Protein 6L4C (pdb70)

Solvent-accessible surface area: 41026 Å² total; per-residue (Å²): 81,41,2,6,2,69,92,148,34,23,124,42,97,15,130,21,176,42,8,61,12,49,4,0,21,19,6,20,144,105,44,151,36,6,14,21,2,54,46,11,17,0,2,34,1,48,0,42,32,25,0,1,15,2,2,8,5,23,5,1,17,2,0,0,1,0,9,70,7,100,0,2,0,2,7,0,90,102,150,129,103,41,47,49,72,1,80,83,0,11,0,5,36,2,23,4,1,4,7,8,4,8,4,0,45,20,113,126,76,66,0,35,0,6,15,0,1,42,6,20,17,20,60,0,101,10,46,20,1,38,9,0,0,0,103,90,2,26,0,4,0,80,0,6,23,94,95,6,7,64,21,0,1,99,20,187,92,131,53,4,105,94,0,6,28,82,0,53,116,0,10,3,7,100,1,80,140,34,3,89,134,7,51,133,134,18,46,16,37,0,47,146,63,170,45,56,65,72,47,148,31,3,103,7,18,42,0,34,2,82,101,32,158,24,0,97,103,7,33,0,4,0,0,5,11,24,1,43,122,12,5,0,6,4,1,12,1,4,10,67,0,4,5,0,0,2,2,18,90,8,74,0,49,0,6,1,0,0,10,50,54,10,114,74,130,48,22,18,75,91,9,45,21,149,2,139,115,15,3,0,0,0,2,12,1,1,3,0,1,0,10,6,2,23,107,125,73,52,0,36,4,0,10,0,0,5,40,0,112,57,24,29,41,6,21,0,2,3,159,42,0,8,4,38,60,19,41,160,35,0,6,54,7,2,2,66,14,51,23,142,37,0,25,148,1,3,110,81,7,123,68,34,19,1,0,49,16,75,112,76,35,1,10,1,81,100,153,31,26,92,48,80,16,148,21,152,27,13,70,17,34,3,0,25,20,1,27,157,94,42,142,51,4,13,26,1,53,47,10,14,0,2,10,2,62,2,44,26,22,0,0,18,3,4,8,6,26,8,1,18,0,0,1,0,0,3,57,10,74,0,0,0,0,6,0,57,100,132,151,68,30,1,18,42,1,91,79,0,8,1,3,39,4,40,1,0,5,7,15,1,7,0,0,36,14,100,124,86,103,1,6,0,0,17,2,2,43,6,22,24,15,56,0,105,8,54,24,4,46,14,2,0,0,110,80,6,69,0,17,6,110,7,4,27,141,94,10,16,70,33,2,12,112,12,186,81,116,64,15,87,143,10,20,56,77,4,60,132,2,10,1,6,101,9,57,176,108,36,5,160,36,2,27,103,135,97,59,45,80,138,43,125,161,56,47,19,9,102,36,61,13,4,0,9,0,50,89,62,176,39,58,66,68,43,146,36,2,97,6,26,42,0,42,3,78,99,8,131,10,0,112,115,10,37,0,4,0,0,6,9,20,1,38,114,15,4,0,5,2,1,10,1,7,4,53,0,4,3,0,0,1,1,7,106,12,96,0,57,0,13,0,0,0,19,57,50,11,96,113,91,64,52,20,90,113,12,57,16,170,3,160,112,18,5,0,0,0,4,9,1,0,4,0,2,0,7,10,3,19,135,125,82,46,0,40,4,0,7,0,0,6,40,0,112,56,23,15,54,10,31,1,1,6,139,45,1,7,3,36,58,14,30,116,25,1,5,43,24,0,0,59,14,72,15,204,40,1,44,179,7,4,117,61,13,129,58,36,16,0,0,46,42,73,28,1,22,1,84,90,131,28,23,116,51,95,18,143,25,156,38,8,76,20,29,4,0,25,16,3,28,149,87,25,148,50,7,13,21,13,59,42,20,20,3,2,33,2,45,0,36,34,26,0,0,12,5,4,7,5,24,7,0,13,1,0,0,3,0,3,43,8,116,0,2,0,3,6,0,81,90,154,133,89,29,46,42,89,3,63,64,0,13,4,4,44,2,33,3,1,4,8,4,2,3,2,0,50,17,107,128,96,73,0,31,0,8,12,7,0,50,4,17,21,11,53,0,93,8,45,22,1,38,12,4,0,0,83,49,12,50,0,6,1,114,9,10,29,67,87,5,2,65,17,0,2,109,18,172,116,112,42,0,84,114,1,5,29,81,4,83,116,0,8,3,6,128,12,60,179,104,41,6,184,57,9,61,144,19,46,30,30,0,34,139,78,174,46,60,54,89,35,112,42,1,115,8,21,43,0,39,4,71,99,31,148,42,1,88,100,15,37,1,4,0,1,6,10,10,1,45,107,10,3,0,8,3,1,10,1,1,6,65,0,4,4,2,0,3,4,14,66,4,74,12,67,0,22,3,1,0,36,67,56,52,118,136,46,153,22,58,22,193,4,148,124,30,14,0,0,0,0,13,1,0,4,0,0,0,9,7,1,37,114,117,52,52,0,51,7,0,10,0,0,5,42,0,118,56,25,34,54,7,29,0,1,2,154,22,0,14,6,35,48,21,30,114,33,0,12,56,12,0,2,61,26,75,22,162,89,1,10,135,7,8,126,75,14,102,62,44,25,0,0,59,48

B-factor: mean 90.72, std 27.69, range [34.66, 179.25]

Secondary structure (DSSP, 8-state):
-TTEE-GGGEEEEEEETTEEEEEE--TTSS-STTGGGTT-EEEEEEE-TTEEEEEEEESEEEEEEEEES-EEEEEE-SSSEEEEEE-TTEEEEE-TT--EEEE---SSSPEEEEEEEEESSSTT---EE--S-BTTTB-GGGGS-HHHHHHHH---HHHHHHHTTT--S-SEEE--S-TTTTT----EESTTSPPSEEETTEEEEEE-GGGTSTGGGTTEEEEEEEEPTTEEEEEEEESSPEEEEEEEEE-EEEEEEESSS--SSS--EEEEEEE-TT-EEEE-TT--EEEEE-SSS-EEEEEEEES-TT--EEESSSTT-TTTTS-HHHHHHHHTS-HHHHGGGTSS--S-SEEE---/-TTEE-GGGEEEEEEETTEEEEEEPPHHHH-GGGGGGTT-EEEEEEE-SSEEEEEEEESEEEEEEEEES-EEEEE-TTT--EEEEE-TTEEEEE-TT--EEEE---SSPPEEEEEEEEESSSTT---EEE-S-SSSSPPGGGGS-HHHHHTTTT--HHHHHHHTTT--S-SEEE--HHHHHHHTT--B-----SS--SSSSS-EEGGGS--SEEETTEEEEEE-GGG-HHHHTTTEEEEEEEEPTTEEEEEEEESSPEEEEEEEEE-EEEEEEESSSSTTTTS-EEEEEEE-TT-EEEE-TT--EEEEE-SSS-EEEEEEEES-TT--EEESSSTT-TGGGS-HHHHHHHHSS-GGGTGGGTT---S-SEEE-/-TTEE-GGGEEEEEE-SSEEEEEEPPHHHH-GGG-TTTT-EEEEEEE-TTEEEEEEEESEEEEEEEEES-EEEEEE-SS-EEEEEE-TTEEEEE-TT--EEEEE--SSS-EEEEEEEEESSSTT---EEE-S-SSSS--GGGGS-HHHHIIIII--HHHHHHHHT---S-SEEE--HHHHHHH----EESSSS--SEEETTEEEEEE-TTT-HHHHTTTEEEEEEEEPTTEEEEEEEESS-EEEEEEEEE-EEEEEE-TTSS---EEEE---TT-EEEE-TT--EEEEE-SSS-EEEEEEEES-TT--EEESSSTT-SSTTS-HHHHHHHHTS-HHHHHHHHHS--S-SEEE-

Structure (mmCIF, N/CA/C/O backbone):
data_6L4C
#
_entry.id   6L4C
#
_cell.length_a   65.000
_cell.length_b   91.137
_cell.length_c   266.872
_cell.angle_alpha   90.00
_cell.angle_beta   90.00
_cell.angle_gamma   90.00
#
_symmetry.space_group_name_H-M   'P 21 21 21'
#
loop_
_entity.id
_entity.type
_entity.pdbx_description
1 polymer '48-kDa glycoprotein'
2 non-polymer 'COPPER (II) ION'
#
loop_
_atom_site.group_PDB
_atom_site.id
_atom_site.type_symbol
_atom_site.label_atom_id
_atom_site.label_alt_id
_atom_site.label_comp_id
_atom_site.label_asym_id
_atom_site.label_entity_id
_atom_site.label_seq_id
_atom_site.pdbx_PDB_ins_code
_atom_site.Cartn_x
_atom_site.Cartn_y
_atom_site.Cartn_z
_atom_site.occupancy
_atom_site.B_iso_or_equiv
_atom_site.auth_seq_id
_atom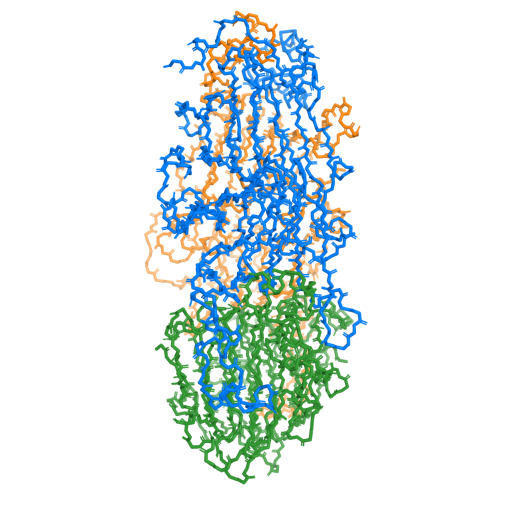_site.auth_comp_id
_atom_site.auth_asym_id
_atom_site.auth_atom_id
_atom_site.pdbx_PDB_model_num
ATOM 1 N N . ASN A 1 36 ? 23.566 -10.166 -12.735 1.00 89.81 3 ASN A N 1
ATOM 2 C CA . ASN A 1 36 ? 22.803 -11.356 -13.095 1.00 79.06 3 ASN A CA 1
ATOM 3 C C . ASN A 1 36 ? 23.311 -11.939 -14.411 1.00 73.99 3 ASN A C 1
ATOM 4 O O . ASN A 1 36 ? 23.203 -11.303 -15.459 1.00 74.88 3 ASN A O 1
ATOM 9 N N . PRO A 1 37 ? 23.869 -13.152 -14.355 1.00 56.24 4 PRO A N 1
ATOM 10 C CA . PRO A 1 37 ? 24.404 -13.768 -15.579 1.00 67.69 4 PRO A CA 1
ATOM 11 C C . PRO A 1 37 ? 23.333 -14.212 -16.558 1.00 80.14 4 PRO A C 1
ATOM 12 O O . PRO A 1 37 ? 23.646 -14.413 -17.739 1.00 77.72 4 PRO A O 1
ATOM 16 N N . TYR A 1 38 ? 22.087 -14.373 -16.114 1.00 69.77 5 TYR A N 1
ATOM 17 C CA . TYR A 1 38 ? 21.014 -14.870 -16.963 1.00 50.30 5 TYR A CA 1
ATOM 18 C C . TYR A 1 38 ? 20.174 -13.764 -17.585 1.00 50.51 5 TYR A C 1
ATOM 19 O O . TYR A 1 38 ? 19.262 -14.066 -18.358 1.00 49.03 5 TYR A O 1
ATOM 28 N N . VAL A 1 39 ? 20.448 -12.501 -17.271 1.00 53.64 6 VAL A N 1
ATOM 29 C CA . VAL A 1 39 ? 19.635 -11.384 -17.735 1.00 58.84 6 VAL A CA 1
ATOM 30 C C . VAL A 1 39 ? 20.511 -10.433 -18.537 1.00 64.09 6 VAL A C 1
ATOM 31 O O . VAL A 1 39 ? 21.634 -10.114 -18.132 1.00 67.89 6 VAL A O 1
ATOM 35 N N . PHE A 1 40 ? 19.991 -9.985 -19.678 1.00 59.28 7 PHE A N 1
ATOM 36 C CA . PHE A 1 40 ? 20.706 -9.096 -20.585 1.00 61.67 7 PHE A CA 1
ATOM 37 C C . PHE A 1 40 ? 19.858 -7.854 -20.820 1.00 64.76 7 PHE A C 1
ATOM 38 O O . PHE A 1 40 ? 18.729 -7.953 -21.312 1.00 63.87 7 PHE A O 1
ATOM 46 N N . GLN A 1 41 ? 20.400 -6.693 -20.466 1.00 69.16 8 GLN A N 1
ATOM 47 C CA . GLN A 1 41 ? 19.705 -5.427 -20.638 1.00 74.19 8 GLN A CA 1
ATOM 48 C C . GLN A 1 41 ? 20.074 -4.823 -21.992 1.00 68.52 8 GLN A C 1
ATOM 49 O O . GLN A 1 41 ? 20.666 -5.481 -22.851 1.00 76.43 8 GLN A O 1
ATOM 55 N N . ASP A 1 42 ? 19.728 -3.550 -22.194 1.00 76.42 9 ASP A N 1
ATOM 56 C CA . ASP A 1 42 ? 20.072 -2.873 -23.439 1.00 65.58 9 ASP A CA 1
ATOM 57 C C . ASP A 1 42 ? 21.557 -2.549 -23.529 1.00 61.38 9 ASP A C 1
ATOM 58 O O . ASP A 1 42 ? 22.053 -2.277 -24.627 1.00 65.86 9 ASP A O 1
ATOM 63 N N . GLU A 1 43 ? 22.274 -2.569 -22.405 1.00 81.28 10 GLU A N 1
ATOM 64 C CA . GLU A 1 43 ? 23.704 -2.298 -22.408 1.00 77.71 10 GLU A CA 1
ATOM 65 C C . GLU A 1 43 ? 24.529 -3.472 -22.917 1.00 62.19 10 GLU A C 1
ATOM 66 O O . GLU A 1 43 ? 25.723 -3.298 -23.182 1.00 67.08 10 GLU A O 1
ATOM 72 N N . HIS A 1 44 ? 23.930 -4.653 -23.057 1.00 57.07 11 HIS A N 1
ATOM 73 C CA . HIS A 1 44 ? 24.631 -5.813 -23.587 1.00 63.39 11 HIS A CA 1
ATOM 74 C C . HIS A 1 44 ? 24.482 -5.959 -25.095 1.00 65.63 11 HIS A C 1
ATOM 75 O O . HIS A 1 44 ? 25.211 -6.753 -25.699 1.00 70.83 11 HIS A O 1
ATOM 82 N N . PHE A 1 45 ? 23.563 -5.220 -25.712 1.00 65.42 12 PHE A N 1
ATOM 83 C CA . PHE A 1 45 ? 23.400 -5.253 -27.156 1.00 58.37 12 PHE A CA 1
ATOM 84 C C . PHE A 1 45 ? 24.380 -4.302 -27.830 1.00 56.34 12 PHE A C 1
ATOM 85 O O . PHE A 1 45 ? 24.840 -3.322 -27.237 1.00 70.64 12 PHE A O 1
ATOM 93 N N . GLU A 1 46 ? 24.696 -4.602 -29.087 1.00 62.28 13 GLU A N 1
ATOM 94 C CA . GLU A 1 46 ? 25.518 -3.737 -29.921 1.00 70.88 13 GLU A CA 1
ATOM 95 C C . GLU A 1 46 ? 24.816 -3.550 -31.256 1.00 63.90 13 GLU A C 1
ATOM 96 O O . GLU A 1 46 ? 24.468 -4.532 -31.919 1.00 63.68 13 GLU A O 1
ATOM 102 N N . SER A 1 47 ? 24.599 -2.295 -31.642 1.00 63.01 14 SER A N 1
ATOM 103 C CA . SER A 1 47 ? 23.876 -1.983 -32.870 1.00 73.97 14 SER A CA 1
ATOM 104 C C . SER A 1 47 ? 24.832 -2.069 -34.053 1.00 79.84 14 SER A C 1
ATOM 105 O O . SER A 1 47 ? 25.733 -1.235 -34.197 1.00 82.51 14 SER A O 1
ATOM 108 N N . ARG A 1 48 ? 24.639 -3.078 -34.902 1.00 73.13 15 ARG A N 1
ATOM 109 C CA . ARG A 1 48 ? 25.434 -3.218 -36.113 1.00 62.21 15 ARG A CA 1
ATOM 110 C C . ARG A 1 48 ? 24.854 -2.445 -37.290 1.00 70.92 15 ARG A C 1
ATOM 111 O O . ARG A 1 48 ? 25.594 -2.114 -38.223 1.00 75.35 15 ARG A O 1
ATOM 119 N N . VAL A 1 49 ? 23.557 -2.154 -37.266 1.00 70.57 16 VAL A N 1
ATOM 120 C CA . VAL A 1 49 ? 22.905 -1.304 -38.255 1.00 73.90 16 VAL A CA 1
ATOM 121 C C . VAL A 1 49 ? 22.214 -0.173 -37.509 1.00 80.94 16 VAL A C 1
ATOM 122 O O . VAL A 1 49 ? 21.451 -0.422 -36.568 1.00 79.29 16 VAL A O 1
ATOM 126 N N . LYS A 1 50 ? 22.487 1.067 -37.919 1.00 87.01 17 LYS A N 1
ATOM 127 C CA . LYS A 1 50 ? 21.908 2.230 -37.248 1.00 81.45 17 LYS A CA 1
ATOM 128 C C . LYS A 1 50 ? 21.769 3.351 -38.273 1.00 78.99 17 LYS A C 1
ATOM 129 O O . LYS A 1 50 ? 22.733 4.074 -38.542 1.00 87.59 17 LYS A O 1
ATOM 135 N N . THR A 1 51 ? 20.572 3.485 -38.836 1.00 74.34 18 THR A N 1
ATOM 136 C CA . THR A 1 51 ? 20.227 4.575 -39.735 1.00 73.70 18 THR A CA 1
ATOM 137 C C . THR A 1 51 ? 18.989 5.286 -39.205 1.00 80.50 18 THR A C 1
ATOM 138 O O . THR A 1 51 ? 18.315 4.812 -38.287 1.00 87.11 18 THR A O 1
ATOM 142 N N . GLU A 1 52 ? 18.683 6.439 -39.799 1.00 81.93 19 GLU A N 1
ATOM 143 C CA . GLU A 1 52 ? 17.503 7.200 -39.412 1.00 87.16 19 GLU A CA 1
ATOM 144 C C . GLU A 1 52 ? 16.216 6.649 -40.015 1.00 77.21 19 GLU A C 1
ATOM 145 O O . GLU A 1 52 ? 15.227 7.384 -40.122 1.00 89.17 19 GLU A O 1
ATOM 151 N N . GLU A 1 53 ? 16.210 5.377 -40.413 1.00 62.02 20 GLU A N 1
ATOM 152 C CA . GLU A 1 53 ? 14.986 4.707 -40.825 1.00 72.86 20 GLU A CA 1
ATOM 153 C C . GLU A 1 53 ? 14.863 3.306 -40.241 1.00 78.69 20 GLU A C 1
ATOM 154 O O . GLU A 1 53 ? 13.900 2.603 -40.566 1.00 68.87 20 GLU A O 1
ATOM 160 N N . GLY A 1 54 ? 15.797 2.884 -39.391 1.00 75.63 21 GLY A N 1
ATOM 161 C CA . GLY A 1 54 ? 15.757 1.575 -38.770 1.00 66.96 21 GLY A CA 1
ATOM 162 C C . GLY A 1 54 ? 17.077 1.222 -38.116 1.00 66.24 21 GLY A C 1
ATOM 163 O O . GLY A 1 54 ? 18.107 1.825 -38.431 1.00 70.87 21 GLY A O 1
ATOM 164 N N . ARG A 1 55 ? 17.068 0.254 -37.201 1.00 64.90 22 ARG A N 1
ATOM 165 C CA . ARG A 1 55 ? 18.297 -0.174 -36.550 1.00 73.19 22 ARG A CA 1
ATOM 166 C C . ARG A 1 55 ? 18.224 -1.668 -36.273 1.00 70.66 22 ARG A C 1
ATOM 167 O O . ARG A 1 55 ? 17.144 -2.265 -36.250 1.00 72.59 22 ARG A O 1
ATOM 175 N N . VAL A 1 56 ? 19.395 -2.268 -36.069 1.00 64.82 23 VAL A N 1
ATOM 176 C CA . VAL A 1 56 ? 19.523 -3.693 -35.779 1.00 66.26 23 VAL A CA 1
ATOM 177 C C . VAL A 1 56 ? 20.450 -3.839 -34.580 1.00 67.01 23 VAL A C 1
ATOM 178 O O . VAL A 1 56 ? 21.668 -3.659 -34.707 1.00 68.68 23 VAL A O 1
ATOM 182 N N . GLN A 1 57 ? 19.882 -4.163 -33.422 1.00 59.95 24 GLN A N 1
ATOM 183 C CA . GLN A 1 57 ? 20.660 -4.389 -32.213 1.00 63.56 24 GLN A CA 1
ATOM 184 C C . GLN A 1 57 ? 20.973 -5.873 -32.083 1.00 63.33 24 GLN A C 1
ATOM 185 O O . GLN A 1 57 ? 20.069 -6.713 -32.150 1.00 58.85 24 GLN A O 1
ATOM 191 N N . VAL A 1 58 ? 22.251 -6.191 -31.902 1.00 60.82 25 VAL A N 1
ATOM 192 C CA . VAL A 1 58 ? 22.725 -7.569 -31.835 1.00 60.92 25 VAL A CA 1
ATOM 193 C C . VAL A 1 58 ? 23.166 -7.853 -30.407 1.00 62.97 25 VAL A C 1
ATOM 194 O O . VAL A 1 58 ? 24.040 -7.162 -29.869 1.00 69.48 25 VAL A O 1
ATOM 198 N N . LEU A 1 59 ? 22.561 -8.867 -29.795 1.00 62.71 26 LEU A N 1
ATOM 199 C CA . LEU A 1 59 ? 22.954 -9.276 -28.455 1.00 61.82 26 LEU A CA 1
ATOM 200 C C . LEU A 1 59 ? 24.381 -9.811 -28.465 1.00 60.21 26 LEU A C 1
ATOM 201 O O . LEU A 1 59 ? 24.850 -10.380 -29.454 1.00 70.87 26 LEU A O 1
ATOM 206 N N . GLU A 1 60 ? 25.076 -9.614 -27.349 1.00 64.13 27 GLU A N 1
ATOM 207 C CA . GLU A 1 60 ? 26.436 -10.105 -27.211 1.00 69.98 27 GLU A CA 1
ATOM 208 C C . GLU A 1 60 ? 26.441 -11.631 -27.129 1.00 65.26 27 GLU A C 1
ATOM 209 O O . GLU A 1 60 ? 25.401 -12.294 -27.184 1.00 65.21 27 GLU A O 1
ATOM 215 N N . ASN A 1 61 ? 27.636 -12.193 -26.986 1.00 55.49 28 ASN A N 1
ATOM 216 C CA . ASN A 1 61 ? 27.777 -13.635 -26.858 1.00 65.66 28 ASN A CA 1
ATOM 217 C C . ASN A 1 61 ? 27.355 -14.081 -25.463 1.00 71.38 28 ASN A C 1
ATOM 218 O O . ASN A 1 61 ? 27.666 -13.425 -24.465 1.00 79.44 28 ASN A O 1
ATOM 223 N N . PHE A 1 62 ? 26.637 -15.204 -25.401 1.00 69.97 29 PHE A N 1
ATOM 224 C CA . PHE A 1 62 ? 26.190 -15.730 -24.116 1.00 62.02 29 PHE A CA 1
ATOM 225 C C . PHE A 1 62 ? 27.348 -16.210 -23.252 1.00 78.68 29 PHE A C 1
ATOM 226 O O . PHE A 1 62 ? 27.198 -16.294 -22.028 1.00 90.94 29 PHE A O 1
ATOM 234 N N . THR A 1 63 ? 28.491 -16.525 -23.855 1.00 61.56 30 THR A N 1
ATOM 235 C CA . THR A 1 63 ? 29.661 -16.988 -23.126 1.00 73.34 30 THR A CA 1
ATOM 236 C C . THR A 1 63 ? 30.684 -15.881 -22.896 1.00 75.76 30 THR A C 1
ATOM 237 O O . THR A 1 63 ? 31.793 -16.164 -22.432 1.00 77.36 30 THR A O 1
ATOM 241 N N . LYS A 1 64 ? 30.333 -14.629 -23.200 1.00 64.72 31 LYS A N 1
ATOM 242 C CA . LYS A 1 64 ? 31.290 -13.532 -23.079 1.00 71.84 31 LYS A CA 1
ATOM 243 C C . LYS A 1 64 ? 31.643 -13.260 -21.622 1.00 81.03 31 LYS A C 1
ATOM 244 O O . LYS A 1 64 ? 32.813 -13.335 -21.229 1.00 76.26 31 LYS A O 1
ATOM 250 N N . ARG A 1 65 ? 30.642 -12.923 -20.807 1.00 86.40 32 ARG A N 1
ATOM 251 C CA . ARG A 1 65 ? 30.901 -12.598 -19.408 1.00 78.39 32 ARG A CA 1
ATOM 252 C C . ARG A 1 65 ? 31.383 -13.821 -18.637 1.00 73.37 32 ARG A C 1
ATOM 253 O O . ARG A 1 65 ? 32.439 -13.784 -17.994 1.00 80.91 32 ARG A O 1
ATOM 261 N N . SER A 1 66 ? 30.631 -14.916 -18.698 1.00 74.86 33 SER A N 1
ATOM 262 C CA . SER A 1 66 ? 30.961 -16.123 -17.957 1.00 87.17 33 SER A CA 1
ATOM 263 C C . SER A 1 66 ? 30.866 -17.338 -18.868 1.00 88.55 33 SER A C 1
ATOM 264 O O . SER A 1 66 ? 30.267 -17.294 -19.945 1.00 88.46 33 SER A O 1
ATOM 267 N N . ARG A 1 67 ? 31.472 -18.434 -18.412 1.00 85.75 34 ARG A N 1
ATOM 268 C CA . ARG A 1 67 ? 31.337 -19.738 -19.043 1.00 74.56 34 ARG A CA 1
ATOM 269 C C . ARG A 1 67 ? 30.091 -20.482 -18.582 1.00 73.02 34 ARG A C 1
ATOM 270 O O . ARG A 1 67 ? 30.004 -21.703 -18.755 1.00 75.12 34 ARG A O 1
ATOM 278 N N . LEU A 1 68 ? 29.131 -19.766 -17.996 1.00 66.69 35 LEU A N 1
ATOM 279 C CA . LEU A 1 68 ? 27.941 -20.411 -17.453 1.00 65.60 35 LEU A CA 1
ATOM 280 C C . LEU A 1 68 ? 27.004 -20.865 -18.564 1.00 58.24 35 LEU A C 1
ATOM 281 O O . LEU A 1 68 ? 26.562 -22.019 -18.586 1.00 66.88 35 LEU A O 1
ATOM 286 N N . LEU A 1 69 ? 26.695 -19.968 -19.498 1.00 70.94 36 LEU A N 1
ATOM 287 C CA . LEU A 1 69 ? 25.758 -20.260 -20.577 1.00 62.03 36 LEU A CA 1
ATOM 288 C C . LEU A 1 69 ? 26.461 -20.920 -21.757 1.00 63.41 36 LEU A C 1
ATOM 289 O O . LEU A 1 69 ? 26.266 -20.518 -22.907 1.00 65.88 36 LEU A O 1
ATOM 294 N N . SER A 1 70 ? 27.277 -21.940 -21.482 1.00 70.52 37 SER A N 1
ATOM 295 C CA . SER A 1 70 ? 28.018 -22.610 -22.543 1.00 57.64 37 SER A CA 1
ATOM 296 C C . SER A 1 70 ? 27.126 -23.480 -23.417 1.00 63.67 37 SER A C 1
ATOM 297 O O . SER A 1 70 ? 27.535 -23.846 -24.524 1.00 78.19 37 SER A O 1
ATOM 300 N N . GLY A 1 71 ? 25.922 -23.818 -22.952 1.00 68.61 38 GLY A N 1
ATOM 301 C CA . GLY A 1 71 ? 25.021 -24.630 -23.749 1.00 55.28 38 GLY A CA 1
ATOM 302 C C . GLY A 1 71 ? 24.465 -23.925 -24.966 1.00 58.78 38 GLY A C 1
ATOM 303 O O . GLY A 1 71 ? 23.978 -24.590 -25.886 1.00 61.43 38 GLY A O 1
ATOM 304 N N . ILE A 1 72 ? 24.523 -22.594 -24.992 1.00 50.42 39 ILE A N 1
ATOM 305 C CA . ILE A 1 72 ? 24.037 -21.820 -26.127 1.00 41.28 39 ILE A CA 1
ATOM 306 C C . ILE A 1 72 ? 25.147 -20.902 -26.619 1.00 59.67 39 ILE A C 1
ATOM 307 O O . ILE A 1 72 ? 24.887 -19.775 -27.057 1.00 62.52 39 ILE A O 1
ATOM 312 N N . GLU A 1 73 ? 26.394 -21.374 -26.543 1.00 57.93 40 GLU A N 1
ATOM 313 C CA . GLU A 1 73 ? 27.510 -20.578 -27.042 1.00 54.33 40 GLU A CA 1
ATOM 314 C C . GLU A 1 73 ? 27.374 -20.315 -28.535 1.00 61.27 40 GLU A C 1
ATOM 315 O O . GLU A 1 73 ? 27.656 -19.207 -29.006 1.00 67.91 40 GLU A O 1
ATOM 321 N N . ASN A 1 74 ? 26.932 -21.317 -29.294 1.00 60.64 41 ASN A N 1
ATOM 322 C CA . ASN A 1 74 ? 26.781 -21.202 -30.744 1.00 61.69 41 ASN A CA 1
ATOM 323 C C . ASN A 1 74 ? 25.424 -20.638 -31.144 1.00 56.18 41 ASN A C 1
ATOM 324 O O . ASN A 1 74 ? 24.812 -21.097 -32.112 1.00 60.09 41 ASN A O 1
ATOM 329 N N . PHE A 1 75 ? 24.924 -19.645 -30.414 1.00 55.97 42 PHE A N 1
ATOM 330 C CA . PHE A 1 75 ? 23.671 -18.986 -30.748 1.00 44.71 42 PHE A CA 1
ATOM 331 C C . PHE A 1 75 ? 23.804 -17.499 -30.469 1.00 47.70 42 PHE A C 1
ATOM 332 O O . PHE A 1 75 ? 24.404 -17.099 -29.468 1.00 59.32 42 PHE A O 1
ATOM 340 N N . ARG A 1 76 ? 23.246 -16.686 -31.359 1.00 40.66 43 ARG A N 1
ATOM 341 C CA . ARG A 1 76 ? 23.245 -15.241 -31.203 1.00 45.38 43 ARG A CA 1
ATOM 342 C C . ARG A 1 76 ? 21.835 -14.713 -31.413 1.00 55.68 43 ARG A C 1
ATOM 343 O O . ARG A 1 76 ? 21.025 -15.321 -32.117 1.00 56.96 43 ARG A O 1
ATOM 351 N N . LEU A 1 77 ? 21.547 -13.578 -30.785 1.00 60.79 44 LEU A N 1
ATOM 352 C CA . LEU A 1 77 ? 20.238 -12.951 -30.851 1.00 52.33 44 LEU A CA 1
ATOM 353 C C . LEU A 1 77 ? 20.367 -11.566 -31.470 1.00 52.60 44 LEU A C 1
ATOM 354 O O . LEU A 1 77 ? 21.394 -10.897 -31.323 1.00 62.99 44 LEU A O 1
ATOM 359 N N . ALA A 1 78 ? 19.315 -11.137 -32.164 1.00 49.77 45 ALA A N 1
ATOM 360 C CA . ALA A 1 78 ? 19.317 -9.832 -32.806 1.00 59.23 45 ALA A CA 1
ATOM 361 C C . ALA A 1 78 ? 17.885 -9.349 -32.978 1.00 58.07 45 ALA A C 1
ATOM 362 O O . ALA A 1 78 ? 16.973 -10.140 -33.231 1.00 62.58 45 ALA A O 1
ATOM 364 N N . ILE A 1 79 ? 17.701 -8.038 -32.843 1.00 54.23 46 ILE A N 1
ATOM 365 C CA . ILE A 1 79 ? 16.399 -7.396 -32.970 1.00 59.36 46 ILE A CA 1
ATOM 366 C C . ILE A 1 79 ? 16.488 -6.355 -34.076 1.00 66.61 46 ILE A C 1
ATOM 367 O O . ILE A 1 79 ? 17.451 -5.581 -34.132 1.00 68.64 46 ILE A O 1
ATOM 372 N N . LEU A 1 80 ? 15.488 -6.339 -34.953 1.00 60.54 47 LEU A N 1
ATOM 373 C CA . LEU A 1 80 ? 15.441 -5.423 -36.085 1.00 62.19 47 LEU A CA 1
ATOM 374 C C . LEU A 1 80 ? 14.170 -4.593 -35.992 1.00 74.39 47 LEU A C 1
ATOM 375 O O . LEU A 1 80 ? 13.067 -5.147 -35.933 1.00 68.93 47 LEU A O 1
ATOM 380 N N . GLU A 1 81 ? 14.326 -3.272 -35.977 1.00 76.37 48 GLU A N 1
ATOM 381 C CA . GLU A 1 81 ? 13.205 -2.347 -36.047 1.00 75.04 48 GLU A CA 1
ATOM 382 C C . GLU A 1 81 ? 13.344 -1.496 -37.300 1.00 75.81 48 GLU A C 1
ATOM 383 O O . GLU A 1 81 ? 14.458 -1.137 -37.696 1.00 67.68 48 GLU A O 1
ATOM 389 N N . ALA A 1 82 ? 12.212 -1.185 -37.928 1.00 89.28 49 ALA A N 1
ATOM 390 C CA . ALA A 1 82 ? 12.219 -0.499 -39.211 1.00 84.62 49 ALA A CA 1
ATOM 391 C C . ALA A 1 82 ? 10.996 0.398 -39.325 1.00 87.72 49 ALA A C 1
ATOM 392 O O . ALA A 1 82 ? 9.895 0.012 -38.922 1.00 87.10 49 ALA A O 1
ATOM 394 N N . ASN A 1 83 ? 11.199 1.591 -39.881 1.00 81.92 50 ASN A N 1
ATOM 395 C CA . ASN A 1 83 ? 10.112 2.533 -40.077 1.00 75.37 50 ASN A CA 1
ATOM 396 C C . ASN A 1 83 ? 9.186 2.054 -41.195 1.00 83.50 50 ASN A C 1
ATOM 397 O O . ASN A 1 83 ? 9.553 1.183 -41.987 1.00 90.88 50 ASN A O 1
ATOM 402 N N . PRO A 1 84 ? 7.967 2.595 -41.270 1.00 83.30 51 PRO A N 1
ATOM 403 C CA . PRO A 1 84 ? 7.063 2.204 -42.357 1.00 82.69 51 PRO A CA 1
ATOM 404 C C . PRO A 1 84 ? 7.606 2.614 -43.718 1.00 87.53 51 PRO A C 1
ATOM 405 O O . PRO A 1 84 ? 8.251 3.655 -43.869 1.00 89.29 51 PRO A O 1
ATOM 409 N N . HIS A 1 85 ? 7.335 1.768 -44.714 1.00 90.22 52 HIS A N 1
ATOM 410 C CA . HIS A 1 85 ? 7.757 1.995 -46.098 1.00 90.97 52 HIS A CA 1
ATOM 411 C C . HIS A 1 85 ? 9.273 2.161 -46.203 1.00 94.67 52 HIS A C 1
ATOM 412 O O . HIS A 1 85 ? 9.779 3.121 -46.786 1.00 93.37 52 HIS A O 1
ATOM 419 N N . THR A 1 86 ? 10.002 1.202 -45.638 1.00 89.39 53 THR A N 1
ATOM 420 C CA . THR A 1 86 ? 11.454 1.187 -45.699 1.00 81.51 53 THR A CA 1
ATOM 421 C C . THR A 1 86 ? 11.937 -0.119 -46.320 1.00 82.31 53 THR A C 1
ATOM 422 O O . THR A 1 86 ? 11.189 -1.094 -46.433 1.00 79.14 53 THR A O 1
ATOM 426 N N . PHE A 1 87 ? 13.208 -0.125 -46.719 1.00 75.84 54 PHE A N 1
ATOM 427 C CA . PHE A 1 87 ? 13.821 -1.253 -47.406 1.00 68.36 54 PHE A CA 1
ATOM 428 C C . PHE A 1 87 ? 15.079 -1.681 -46.667 1.00 74.10 54 PHE A C 1
ATOM 429 O O . PHE A 1 87 ? 15.885 -0.840 -46.258 1.00 73.21 54 PHE A O 1
ATOM 437 N N . ILE A 1 88 ? 15.243 -2.990 -46.499 1.00 76.26 55 ILE A N 1
ATOM 438 C CA . ILE A 1 88 ? 16.415 -3.568 -45.848 1.00 69.15 55 ILE A CA 1
ATOM 439 C C . ILE A 1 88 ? 17.310 -4.159 -46.929 1.00 67.40 55 ILE A C 1
ATOM 440 O O . ILE A 1 88 ? 16.884 -5.044 -47.681 1.00 65.43 55 ILE A O 1
ATOM 445 N N . SER A 1 89 ? 18.549 -3.673 -47.004 1.00 62.43 56 SER A N 1
ATOM 446 C CA . SER A 1 89 ? 19.448 -4.066 -48.078 1.00 63.30 56 SER A CA 1
ATOM 447 C C . SER A 1 89 ? 19.713 -5.571 -48.040 1.00 65.65 56 SER A C 1
ATOM 448 O O . SER A 1 89 ? 19.735 -6.180 -46.967 1.00 63.58 56 SER A O 1
ATOM 451 N N . PRO A 1 90 ? 19.910 -6.194 -49.201 1.00 66.31 57 PRO A N 1
ATOM 452 C CA . PRO A 1 90 ? 20.142 -7.641 -49.231 1.00 52.93 57 PRO A CA 1
ATOM 453 C C . PRO A 1 90 ? 21.490 -8.007 -48.633 1.00 57.15 57 PRO A C 1
ATOM 454 O O . PRO A 1 90 ? 22.465 -7.256 -48.723 1.00 62.55 57 PRO A O 1
ATOM 458 N N . ALA A 1 91 ? 21.531 -9.187 -48.023 1.00 48.17 58 ALA A N 1
ATOM 459 C CA . ALA A 1 91 ? 22.750 -9.718 -47.431 1.00 40.07 58 ALA A CA 1
ATOM 460 C C . ALA A 1 91 ? 22.540 -11.195 -47.144 1.00 50.43 58 ALA A C 1
ATOM 461 O O . ALA A 1 91 ? 21.406 -11.680 -47.098 1.00 51.68 58 ALA A O 1
ATOM 463 N N . HIS A 1 92 ? 23.649 -11.906 -46.961 1.00 48.63 59 HIS A N 1
ATOM 464 C CA . HIS A 1 92 ? 23.620 -13.282 -46.493 1.00 44.69 59 HIS A CA 1
ATOM 465 C C . HIS A 1 92 ? 24.506 -13.394 -45.262 1.00 50.88 59 HIS A C 1
ATOM 466 O O . HIS A 1 92 ? 25.400 -12.574 -45.038 1.00 55.87 59 HIS A O 1
ATOM 473 N N . PHE A 1 93 ? 24.243 -14.421 -44.462 1.00 56.61 60 PHE A N 1
ATOM 474 C CA . PHE A 1 93 ? 24.965 -14.647 -43.220 1.00 54.79 60 PHE A CA 1
ATOM 475 C C . PHE A 1 93 ? 25.659 -15.999 -43.261 1.00 56.49 60 PHE A C 1
ATOM 476 O O . PHE A 1 93 ? 25.202 -16.931 -43.931 1.00 77.56 60 PHE A O 1
ATOM 484 N N . ASP A 1 94 ? 26.771 -16.098 -42.542 1.00 51.37 61 ASP A N 1
ATOM 485 C CA . ASP A 1 94 ? 27.439 -17.381 -42.329 1.00 61.30 61 ASP A CA 1
ATOM 486 C C . ASP A 1 94 ? 26.844 -18.104 -41.125 1.00 63.66 61 ASP A C 1
ATOM 487 O O . ASP A 1 94 ? 27.551 -18.618 -40.258 1.00 57.35 61 ASP A O 1
ATOM 492 N N . ALA A 1 95 ? 25.513 -18.141 -41.077 1.00 55.28 62 ALA A N 1
ATOM 493 C CA . ALA A 1 95 ? 24.794 -18.673 -39.931 1.00 57.42 62 ALA A CA 1
ATOM 494 C C . ALA A 1 95 ? 23.374 -19.017 -40.348 1.00 54.67 62 ALA A C 1
ATOM 495 O O . ALA A 1 95 ? 22.782 -18.342 -41.195 1.00 58.01 62 ALA A O 1
ATOM 497 N N . GLU A 1 96 ? 22.837 -20.075 -39.747 1.00 57.35 63 GLU A N 1
ATOM 498 C CA . GLU A 1 96 ? 21.424 -20.384 -39.914 1.00 50.24 63 GLU A CA 1
ATOM 499 C C . GLU A 1 96 ? 20.587 -19.314 -39.229 1.00 42.73 63 GLU A C 1
ATOM 500 O O . GLU A 1 96 ? 20.913 -18.859 -38.131 1.00 45.04 63 GLU A O 1
ATOM 506 N N . LEU A 1 97 ? 19.508 -18.903 -39.886 1.00 54.45 64 LEU A N 1
ATOM 507 C CA . LEU A 1 97 ? 18.712 -17.773 -39.431 1.00 38.82 64 LEU A CA 1
ATOM 508 C C . LEU A 1 97 ? 17.255 -18.189 -39.310 1.00 47.05 64 LEU A C 1
ATOM 509 O O . LEU A 1 97 ? 16.667 -18.694 -40.271 1.00 66.32 64 LEU A O 1
ATOM 514 N N . VAL A 1 98 ? 16.683 -17.981 -38.127 1.00 46.97 65 VAL A N 1
ATOM 515 C CA . VAL A 1 98 ? 15.269 -18.217 -37.863 1.00 43.39 65 VAL A CA 1
ATOM 516 C C . VAL A 1 98 ? 14.726 -16.936 -37.252 1.00 50.55 65 VAL A C 1
ATOM 517 O O . VAL A 1 98 ? 15.073 -16.593 -36.115 1.00 57.98 65 VAL A O 1
ATOM 521 N N . LEU A 1 99 ? 13.888 -16.221 -37.996 1.00 56.55 66 LEU A N 1
ATOM 522 C CA . LEU A 1 99 ? 13.385 -14.932 -37.551 1.00 64.98 66 LEU A CA 1
ATOM 523 C C . LEU A 1 99 ? 11.897 -15.010 -37.236 1.00 58.35 66 LEU A C 1
ATOM 524 O O . LEU A 1 99 ? 11.156 -15.807 -37.819 1.00 62.00 66 LEU A O 1
ATOM 529 N N . PHE A 1 100 ? 11.474 -14.169 -36.296 1.00 56.18 67 PHE A N 1
ATOM 530 C CA . PHE A 1 100 ? 10.095 -14.096 -35.838 1.00 57.19 67 PHE A CA 1
ATOM 531 C C . PHE A 1 100 ? 9.643 -12.647 -35.913 1.00 67.83 67 PHE A C 1
ATOM 532 O O . PHE A 1 100 ? 10.352 -11.749 -35.446 1.00 70.68 67 PHE A O 1
ATOM 540 N N . VAL A 1 101 ? 8.473 -12.418 -36.499 1.00 59.39 68 VAL A N 1
ATOM 541 C CA . VAL A 1 101 ? 7.936 -11.070 -36.652 1.00 71.45 68 VAL A CA 1
ATOM 542 C C . VAL A 1 101 ? 7.120 -10.731 -35.412 1.00 67.32 68 VAL A C 1
ATOM 543 O O . VAL A 1 101 ? 6.087 -11.357 -35.147 1.00 73.28 68 VAL A O 1
ATOM 547 N N . ALA A 1 102 ? 7.579 -9.736 -34.655 1.00 69.27 69 ALA A N 1
ATOM 548 C CA . ALA A 1 102 ? 6.910 -9.346 -33.420 1.00 80.57 69 ALA A CA 1
ATOM 549 C C . ALA A 1 102 ? 5.851 -8.275 -33.630 1.00 83.21 69 ALA A C 1
ATOM 550 O O . ALA A 1 102 ? 4.897 -8.200 -32.846 1.00 74.85 69 ALA A O 1
ATOM 552 N N . LYS A 1 103 ? 5.990 -7.446 -34.664 1.00 89.32 70 LYS A N 1
ATOM 553 C CA . LYS A 1 103 ? 5.042 -6.366 -34.906 1.00 86.83 70 LYS A CA 1
ATOM 554 C C . LYS A 1 103 ? 5.220 -5.845 -36.324 1.00 80.72 70 LYS A C 1
ATOM 555 O O . LYS A 1 103 ? 6.351 -5.622 -36.765 1.00 77.68 70 LYS A O 1
ATOM 561 N N . GLY A 1 104 ? 4.111 -5.656 -37.027 1.00 86.89 71 GLY A N 1
ATOM 562 C CA . GLY A 1 104 ? 4.109 -4.996 -38.317 1.00 98.93 71 GLY A CA 1
ATOM 563 C C . GLY A 1 104 ? 3.867 -5.963 -39.464 1.00 76.91 71 GLY A C 1
ATOM 564 O O . GLY A 1 104 ? 3.725 -7.175 -39.288 1.00 64.60 71 GLY A O 1
ATOM 565 N N . ARG A 1 105 ? 3.817 -5.381 -40.659 1.00 66.76 72 ARG A N 1
ATOM 566 C CA . ARG A 1 105 ? 3.671 -6.116 -41.905 1.00 86.90 72 ARG A CA 1
ATOM 567 C C . ARG A 1 105 ? 4.986 -6.084 -42.672 1.00 85.19 72 ARG A C 1
ATOM 568 O O . ARG A 1 105 ? 5.726 -5.097 -42.622 1.00 91.67 72 ARG A O 1
ATOM 576 N N . ALA A 1 106 ? 5.268 -7.167 -43.390 1.00 71.49 73 ALA A N 1
ATOM 577 C CA . ALA A 1 106 ? 6.514 -7.266 -44.138 1.00 75.00 73 ALA A CA 1
ATOM 578 C C . ALA A 1 106 ? 6.384 -8.361 -45.184 1.00 70.08 73 ALA A C 1
ATOM 579 O O . ALA A 1 106 ? 5.397 -9.099 -45.227 1.00 76.75 73 ALA A O 1
ATOM 581 N N . THR A 1 107 ? 7.404 -8.452 -46.035 1.00 58.18 74 THR A N 1
ATOM 582 C CA . THR A 1 107 ? 7.529 -9.540 -46.993 1.00 73.53 74 THR A CA 1
ATOM 583 C C . THR A 1 107 ? 9.001 -9.901 -47.126 1.00 64.02 74 THR A C 1
ATOM 584 O O . THR A 1 107 ? 9.848 -9.021 -47.301 1.00 52.54 74 THR A O 1
ATOM 588 N N . ILE A 1 108 ? 9.299 -11.194 -47.023 1.00 64.49 75 ILE A N 1
ATOM 589 C CA . ILE A 1 108 ? 10.667 -11.699 -47.031 1.00 63.12 75 ILE A CA 1
ATOM 590 C C . ILE A 1 108 ? 10.945 -12.319 -48.391 1.00 73.33 75 ILE A C 1
ATOM 591 O O . ILE A 1 108 ? 10.162 -13.146 -48.874 1.00 79.57 75 ILE A O 1
ATOM 596 N N . THR A 1 109 ? 12.062 -11.933 -49.005 1.00 72.76 76 THR A N 1
ATOM 597 C CA . THR A 1 109 ? 12.456 -12.437 -50.315 1.00 63.02 76 THR A CA 1
ATOM 598 C C . THR A 1 109 ? 13.793 -13.154 -50.193 1.00 63.99 76 THR A C 1
ATOM 599 O O . THR A 1 109 ? 14.786 -12.554 -49.770 1.00 61.78 76 THR A O 1
ATOM 603 N N . MET A 1 110 ? 13.814 -14.432 -50.567 1.00 62.90 77 MET A N 1
ATOM 604 C CA . MET A 1 110 ? 15.021 -15.244 -50.546 1.00 60.71 77 MET A CA 1
ATOM 605 C C . MET A 1 110 ? 15.318 -15.761 -51.947 1.00 61.28 77 MET A C 1
ATOM 606 O O . MET A 1 110 ? 14.405 -16.026 -52.734 1.00 69.77 77 MET A O 1
ATOM 611 N N . VAL A 1 111 ? 16.606 -15.910 -52.250 1.00 51.21 78 VAL A N 1
ATOM 612 C CA . VAL A 1 111 ? 17.062 -16.445 -53.532 1.00 57.95 78 VAL A CA 1
ATOM 613 C C . VAL A 1 111 ? 18.023 -17.587 -53.212 1.00 59.94 78 VAL A C 1
ATOM 614 O O . VAL A 1 111 ? 19.225 -17.374 -53.025 1.00 60.01 78 VAL A O 1
ATOM 618 N N . ARG A 1 112 ? 17.500 -18.811 -53.152 1.00 79.46 79 ARG A N 1
ATOM 619 C CA . ARG A 1 112 ? 18.342 -19.969 -52.877 1.00 92.28 79 ARG A CA 1
ATOM 620 C C . ARG A 1 112 ? 18.897 -20.538 -54.176 1.00 92.60 79 ARG A C 1
ATOM 621 O O . ARG A 1 112 ? 19.705 -19.888 -54.847 1.00 96.86 79 ARG A O 1
ATOM 629 N N . GLU A 1 113 ? 18.469 -21.743 -54.545 1.00 105.34 80 GLU A N 1
ATOM 630 C CA . GLU A 1 113 ? 18.965 -22.404 -55.751 1.00 121.74 80 GLU A CA 1
ATOM 631 C C . GLU A 1 113 ? 18.258 -21.811 -56.963 1.00 115.36 80 GLU A C 1
ATOM 632 O O . GLU A 1 113 ? 17.147 -22.218 -57.312 1.00 121.09 80 GLU A O 1
ATOM 638 N N . GLU A 1 114 ? 18.906 -20.830 -57.597 1.00 109.07 81 GLU A N 1
ATOM 639 C CA . GLU A 1 114 ? 18.441 -20.219 -58.840 1.00 123.13 81 GLU A CA 1
ATOM 640 C C . GLU A 1 114 ? 17.101 -19.506 -58.680 1.00 117.61 81 GLU A C 1
ATOM 641 O O . GLU A 1 114 ? 17.006 -18.301 -58.935 1.00 95.31 81 GLU A O 1
ATOM 647 N N . LYS A 1 115 ? 16.062 -20.231 -58.270 1.00 123.59 82 LYS A N 1
ATOM 648 C CA . LYS A 1 115 ? 14.745 -19.626 -58.140 1.00 118.94 82 LYS A CA 1
ATOM 649 C C . LYS A 1 115 ? 14.693 -18.694 -56.931 1.00 103.05 82 LYS A C 1
ATOM 650 O O . LYS A 1 115 ? 15.536 -18.745 -56.030 1.00 93.58 82 LYS A O 1
ATOM 656 N N . ARG A 1 116 ? 13.678 -17.832 -56.922 1.00 85.82 83 ARG A N 1
ATOM 657 C CA . ARG A 1 116 ? 13.511 -16.816 -55.892 1.00 65.15 83 ARG A CA 1
ATOM 658 C C . ARG A 1 116 ? 12.110 -16.910 -55.307 1.00 77.19 83 ARG A C 1
ATOM 659 O O . ARG A 1 116 ? 11.130 -17.020 -56.051 1.00 81.73 83 ARG A O 1
ATOM 667 N N . GLU A 1 117 ? 12.020 -16.862 -53.980 1.00 71.04 84 GLU A N 1
ATOM 668 C CA . GLU A 1 117 ? 10.754 -16.921 -53.268 1.00 65.77 84 GLU A CA 1
ATOM 669 C C . GLU A 1 117 ? 10.550 -15.639 -52.471 1.00 68.63 84 GLU A C 1
ATOM 670 O O . GLU A 1 117 ? 11.506 -15.050 -51.957 1.00 64.06 84 GLU A O 1
ATOM 676 N N . SER A 1 118 ? 9.293 -15.207 -52.374 1.00 64.19 85 SER A N 1
ATOM 677 C CA . SER A 1 118 ? 8.937 -13.999 -51.633 1.00 58.01 85 SER A CA 1
ATOM 678 C C . SER A 1 118 ? 7.650 -14.266 -50.867 1.00 68.64 85 SER A C 1
ATOM 679 O O . SER A 1 118 ? 6.587 -14.435 -51.473 1.00 76.79 85 SER A O 1
ATOM 682 N N . PHE A 1 119 ? 7.744 -14.296 -49.541 1.00 73.69 86 PHE A N 1
ATOM 683 C CA . PHE A 1 119 ? 6.607 -14.562 -48.672 1.00 67.30 86 PHE A CA 1
ATOM 684 C C . PHE A 1 119 ? 6.199 -13.283 -47.956 1.00 77.26 86 PHE A C 1
ATOM 685 O O . PHE A 1 119 ? 7.043 -12.612 -47.353 1.00 67.79 86 PHE A O 1
ATOM 693 N N . ASN A 1 120 ? 4.912 -12.950 -48.023 1.00 87.75 87 ASN A N 1
ATOM 694 C CA . ASN A 1 120 ? 4.365 -11.865 -47.219 1.00 76.47 87 ASN A CA 1
ATOM 695 C C . ASN A 1 120 ? 4.029 -12.390 -45.829 1.00 74.14 87 ASN A C 1
ATOM 696 O O . ASN A 1 120 ? 3.288 -13.368 -45.690 1.00 81.89 87 ASN A O 1
ATOM 701 N N . VAL A 1 121 ? 4.576 -11.744 -44.802 1.00 80.27 88 VAL A N 1
ATOM 702 C CA . VAL A 1 121 ? 4.438 -12.212 -43.430 1.00 88.75 88 VAL A CA 1
ATOM 703 C C . VAL A 1 121 ? 3.857 -11.102 -42.568 1.00 88.96 88 VAL A C 1
ATOM 704 O O . VAL A 1 121 ? 4.026 -9.912 -42.851 1.00 90.05 88 VAL A O 1
ATOM 708 N N . GLU A 1 122 ? 3.162 -11.504 -41.503 1.00 91.35 89 GLU A N 1
ATOM 709 C CA . GLU A 1 122 ? 2.536 -10.554 -40.591 1.00 84.53 89 GLU A CA 1
ATOM 710 C C . GLU A 1 122 ? 2.950 -10.829 -39.151 1.00 86.83 89 GLU A C 1
ATOM 711 O O . GLU A 1 122 ? 4.084 -11.241 -38.893 1.00 90.79 89 GLU A O 1
ATOM 717 N N . HIS A 1 123 ? 2.035 -10.611 -38.211 1.00 99.50 90 HIS A N 1
ATOM 718 C CA . HIS A 1 123 ? 2.339 -10.783 -36.796 1.00 72.11 90 HIS A CA 1
ATOM 719 C C . HIS A 1 123 ? 2.464 -12.265 -36.458 1.00 75.03 90 HIS A C 1
ATOM 720 O O . HIS A 1 123 ? 1.522 -13.038 -36.660 1.00 78.14 90 HIS A O 1
ATOM 727 N N . GLY A 1 124 ? 3.630 -12.661 -35.953 1.00 77.38 91 GLY A N 1
ATOM 728 C CA . GLY A 1 124 ? 3.818 -14.009 -35.458 1.00 68.48 91 GLY A CA 1
ATOM 729 C C . GLY A 1 124 ? 4.213 -15.046 -36.483 1.00 80.38 91 GLY A C 1
ATOM 730 O O . GLY A 1 124 ? 3.831 -16.214 -36.342 1.00 75.37 91 GLY A O 1
ATOM 731 N N . ASP A 1 125 ? 4.974 -14.669 -37.507 1.00 77.68 92 ASP A N 1
ATOM 732 C CA . ASP A 1 125 ? 5.413 -15.600 -38.536 1.00 74.06 92 ASP A CA 1
ATOM 733 C C . ASP A 1 125 ? 6.834 -16.075 -38.259 1.00 73.53 92 ASP A C 1
ATOM 734 O O . ASP A 1 125 ? 7.681 -15.304 -37.799 1.00 73.49 92 ASP A O 1
ATOM 739 N N . ILE A 1 126 ? 7.086 -17.349 -38.548 1.00 64.65 93 ILE A N 1
ATOM 740 C CA . ILE A 1 126 ? 8.396 -17.968 -38.376 1.00 62.15 93 ILE A CA 1
ATOM 741 C C . ILE A 1 126 ? 8.948 -18.281 -39.759 1.00 60.46 93 ILE A C 1
ATOM 742 O O . ILE A 1 126 ? 8.330 -19.031 -40.525 1.00 68.43 93 ILE A O 1
ATOM 747 N N . ILE A 1 127 ? 10.110 -17.718 -40.078 1.00 68.73 94 ILE A N 1
ATOM 748 C CA . ILE A 1 127 ? 10.730 -17.877 -41.390 1.00 66.58 94 ILE A CA 1
ATOM 749 C C . ILE A 1 127 ? 12.131 -18.437 -41.195 1.00 61.59 94 ILE A C 1
ATOM 750 O O . ILE A 1 127 ? 12.969 -17.814 -40.532 1.00 64.30 94 ILE A O 1
ATOM 755 N N . ARG A 1 128 ? 12.383 -19.608 -41.772 1.00 60.73 95 ARG A N 1
ATOM 756 C CA . ARG A 1 128 ? 13.704 -20.221 -41.757 1.00 56.87 95 ARG A CA 1
ATOM 757 C C . ARG A 1 128 ? 14.507 -19.734 -42.957 1.00 66.54 95 ARG A C 1
ATOM 758 O O . ARG A 1 128 ? 14.023 -19.775 -44.093 1.00 74.57 95 ARG A O 1
ATOM 766 N N . ILE A 1 129 ? 15.727 -19.271 -42.704 1.00 60.46 96 ILE A N 1
ATOM 767 C CA . ILE A 1 129 ? 16.604 -18.794 -43.771 1.00 60.70 96 ILE A CA 1
ATOM 768 C C . ILE A 1 129 ? 17.888 -19.614 -43.763 1.00 62.97 96 ILE A C 1
ATOM 769 O O . ILE A 1 129 ? 18.681 -19.513 -42.815 1.00 60.67 96 ILE A O 1
ATOM 774 N N . PRO A 1 130 ? 18.128 -20.444 -44.780 1.00 54.25 97 PRO A N 1
ATOM 775 C CA . PRO A 1 130 ? 19.356 -21.242 -44.805 1.00 48.84 97 PRO A CA 1
ATOM 776 C C . PRO A 1 130 ? 20.592 -20.356 -44.836 1.00 54.33 97 PRO A C 1
ATOM 777 O O . PRO A 1 130 ? 20.566 -19.232 -45.341 1.00 62.24 97 PRO A O 1
ATOM 781 N N . ALA A 1 131 ? 21.683 -20.877 -44.280 1.00 47.92 98 ALA A N 1
ATOM 782 C CA . ALA A 1 131 ? 22.931 -20.129 -44.240 1.00 44.65 98 ALA A CA 1
ATOM 783 C C . ALA A 1 131 ? 23.416 -19.818 -45.649 1.00 60.87 98 ALA A C 1
ATOM 784 O O . ALA A 1 131 ? 23.378 -20.670 -46.542 1.00 73.10 98 ALA A O 1
ATOM 786 N N . GLY A 1 132 ? 23.867 -18.582 -45.849 1.00 57.24 99 GLY A N 1
ATOM 787 C CA . GLY A 1 132 ? 24.438 -18.176 -47.115 1.00 60.48 99 GLY A CA 1
ATOM 788 C C . GLY A 1 132 ? 23.447 -17.815 -48.200 1.00 52.17 99 GLY A C 1
ATOM 789 O O . GLY A 1 132 ? 23.874 -17.435 -49.297 1.00 52.41 99 GLY A O 1
ATOM 790 N N . THR A 1 133 ? 22.144 -17.923 -47.946 1.00 52.56 100 THR A N 1
ATOM 791 C CA . THR A 1 133 ? 21.152 -17.523 -48.935 1.00 54.08 100 THR A CA 1
ATOM 792 C C . THR A 1 133 ? 20.792 -16.061 -48.723 1.00 54.18 100 THR A C 1
ATOM 793 O O . THR A 1 133 ? 20.309 -15.707 -47.639 1.00 57.67 100 THR A O 1
ATOM 797 N N . PRO A 1 134 ? 21.026 -15.186 -49.700 1.00 54.87 101 PRO A N 1
ATOM 798 C CA . PRO A 1 134 ? 20.717 -13.764 -49.514 1.00 51.37 101 PRO A CA 1
ATOM 799 C C . PRO A 1 134 ? 19.244 -13.542 -49.211 1.00 54.32 101 PRO A C 1
ATOM 800 O O . PRO A 1 134 ? 18.377 -14.353 -49.546 1.00 58.46 101 PRO A O 1
ATOM 804 N N . VAL A 1 135 ? 18.967 -12.411 -48.567 1.00 51.13 102 VAL A N 1
ATOM 805 C CA . VAL A 1 135 ? 17.609 -12.076 -48.163 1.00 59.17 102 VAL A CA 1
ATOM 806 C C . VAL A 1 135 ? 17.480 -10.572 -47.964 1.00 59.63 102 VAL A C 1
ATOM 807 O O . VAL A 1 135 ? 18.286 -9.951 -47.261 1.00 64.68 102 VAL A O 1
ATOM 811 N N . TYR A 1 136 ? 16.476 -9.975 -48.600 1.00 54.16 103 TYR A N 1
ATOM 812 C CA . TYR A 1 136 ? 16.087 -8.600 -48.335 1.00 61.48 103 TYR A CA 1
ATOM 813 C C . TYR A 1 136 ? 14.597 -8.570 -48.027 1.00 62.14 103 TYR A C 1
ATOM 814 O O . TYR A 1 136 ? 13.857 -9.503 -48.349 1.00 62.07 103 TYR A O 1
ATOM 823 N N . MET A 1 137 ? 14.163 -7.487 -47.389 1.00 51.91 104 MET A N 1
ATOM 824 C CA . MET A 1 137 ? 12.781 -7.372 -46.953 1.00 63.51 104 MET A CA 1
ATOM 825 C C . MET A 1 137 ? 12.413 -5.901 -46.844 1.00 71.55 104 MET A C 1
ATOM 826 O O . MET A 1 137 ? 13.273 -5.017 -46.877 1.00 72.28 104 MET A O 1
ATOM 831 N N . ILE A 1 138 ? 11.109 -5.648 -46.716 1.00 72.59 105 ILE A N 1
ATOM 832 C CA . ILE A 1 138 ? 10.573 -4.298 -46.600 1.00 74.26 105 ILE A CA 1
ATOM 833 C C . ILE A 1 138 ? 9.457 -4.297 -45.564 1.00 77.92 105 ILE A C 1
ATOM 834 O O . ILE A 1 138 ? 8.867 -5.332 -45.248 1.00 71.72 105 ILE A O 1
ATOM 839 N N . ASN A 1 139 ? 9.173 -3.109 -45.035 1.00 73.20 106 ASN A N 1
ATOM 840 C CA . ASN A 1 139 ? 8.062 -2.898 -44.107 1.00 73.38 106 ASN A CA 1
ATOM 841 C C . ASN A 1 139 ? 6.914 -2.304 -44.914 1.00 75.83 106 ASN A C 1
ATOM 842 O O . ASN A 1 139 ? 6.788 -1.086 -45.049 1.00 89.35 106 ASN A O 1
ATOM 847 N N . ARG A 1 140 ? 6.064 -3.179 -45.454 1.00 65.32 107 ARG A N 1
ATOM 848 C CA . ARG A 1 140 ? 5.006 -2.751 -46.361 1.00 65.62 107 ARG A CA 1
ATOM 849 C C . ARG A 1 140 ? 3.860 -2.033 -45.660 1.00 83.14 107 ARG A C 1
ATOM 850 O O . ARG A 1 140 ? 2.938 -1.577 -46.346 1.00 93.58 107 ARG A O 1
ATOM 858 N N . ASP A 1 141 ? 3.882 -1.914 -44.336 1.00 90.34 108 ASP A N 1
ATOM 859 C CA . ASP A 1 141 ? 2.855 -1.155 -43.641 1.00 92.38 108 ASP A CA 1
ATOM 860 C C . ASP A 1 141 ? 3.152 0.337 -43.731 1.00 98.64 108 ASP A C 1
ATOM 861 O O . ASP A 1 141 ? 4.308 0.757 -43.832 1.00 95.85 108 ASP A O 1
ATOM 866 N N . GLU A 1 142 ? 2.090 1.139 -43.696 1.00 106.04 109 GLU A N 1
ATOM 867 C CA . GLU A 1 142 ? 2.210 2.581 -43.859 1.00 106.23 109 GLU A CA 1
ATOM 868 C C . GLU A 1 142 ? 2.356 3.331 -42.541 1.00 114.08 109 GLU A C 1
ATOM 869 O O . GLU A 1 142 ? 2.575 4.547 -42.563 1.00 110.58 109 GLU A O 1
ATOM 875 N N . ASN A 1 143 ? 2.244 2.649 -41.401 1.00 110.05 110 ASN A N 1
ATOM 876 C CA . ASN A 1 143 ? 2.320 3.329 -40.113 1.00 106.84 110 ASN A CA 1
ATOM 877 C C . ASN A 1 143 ? 3.077 2.501 -39.082 1.00 100.46 110 ASN A C 1
ATOM 878 O O . ASN A 1 143 ? 3.940 3.026 -38.371 1.00 88.80 110 ASN A O 1
ATOM 883 N N . GLU A 1 144 ? 2.760 1.212 -38.990 1.00 105.18 111 GLU A N 1
ATOM 884 C CA . GLU A 1 144 ? 3.387 0.356 -37.992 1.00 100.01 111 GLU A CA 1
ATOM 885 C C . GLU A 1 144 ? 4.863 0.145 -38.301 1.00 93.29 111 GLU A C 1
ATOM 886 O O . GLU A 1 144 ? 5.261 0.008 -39.461 1.00 89.99 111 GLU A O 1
ATOM 892 N N . LYS A 1 145 ? 5.677 0.116 -37.251 1.00 96.80 112 LYS A N 1
ATOM 893 C CA . LYS A 1 145 ? 7.080 -0.229 -37.397 1.00 83.76 112 LYS A CA 1
ATOM 894 C C . LYS A 1 145 ? 7.246 -1.744 -37.428 1.00 91.08 112 LYS A C 1
ATOM 895 O O . LYS A 1 145 ? 6.509 -2.486 -36.773 1.00 93.30 112 LYS A O 1
ATOM 901 N N . LEU A 1 146 ? 8.223 -2.198 -38.206 1.00 85.10 113 LEU A N 1
ATOM 902 C CA . LEU A 1 146 ? 8.497 -3.621 -38.354 1.00 73.30 113 LEU A CA 1
ATOM 903 C C . LEU A 1 146 ? 9.497 -4.058 -37.291 1.00 73.23 113 LEU A C 1
ATOM 904 O O . LEU A 1 146 ? 10.635 -3.580 -37.272 1.00 77.99 113 LEU A O 1
ATOM 909 N N . PHE A 1 147 ? 9.074 -4.964 -36.413 1.00 74.42 114 PHE A N 1
ATOM 910 C CA . PHE A 1 147 ? 9.929 -5.515 -35.367 1.00 71.88 114 PHE A CA 1
ATOM 911 C C . PHE A 1 147 ? 10.105 -7.005 -35.612 1.00 73.63 114 PHE A C 1
ATOM 912 O O . PHE A 1 147 ? 9.121 -7.753 -35.638 1.00 72.53 114 PHE A O 1
ATOM 920 N N . ILE A 1 148 ? 11.353 -7.433 -35.789 1.00 69.64 115 ILE A N 1
ATOM 921 C CA . ILE A 1 148 ? 11.680 -8.824 -36.080 1.00 65.98 115 ILE A CA 1
ATOM 922 C C . ILE A 1 148 ? 12.755 -9.282 -35.105 1.00 64.43 115 ILE A C 1
ATOM 923 O O . ILE A 1 148 ? 13.744 -8.574 -34.886 1.00 60.92 115 ILE A O 1
ATOM 928 N N . VAL A 1 149 ? 12.557 -10.460 -34.519 1.00 56.59 116 VAL A N 1
ATOM 929 C CA . VAL A 1 149 ? 13.491 -11.048 -33.567 1.00 51.88 116 VAL A CA 1
ATOM 930 C C . VAL A 1 149 ? 14.217 -12.187 -34.268 1.00 51.92 116 VAL A C 1
ATOM 931 O O . VAL A 1 149 ? 13.597 -13.189 -34.646 1.00 55.17 116 VAL A O 1
ATOM 935 N N . LYS A 1 150 ? 15.527 -12.036 -34.440 1.00 53.35 117 LYS A N 1
ATOM 936 C CA . LYS A 1 150 ? 16.349 -13.023 -35.124 1.00 50.21 117 LYS A CA 1
ATOM 937 C C . LYS A 1 150 ? 17.108 -13.874 -34.115 1.00 49.20 117 LYS A C 1
ATOM 938 O O . LYS A 1 150 ? 17.547 -13.378 -33.074 1.00 49.66 117 LYS A O 1
ATOM 944 N N . ILE A 1 151 ? 17.263 -15.156 -34.433 1.00 50.01 118 ILE A N 1
ATOM 945 C CA . ILE A 1 151 ? 18.193 -16.034 -33.735 1.00 51.16 118 ILE A CA 1
ATOM 946 C C . ILE A 1 151 ? 19.096 -16.667 -34.784 1.00 49.81 118 ILE A C 1
ATOM 947 O O . ILE A 1 151 ? 18.621 -17.106 -35.837 1.00 52.35 118 ILE A O 1
ATOM 952 N N . LEU A 1 152 ? 20.398 -16.684 -34.514 1.00 48.76 119 LEU A N 1
ATOM 953 C CA . LEU A 1 152 ? 21.383 -17.114 -35.493 1.00 43.34 119 LEU A CA 1
ATOM 954 C C . LEU A 1 152 ? 22.263 -18.208 -34.912 1.00 49.33 119 LEU A C 1
ATOM 955 O O . LEU A 1 152 ? 22.722 -18.110 -33.771 1.00 70.24 119 LEU A O 1
ATOM 960 N N . GLN A 1 153 ? 22.494 -19.250 -35.707 1.00 44.35 120 GLN A N 1
ATOM 961 C CA . GLN A 1 153 ? 23.417 -20.319 -35.345 1.00 51.56 120 GLN A CA 1
ATOM 962 C C . GLN A 1 153 ? 24.595 -20.301 -36.311 1.00 59.10 120 GLN A C 1
ATOM 963 O O . GLN A 1 153 ? 24.462 -20.757 -37.458 1.00 59.19 120 GLN A O 1
ATOM 969 N N . PRO A 1 154 ? 25.752 -19.774 -35.908 1.00 53.82 121 PRO A N 1
ATOM 970 C CA . PRO A 1 154 ? 26.905 -19.732 -36.817 1.00 55.07 121 PRO A CA 1
ATOM 971 C C . PRO A 1 154 ? 27.260 -21.110 -37.354 1.00 59.51 121 PRO A C 1
ATOM 972 O O . PRO A 1 154 ? 27.236 -22.108 -36.630 1.00 64.96 121 PRO A O 1
ATOM 976 N N . VAL A 1 155 ? 27.591 -21.154 -38.647 1.00 62.90 122 VAL A N 1
ATOM 977 C CA . VAL A 1 155 ? 27.878 -22.409 -39.331 1.00 67.52 122 VAL A CA 1
ATOM 978 C C . VAL A 1 155 ? 29.373 -22.648 -39.507 1.00 68.67 122 VAL A C 1
ATOM 979 O O . VAL A 1 155 ? 29.767 -23.681 -40.068 1.00 76.13 122 VAL A O 1
ATOM 983 N N . SER A 1 156 ? 30.220 -21.732 -39.026 1.00 67.37 123 SER A N 1
ATOM 984 C CA . SER A 1 156 ? 31.664 -21.899 -39.106 1.00 63.60 123 SER A CA 1
ATOM 985 C C . SER A 1 156 ? 32.239 -21.703 -37.713 1.00 71.40 123 SER A C 1
ATOM 986 O O . SER A 1 156 ? 32.137 -22.596 -36.865 1.00 67.29 123 SER A O 1
ATOM 989 N N . ALA A 1 157 ? 32.865 -20.559 -37.434 1.00 79.87 124 ALA A N 1
ATOM 990 C CA . ALA A 1 157 ? 33.408 -20.302 -36.101 1.00 64.85 124 ALA A CA 1
ATOM 991 C C . ALA A 1 157 ? 32.270 -20.145 -35.103 1.00 62.59 124 ALA A C 1
ATOM 992 O O . ALA A 1 157 ? 31.396 -19.292 -35.304 1.00 76.91 124 ALA A O 1
ATOM 994 N N . PRO A 1 158 ? 32.231 -20.933 -34.031 1.00 63.37 125 PRO A N 1
ATOM 995 C CA . PRO A 1 158 ? 31.079 -20.881 -33.123 1.00 66.38 125 PRO A CA 1
ATOM 996 C C . PRO A 1 158 ? 30.993 -19.553 -32.383 1.00 64.89 125 PRO A C 1
ATOM 997 O O . PRO A 1 158 ? 31.998 -19.006 -31.924 1.00 62.03 125 PRO A O 1
ATOM 1001 N N . GLY A 1 159 ? 29.769 -19.035 -32.281 1.00 63.99 126 GLY A N 1
ATOM 1002 C CA . GLY A 1 159 ? 29.491 -17.848 -31.501 1.00 53.34 126 GLY A CA 1
ATOM 1003 C C . GLY A 1 159 ? 29.681 -16.526 -32.212 1.00 61.07 126 GLY A C 1
ATOM 1004 O O . GLY A 1 159 ? 29.432 -15.478 -31.603 1.00 78.77 126 GLY A O 1
ATOM 1005 N N . HIS A 1 160 ? 30.107 -16.532 -33.473 1.00 62.12 127 HIS A N 1
ATOM 1006 C CA . HIS A 1 160 ? 30.372 -15.299 -34.200 1.00 59.00 127 HIS A CA 1
ATOM 1007 C C . HIS A 1 160 ? 29.791 -15.393 -35.602 1.00 65.74 127 HIS A C 1
ATOM 1008 O O . HIS A 1 160 ? 29.775 -16.464 -36.215 1.00 67.84 127 HIS A O 1
ATOM 1015 N N . PHE A 1 161 ? 29.321 -14.255 -36.108 1.00 74.14 128 PHE A N 1
ATOM 1016 C CA . PHE A 1 161 ? 28.781 -14.178 -37.457 1.00 73.03 128 PHE A CA 1
ATOM 1017 C C . PHE A 1 161 ? 28.994 -12.771 -37.995 1.00 68.14 128 PHE A C 1
ATOM 1018 O O . PHE A 1 161 ? 29.290 -11.834 -37.249 1.00 79.78 128 PHE A O 1
ATOM 1026 N N . GLU A 1 162 ? 28.831 -12.632 -39.309 1.00 70.72 129 GLU A N 1
ATOM 1027 C CA . GLU A 1 162 ? 28.892 -11.341 -39.978 1.00 65.61 129 GLU A CA 1
ATOM 1028 C C . GLU A 1 162 ? 27.869 -11.311 -41.102 1.00 63.05 129 GLU A C 1
ATOM 1029 O O . GLU A 1 162 ? 27.485 -12.351 -41.644 1.00 62.44 129 GLU A O 1
ATOM 1035 N N . ALA A 1 163 ? 27.428 -10.105 -41.445 1.00 59.80 130 ALA A N 1
ATOM 1036 C CA . ALA A 1 163 ? 26.528 -9.889 -42.569 1.00 62.51 130 ALA A CA 1
ATOM 1037 C C . ALA A 1 163 ? 27.348 -9.529 -43.800 1.00 66.09 130 ALA A C 1
ATOM 1038 O O . ALA A 1 163 ? 28.217 -8.652 -43.739 1.00 70.34 130 ALA A O 1
ATOM 1040 N N . PHE A 1 164 ? 27.076 -10.210 -44.909 1.00 48.72 131 PHE A N 1
ATOM 1041 C CA . PHE A 1 164 ? 27.795 -10.005 -46.161 1.00 53.91 131 PHE A CA 1
ATOM 1042 C C . PHE A 1 164 ? 26.881 -9.255 -47.118 1.00 55.82 131 PHE A C 1
ATOM 1043 O O . PHE A 1 164 ? 25.918 -9.827 -47.638 1.00 63.28 131 PHE A O 1
ATOM 1051 N N . TYR A 1 165 ? 27.181 -7.981 -47.351 1.00 56.39 132 TYR A N 1
ATOM 1052 C CA . TYR A 1 165 ? 26.412 -7.170 -48.283 1.00 57.84 132 TYR A CA 1
ATOM 1053 C C . TYR A 1 165 ? 27.075 -7.213 -49.653 1.00 62.16 132 TYR A C 1
ATOM 1054 O O . TYR A 1 165 ? 28.266 -6.914 -49.783 1.00 63.63 132 TYR A O 1
ATOM 1063 N N . GLY A 1 166 ? 26.308 -7.599 -50.667 1.00 59.21 133 GLY A N 1
ATOM 1064 C CA . GLY A 1 166 ? 26.826 -7.659 -52.018 1.00 65.61 133 GLY A CA 1
ATOM 1065 C C . GLY A 1 166 ? 26.411 -6.466 -52.850 1.00 68.53 133 GLY A C 1
ATOM 1066 O O . GLY A 1 166 ? 27.227 -5.882 -53.570 1.00 69.18 133 GLY A O 1
ATOM 1067 N N . ALA A 1 167 ? 25.138 -6.096 -52.755 1.00 61.34 134 ALA A N 1
ATOM 1068 C CA . ALA A 1 167 ? 24.592 -4.942 -53.461 1.00 60.52 134 ALA A CA 1
ATOM 1069 C C . ALA A 1 167 ? 24.587 -3.766 -52.493 1.00 69.89 134 ALA A C 1
ATOM 1070 O O . ALA A 1 167 ? 23.699 -3.647 -51.646 1.00 85.39 134 ALA A O 1
ATOM 1072 N N . GLY A 1 168 ? 25.580 -2.906 -52.615 1.00 61.97 135 GLY A N 1
ATOM 1073 C CA . GLY A 1 168 ? 25.694 -1.749 -51.750 1.00 71.94 135 GLY A CA 1
ATOM 1074 C C . GLY A 1 168 ? 26.655 -0.735 -52.317 1.00 77.38 135 GLY A C 1
ATOM 1075 O O . GLY A 1 168 ? 26.766 -0.571 -53.535 1.00 81.77 135 GLY A O 1
ATOM 1076 N N . GLY A 1 169 ? 27.357 -0.045 -51.424 1.00 74.37 136 GLY A N 1
ATOM 1077 C CA . GLY A 1 169 ? 28.310 0.968 -51.828 1.00 79.45 136 GLY A CA 1
ATOM 1078 C C . GLY A 1 169 ? 29.357 1.237 -50.769 1.00 88.02 136 GLY A C 1
ATOM 1079 O O . GLY A 1 169 ? 30.378 0.546 -50.710 1.00 78.59 136 GLY A O 1
ATOM 1080 N N . GLU A 1 170 ? 29.113 2.233 -49.919 1.00 92.33 137 GLU A N 1
ATOM 1081 C CA . GLU A 1 170 ? 30.053 2.602 -48.869 1.00 77.08 137 GLU A CA 1
ATOM 1082 C C . GLU A 1 170 ? 29.550 2.217 -47.484 1.00 75.32 137 GLU A C 1
ATOM 1083 O O . GLU A 1 170 ? 30.192 1.415 -46.800 1.00 79.08 137 GLU A O 1
ATOM 1089 N N . ASP A 1 171 ? 28.409 2.773 -47.040 1.00 71.01 138 ASP A N 1
ATOM 1090 C CA . ASP A 1 171 ? 27.916 2.436 -45.704 1.00 88.84 138 ASP A CA 1
ATOM 1091 C C . ASP A 1 171 ? 27.508 0.971 -45.631 1.00 95.88 138 ASP A C 1
ATOM 1092 O O . ASP A 1 171 ? 28.027 0.243 -44.765 1.00 105.54 138 ASP A O 1
ATOM 1097 N N . PRO A 1 172 ? 26.488 0.404 -46.588 1.00 76.95 139 PRO A N 1
ATOM 1098 C CA . PRO A 1 172 ? 26.391 -1.062 -46.706 1.00 57.72 139 PRO A CA 1
ATOM 1099 C C . PRO A 1 172 ? 27.497 -1.547 -47.641 1.00 68.48 139 PRO A C 1
ATOM 1100 O O . PRO A 1 172 ? 27.302 -1.837 -48.821 1.00 86.33 139 PRO A O 1
ATOM 1104 N N . GLU A 1 173 ? 28.707 -1.615 -47.088 1.00 68.14 140 GLU A N 1
ATOM 1105 C CA . GLU A 1 173 ? 29.904 -1.836 -47.890 1.00 77.30 140 GLU A CA 1
ATOM 1106 C C . GLU A 1 173 ? 29.842 -3.182 -48.599 1.00 79.65 140 GLU A C 1
ATOM 1107 O O . GLU A 1 173 ? 29.808 -4.235 -47.956 1.00 72.34 140 GLU A O 1
ATOM 1113 N N . SER A 1 174 ? 29.824 -3.138 -49.929 1.00 77.44 141 SER A N 1
ATOM 1114 C CA . SER A 1 174 ? 29.793 -4.359 -50.720 1.00 66.64 141 SER A CA 1
ATOM 1115 C C . SER A 1 174 ? 31.122 -5.092 -50.609 1.00 64.38 141 SER A C 1
ATOM 1116 O O . SER A 1 174 ? 32.188 -4.471 -50.562 1.00 64.85 141 SER A O 1
ATOM 1119 N N . PHE A 1 175 ? 31.058 -6.426 -50.561 1.00 61.61 142 PHE A N 1
ATOM 1120 C CA . PHE A 1 175 ? 32.290 -7.202 -50.491 1.00 63.39 142 PHE A CA 1
ATOM 1121 C C . PHE A 1 175 ? 33.036 -7.233 -51.817 1.00 63.48 142 PHE A C 1
ATOM 1122 O O . PHE A 1 175 ? 34.175 -7.711 -51.855 1.00 58.06 142 PHE A O 1
ATOM 1130 N N . TYR A 1 176 ? 32.427 -6.736 -52.897 1.00 57.19 143 TYR A N 1
ATOM 1131 C CA . TYR A 1 176 ? 33.148 -6.611 -54.157 1.00 57.50 143 TYR A CA 1
ATOM 1132 C C . TYR A 1 176 ? 34.308 -5.634 -54.040 1.00 60.12 143 TYR A C 1
ATOM 1133 O O . TYR A 1 176 ? 35.317 -5.782 -54.740 1.00 67.63 143 TYR A O 1
ATOM 1142 N N . ARG A 1 177 ? 34.190 -4.635 -53.160 1.00 53.32 144 ARG A N 1
ATOM 1143 C CA . ARG A 1 177 ? 35.272 -3.677 -52.964 1.00 49.40 144 ARG A CA 1
ATOM 1144 C C . ARG A 1 177 ? 36.520 -4.322 -52.380 1.00 54.09 144 ARG A C 1
ATOM 1145 O O . ARG A 1 177 ? 37.598 -3.721 -52.441 1.00 62.47 144 ARG A O 1
ATOM 1153 N N . ALA A 1 178 ? 36.401 -5.523 -51.813 1.00 57.64 145 ALA A N 1
ATOM 1154 C CA . ALA A 1 178 ? 37.555 -6.232 -51.277 1.00 66.32 145 ALA A CA 1
ATOM 1155 C C . ALA A 1 178 ? 38.424 -6.857 -52.359 1.00 62.87 145 ALA A C 1
ATOM 1156 O O . ALA A 1 178 ? 39.553 -7.263 -52.065 1.00 63.17 145 ALA A O 1
ATOM 1158 N N . PHE A 1 179 ? 37.932 -6.952 -53.589 1.00 62.25 146 PHE A N 1
ATOM 1159 C CA . PHE A 1 179 ? 38.705 -7.484 -54.699 1.00 62.56 146 PHE A CA 1
ATOM 1160 C C . PHE A 1 179 ? 39.292 -6.344 -55.522 1.00 71.09 146 PHE A C 1
ATOM 1161 O O . PHE A 1 179 ? 38.711 -5.260 -55.618 1.00 61.27 146 PHE A O 1
ATOM 1169 N N . SER A 1 180 ? 40.456 -6.601 -56.112 1.00 69.95 147 SER A N 1
ATOM 1170 C CA . SER A 1 180 ? 41.100 -5.610 -56.961 1.00 68.13 147 SER A CA 1
ATOM 1171 C C . SER A 1 180 ? 40.264 -5.358 -58.210 1.00 60.91 147 SER A C 1
ATOM 1172 O O . SER A 1 180 ? 39.510 -6.221 -58.666 1.00 62.42 147 SER A O 1
ATOM 1175 N N . TRP A 1 181 ? 40.404 -4.152 -58.766 1.00 70.65 148 TRP A N 1
ATOM 1176 C CA . TRP A 1 181 ? 39.622 -3.801 -59.946 1.00 74.94 148 TRP A CA 1
ATOM 1177 C C . TRP A 1 181 ? 40.002 -4.662 -61.144 1.00 77.43 148 TRP A C 1
ATOM 1178 O O . TRP A 1 181 ? 39.178 -4.874 -62.039 1.00 75.89 148 TRP A O 1
ATOM 1189 N N . GLU A 1 182 ? 41.237 -5.173 -61.176 1.00 80.69 149 GLU A N 1
ATOM 1190 C CA . GLU A 1 182 ? 41.639 -6.062 -62.261 1.00 85.19 149 GLU A CA 1
ATOM 1191 C C . GLU A 1 182 ? 40.899 -7.392 -62.200 1.00 83.05 149 GLU A C 1
ATOM 1192 O O . GLU A 1 182 ? 40.614 -7.991 -63.243 1.00 76.34 149 GLU A O 1
ATOM 1198 N N . VAL A 1 183 ? 40.583 -7.866 -60.995 1.00 73.86 150 VAL A N 1
ATOM 1199 C CA . VAL A 1 183 ? 39.846 -9.117 -60.846 1.00 62.66 150 VAL A CA 1
ATOM 1200 C C . VAL A 1 183 ? 38.377 -8.922 -61.197 1.00 66.69 150 VAL A C 1
ATOM 1201 O O . VAL A 1 183 ? 37.787 -9.720 -61.935 1.00 62.81 150 VAL A O 1
ATOM 1205 N N . LEU A 1 184 ? 37.765 -7.855 -60.676 1.00 70.86 151 LEU A N 1
ATOM 1206 C CA . LEU A 1 184 ? 36.359 -7.590 -60.964 1.00 67.22 151 LEU A CA 1
ATOM 1207 C C . LEU A 1 184 ? 36.142 -7.293 -62.441 1.00 63.96 151 LEU A C 1
ATOM 1208 O O . LEU A 1 184 ? 35.110 -7.667 -63.011 1.00 59.66 151 LEU A O 1
ATOM 1213 N N . GLU A 1 185 ? 37.099 -6.612 -63.074 1.00 69.92 152 GLU A N 1
ATOM 1214 C CA . GLU A 1 185 ? 36.965 -6.295 -64.491 1.00 71.27 152 GLU A CA 1
ATOM 1215 C C . GLU A 1 185 ? 36.964 -7.560 -65.336 1.00 62.36 152 GLU A C 1
ATOM 1216 O O . GLU A 1 185 ? 36.178 -7.685 -66.282 1.00 54.80 152 GLU A O 1
ATOM 1222 N N . ALA A 1 186 ? 37.826 -8.521 -64.996 1.00 61.63 153 ALA A N 1
ATOM 1223 C CA . ALA A 1 186 ? 37.931 -9.735 -65.796 1.00 70.68 153 ALA A CA 1
ATOM 1224 C C . ALA A 1 186 ? 36.741 -10.660 -65.570 1.00 66.97 153 ALA A C 1
ATOM 1225 O O . ALA A 1 186 ? 36.251 -11.290 -66.515 1.00 66.10 153 ALA A O 1
ATOM 1227 N N . ALA A 1 187 ? 36.259 -10.754 -64.328 1.00 60.19 154 ALA A N 1
ATOM 1228 C CA . ALA A 1 187 ? 35.192 -11.698 -64.017 1.00 54.81 154 ALA A CA 1
ATOM 1229 C C . ALA A 1 187 ? 33.822 -11.167 -64.426 1.00 54.24 154 ALA A C 1
ATOM 1230 O O . ALA A 1 187 ? 32.998 -11.918 -64.960 1.00 51.86 154 ALA A O 1
ATOM 1232 N N . LEU A 1 188 ? 33.559 -9.884 -64.185 1.00 49.48 155 LEU A N 1
ATOM 1233 C CA . LEU A 1 188 ? 32.273 -9.292 -64.527 1.00 52.41 155 LEU A CA 1
ATOM 1234 C C . LEU A 1 188 ? 32.208 -8.778 -65.958 1.00 66.42 155 LEU A C 1
ATOM 1235 O O . LEU A 1 188 ? 31.102 -8.542 -66.462 1.00 60.82 155 LEU A O 1
ATOM 1240 N N . LYS A 1 189 ? 33.357 -8.608 -66.619 1.00 66.47 156 LYS A N 1
ATOM 1241 C CA . LYS A 1 189 ? 33.438 -7.994 -67.949 1.00 60.24 156 LYS A CA 1
ATOM 1242 C C . LYS A 1 189 ? 32.790 -6.610 -67.956 1.00 62.80 156 LYS A C 1
ATOM 1243 O O . LYS A 1 189 ? 32.012 -6.262 -68.847 1.00 57.75 156 LYS A O 1
ATOM 1249 N N . VAL A 1 190 ? 33.119 -5.815 -66.938 1.00 61.37 157 VAL A N 1
ATOM 1250 C CA . VAL A 1 190 ? 32.627 -4.451 -66.799 1.00 59.88 157 VAL A CA 1
ATOM 1251 C C . VAL A 1 190 ? 33.823 -3.536 -66.576 1.00 70.72 157 VAL A C 1
ATOM 1252 O O . VAL A 1 190 ? 34.809 -3.920 -65.939 1.00 68.94 157 VAL A O 1
ATOM 1256 N N . ARG A 1 191 ? 33.735 -2.321 -67.114 1.00 73.55 158 ARG A N 1
ATOM 1257 C CA . ARG A 1 191 ? 34.847 -1.383 -67.057 1.00 79.29 158 ARG A CA 1
ATOM 1258 C C . ARG A 1 191 ? 35.122 -0.930 -65.626 1.00 78.76 158 ARG A C 1
ATOM 1259 O O . ARG A 1 191 ? 34.230 -0.896 -64.775 1.00 75.81 158 ARG A O 1
ATOM 1267 N N . ARG A 1 192 ? 36.385 -0.567 -65.376 1.00 75.88 159 ARG A N 1
ATOM 1268 C CA . ARG A 1 192 ? 36.807 -0.172 -64.035 1.00 74.60 159 ARG A CA 1
ATOM 1269 C C . ARG A 1 192 ? 36.080 1.081 -63.562 1.00 80.30 159 ARG A C 1
ATOM 1270 O O . ARG A 1 192 ? 35.681 1.172 -62.395 1.00 75.54 159 ARG A O 1
ATOM 1278 N N . GLU A 1 193 ? 35.904 2.060 -64.452 1.00 93.42 160 GLU A N 1
ATOM 1279 C CA . GLU A 1 193 ? 35.264 3.311 -64.057 1.00 91.24 160 GLU A CA 1
ATOM 1280 C C . GLU A 1 193 ? 33.821 3.084 -63.623 1.00 79.51 160 GLU A C 1
ATOM 1281 O O . GLU A 1 193 ? 33.332 3.744 -62.699 1.00 79.25 160 GLU A O 1
ATOM 1287 N N . GLN A 1 194 ? 33.126 2.149 -64.274 1.00 72.50 161 GLN A N 1
ATOM 1288 C CA . GLN A 1 194 ? 31.746 1.867 -63.896 1.00 69.86 161 GLN A CA 1
ATOM 1289 C C . GLN A 1 194 ? 31.669 1.075 -62.597 1.00 79.65 161 GLN A C 1
ATOM 1290 O O . GLN A 1 194 ? 30.695 1.212 -61.847 1.00 84.95 161 GLN A O 1
ATOM 1296 N N . LEU A 1 195 ? 32.678 0.248 -62.312 1.00 79.32 162 LEU A N 1
ATOM 1297 C CA . LEU A 1 195 ? 32.682 -0.504 -61.062 1.00 61.04 162 LEU A CA 1
ATOM 1298 C C . LEU A 1 195 ? 32.847 0.421 -59.863 1.00 69.29 162 LEU A C 1
ATOM 1299 O O . LEU A 1 195 ? 32.172 0.249 -58.841 1.00 75.15 162 LEU A O 1
ATOM 1304 N N . GLU A 1 196 ? 33.739 1.410 -59.969 1.00 71.67 163 GLU A N 1
ATOM 1305 C CA . GLU A 1 196 ? 33.914 2.365 -58.880 1.00 73.94 163 GLU A CA 1
ATOM 1306 C C . GLU A 1 196 ? 32.693 3.261 -58.717 1.00 69.37 163 GLU A C 1
ATOM 1307 O O . GLU A 1 196 ? 32.395 3.705 -57.603 1.00 72.23 163 GLU A O 1
ATOM 1313 N N . LYS A 1 197 ? 31.979 3.536 -59.811 1.00 66.77 164 LYS A N 1
ATOM 1314 C CA . LYS A 1 197 ? 30.792 4.380 -59.732 1.00 68.72 164 LYS A CA 1
ATOM 1315 C C . LYS A 1 197 ? 29.638 3.665 -59.040 1.00 78.14 164 LYS A C 1
ATOM 1316 O O . LYS A 1 197 ? 28.802 4.314 -58.402 1.00 97.93 164 LYS A O 1
ATOM 1322 N N . VAL A 1 198 ? 29.579 2.342 -59.148 1.00 75.64 165 VAL A N 1
ATOM 1323 C CA . VAL A 1 198 ? 28.476 1.573 -58.579 1.00 75.44 165 VAL A CA 1
ATOM 1324 C C . VAL A 1 198 ? 28.769 1.157 -57.144 1.00 74.60 165 VAL A C 1
ATOM 1325 O O . VAL A 1 198 ? 27.917 1.287 -56.261 1.00 81.39 165 VAL A O 1
ATOM 1329 N N . PHE A 1 199 ? 29.979 0.667 -56.883 1.00 70.37 166 PHE A N 1
ATOM 1330 C CA . PHE A 1 199 ? 30.327 0.162 -55.561 1.00 78.72 166 PHE A CA 1
ATOM 1331 C C . PHE A 1 199 ? 30.791 1.274 -54.628 1.00 86.17 166 PHE A C 1
ATOM 1332 O O . PHE A 1 199 ? 31.551 1.019 -53.688 1.00 83.78 166 PHE A O 1
ATOM 1340 N N . GLY A 1 200 ? 30.340 2.503 -54.865 1.00 76.99 167 GLY A N 1
ATOM 1341 C CA . GLY A 1 200 ? 30.754 3.612 -54.028 1.00 80.15 167 GLY A CA 1
ATOM 1342 C C . GLY A 1 200 ? 29.680 4.654 -53.793 1.00 84.68 167 GLY A C 1
ATOM 1343 O O . GLY A 1 200 ? 29.865 5.571 -52.987 1.00 85.67 167 GLY A O 1
ATOM 1344 N N . GLU A 1 201 ? 28.547 4.521 -54.484 1.00 75.23 168 GLU A N 1
ATOM 1345 C CA . GLU A 1 201 ? 27.501 5.534 -54.397 1.00 77.38 168 GLU A CA 1
ATOM 1346 C C . GLU A 1 201 ? 26.704 5.417 -53.101 1.00 87.98 168 GLU A C 1
ATOM 1347 O O . GLU A 1 201 ? 26.564 6.397 -52.362 1.00 88.50 168 GLU A O 1
ATOM 1353 N N . GLN A 1 202 ? 26.177 4.228 -52.812 1.00 91.25 169 GLN A N 1
ATOM 1354 C CA . GLN A 1 202 ? 25.279 4.052 -51.677 1.00 73.59 169 GLN A CA 1
ATOM 1355 C C . GLN A 1 202 ? 26.018 4.279 -50.364 1.00 79.28 169 GLN A C 1
ATOM 1356 O O . GLN A 1 202 ? 27.008 3.599 -50.072 1.00 77.54 169 GLN A O 1
ATOM 1362 N N . SER A 1 203 ? 25.530 5.238 -49.570 1.00 90.36 170 SER A N 1
ATOM 1363 C CA . SER A 1 203 ? 26.093 5.504 -48.253 1.00 74.35 170 SER A CA 1
ATOM 1364 C C . SER A 1 203 ? 25.017 5.765 -47.206 1.00 80.47 170 SER A C 1
ATOM 1365 O O . SER A 1 203 ? 25.343 6.241 -46.111 1.00 95.86 170 SER A O 1
ATOM 1368 N N . LYS A 1 204 ? 23.751 5.468 -47.501 1.00 73.71 171 LYS A N 1
ATOM 1369 C CA . LYS A 1 204 ? 22.658 5.773 -46.587 1.00 70.10 171 LYS A CA 1
ATOM 1370 C C . LYS A 1 204 ? 22.474 4.724 -45.499 1.00 75.13 171 LYS A C 1
ATOM 1371 O O . LYS A 1 204 ? 21.775 4.994 -44.516 1.00 83.17 171 LYS A O 1
ATOM 1377 N N . GLY A 1 205 ? 23.076 3.553 -45.641 1.00 76.49 172 GLY A N 1
ATOM 1378 C CA . GLY A 1 205 ? 22.973 2.501 -44.652 1.00 64.05 172 GLY A CA 1
ATOM 1379 C C . GLY A 1 205 ? 22.224 1.293 -45.186 1.00 76.12 172 GLY A C 1
ATOM 1380 O O . GLY A 1 205 ? 21.891 1.195 -46.370 1.00 77.09 172 GLY A O 1
ATOM 1381 N N . SER A 1 206 ? 21.952 0.359 -44.271 1.00 69.29 173 SER A N 1
ATOM 1382 C CA . SER A 1 206 ? 21.314 -0.897 -44.650 1.00 64.56 173 SER A CA 1
ATOM 1383 C C . SER A 1 206 ? 19.798 -0.781 -44.729 1.00 64.81 173 SER A C 1
ATOM 1384 O O . SER A 1 206 ? 19.162 -1.545 -45.463 1.00 64.23 173 SER A O 1
ATOM 1387 N N . ILE A 1 207 ? 19.203 0.149 -43.988 1.00 71.39 174 ILE A N 1
ATOM 1388 C CA . ILE A 1 207 ? 17.755 0.329 -43.950 1.00 60.15 174 ILE A CA 1
ATOM 1389 C C . ILE A 1 207 ? 17.455 1.711 -44.513 1.00 59.03 174 ILE A C 1
ATOM 1390 O O . ILE A 1 207 ? 17.792 2.728 -43.894 1.00 68.46 174 ILE A O 1
ATOM 1395 N N . VAL A 1 208 ? 16.821 1.750 -45.683 1.00 64.78 175 VAL A N 1
ATOM 1396 C CA . VAL A 1 208 ? 16.596 2.985 -46.423 1.00 63.28 175 VAL A CA 1
ATOM 1397 C C . VAL A 1 208 ? 15.111 3.113 -46.732 1.00 78.38 175 VAL A C 1
ATOM 1398 O O . VAL A 1 208 ? 14.432 2.113 -46.992 1.00 68.22 175 VAL A O 1
ATOM 1402 N N . LYS A 1 209 ? 14.607 4.345 -46.693 1.00 92.01 176 LYS A N 1
ATOM 1403 C CA . LYS A 1 209 ? 13.214 4.608 -47.027 1.00 88.91 176 LYS A CA 1
ATOM 1404 C C . LYS A 1 209 ? 12.953 4.333 -48.504 1.00 79.14 176 LYS A C 1
ATOM 1405 O O . LYS A 1 209 ? 13.751 4.697 -49.371 1.00 86.66 176 LYS A O 1
ATOM 1411 N N . ALA A 1 210 ? 11.825 3.684 -48.786 1.00 83.95 177 ALA A N 1
ATOM 1412 C CA . ALA A 1 210 ? 11.390 3.396 -50.146 1.00 85.80 177 ALA A CA 1
ATOM 1413 C C . ALA A 1 210 ? 10.017 4.014 -50.367 1.00 97.40 177 ALA A C 1
ATOM 1414 O O . ALA A 1 210 ? 9.087 3.760 -49.595 1.00 114.00 177 ALA A O 1
ATOM 1416 N N . SER A 1 211 ? 9.892 4.816 -51.422 1.00 93.97 178 SER A N 1
ATOM 1417 C CA . SER A 1 211 ? 8.684 5.600 -51.678 1.00 106.57 178 SER A CA 1
ATOM 1418 C C . SER A 1 211 ? 7.808 4.862 -52.685 1.00 96.98 178 SER A C 1
ATOM 1419 O O . SER A 1 211 ? 8.063 4.897 -53.891 1.00 117.60 178 SER A O 1
ATOM 1422 N N . ARG A 1 212 ? 6.778 4.188 -52.178 1.00 91.28 179 ARG A N 1
ATOM 1423 C CA . ARG A 1 212 ? 5.696 3.587 -52.956 1.00 102.56 179 ARG A CA 1
ATOM 1424 C C . ARG A 1 212 ? 6.167 2.548 -53.967 1.00 113.01 179 ARG A C 1
ATOM 1425 O O . ARG A 1 212 ? 5.357 2.057 -54.763 1.00 105.07 179 ARG A O 1
ATOM 1433 N N . GLU A 1 213 ? 7.451 2.198 -53.969 1.00 118.93 180 GLU A N 1
ATOM 1434 C CA . GLU A 1 213 ? 7.903 1.012 -54.682 1.00 109.45 180 GLU A CA 1
ATOM 1435 C C . GLU A 1 213 ? 7.729 -0.250 -53.849 1.00 107.55 180 GLU A C 1
ATOM 1436 O O . GLU A 1 213 ? 8.210 -1.318 -54.243 1.00 92.54 180 GLU A O 1
ATOM 1442 N N . LYS A 1 214 ? 7.051 -0.131 -52.705 1.00 95.59 181 LYS A N 1
ATOM 1443 C CA . LYS A 1 214 ? 6.716 -1.296 -51.895 1.00 92.46 181 LYS A CA 1
ATOM 1444 C C . LYS A 1 214 ? 5.795 -2.238 -52.657 1.00 103.36 181 LYS A C 1
ATOM 1445 O O . LYS A 1 214 ? 6.028 -3.452 -52.703 1.00 102.81 181 LYS A O 1
ATOM 1451 N N . ILE A 1 215 ? 4.738 -1.689 -53.265 1.00 105.15 182 ILE A N 1
ATOM 1452 C CA . ILE A 1 215 ? 3.772 -2.503 -53.999 1.00 96.74 182 ILE A CA 1
ATOM 1453 C C . ILE A 1 215 ? 4.453 -3.283 -55.113 1.00 89.18 182 ILE A C 1
ATOM 1454 O O . ILE A 1 215 ? 4.035 -4.398 -55.448 1.00 77.90 182 ILE A O 1
ATOM 1459 N N . ARG A 1 216 ? 5.511 -2.722 -55.699 1.00 91.96 183 ARG A N 1
ATOM 1460 C CA . ARG A 1 216 ? 6.240 -3.428 -56.744 1.00 102.90 183 ARG A CA 1
ATOM 1461 C C . ARG A 1 216 ? 7.119 -4.536 -56.179 1.00 81.21 183 ARG A C 1
ATOM 1462 O O . ARG A 1 216 ? 7.315 -5.562 -56.839 1.00 69.07 183 ARG A O 1
ATOM 1470 N N . ALA A 1 217 ? 7.644 -4.358 -54.967 1.00 93.14 184 ALA A N 1
ATOM 1471 C CA . ALA A 1 217 ? 8.544 -5.323 -54.351 1.00 90.04 184 ALA A CA 1
ATOM 1472 C C . ALA A 1 217 ? 7.823 -6.287 -53.414 1.00 92.04 184 ALA A C 1
ATOM 1473 O O . ALA A 1 217 ? 8.470 -6.924 -52.575 1.00 85.89 184 ALA A O 1
ATOM 1475 N N . LEU A 1 218 ? 6.499 -6.409 -53.535 1.00 89.63 185 LEU A N 1
ATOM 1476 C CA . LEU A 1 218 ? 5.745 -7.371 -52.743 1.00 82.99 185 LEU A CA 1
ATOM 1477 C C . LEU A 1 218 ? 4.761 -8.200 -53.556 1.00 99.76 185 LEU A C 1
ATOM 1478 O O . LEU A 1 218 ? 4.219 -9.173 -53.019 1.00 84.72 185 LEU A O 1
ATOM 1483 N N . SER A 1 219 ? 4.516 -7.858 -54.817 1.00 115.60 186 SER A N 1
ATOM 1484 C CA . SER A 1 219 ? 3.549 -8.581 -55.637 1.00 110.70 186 SER A CA 1
ATOM 1485 C C . SER A 1 219 ? 4.144 -9.867 -56.201 1.00 98.14 186 SER A C 1
ATOM 1486 O O . SER A 1 219 ? 3.415 -10.766 -56.622 1.00 74.09 186 SER A O 1
ATOM 1489 N N . SER A 1 236 ? 7.925 -26.225 -45.722 1.00 82.01 203 SER A N 1
ATOM 1490 C CA . SER A 1 236 ? 8.410 -25.024 -46.392 1.00 84.69 203 SER A CA 1
ATOM 1491 C C . SER A 1 236 ? 7.422 -23.873 -46.244 1.00 86.28 203 SER A C 1
ATOM 1492 O O . SER A 1 236 ? 6.212 -24.088 -46.156 1.00 89.74 203 SER A O 1
ATOM 1495 N N . GLY A 1 237 ? 7.945 -22.650 -46.221 1.00 77.22 204 GLY A N 1
ATOM 1496 C CA . GLY A 1 237 ? 7.122 -21.472 -46.086 1.00 81.73 204 GLY A CA 1
ATOM 1497 C C . GLY A 1 237 ? 7.046 -20.988 -44.653 1.00 74.76 204 GLY A C 1
ATOM 1498 O O . GLY A 1 237 ? 7.477 -21.671 -43.718 1.00 78.70 204 GLY A O 1
ATOM 1499 N N . PRO A 1 238 ? 6.498 -19.792 -44.453 1.00 72.95 205 PRO A N 1
ATOM 1500 C CA . PRO A 1 238 ? 6.390 -19.246 -43.097 1.00 73.90 205 PRO A CA 1
ATOM 1501 C C . PRO A 1 238 ? 5.451 -20.068 -42.228 1.00 81.27 205 PRO A C 1
ATOM 1502 O O . PRO A 1 238 ? 4.577 -20.792 -42.710 1.00 86.73 205 PRO A O 1
ATOM 1506 N N . ILE A 1 239 ? 5.651 -19.940 -40.920 1.00 78.19 206 ILE A N 1
ATOM 1507 C CA . ILE A 1 239 ? 4.847 -20.624 -39.914 1.00 66.44 206 ILE A CA 1
ATOM 1508 C C . ILE A 1 239 ? 4.237 -19.555 -39.023 1.00 67.22 206 ILE A C 1
ATOM 1509 O O . ILE A 1 239 ? 4.953 -18.890 -38.263 1.00 78.94 206 ILE A O 1
ATOM 1514 N N . ASN A 1 240 ? 2.921 -19.381 -39.112 1.00 57.91 207 ASN A N 1
ATOM 1515 C CA . ASN A 1 240 ? 2.231 -18.406 -38.271 1.00 71.26 207 ASN A CA 1
ATOM 1516 C C . ASN A 1 240 ? 1.985 -19.048 -36.913 1.00 85.03 207 ASN A C 1
ATOM 1517 O O . ASN A 1 240 ? 1.082 -19.872 -36.754 1.00 85.29 207 ASN A O 1
ATOM 1522 N N . LEU A 1 241 ? 2.801 -18.667 -35.927 1.00 76.15 208 LEU A N 1
ATOM 1523 C CA . LEU A 1 241 ? 2.710 -19.278 -34.605 1.00 70.09 208 LEU A CA 1
ATOM 1524 C C . LEU A 1 241 ? 1.402 -18.917 -33.913 1.00 74.26 208 LEU A C 1
ATOM 1525 O O . LEU A 1 241 ? 0.761 -19.779 -33.300 1.00 69.99 208 LEU A O 1
ATOM 1530 N N . LEU A 1 242 ? 0.988 -17.650 -34.004 1.00 70.69 209 LEU A N 1
ATOM 1531 C CA . LEU A 1 242 ? -0.236 -17.214 -33.341 1.00 76.57 209 LEU A CA 1
ATOM 1532 C C . LEU A 1 242 ? -1.481 -17.873 -33.920 1.00 82.50 209 LEU A C 1
ATOM 1533 O O . LEU A 1 242 ? -2.511 -17.926 -33.239 1.00 81.40 209 LEU A O 1
ATOM 1538 N N . HIS A 1 243 ? -1.413 -18.375 -35.151 1.00 74.33 210 HIS A N 1
ATOM 1539 C CA . HIS A 1 243 ? -2.539 -19.054 -35.777 1.00 78.31 210 HIS A CA 1
ATOM 1540 C C . HIS A 1 243 ? -2.607 -20.534 -35.423 1.00 70.53 210 HIS A C 1
ATOM 1541 O O . HIS A 1 243 ? -3.432 -21.257 -35.992 1.00 68.24 210 HIS A O 1
ATOM 1548 N N . LYS A 1 244 ? -1.765 -20.998 -34.507 1.00 66.60 211 LYS A N 1
ATOM 1549 C CA . LYS A 1 244 ? -1.824 -22.374 -34.041 1.00 71.73 211 LYS A CA 1
ATOM 1550 C C . LYS A 1 244 ? -2.705 -22.473 -32.800 1.00 83.42 211 LYS A C 1
ATOM 1551 O O . LYS A 1 244 ? -2.955 -21.487 -32.103 1.00 92.04 211 LYS A O 1
ATOM 1557 N N . HIS A 1 245 ? -3.179 -23.682 -32.534 1.00 80.31 212 HIS A N 1
ATOM 1558 C CA . HIS A 1 245 ? -3.929 -23.924 -31.309 1.00 86.41 212 HIS A CA 1
ATOM 1559 C C . HIS A 1 245 ? -2.968 -23.942 -30.126 1.00 90.75 212 HIS A C 1
ATOM 1560 O O . HIS A 1 245 ? -1.939 -24.626 -30.180 1.00 91.37 212 HIS A O 1
ATOM 1567 N N . PRO A 1 246 ? -3.253 -23.201 -29.056 1.00 81.02 213 PRO A N 1
ATOM 1568 C CA . PRO A 1 246 ? -2.316 -23.150 -27.928 1.00 75.97 213 PRO A CA 1
ATOM 1569 C C . PRO A 1 246 ? -2.175 -24.508 -27.256 1.00 81.16 213 PRO A C 1
ATOM 1570 O O . PRO A 1 246 ? -3.158 -25.218 -27.033 1.00 89.71 213 PRO A O 1
ATOM 1574 N N . SER A 1 247 ? -0.929 -24.869 -26.941 1.00 75.93 214 SER A N 1
ATOM 1575 C CA . SER A 1 247 ? -0.687 -26.108 -26.211 1.00 71.85 214 SER A CA 1
ATOM 1576 C C . SER A 1 247 ? -1.259 -26.031 -24.802 1.00 71.41 214 SER A C 1
ATOM 1577 O O . SER A 1 247 ? -1.808 -27.014 -24.292 1.00 89.23 214 SER A O 1
ATOM 1580 N N . GLN A 1 248 ? -1.137 -24.873 -24.160 1.00 70.03 215 GLN A N 1
ATOM 1581 C CA . GLN A 1 248 ? -1.758 -24.612 -22.869 1.00 74.13 215 GLN A CA 1
ATOM 1582 C C . GLN A 1 248 ? -2.588 -23.346 -22.991 1.00 73.22 215 GLN A C 1
ATOM 1583 O O . GLN A 1 248 ? -2.096 -22.325 -23.483 1.00 69.74 215 GLN A O 1
ATOM 1589 N N . SER A 1 249 ? -3.843 -23.413 -22.556 1.00 79.59 216 SER A N 1
ATOM 1590 C CA . SER A 1 249 ? -4.735 -22.267 -22.659 1.00 74.17 216 SER A CA 1
ATOM 1591 C C . SER A 1 249 ? -5.756 -22.309 -21.535 1.00 77.31 216 SER A C 1
ATOM 1592 O O . SER A 1 249 ? -6.454 -23.312 -21.361 1.00 82.17 216 SER A O 1
ATOM 1595 N N . ASN A 1 250 ? -5.828 -21.223 -20.775 1.00 73.28 217 ASN A N 1
ATOM 1596 C CA . ASN A 1 250 ? -6.897 -21.007 -19.811 1.00 66.44 217 ASN A CA 1
ATOM 1597 C C . ASN A 1 250 ? -7.153 -19.505 -19.747 1.00 72.51 217 ASN A C 1
ATOM 1598 O O . ASN A 1 250 ? -6.781 -18.762 -20.661 1.00 85.47 217 ASN A O 1
ATOM 1603 N N . GLN A 1 251 ? -7.784 -19.052 -18.665 1.00 61.47 218 GLN A N 1
ATOM 1604 C CA . GLN A 1 251 ? -8.061 -17.630 -18.516 1.00 69.63 218 GLN A CA 1
ATOM 1605 C C . GLN A 1 251 ? -6.804 -16.825 -18.206 1.00 84.07 218 GLN A C 1
ATOM 1606 O O . GLN A 1 251 ? -6.769 -15.621 -18.483 1.00 83.92 218 GLN A O 1
ATOM 1612 N N . PHE A 1 252 ? -5.769 -17.460 -17.661 1.00 81.91 219 PHE A N 1
ATOM 1613 C CA . PHE A 1 252 ? -4.596 -16.755 -17.165 1.00 83.91 219 PHE A CA 1
ATOM 1614 C C . PHE A 1 252 ? -3.420 -16.771 -18.131 1.00 93.46 219 PHE A C 1
ATOM 1615 O O . PHE A 1 252 ? -2.345 -16.274 -17.779 1.00 89.93 219 PHE A O 1
ATOM 1623 N N . GLY A 1 253 ? -3.585 -17.316 -19.325 1.00 82.26 220 GLY A N 1
ATOM 1624 C CA . GLY A 1 253 ? -2.505 -17.302 -20.289 1.00 77.45 220 GLY A CA 1
ATOM 1625 C C . GLY A 1 253 ? -2.700 -18.332 -21.373 1.00 85.64 220 GLY A C 1
ATOM 1626 O O . GLY A 1 253 ? -3.399 -19.334 -21.210 1.00 79.04 220 GLY A O 1
ATOM 1627 N N . ARG A 1 254 ? -2.057 -18.069 -22.510 1.00 78.83 221 ARG A N 1
ATOM 1628 C CA . ARG A 1 254 ? -2.054 -18.964 -23.657 1.00 6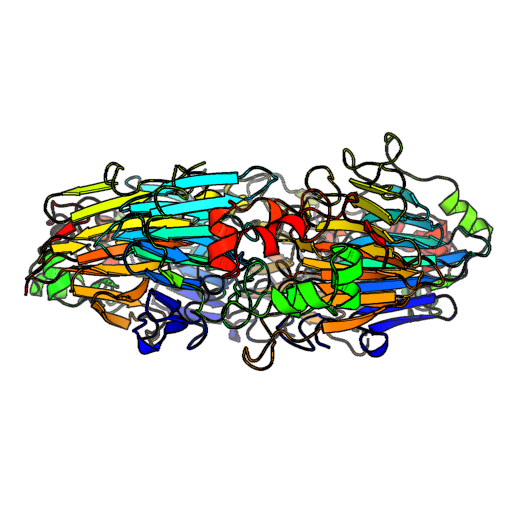6.45 221 ARG A CA 1
ATOM 1629 C C . ARG A 1 254 ? -0.614 -19.233 -24.068 1.00 68.82 221 ARG A C 1
ATOM 1630 O O . ARG A 1 254 ? 0.212 -18.316 -24.096 1.00 64.39 221 ARG A O 1
ATOM 1638 N N . LEU A 1 255 ? -0.315 -20.493 -24.382 1.00 69.15 222 LEU A N 1
ATOM 1639 C CA . LEU A 1 255 ? 1.032 -20.913 -24.762 1.00 69.18 222 LEU A CA 1
ATOM 1640 C C . LEU A 1 255 ? 0.997 -21.512 -26.161 1.00 69.89 222 LEU A C 1
ATOM 1641 O O . LEU A 1 255 ? 0.471 -22.612 -26.359 1.00 68.53 222 LEU A O 1
ATOM 1646 N N . TYR A 1 256 ? 1.564 -20.791 -27.122 1.00 76.10 223 TYR A N 1
ATOM 1647 C CA . TYR A 1 256 ? 1.760 -21.283 -28.477 1.0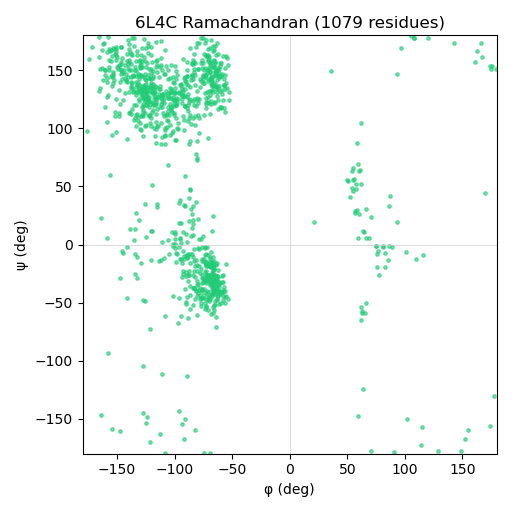0 67.53 223 TYR A CA 1
ATOM 1648 C C . TYR A 1 256 ? 3.187 -21.798 -28.624 1.00 63.81 223 TYR A C 1
ATOM 1649 O O . TYR A 1 256 ? 4.121 -21.261 -28.024 1.00 66.67 223 TYR A O 1
ATOM 1658 N N . GLU A 1 257 ? 3.352 -22.844 -29.429 1.00 65.71 224 GLU A N 1
ATOM 1659 C CA . GLU A 1 257 ? 4.677 -23.403 -29.650 1.00 76.74 224 GLU A CA 1
ATOM 1660 C C . GLU A 1 257 ? 4.725 -24.095 -31.004 1.00 72.92 224 GLU A C 1
ATOM 1661 O O . GLU A 1 257 ? 3.722 -24.628 -31.484 1.00 75.86 224 GLU A O 1
ATOM 1667 N N . ALA A 1 258 ? 5.909 -24.070 -31.615 1.00 70.67 225 ALA A N 1
ATOM 1668 C CA . ALA A 1 258 ? 6.169 -24.732 -32.892 1.00 66.46 225 ALA A CA 1
ATOM 1669 C C . ALA A 1 258 ? 7.376 -25.643 -32.692 1.00 65.72 225 ALA A C 1
ATOM 1670 O O . ALA A 1 258 ? 8.519 -25.177 -32.678 1.00 73.49 225 ALA A O 1
ATOM 1672 N N . HIS A 1 259 ? 7.121 -26.936 -32.535 1.00 66.65 226 HIS A N 1
ATOM 1673 C CA . HIS A 1 259 ? 8.191 -27.871 -32.219 1.00 65.37 226 HIS A CA 1
ATOM 1674 C C . HIS A 1 259 ? 8.897 -28.325 -33.496 1.00 65.34 226 HIS A C 1
ATOM 1675 O O . HIS A 1 259 ? 8.254 -28.476 -34.539 1.00 80.41 226 HIS A O 1
ATOM 1682 N N . PRO A 1 260 ? 10.216 -28.537 -33.443 1.00 60.45 227 PRO A N 1
ATOM 1683 C CA . PRO A 1 260 ? 10.934 -29.004 -34.641 1.00 66.27 227 PRO A CA 1
ATOM 1684 C C . PRO A 1 260 ? 10.404 -30.309 -35.205 1.00 77.97 227 PRO A C 1
ATOM 1685 O O . PRO A 1 260 ? 10.548 -30.555 -36.410 1.00 91.27 227 PRO A O 1
ATOM 1689 N N . ASP A 1 261 ? 9.793 -31.157 -34.377 1.00 67.00 228 ASP A N 1
ATOM 1690 C CA . ASP A 1 261 ? 9.250 -32.416 -34.870 1.00 65.53 228 ASP A CA 1
ATOM 1691 C C . ASP A 1 261 ? 8.011 -32.232 -35.736 1.00 65.99 228 ASP A C 1
ATOM 1692 O O . ASP A 1 261 ? 7.564 -33.204 -36.355 1.00 67.73 228 ASP A O 1
ATOM 1697 N N . ASP A 1 262 ? 7.451 -31.023 -35.802 1.00 66.91 229 ASP A N 1
ATOM 1698 C CA . ASP A 1 262 ? 6.224 -30.779 -36.550 1.00 63.77 229 ASP A CA 1
ATOM 1699 C C . ASP A 1 262 ? 6.387 -29.741 -37.652 1.00 70.41 229 ASP A C 1
ATOM 1700 O O . ASP A 1 262 ? 5.378 -29.291 -38.207 1.00 86.30 229 ASP A O 1
ATOM 1705 N N . HIS A 1 263 ? 7.615 -29.338 -37.985 1.00 78.23 230 HIS A N 1
ATOM 1706 C CA . HIS A 1 263 ? 7.756 -28.213 -38.903 1.00 92.73 230 HIS A CA 1
ATOM 1707 C C . HIS A 1 263 ? 8.944 -28.284 -39.854 1.00 99.20 230 HIS A C 1
ATOM 1708 O O . HIS A 1 263 ? 9.048 -27.406 -40.718 1.00 97.89 230 HIS A O 1
ATOM 1715 N N . LYS A 1 264 ? 9.839 -29.270 -39.732 1.00 93.69 231 LYS A N 1
ATOM 1716 C CA . LYS A 1 264 ? 10.936 -29.479 -40.677 1.00 86.91 231 LYS A CA 1
ATOM 1717 C C . LYS A 1 264 ? 11.899 -28.296 -40.744 1.00 66.26 231 LYS A C 1
ATOM 1718 O O . LYS A 1 264 ? 13.113 -28.473 -40.599 1.00 77.43 231 LYS A O 1
ATOM 1724 N N . GLN A 1 265 ? 11.370 -27.094 -40.987 1.00 57.53 232 GLN A N 1
ATOM 1725 C CA . GLN A 1 265 ? 12.210 -25.902 -41.064 1.00 59.12 232 GLN A CA 1
ATOM 1726 C C . GLN A 1 265 ? 13.029 -25.719 -39.794 1.00 73.37 232 GLN A C 1
ATOM 1727 O O . GLN A 1 265 ? 14.230 -25.430 -39.856 1.00 83.53 232 GLN A O 1
ATOM 1733 N N . LEU A 1 266 ? 12.395 -25.878 -38.630 1.00 76.67 233 LEU A N 1
ATOM 1734 C CA . LEU A 1 266 ? 13.105 -25.797 -37.361 1.00 67.37 233 LEU A CA 1
ATOM 1735 C C . LEU A 1 266 ? 13.906 -27.055 -37.058 1.00 64.21 233 LEU A C 1
ATOM 1736 O O . LEU A 1 266 ? 14.844 -26.997 -36.257 1.00 66.44 233 LEU A O 1
ATOM 1741 N N . GLN A 1 267 ? 13.558 -28.181 -37.687 1.00 66.54 234 GLN A N 1
ATOM 1742 C CA . GLN A 1 267 ? 14.185 -29.458 -37.359 1.00 64.26 234 GLN A CA 1
ATOM 1743 C C . GLN A 1 267 ? 15.693 -29.425 -37.569 1.00 56.40 234 GLN A C 1
ATOM 1744 O O . GLN A 1 267 ? 16.429 -30.160 -36.902 1.00 63.63 234 GLN A O 1
ATOM 1750 N N . ASP A 1 268 ? 16.173 -28.576 -38.479 1.00 71.83 235 ASP A N 1
ATOM 1751 C CA . ASP A 1 268 ? 17.604 -28.520 -38.755 1.00 83.57 235 ASP A CA 1
ATOM 1752 C C . ASP A 1 268 ? 18.383 -27.927 -37.588 1.00 62.41 235 ASP A C 1
ATOM 1753 O O . ASP A 1 268 ? 19.544 -28.291 -37.370 1.00 71.20 235 ASP A O 1
ATOM 1758 N N . LEU A 1 269 ? 17.770 -27.020 -36.829 1.00 56.37 236 LEU A N 1
ATOM 1759 C CA . LEU A 1 269 ? 18.424 -26.396 -35.688 1.00 69.21 236 LEU A CA 1
ATOM 1760 C C . LEU A 1 269 ? 18.056 -27.042 -34.359 1.00 68.81 236 LEU A C 1
ATOM 1761 O O . LEU A 1 269 ? 18.664 -26.701 -33.339 1.00 56.50 236 LEU A O 1
ATOM 1766 N N . ASP A 1 270 ? 17.089 -27.961 -34.350 1.00 72.26 237 ASP A N 1
ATOM 1767 C CA . ASP A 1 270 ? 16.554 -28.535 -33.116 1.00 55.38 237 ASP A CA 1
ATOM 1768 C C . ASP A 1 270 ? 16.082 -27.422 -32.184 1.00 57.01 237 ASP A C 1
ATOM 1769 O O . ASP A 1 270 ? 16.400 -27.386 -30.993 1.00 64.71 237 ASP A O 1
ATOM 1774 N N . LEU A 1 271 ? 15.309 -26.497 -32.752 1.00 50.07 238 LEU A N 1
ATOM 1775 C CA . LEU A 1 271 ? 14.953 -25.243 -32.101 1.00 51.74 238 LEU A CA 1
ATOM 1776 C C . LEU A 1 271 ? 13.444 -25.067 -32.153 1.00 53.48 238 LEU A C 1
ATOM 1777 O O . LEU A 1 271 ? 12.868 -24.981 -33.241 1.00 68.55 238 LEU A O 1
ATOM 1782 N N . MET A 1 272 ? 12.809 -25.010 -30.987 1.00 45.17 239 MET A N 1
ATOM 1783 C CA . MET A 1 272 ? 11.384 -24.730 -30.888 1.00 48.00 239 MET A CA 1
ATOM 1784 C C . MET A 1 272 ? 11.167 -23.245 -30.629 1.00 58.55 239 MET A C 1
ATOM 1785 O O . MET A 1 272 ? 11.884 -22.631 -29.834 1.00 61.37 239 MET A O 1
ATOM 1790 N N . VAL A 1 273 ? 10.182 -22.671 -31.314 1.00 62.90 240 VAL A N 1
ATOM 1791 C CA . VAL A 1 273 ? 9.771 -21.287 -31.109 1.00 67.59 240 VAL A CA 1
ATOM 1792 C C . VAL A 1 273 ? 8.454 -21.299 -30.348 1.00 69.83 240 VAL A C 1
ATOM 1793 O O . VAL A 1 273 ? 7.491 -21.951 -30.771 1.00 75.42 240 VAL A O 1
ATOM 1797 N N . SER A 1 274 ? 8.411 -20.583 -29.228 1.00 63.16 241 SER A N 1
ATOM 1798 C CA . SER A 1 274 ? 7.243 -20.564 -28.365 1.00 57.12 241 SER A CA 1
ATOM 1799 C C . SER A 1 274 ? 6.846 -19.130 -28.053 1.00 64.38 241 SER A C 1
ATOM 1800 O O . SER A 1 274 ? 7.671 -18.213 -28.099 1.00 67.41 241 SER A O 1
ATOM 1803 N N . PHE A 1 275 ? 5.566 -18.949 -27.736 1.00 66.07 242 PHE A N 1
ATOM 1804 C CA . PHE A 1 275 ? 5.028 -17.657 -27.343 1.00 61.17 242 PHE A CA 1
ATOM 1805 C C . PHE A 1 275 ? 4.112 -17.858 -26.145 1.00 71.88 242 PHE A C 1
ATOM 1806 O O . PHE A 1 275 ? 3.427 -18.878 -26.035 1.00 78.38 242 PHE A O 1
ATOM 1814 N N . ALA A 1 276 ? 4.111 -16.881 -25.242 1.00 65.81 243 ALA A N 1
ATOM 1815 C CA . ALA A 1 276 ? 3.309 -16.956 -24.023 1.00 63.60 243 ALA A CA 1
ATOM 1816 C C . ALA A 1 276 ? 2.682 -15.594 -23.772 1.00 69.67 243 ALA A C 1
ATOM 1817 O O . ALA A 1 276 ? 3.392 -14.622 -23.497 1.00 71.48 243 ALA A O 1
ATOM 1819 N N . ASN A 1 277 ? 1.357 -15.523 -23.869 1.00 72.65 244 ASN A N 1
ATOM 1820 C CA . ASN A 1 277 ? 0.604 -14.305 -23.585 1.00 80.48 244 ASN A CA 1
ATOM 1821 C C . ASN A 1 277 ? -0.009 -14.470 -22.199 1.00 79.30 244 ASN A C 1
ATOM 1822 O O . ASN A 1 277 ? -1.074 -15.074 -22.049 1.00 84.23 244 ASN A O 1
ATOM 1827 N N . ILE A 1 278 ? 0.668 -13.937 -21.186 1.00 77.03 245 ILE A N 1
ATOM 1828 C CA . ILE A 1 278 ? 0.260 -14.108 -19.796 1.00 78.74 245 ILE A CA 1
ATOM 1829 C C . ILE A 1 278 ? -0.642 -12.951 -19.392 1.00 81.34 245 ILE A C 1
ATOM 1830 O O . ILE A 1 278 ? -0.285 -11.781 -19.570 1.00 85.34 245 ILE A O 1
ATOM 1835 N N . THR A 1 279 ? -1.809 -13.278 -18.841 1.00 83.94 246 THR A N 1
ATOM 1836 C CA . THR A 1 279 ? -2.764 -12.261 -18.425 1.00 88.00 246 THR A CA 1
ATOM 1837 C C . THR A 1 279 ? -2.196 -11.431 -17.278 1.00 91.98 246 THR A C 1
ATOM 1838 O O . THR A 1 279 ? -1.337 -11.888 -16.519 1.00 100.48 246 THR A O 1
ATOM 1842 N N . LYS A 1 280 ? -2.678 -10.193 -17.168 1.00 92.92 247 LYS A N 1
ATOM 1843 C CA . LYS A 1 280 ? -2.209 -9.289 -16.126 1.00 98.09 247 LYS A CA 1
ATOM 1844 C C . LYS A 1 280 ? -2.406 -9.903 -14.746 1.00 82.56 247 LYS A C 1
ATOM 1845 O O . LYS A 1 280 ? -3.435 -10.523 -14.462 1.00 81.25 247 LYS A O 1
ATOM 1851 N N . GLY A 1 281 ? -1.397 -9.749 -13.893 1.00 82.60 248 GLY A N 1
ATOM 1852 C CA . GLY A 1 281 ? -1.448 -10.295 -12.551 1.00 92.55 248 GLY A CA 1
ATOM 1853 C C . GLY A 1 281 ? -1.191 -11.787 -12.486 1.00 90.98 248 GLY A C 1
ATOM 1854 O O . GLY A 1 281 ? -0.735 -12.299 -11.459 1.00 81.64 248 GLY A O 1
ATOM 1855 N N . SER A 1 282 ? -1.476 -12.495 -13.576 1.00 84.26 249 SER A N 1
ATOM 1856 C CA . SER A 1 282 ? -1.304 -13.937 -13.621 1.00 81.53 249 SER A CA 1
ATOM 1857 C C . SER A 1 282 ? 0.176 -14.295 -13.742 1.00 70.99 249 SER A C 1
ATOM 1858 O O . SER A 1 282 ? 1.051 -13.430 -13.842 1.00 74.15 249 SER A O 1
ATOM 1861 N N . MET A 1 283 ? 0.462 -15.595 -13.736 1.00 58.90 250 MET A N 1
ATOM 1862 C CA . MET A 1 283 ? 1.835 -16.069 -13.781 1.00 63.07 250 MET A CA 1
ATOM 1863 C C . MET A 1 283 ? 1.899 -17.370 -14.565 1.00 73.19 250 MET A C 1
ATOM 1864 O O . MET A 1 283 ? 0.908 -18.092 -14.698 1.00 72.64 250 MET A O 1
ATOM 1869 N N . ALA A 1 284 ? 3.088 -17.656 -15.090 1.00 83.01 251 ALA A N 1
ATOM 1870 C CA . ALA A 1 284 ? 3.412 -18.958 -15.660 1.00 73.57 251 ALA A CA 1
ATOM 1871 C C . ALA A 1 284 ? 4.135 -19.749 -14.579 1.00 67.50 251 ALA A C 1
ATOM 1872 O O . ALA A 1 284 ? 5.308 -19.489 -14.291 1.00 57.36 251 ALA A O 1
ATOM 1874 N N . GLY A 1 285 ? 3.428 -20.706 -13.979 1.00 88.70 252 GLY A N 1
ATOM 1875 C CA . GLY A 1 285 ? 3.873 -21.380 -12.781 1.00 81.85 252 GLY A CA 1
ATOM 1876 C C . GLY A 1 285 ? 5.237 -22.029 -12.887 1.00 77.34 252 GLY A C 1
ATOM 1877 O O . GLY A 1 285 ? 5.765 -22.256 -13.980 1.00 86.34 252 GLY A O 1
ATOM 1878 N N . PRO A 1 286 ? 5.834 -22.337 -11.736 1.00 79.73 253 PRO A N 1
ATOM 1879 C CA . PRO A 1 286 ? 7.175 -22.944 -11.724 1.00 74.26 253 PRO A CA 1
ATOM 1880 C C . PRO A 1 286 ? 7.207 -24.249 -12.503 1.00 66.37 253 PRO A C 1
ATOM 1881 O O . PRO A 1 286 ? 6.434 -25.174 -12.241 1.00 67.88 253 PRO A O 1
ATOM 1885 N N . TYR A 1 287 ? 8.110 -24.311 -13.477 1.00 57.31 254 TYR A N 1
ATOM 1886 C CA . TYR A 1 287 ? 8.302 -25.504 -14.286 1.00 62.08 254 TYR A CA 1
ATOM 1887 C C . TYR A 1 287 ? 9.752 -25.536 -14.739 1.00 64.13 254 TYR A C 1
ATOM 1888 O O . TYR A 1 287 ? 10.492 -24.561 -14.586 1.00 67.68 254 TYR A O 1
ATOM 1897 N N . TYR A 1 288 ? 10.153 -26.668 -15.310 1.00 62.77 255 TYR A N 1
ATOM 1898 C CA . TYR A 1 288 ? 11.493 -26.811 -15.857 1.00 69.48 255 TYR A CA 1
ATOM 1899 C C . TYR A 1 288 ? 11.437 -27.659 -17.117 1.00 63.40 255 TYR A C 1
ATOM 1900 O O . TYR A 1 288 ? 10.650 -28.605 -17.203 1.00 65.62 255 TYR A O 1
ATOM 1909 N N . ASN A 1 289 ? 12.269 -27.309 -18.094 1.00 57.24 256 ASN A N 1
ATOM 1910 C CA . ASN A 1 289 ? 12.380 -28.104 -19.307 1.00 54.82 256 ASN A CA 1
ATOM 1911 C C . ASN A 1 289 ? 13.316 -29.282 -19.077 1.00 51.16 256 ASN A C 1
ATOM 1912 O O . ASN A 1 289 ? 14.373 -29.144 -18.455 1.00 57.57 256 ASN A O 1
ATOM 1917 N N . SER A 1 290 ? 12.916 -30.449 -19.586 1.00 48.66 257 SER A N 1
ATOM 1918 C CA . SER A 1 290 ? 13.698 -31.661 -19.368 1.00 46.58 257 SER A CA 1
ATOM 1919 C C . SER A 1 290 ? 15.064 -31.587 -20.037 1.00 65.83 257 SER A C 1
ATOM 1920 O O . SER A 1 290 ? 16.028 -32.180 -19.541 1.00 66.15 257 SER A O 1
ATOM 1923 N N . ARG A 1 291 ? 15.172 -30.865 -21.153 1.00 64.98 258 ARG A N 1
ATOM 1924 C CA . ARG A 1 291 ? 16.399 -30.887 -21.940 1.00 54.16 258 ARG A CA 1
ATOM 1925 C C . ARG A 1 291 ? 16.670 -29.549 -22.616 1.00 55.32 258 ARG A C 1
ATOM 1926 O O . ARG A 1 291 ? 17.827 -29.192 -22.860 1.00 56.34 258 ARG A O 1
ATOM 1934 N N . ALA A 1 292 ? 15.616 -28.799 -22.919 1.00 50.66 259 ALA A N 1
ATOM 1935 C CA . ALA A 1 292 ? 15.766 -27.577 -23.694 1.00 46.18 259 ALA A CA 1
ATOM 1936 C C . ALA A 1 292 ? 16.299 -26.436 -22.839 1.00 51.22 259 ALA A C 1
ATOM 1937 O O . ALA A 1 292 ? 15.949 -26.300 -21.663 1.00 62.83 259 ALA A O 1
ATOM 1939 N N . THR A 1 293 ? 17.154 -25.614 -23.441 1.00 47.24 260 THR A N 1
ATOM 1940 C CA . THR A 1 293 ? 17.578 -24.349 -22.857 1.00 49.69 260 THR A CA 1
ATOM 1941 C C . THR A 1 293 ? 16.756 -23.238 -23.497 1.00 46.78 260 THR A C 1
ATOM 1942 O O . THR A 1 293 ? 16.795 -23.056 -24.718 1.00 55.80 260 THR A O 1
ATOM 1946 N N . LYS A 1 294 ? 16.008 -22.506 -22.678 1.00 53.06 261 LYS A N 1
ATOM 1947 C CA . LYS A 1 294 ? 15.073 -21.506 -23.170 1.00 35.64 261 LYS A CA 1
ATOM 1948 C C . LYS A 1 294 ? 15.738 -20.137 -23.206 1.00 50.69 261 LYS A C 1
ATOM 1949 O O . LYS A 1 294 ? 16.393 -19.730 -22.242 1.00 59.84 261 LYS A O 1
ATOM 1955 N N . ILE A 1 295 ? 15.573 -19.437 -24.321 1.00 61.86 262 ILE A N 1
ATOM 1956 C CA . ILE A 1 295 ? 16.106 -18.088 -24.504 1.00 56.37 262 ILE A CA 1
ATOM 1957 C C . ILE A 1 295 ? 14.898 -17.179 -24.698 1.00 56.81 262 ILE A C 1
ATOM 1958 O O . ILE A 1 295 ? 14.398 -17.003 -25.812 1.00 69.97 262 ILE A O 1
ATOM 1963 N N . SER A 1 296 ? 14.417 -16.593 -23.606 1.00 56.98 263 SER A N 1
ATOM 1964 C CA . SER A 1 296 ? 13.182 -15.824 -23.626 1.00 64.16 263 SER A CA 1
ATOM 1965 C C . SER A 1 296 ? 13.455 -14.356 -23.926 1.00 60.13 263 SER A C 1
ATOM 1966 O O . SER A 1 296 ? 14.433 -13.779 -23.443 1.00 60.22 263 SER A O 1
ATOM 1969 N N . VAL A 1 297 ? 12.578 -13.757 -24.730 1.00 68.63 264 VAL A N 1
ATOM 1970 C CA . VAL A 1 297 ? 12.654 -12.347 -25.090 1.00 62.47 264 VAL A CA 1
ATOM 1971 C C . VAL A 1 297 ? 11.309 -11.707 -24.784 1.00 63.83 264 VAL A C 1
ATOM 1972 O O . VAL A 1 297 ? 10.269 -12.194 -25.242 1.00 70.68 264 VAL A O 1
ATOM 1976 N N . VAL A 1 298 ? 11.328 -10.621 -24.018 1.00 68.00 265 VAL A N 1
ATOM 1977 C CA . VAL A 1 298 ? 10.103 -9.922 -23.642 1.00 68.38 265 VAL A CA 1
ATOM 1978 C C . VAL A 1 298 ? 9.660 -9.068 -24.826 1.00 74.67 265 VAL A C 1
ATOM 1979 O O . VAL A 1 298 ? 10.294 -8.061 -25.148 1.00 80.47 265 VAL A O 1
ATOM 1983 N N . VAL A 1 299 ? 8.567 -9.470 -25.474 1.00 77.67 266 VAL A N 1
ATOM 1984 C CA . VAL A 1 299 ? 8.066 -8.728 -26.625 1.00 61.65 266 VAL A CA 1
ATOM 1985 C C . VAL A 1 299 ? 7.342 -7.464 -26.180 1.00 72.96 266 VAL A C 1
ATOM 1986 O O . VAL A 1 299 ? 7.619 -6.366 -26.675 1.00 76.59 266 VAL A O 1
ATOM 1990 N N . GLU A 1 300 ? 6.408 -7.596 -25.242 1.00 76.94 267 GLU A N 1
ATOM 1991 C CA . GLU A 1 300 ? 5.634 -6.456 -24.776 1.00 90.44 267 GLU A CA 1
ATOM 1992 C C . GLU A 1 300 ? 5.161 -6.719 -23.354 1.00 89.56 267 GLU A C 1
ATOM 1993 O O . GLU A 1 300 ? 4.856 -7.857 -22.986 1.00 89.35 267 GLU A O 1
ATOM 1999 N N . GLY A 1 301 ? 5.112 -5.658 -22.559 1.00 79.92 268 GLY A N 1
ATOM 2000 C CA . GLY A 1 301 ? 4.586 -5.713 -21.210 1.00 79.43 268 GLY A CA 1
ATOM 2001 C C . GLY A 1 301 ? 5.689 -5.666 -20.166 1.00 91.28 268 GLY A C 1
ATOM 2002 O O . GLY A 1 301 ? 6.881 -5.594 -20.471 1.00 93.36 268 GLY A O 1
ATOM 2003 N N . GLU A 1 302 ? 5.254 -5.706 -18.911 1.00 95.59 269 GLU A N 1
ATOM 2004 C CA . GLU A 1 302 ? 6.140 -5.704 -17.757 1.00 84.31 269 GLU A CA 1
ATOM 2005 C C . GLU A 1 302 ? 5.879 -6.935 -16.899 1.00 82.80 269 GLU A C 1
ATOM 2006 O O . GLU A 1 302 ? 4.917 -7.679 -17.106 1.00 84.24 269 GLU A O 1
ATOM 2012 N N . GLY A 1 303 ? 6.754 -7.140 -15.922 1.00 74.08 270 GLY A N 1
ATOM 2013 C CA . GLY A 1 303 ? 6.646 -8.286 -15.040 1.00 63.82 270 GLY A CA 1
ATOM 2014 C C . GLY A 1 303 ? 8.007 -8.631 -14.461 1.00 71.97 270 GLY A C 1
ATOM 2015 O O . GLY A 1 303 ? 8.914 -7.802 -14.433 1.00 74.30 270 GLY A O 1
ATOM 2016 N N . PHE A 1 304 ? 8.121 -9.874 -14.000 1.00 67.38 271 PHE A N 1
ATOM 2017 C CA . PHE A 1 304 ? 9.376 -10.375 -13.458 1.00 59.65 271 PHE A CA 1
ATOM 2018 C C . PHE A 1 304 ? 9.368 -11.894 -13.546 1.00 67.36 271 PHE A C 1
ATOM 2019 O O . PHE A 1 304 ? 8.339 -12.517 -13.819 1.00 70.62 271 PHE A O 1
ATOM 2027 N N . PHE A 1 305 ? 10.538 -12.486 -13.318 1.00 59.49 272 PHE A N 1
ATOM 2028 C CA . PHE A 1 305 ? 10.685 -13.933 -13.352 1.00 66.37 272 PHE A CA 1
ATOM 2029 C C . PHE A 1 305 ? 11.625 -14.367 -12.239 1.00 72.34 272 PHE A C 1
ATOM 2030 O O . PHE A 1 305 ? 12.467 -13.597 -11.770 1.00 75.22 272 PHE A O 1
ATOM 2038 N N . GLU A 1 306 ? 11.473 -15.622 -11.821 1.00 70.18 273 GLU A N 1
ATOM 2039 C CA . GLU A 1 306 ? 12.298 -16.209 -10.776 1.00 64.14 273 GLU A CA 1
ATOM 2040 C C . GLU A 1 306 ? 12.773 -17.585 -11.217 1.00 59.97 273 GLU A C 1
ATOM 2041 O O . GLU A 1 306 ? 12.044 -18.316 -11.895 1.00 62.92 273 GLU A O 1
ATOM 2047 N N . MET A 1 307 ? 13.997 -17.933 -10.828 1.00 49.26 274 MET A N 1
ATOM 2048 C CA . MET A 1 307 ? 14.598 -19.196 -11.228 1.00 49.31 274 MET A CA 1
ATOM 2049 C C . MET A 1 307 ? 15.465 -19.723 -10.096 1.00 47.83 274 MET A C 1
ATOM 2050 O O . MET A 1 307 ? 16.066 -18.952 -9.344 1.00 50.61 274 MET A O 1
ATOM 2055 N N . ALA A 1 308 ? 15.529 -21.048 -9.991 1.00 41.14 275 ALA A N 1
ATOM 2056 C CA . ALA A 1 308 ? 16.324 -21.733 -8.975 1.00 39.24 275 ALA A CA 1
ATOM 2057 C C . ALA A 1 308 ? 17.577 -22.293 -9.643 1.00 64.87 275 ALA A C 1
ATOM 2058 O O . ALA A 1 308 ? 17.524 -23.322 -10.321 1.00 68.85 275 ALA A O 1
ATOM 2060 N N . CYS A 1 309 ? 18.708 -21.620 -9.440 1.00 57.75 276 CYS A N 1
ATOM 2061 C CA . CYS A 1 309 ? 19.959 -22.016 -10.080 1.00 61.30 276 CYS A CA 1
ATOM 2062 C C . CYS A 1 309 ? 20.920 -22.602 -9.056 1.00 63.26 276 CYS A C 1
ATOM 2063 O O . CYS A 1 309 ? 21.436 -21.862 -8.204 1.00 76.46 276 CYS A O 1
ATOM 2066 N N . PRO A 1 310 ? 21.195 -23.908 -9.095 1.00 55.08 277 PRO A N 1
ATOM 2067 C CA . PRO A 1 310 ? 22.184 -24.494 -8.183 1.00 59.95 277 PRO A CA 1
ATOM 2068 C C . PRO A 1 310 ? 23.627 -24.294 -8.616 1.00 62.12 277 PRO A C 1
ATOM 2069 O O . PRO A 1 310 ? 24.534 -24.710 -7.889 1.00 77.68 277 PRO A O 1
ATOM 2073 N N . HIS A 1 311 ? 23.868 -23.680 -9.775 1.00 73.08 278 HIS A N 1
ATOM 2074 C CA . HIS A 1 311 ? 25.239 -23.464 -10.222 1.00 71.75 278 HIS A CA 1
ATOM 2075 C C . HIS A 1 311 ? 25.837 -22.213 -9.593 1.00 63.79 278 HIS A C 1
ATOM 2076 O O . HIS A 1 311 ? 27.026 -22.190 -9.258 1.00 66.95 278 HIS A O 1
ATOM 2083 N N . LEU A 1 312 ? 25.029 -21.166 -9.424 1.00 66.38 279 LEU A N 1
ATOM 2084 C CA . LEU A 1 312 ? 25.429 -19.974 -8.692 1.00 67.19 279 LEU A CA 1
ATOM 2085 C C . LEU A 1 312 ? 25.145 -20.096 -7.201 1.00 81.44 279 LEU A C 1
ATOM 2086 O O . LEU A 1 312 ? 25.056 -19.077 -6.505 1.00 85.30 279 LEU A O 1
ATOM 2091 N N . SER A 1 313 ? 24.996 -21.326 -6.707 1.00 91.73 280 SER A N 1
ATOM 2092 C CA . SER A 1 313 ? 24.702 -21.552 -5.296 1.00 82.80 280 SER A CA 1
ATOM 2093 C C . SER A 1 313 ? 25.802 -21.012 -4.394 1.00 79.75 280 SER A C 1
ATOM 2094 O O . SER A 1 313 ? 25.518 -20.402 -3.356 1.00 94.32 280 SER A O 1
ATOM 2097 N N . SER A 1 314 ? 27.064 -21.233 -4.770 1.00 85.00 281 SER A N 1
ATOM 2098 C CA . SER A 1 314 ? 28.214 -20.947 -3.910 1.00 101.57 281 SER A CA 1
ATOM 2099 C C . SER A 1 314 ? 28.126 -21.713 -2.593 1.00 73.67 281 SER A C 1
ATOM 2100 O O . SER A 1 314 ? 28.625 -21.258 -1.562 1.00 72.63 281 SER A O 1
ATOM 2103 N N . SER A 1 315 ? 27.487 -22.881 -2.624 1.00 81.34 282 SER A N 1
ATOM 2104 C CA . SER A 1 315 ? 27.345 -23.731 -1.451 1.00 78.74 282 SER A CA 1
ATOM 2105 C C . SER A 1 315 ? 27.372 -25.185 -1.900 1.00 88.52 282 SER A C 1
ATOM 2106 O O . SER A 1 315 ? 27.296 -25.489 -3.092 1.00 95.41 282 SER A O 1
ATOM 2109 N N . SER A 1 316 ? 27.470 -26.087 -0.919 1.00 108.15 283 SER A N 1
ATOM 2110 C CA . SER A 1 316 ? 27.619 -27.508 -1.224 1.00 117.87 283 SER A CA 1
ATOM 2111 C C . SER A 1 316 ? 26.467 -28.024 -2.079 1.00 98.26 283 SER A C 1
ATOM 2112 O O . SER A 1 316 ? 26.687 -28.754 -3.053 1.00 78.44 283 SER A O 1
ATOM 2115 N N . GLY A 1 317 ? 25.236 -27.654 -1.737 1.00 104.52 284 GLY A N 1
ATOM 2116 C CA . GLY A 1 317 ? 24.084 -28.084 -2.504 1.00 97.04 284 GLY A CA 1
ATOM 2117 C C . GLY A 1 317 ? 22.891 -27.165 -2.347 1.00 91.13 284 GLY A C 1
ATOM 2118 O O . GLY A 1 317 ? 21.821 -27.596 -1.906 1.00 85.17 284 GLY A O 1
ATOM 2119 N N . SER A 1 318 ? 23.060 -25.898 -2.708 1.00 98.49 285 SER A N 1
ATOM 2120 C CA . SER A 1 318 ? 22.027 -24.886 -2.552 1.00 84.13 285 SER A CA 1
ATOM 2121 C C . SER A 1 318 ? 21.449 -24.500 -3.910 1.00 84.59 285 SER A C 1
ATOM 2122 O O . SER A 1 318 ? 21.835 -25.027 -4.957 1.00 88.68 285 SER A O 1
ATOM 2125 N N . TYR A 1 319 ? 20.502 -23.564 -3.876 1.00 74.59 286 TYR A N 1
ATOM 2126 C CA . TYR A 1 319 ? 19.846 -23.053 -5.076 1.00 66.79 286 TYR A CA 1
ATOM 2127 C C . TYR A 1 319 ? 19.773 -21.538 -4.962 1.00 69.38 286 TYR A C 1
ATOM 2128 O O . TYR A 1 319 ? 18.986 -21.011 -4.171 1.00 75.38 286 TYR A O 1
ATOM 2137 N N . GLN A 1 320 ? 20.591 -20.843 -5.745 1.00 66.98 287 GLN A N 1
ATOM 2138 C CA . GLN A 1 320 ? 20.567 -19.389 -5.743 1.00 66.05 287 GLN A CA 1
ATOM 2139 C C . GLN A 1 320 ? 19.252 -18.884 -6.324 1.00 67.47 287 GLN A C 1
ATOM 2140 O O . GLN A 1 320 ? 18.698 -19.474 -7.255 1.00 79.40 287 GLN A O 1
ATOM 2146 N N . LYS A 1 321 ? 18.747 -17.792 -5.760 1.00 68.42 288 LYS A N 1
ATOM 2147 C CA . LYS A 1 321 ? 17.517 -17.165 -6.233 1.00 70.28 288 LYS A CA 1
ATOM 2148 C C . LYS A 1 321 ? 17.865 -16.182 -7.344 1.00 73.34 288 LYS A C 1
ATOM 2149 O O . LYS A 1 321 ? 18.454 -15.126 -7.087 1.00 83.26 288 LYS A O 1
ATOM 2155 N N . ILE A 1 322 ? 17.506 -16.527 -8.576 1.00 68.57 289 ILE A N 1
ATOM 2156 C CA . ILE A 1 322 ? 17.725 -15.668 -9.733 1.00 71.05 289 ILE A CA 1
ATOM 2157 C C . ILE A 1 322 ? 16.420 -14.945 -10.032 1.00 66.19 289 ILE A C 1
ATOM 2158 O O . ILE A 1 322 ? 15.397 -15.584 -10.309 1.00 58.79 289 ILE A O 1
ATOM 2163 N N . SER A 1 323 ? 16.450 -13.616 -9.978 1.00 71.30 290 SER A N 1
ATOM 2164 C CA . SER A 1 323 ? 15.259 -12.820 -10.230 1.00 73.43 290 SER A CA 1
ATOM 2165 C C . SER A 1 323 ? 15.655 -11.514 -10.901 1.00 77.30 290 SER A C 1
ATOM 2166 O O . SER A 1 323 ? 16.754 -10.993 -10.683 1.00 77.30 290 SER A O 1
ATOM 2169 N N . ALA A 1 324 ? 14.746 -10.993 -11.723 1.00 62.85 291 ALA A N 1
ATOM 2170 C CA . ALA A 1 324 ? 14.941 -9.711 -12.383 1.00 60.31 291 ALA A CA 1
ATOM 2171 C C . ALA A 1 324 ? 13.607 -9.236 -12.939 1.00 55.38 291 ALA A C 1
ATOM 2172 O O . ALA A 1 324 ? 12.738 -10.043 -13.278 1.00 54.98 291 ALA A O 1
ATOM 2174 N N . ARG A 1 325 ? 13.457 -7.917 -13.024 1.00 56.98 292 ARG A N 1
ATOM 2175 C CA . ARG A 1 325 ? 12.249 -7.328 -13.581 1.00 67.99 292 ARG A CA 1
ATOM 2176 C C . ARG A 1 325 ? 12.246 -7.469 -15.096 1.00 68.95 292 ARG A C 1
ATOM 2177 O O . ARG A 1 325 ? 13.294 -7.390 -15.745 1.00 72.03 292 ARG A O 1
ATOM 2185 N N . LEU A 1 326 ? 11.061 -7.678 -15.659 1.00 70.88 293 LEU A N 1
ATOM 2186 C CA . LEU A 1 326 ? 10.893 -7.872 -17.092 1.00 64.39 293 LEU A CA 1
ATOM 2187 C C . LEU A 1 326 ? 10.246 -6.641 -17.709 1.00 73.97 293 LEU A C 1
ATOM 2188 O O . LEU A 1 326 ? 9.251 -6.128 -17.187 1.00 76.84 293 LEU A O 1
ATOM 2193 N N . ARG A 1 327 ? 10.821 -6.173 -18.813 1.00 80.93 294 ARG A N 1
ATOM 2194 C CA . ARG A 1 327 ? 10.247 -5.096 -19.604 1.00 68.24 294 ARG A CA 1
ATOM 2195 C C . ARG A 1 327 ? 10.602 -5.355 -21.061 1.00 82.65 294 ARG A C 1
ATOM 2196 O O . ARG A 1 327 ? 11.405 -6.238 -21.375 1.00 70.15 294 ARG A O 1
ATOM 2204 N N . ARG A 1 328 ? 9.987 -4.580 -21.952 1.00 96.55 295 ARG A N 1
ATOM 2205 C CA . ARG A 1 328 ? 10.173 -4.788 -23.384 1.00 79.50 295 ARG A CA 1
ATOM 2206 C C . ARG A 1 328 ? 11.641 -4.650 -23.762 1.00 81.42 295 ARG A C 1
ATOM 2207 O O . ARG A 1 328 ? 12.239 -3.583 -23.591 1.00 85.96 295 ARG A O 1
ATOM 2215 N N . GLY A 1 329 ? 12.221 -5.736 -24.271 1.00 79.29 296 GLY A N 1
ATOM 2216 C CA . GLY A 1 329 ? 13.606 -5.759 -24.697 1.00 81.63 296 GLY A CA 1
ATOM 2217 C C . GLY A 1 329 ? 14.526 -6.584 -23.825 1.00 76.04 296 GLY A C 1
ATOM 2218 O O . GLY A 1 329 ? 15.660 -6.856 -24.238 1.00 84.21 296 GLY A O 1
ATOM 2219 N N . VAL A 1 330 ? 14.085 -6.992 -22.640 1.00 69.73 297 VAL A N 1
ATOM 2220 C CA . VAL A 1 330 ? 14.922 -7.780 -21.744 1.00 66.89 297 VAL A CA 1
ATOM 2221 C C . VAL A 1 330 ? 14.949 -9.226 -22.217 1.00 65.26 297 VAL A C 1
ATOM 2222 O O . VAL A 1 330 ? 13.913 -9.804 -22.571 1.00 70.69 297 VAL A O 1
ATOM 2226 N N . VAL A 1 331 ? 16.141 -9.815 -22.230 1.00 60.10 298 VAL A N 1
ATOM 2227 C CA . VAL A 1 331 ? 16.338 -11.214 -22.587 1.00 59.14 298 VAL A CA 1
ATOM 2228 C C . VAL A 1 331 ? 16.829 -11.953 -21.352 1.00 65.94 298 VAL A C 1
ATOM 2229 O O . VAL A 1 331 ? 17.812 -11.539 -20.725 1.00 72.58 298 VAL A O 1
ATOM 2233 N N . PHE A 1 332 ? 16.144 -13.038 -20.997 1.00 48.97 299 PHE A N 1
ATOM 2234 C CA . PHE A 1 332 ? 16.587 -13.901 -19.914 1.00 46.31 299 PHE A CA 1
ATOM 2235 C C . PHE A 1 332 ? 16.605 -15.346 -20.388 1.00 54.39 299 PHE A C 1
ATOM 2236 O O . PHE A 1 332 ? 15.783 -15.760 -21.211 1.00 59.36 299 PHE A O 1
ATOM 2244 N N . VAL A 1 333 ? 17.563 -16.107 -19.865 1.00 53.33 300 VAL A N 1
ATOM 2245 C CA . VAL A 1 333 ? 17.852 -17.459 -20.326 1.00 48.23 300 VAL A CA 1
ATOM 2246 C C . VAL A 1 333 ? 17.630 -18.425 -19.172 1.00 52.89 300 VAL A C 1
ATOM 2247 O O . VAL A 1 333 ? 18.153 -18.215 -18.072 1.00 63.53 300 VAL A O 1
ATOM 2251 N N . ALA A 1 334 ? 16.865 -19.484 -19.427 1.00 57.68 301 ALA A N 1
ATOM 2252 C CA . ALA A 1 334 ? 16.584 -20.518 -18.431 1.00 49.24 301 ALA A CA 1
ATOM 2253 C C . ALA A 1 334 ? 17.173 -21.841 -18.898 1.00 48.76 301 ALA A C 1
ATOM 2254 O O . ALA A 1 334 ? 16.559 -22.538 -19.727 1.00 50.34 301 ALA A O 1
ATOM 2256 N N . PRO A 1 335 ? 18.346 -22.232 -18.401 1.00 44.27 302 PRO A N 1
ATOM 2257 C CA . PRO A 1 335 ? 18.992 -23.462 -18.880 1.00 48.46 302 PRO A CA 1
ATOM 2258 C C . PRO A 1 335 ? 18.161 -24.702 -18.585 1.00 55.82 302 PRO A C 1
ATOM 2259 O O . PRO A 1 335 ? 17.135 -24.666 -17.902 1.00 66.24 302 PRO A O 1
ATOM 2263 N N . ALA A 1 336 ? 18.636 -25.825 -19.120 1.00 54.62 303 ALA A N 1
ATOM 2264 C CA . ALA A 1 336 ? 17.918 -27.086 -18.994 1.00 49.64 303 ALA A CA 1
ATOM 2265 C C . ALA A 1 336 ? 17.819 -27.513 -17.536 1.00 60.88 303 ALA A C 1
ATOM 2266 O O . ALA A 1 336 ? 18.758 -27.344 -16.754 1.00 62.94 303 ALA A O 1
ATOM 2268 N N . GLY A 1 337 ? 16.663 -28.067 -17.174 1.00 72.48 304 GLY A N 1
ATOM 2269 C CA . GLY A 1 337 ? 16.434 -28.579 -15.839 1.00 72.24 304 GLY A CA 1
ATOM 2270 C C . GLY A 1 337 ? 16.221 -27.540 -14.761 1.00 55.44 304 GLY A C 1
ATOM 2271 O O . GLY A 1 337 ? 15.991 -27.917 -13.607 1.00 45.96 304 GLY A O 1
ATOM 2272 N N . HIS A 1 338 ? 16.279 -26.251 -15.092 1.00 60.24 305 HIS A N 1
ATOM 2273 C CA . HIS A 1 338 ? 16.169 -25.198 -14.089 1.00 54.71 305 HIS A CA 1
ATOM 2274 C C . HIS A 1 338 ? 14.708 -24.832 -13.866 1.00 55.27 305 HIS A C 1
ATOM 2275 O O . HIS A 1 338 ? 14.033 -24.418 -14.819 1.00 56.38 305 HIS A O 1
ATOM 2282 N N . PRO A 1 339 ? 14.183 -24.970 -12.649 1.00 59.77 306 PRO A N 1
ATOM 2283 C CA . PRO A 1 339 ? 12.823 -24.487 -12.363 1.00 57.45 306 PRO A CA 1
ATOM 2284 C C . PRO A 1 339 ? 12.724 -22.982 -12.558 1.00 52.18 306 PRO A C 1
ATOM 2285 O O . PRO A 1 339 ? 13.467 -22.209 -11.951 1.00 56.28 306 PRO A O 1
ATOM 2289 N N . VAL A 1 340 ? 11.790 -22.568 -13.409 1.00 54.89 307 VAL A N 1
ATOM 2290 C CA . VAL A 1 340 ? 11.614 -21.163 -13.746 1.00 63.65 307 VAL A CA 1
ATOM 2291 C C . VAL A 1 340 ? 10.136 -20.809 -13.642 1.00 61.91 307 VAL A C 1
ATOM 2292 O O . VAL A 1 340 ? 9.258 -21.634 -13.912 1.00 55.42 307 VAL A O 1
ATOM 2296 N N . ALA A 1 341 ? 9.867 -19.574 -13.226 1.00 60.32 308 ALA A N 1
ATOM 2297 C CA . ALA A 1 341 ? 8.508 -19.066 -13.105 1.00 67.71 308 ALA A CA 1
ATOM 2298 C C . ALA A 1 341 ? 8.473 -17.629 -13.596 1.00 72.53 308 ALA A C 1
ATOM 2299 O O . ALA A 1 341 ? 9.309 -16.814 -13.195 1.00 65.61 308 ALA A O 1
ATOM 2301 N N . VAL A 1 342 ? 7.511 -17.323 -14.462 1.00 71.82 309 VAL A N 1
ATOM 2302 C CA . VAL A 1 342 ? 7.339 -15.991 -15.031 1.00 70.53 309 VAL A CA 1
ATOM 2303 C C . VAL A 1 342 ? 6.035 -15.415 -14.500 1.00 65.11 309 VAL A C 1
ATOM 2304 O O . VAL A 1 342 ? 5.005 -16.100 -14.493 1.00 67.28 309 VAL A O 1
ATOM 2308 N N . ILE A 1 343 ? 6.077 -14.162 -14.053 1.00 65.88 310 ILE A N 1
ATOM 2309 C CA . ILE A 1 343 ? 4.928 -13.504 -13.440 1.00 76.79 310 ILE A CA 1
ATOM 2310 C C . ILE A 1 343 ? 4.659 -12.201 -14.180 1.00 75.86 310 ILE A C 1
ATOM 2311 O O . ILE A 1 343 ? 5.577 -11.400 -14.391 1.00 68.19 310 ILE A O 1
ATOM 2316 N N . ALA A 1 344 ? 3.405 -11.990 -14.567 1.00 73.94 311 ALA A N 1
ATOM 2317 C CA . ALA A 1 344 ? 3.017 -10.773 -15.261 1.00 73.47 311 ALA A CA 1
ATOM 2318 C C . ALA A 1 344 ? 2.707 -9.660 -14.267 1.00 84.89 311 ALA A C 1
ATOM 2319 O O . ALA A 1 344 ? 2.350 -9.908 -13.112 1.00 101.63 311 ALA A O 1
ATOM 2321 N N . SER A 1 345 ? 2.850 -8.421 -14.730 1.00 76.86 312 SER A N 1
ATOM 2322 C CA . SER A 1 345 ? 2.517 -7.275 -13.902 1.00 72.34 312 SER A CA 1
ATOM 2323 C C . SER A 1 345 ? 1.007 -7.194 -13.691 1.00 96.53 312 SER A C 1
ATOM 2324 O O . SER A 1 345 ? 0.211 -7.714 -14.478 1.00 87.24 312 SER A O 1
ATOM 2327 N N . GLN A 1 346 ? 0.616 -6.528 -12.602 1.00 113.85 313 GLN A N 1
ATOM 2328 C CA . GLN A 1 346 ? -0.795 -6.415 -12.257 1.00 109.95 313 GLN A CA 1
ATOM 2329 C C . GLN A 1 346 ? -1.549 -5.435 -13.146 1.00 111.86 313 GLN A C 1
ATOM 2330 O O . GLN A 1 346 ? -2.785 -5.453 -13.144 1.00 121.87 313 GLN A O 1
ATOM 2336 N N . ASN A 1 347 ? -0.848 -4.591 -13.902 1.00 109.63 314 ASN A N 1
ATOM 2337 C CA . ASN A 1 347 ? -1.503 -3.594 -14.745 1.00 118.64 314 ASN A CA 1
ATOM 2338 C C . ASN A 1 347 ? -1.830 -4.150 -16.130 1.00 110.50 314 ASN A C 1
ATOM 2339 O O . ASN A 1 347 ? -3.003 -4.248 -16.504 1.00 110.57 314 ASN A O 1
ATOM 2344 N N . ASN A 1 348 ? -0.808 -4.511 -16.898 1.00 111.65 315 ASN A N 1
ATOM 2345 C CA . ASN A 1 348 ? -0.984 -5.021 -18.250 1.00 110.04 315 ASN A CA 1
ATOM 2346 C C . ASN A 1 348 ? -0.353 -6.402 -18.377 1.00 97.43 315 ASN A C 1
ATOM 2347 O O . ASN A 1 348 ? 0.320 -6.895 -17.468 1.00 94.21 315 ASN A O 1
ATOM 2352 N N . ASN A 1 349 ? -0.578 -7.024 -19.532 1.00 93.46 316 ASN A N 1
ATOM 2353 C CA . ASN A 1 349 ? -0.117 -8.383 -19.768 1.00 91.51 316 ASN A CA 1
ATOM 2354 C C . ASN A 1 349 ? 1.396 -8.419 -19.984 1.00 91.25 316 ASN A C 1
ATOM 2355 O O . ASN A 1 349 ? 2.071 -7.390 -20.080 1.00 94.70 316 ASN A O 1
ATOM 2360 N N . LEU A 1 350 ? 1.923 -9.639 -20.064 1.00 76.22 317 LEU A N 1
ATOM 2361 C CA . LEU A 1 350 ? 3.342 -9.886 -20.298 1.00 76.90 317 LEU A CA 1
ATOM 2362 C C . LEU A 1 350 ? 3.460 -10.938 -21.392 1.00 84.67 317 LEU A C 1
ATOM 2363 O O . LEU A 1 350 ? 3.083 -12.097 -21.185 1.00 84.11 317 LEU A O 1
ATOM 2368 N N . GLN A 1 351 ? 3.977 -10.539 -22.552 1.00 72.87 318 GLN A N 1
ATOM 2369 C CA . GLN A 1 351 ? 4.074 -11.407 -23.719 1.00 71.70 318 GLN A CA 1
ATOM 2370 C C . GLN A 1 351 ? 5.540 -11.734 -23.976 1.00 73.36 318 GLN A C 1
ATOM 2371 O O . GLN A 1 351 ? 6.364 -10.826 -24.129 1.00 78.02 318 GLN A O 1
ATOM 2377 N N . VAL A 1 352 ? 5.857 -13.026 -24.034 1.00 72.04 319 VAL A N 1
ATOM 2378 C CA . VAL A 1 352 ? 7.234 -13.504 -24.081 1.00 69.13 319 VAL A CA 1
ATOM 2379 C C . VAL A 1 352 ? 7.404 -14.431 -25.277 1.00 69.73 319 VAL A C 1
ATOM 2380 O O . VAL A 1 352 ? 6.609 -15.357 -25.469 1.00 63.08 319 VAL A O 1
ATOM 2384 N N . LEU A 1 353 ? 8.442 -14.181 -26.073 1.00 64.18 320 LEU A N 1
ATOM 2385 C CA . LEU A 1 353 ? 8.852 -15.070 -27.153 1.00 58.91 320 LEU A CA 1
ATOM 2386 C C . LEU A 1 353 ? 10.032 -15.907 -26.679 1.00 63.98 320 LEU A C 1
ATOM 2387 O O . LEU A 1 353 ? 10.971 -15.376 -26.077 1.00 75.38 320 LEU A O 1
ATOM 2392 N N . CYS A 1 354 ? 9.989 -17.209 -26.954 1.00 53.18 321 CYS A N 1
ATOM 2393 C CA . CYS A 1 354 ? 10.972 -18.142 -26.419 1.00 60.13 321 CYS A CA 1
ATOM 2394 C C . CYS A 1 354 ? 11.595 -18.959 -27.540 1.00 58.49 321 CYS A C 1
ATOM 2395 O O . CYS A 1 354 ? 10.881 -19.589 -28.327 1.00 70.78 321 CYS A O 1
ATOM 2398 N N . PHE A 1 355 ? 12.924 -18.946 -27.605 1.00 46.72 322 PHE A N 1
ATOM 2399 C CA . PHE A 1 355 ? 13.688 -19.839 -28.469 1.00 50.73 322 PHE A CA 1
ATOM 2400 C C . PHE A 1 355 ? 14.257 -20.945 -27.589 1.00 53.43 322 PHE A C 1
ATOM 2401 O O . PHE A 1 355 ? 15.106 -20.685 -26.730 1.00 60.95 322 PHE A O 1
ATOM 2409 N N . GLU A 1 356 ? 13.795 -22.172 -27.799 1.00 48.59 323 GLU A N 1
ATOM 2410 C CA . GLU A 1 356 ? 14.136 -23.296 -26.930 1.00 58.81 323 GLU A CA 1
ATOM 2411 C C . GLU A 1 356 ? 15.085 -24.237 -27.673 1.00 57.19 323 GLU A C 1
ATOM 2412 O O . GLU A 1 356 ? 14.658 -25.135 -28.402 1.00 48.09 323 GLU A O 1
ATOM 2418 N N . VAL A 1 357 ? 16.387 -24.019 -27.468 1.00 52.08 324 VAL A N 1
ATOM 2419 C CA . VAL A 1 357 ? 17.406 -24.868 -28.068 1.00 54.84 324 VAL A CA 1
ATOM 2420 C C . VAL A 1 357 ? 17.300 -26.287 -27.512 1.00 56.02 324 VAL A C 1
ATOM 2421 O O . VAL A 1 357 ? 16.944 -26.496 -26.347 1.00 70.35 324 VAL A O 1
ATOM 2425 N N . ASN A 1 358 ? 17.607 -27.272 -28.361 1.00 55.50 325 ASN A N 1
ATOM 2426 C CA . ASN A 1 358 ? 17.563 -28.691 -28.004 1.00 52.78 325 ASN A CA 1
ATOM 2427 C C . ASN A 1 358 ? 16.145 -29.105 -27.607 1.00 56.10 325 ASN A C 1
ATOM 2428 O O . ASN A 1 358 ? 15.872 -29.494 -26.470 1.00 66.22 325 ASN A O 1
ATOM 2433 N N . ALA A 1 359 ? 15.239 -29.021 -28.581 1.00 53.85 326 ALA A N 1
ATOM 2434 C CA . ALA A 1 359 ? 13.822 -29.237 -28.321 1.00 51.76 326 ALA A CA 1
ATOM 2435 C C . ALA A 1 359 ? 13.367 -30.671 -28.552 1.00 58.15 326 ALA A C 1
ATOM 2436 O O . ALA A 1 359 ? 12.277 -31.034 -28.097 1.00 66.07 326 ALA A O 1
ATOM 2438 N N . HIS A 1 360 ? 14.156 -31.493 -29.240 1.00 54.69 327 HIS A N 1
ATOM 2439 C CA . HIS A 1 360 ? 13.750 -32.873 -29.472 1.00 52.80 327 HIS A CA 1
ATOM 2440 C C . HIS A 1 360 ? 13.840 -33.674 -28.181 1.00 68.48 327 HIS A C 1
ATOM 2441 O O . HIS A 1 360 ? 14.858 -33.637 -27.482 1.00 79.04 327 HIS A O 1
ATOM 2448 N N . GLY A 1 361 ? 12.773 -34.407 -27.869 1.00 72.97 328 GLY A N 1
ATOM 2449 C CA . GLY A 1 361 ? 12.693 -35.156 -26.634 1.00 72.03 328 GLY A CA 1
ATOM 2450 C C . GLY A 1 361 ? 12.442 -34.324 -25.397 1.00 48.98 328 GLY A C 1
ATOM 2451 O O . GLY A 1 361 ? 12.327 -34.890 -24.304 1.00 62.04 328 GLY A O 1
ATOM 2452 N N . ASN A 1 362 ? 12.348 -33.005 -25.533 1.00 44.90 329 ASN A N 1
ATOM 2453 C CA . ASN A 1 362 ? 12.144 -32.136 -24.386 1.00 47.86 329 ASN A CA 1
ATOM 2454 C C . ASN A 1 362 ? 10.722 -32.264 -23.853 1.00 51.71 329 ASN A C 1
ATOM 2455 O O . ASN A 1 362 ? 9.766 -32.467 -24.607 1.00 61.39 329 ASN A O 1
ATOM 2460 N N . SER A 1 363 ? 10.592 -32.145 -22.534 1.00 68.66 330 SER A N 1
ATOM 2461 C CA . SER A 1 363 ? 9.304 -32.180 -21.857 1.00 66.08 330 SER A CA 1
ATOM 2462 C C . SER A 1 363 ? 9.201 -30.999 -20.906 1.00 58.17 330 SER A C 1
ATOM 2463 O O . SER A 1 363 ? 10.187 -30.616 -20.269 1.00 59.29 330 SER A O 1
ATOM 2466 N N . ARG A 1 364 ? 8.006 -30.420 -20.818 1.00 64.40 331 ARG A N 1
ATOM 2467 C CA . ARG A 1 364 ? 7.726 -29.347 -19.865 1.00 62.38 331 ARG A CA 1
ATOM 2468 C C . ARG A 1 364 ? 7.180 -29.980 -18.592 1.00 72.89 331 ARG A C 1
ATOM 2469 O O . ARG A 1 364 ? 5.995 -30.310 -18.509 1.00 72.09 331 ARG A O 1
ATOM 2477 N N . PHE A 1 365 ? 8.047 -30.156 -17.596 1.00 71.79 332 PHE A N 1
ATOM 2478 C CA . PHE A 1 365 ? 7.634 -30.713 -16.315 1.00 61.85 332 PHE A CA 1
ATOM 2479 C C . PHE A 1 365 ? 7.120 -29.589 -15.426 1.00 66.66 332 PHE A C 1
ATOM 2480 O O . PHE A 1 365 ? 7.917 -28.737 -15.003 1.00 64.99 332 PHE A O 1
ATOM 2488 N N . PRO A 1 366 ? 5.825 -29.539 -15.115 1.00 63.84 333 PRO A N 1
ATOM 2489 C CA . PRO A 1 366 ? 5.316 -28.490 -14.228 1.00 66.01 333 PRO A CA 1
ATOM 2490 C C . PRO A 1 366 ? 5.433 -28.878 -12.763 1.00 72.92 333 PRO A C 1
ATOM 2491 O O . PRO A 1 366 ? 5.131 -30.003 -12.357 1.00 70.59 333 PRO A O 1
ATOM 2495 N N . LEU A 1 367 ? 5.890 -27.920 -11.960 1.00 72.54 334 LEU A N 1
ATOM 2496 C CA . LEU A 1 367 ? 6.087 -28.121 -10.532 1.00 62.44 334 LEU A CA 1
ATOM 2497 C C . LEU A 1 367 ? 4.901 -27.656 -9.701 1.00 61.98 334 LEU A C 1
ATOM 2498 O O . LEU A 1 367 ? 4.969 -27.693 -8.469 1.00 51.40 334 LEU A O 1
ATOM 2503 N N . ALA A 1 368 ? 3.822 -27.221 -10.346 1.00 63.80 335 ALA A N 1
ATOM 2504 C CA . ALA A 1 368 ? 2.621 -26.770 -9.663 1.00 56.03 335 ALA A CA 1
ATOM 2505 C C . ALA A 1 368 ? 1.478 -26.786 -10.665 1.00 74.06 335 ALA A C 1
ATOM 2506 O O . ALA A 1 368 ? 1.675 -26.458 -11.837 1.00 97.00 335 ALA A O 1
ATOM 2508 N N . GLY A 1 369 ? 0.296 -27.179 -10.204 1.00 76.85 336 GLY A N 1
ATOM 2509 C CA . GLY A 1 369 ? -0.856 -27.219 -11.081 1.00 69.91 336 GLY A CA 1
ATOM 2510 C C . GLY A 1 369 ? -1.403 -28.611 -11.313 1.00 64.81 336 GLY A C 1
ATOM 2511 O O . GLY A 1 369 ? -1.188 -29.514 -10.501 1.00 89.46 336 GLY A O 1
ATOM 2512 N N . LYS A 1 370 ? -2.112 -28.793 -12.429 1.00 80.68 337 LYS A N 1
ATOM 2513 C CA . LYS A 1 370 ? -2.765 -30.071 -12.697 1.00 86.30 337 LYS A CA 1
ATOM 2514 C C . LYS A 1 370 ? -1.742 -31.183 -12.895 1.00 77.51 337 LYS A C 1
ATOM 2515 O O . LYS A 1 370 ? -1.817 -32.233 -12.248 1.00 87.59 337 LYS A O 1
ATOM 2521 N N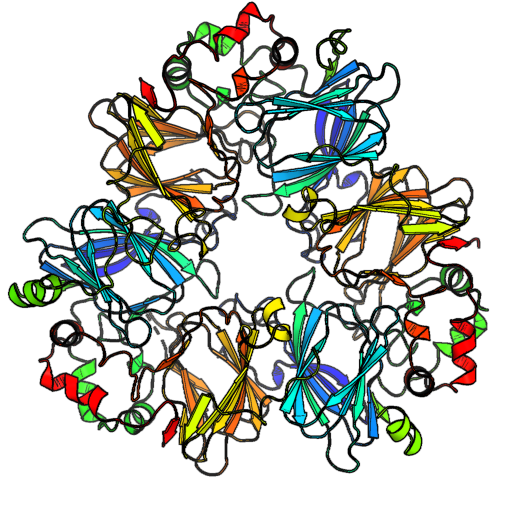 . GLY A 1 371 ? -0.776 -30.969 -13.783 1.00 62.63 338 GLY A N 1
ATOM 2522 C CA . GLY A 1 371 ? 0.207 -31.991 -14.080 1.00 78.19 338 GLY A CA 1
ATOM 2523 C C . GLY A 1 371 ? 1.457 -31.902 -13.231 1.00 72.50 338 GLY A C 1
ATOM 2524 O O . GLY A 1 371 ? 2.554 -32.211 -13.705 1.00 73.65 338 GLY A O 1
ATOM 2525 N N . ASN A 1 372 ? 1.300 -31.480 -11.975 1.00 82.56 339 ASN A N 1
ATOM 2526 C CA . ASN A 1 372 ? 2.430 -31.356 -11.061 1.00 74.03 339 ASN A CA 1
ATOM 2527 C C . ASN A 1 372 ? 3.221 -32.656 -10.995 1.00 75.28 339 ASN A C 1
ATOM 2528 O O . ASN A 1 372 ? 2.652 -33.739 -10.833 1.00 83.12 339 ASN A O 1
ATOM 2533 N N . ILE A 1 373 ? 4.543 -32.540 -11.129 1.00 76.84 340 ILE A N 1
ATOM 2534 C CA . ILE A 1 373 ? 5.384 -33.730 -11.196 1.00 84.97 340 ILE A CA 1
ATOM 2535 C C . ILE A 1 373 ? 5.509 -34.391 -9.829 1.00 77.59 340 ILE A C 1
ATOM 2536 O O . ILE A 1 373 ? 5.643 -35.618 -9.737 1.00 83.27 340 ILE A O 1
ATOM 2541 N N . VAL A 1 374 ? 5.452 -33.610 -8.749 1.00 79.38 341 VAL A N 1
ATOM 2542 C CA . VAL A 1 374 ? 5.658 -34.182 -7.423 1.00 94.13 341 VAL A CA 1
ATOM 2543 C C . VAL A 1 374 ? 4.452 -35.013 -7.001 1.00 96.98 341 VAL A C 1
ATOM 2544 O O . VAL A 1 374 ? 4.595 -36.005 -6.275 1.00 95.87 341 VAL A O 1
ATOM 2548 N N . ASN A 1 375 ? 3.253 -34.637 -7.455 1.00 97.48 342 ASN A N 1
ATOM 2549 C CA . ASN A 1 375 ? 2.048 -35.377 -7.095 1.00 83.44 342 ASN A CA 1
ATOM 2550 C C . ASN A 1 375 ? 2.104 -36.815 -7.599 1.00 86.24 342 ASN A C 1
ATOM 2551 O O . ASN A 1 375 ? 1.569 -37.723 -6.952 1.00 95.32 342 ASN A O 1
ATOM 2556 N N . GLU A 1 376 ? 2.766 -37.047 -8.736 1.00 91.93 343 GLU A N 1
ATOM 2557 C CA . GLU A 1 376 ? 2.837 -38.387 -9.309 1.00 93.52 343 GLU A CA 1
ATOM 2558 C C . GLU A 1 376 ? 3.590 -39.366 -8.419 1.00 96.86 343 GLU A C 1
ATOM 2559 O O . GLU A 1 376 ? 3.458 -40.581 -8.605 1.00 102.06 343 GLU A O 1
ATOM 2565 N N . PHE A 1 377 ? 4.377 -38.868 -7.469 1.00 93.92 344 PHE A N 1
ATOM 2566 C CA . PHE A 1 377 ? 5.133 -39.739 -6.579 1.00 99.82 344 PHE A CA 1
ATOM 2567 C C . PHE A 1 377 ? 4.184 -40.623 -5.778 1.00 100.25 344 PHE A C 1
ATOM 2568 O O . PHE A 1 377 ? 3.023 -40.276 -5.545 1.00 95.75 344 PHE A O 1
ATOM 2576 N N . GLU A 1 378 ? 4.678 -41.785 -5.365 1.00 100.01 345 GLU A N 1
ATOM 2577 C CA . GLU A 1 378 ? 3.882 -42.654 -4.515 1.00 111.91 345 GLU A CA 1
ATOM 2578 C C . GLU A 1 378 ? 3.855 -42.113 -3.091 1.00 106.87 345 GLU A C 1
ATOM 2579 O O . GLU A 1 378 ? 4.784 -41.432 -2.646 1.00 95.87 345 GLU A O 1
ATOM 2585 N N . ARG A 1 379 ? 2.762 -42.414 -2.381 1.00 114.94 346 ARG A N 1
ATOM 2586 C CA . ARG A 1 379 ? 2.573 -41.874 -1.037 1.00 106.30 346 ARG A CA 1
ATOM 2587 C C . ARG A 1 379 ? 3.737 -42.228 -0.125 1.00 97.05 346 ARG A C 1
ATOM 2588 O O . ARG A 1 379 ? 4.172 -41.403 0.688 1.00 101.75 346 ARG A O 1
ATOM 2596 N N . ASP A 1 380 ? 4.250 -43.454 -0.238 1.00 97.91 347 ASP A N 1
ATOM 2597 C CA . ASP A 1 380 ? 5.441 -43.824 0.516 1.00 99.21 347 ASP A CA 1
ATOM 2598 C C . ASP A 1 380 ? 6.609 -42.919 0.149 1.00 99.83 347 ASP A C 1
ATOM 2599 O O . ASP A 1 380 ? 7.253 -42.331 1.024 1.00 85.17 347 ASP A O 1
ATOM 2604 N N . ALA A 1 381 ? 6.873 -42.770 -1.153 1.00 103.93 348 ALA A N 1
ATOM 2605 C CA . ALA A 1 381 ? 7.977 -41.927 -1.601 1.00 89.38 348 ALA A CA 1
ATOM 2606 C C . ALA A 1 381 ? 7.809 -40.482 -1.151 1.00 82.42 348 ALA A C 1
ATOM 2607 O O . ALA A 1 381 ? 8.804 -39.801 -0.879 1.00 83.90 348 ALA A O 1
ATOM 2609 N N . LYS A 1 382 ? 6.569 -39.993 -1.066 1.00 92.28 349 LYS A N 1
ATOM 2610 C CA . LYS A 1 382 ? 6.356 -38.641 -0.558 1.00 93.48 349 LYS A CA 1
ATOM 2611 C C . LYS A 1 382 ? 6.735 -38.523 0.911 1.00 97.08 349 LYS A C 1
ATOM 2612 O O . LYS A 1 382 ? 7.198 -37.462 1.345 1.00 96.45 349 LYS A O 1
ATOM 2618 N N . GLU A 1 383 ? 6.551 -39.590 1.691 1.00 105.65 350 GLU A N 1
ATOM 2619 C CA . GLU A 1 383 ? 6.792 -39.502 3.128 1.00 104.05 350 GLU A CA 1
ATOM 2620 C C . GLU A 1 383 ? 8.283 -39.446 3.439 1.00 100.24 350 GLU A C 1
ATOM 2621 O O . GLU A 1 383 ? 8.751 -38.519 4.108 1.00 100.08 350 GLU A O 1
ATOM 2627 N N . LEU A 1 384 ? 9.050 -40.433 2.964 1.00 86.49 351 LEU A N 1
ATOM 2628 C CA . LEU A 1 384 ? 10.476 -40.455 3.280 1.00 90.19 351 LEU A CA 1
ATOM 2629 C C . LEU A 1 384 ? 11.207 -39.259 2.684 1.00 99.65 351 LEU A C 1
ATOM 2630 O O . LEU A 1 384 ? 12.205 -38.800 3.251 1.00 111.30 351 LEU A O 1
ATOM 2635 N N . ALA A 1 385 ? 10.734 -38.746 1.547 1.00 90.66 352 ALA A N 1
ATOM 2636 C CA . ALA A 1 385 ? 11.386 -37.592 0.937 1.00 92.16 352 ALA A CA 1
ATOM 2637 C C . ALA A 1 385 ? 11.221 -36.346 1.798 1.00 91.52 352 ALA A C 1
ATOM 2638 O O . ALA A 1 385 ? 12.181 -35.592 1.999 1.00 95.76 352 ALA A O 1
ATOM 2640 N N . PHE A 1 386 ? 10.016 -36.115 2.315 1.00 93.79 353 PHE A N 1
ATOM 2641 C CA . PHE A 1 386 ? 9.747 -34.969 3.173 1.00 101.16 353 PHE A CA 1
ATOM 2642 C C . PHE A 1 386 ? 9.932 -35.271 4.654 1.00 99.62 353 PHE A C 1
ATOM 2643 O O . PHE A 1 386 ? 9.904 -34.338 5.464 1.00 97.79 353 PHE A O 1
ATOM 2651 N N . ASN A 1 387 ? 10.117 -36.542 5.021 1.00 103.99 354 ASN A N 1
ATOM 2652 C CA . ASN A 1 387 ? 10.190 -36.975 6.420 1.00 110.69 354 ASN A CA 1
ATOM 2653 C C . ASN A 1 387 ? 8.939 -36.563 7.193 1.00 114.08 354 ASN A C 1
ATOM 2654 O O . ASN A 1 387 ? 8.982 -36.336 8.405 1.00 111.00 354 ASN A O 1
ATOM 2659 N N . LEU A 1 388 ? 7.819 -36.464 6.492 1.00 110.66 355 LEU A N 1
ATOM 2660 C CA . LEU A 1 388 ? 6.530 -36.078 7.037 1.00 98.08 355 LEU A CA 1
ATOM 2661 C C . LEU A 1 388 ? 5.497 -37.117 6.631 1.00 108.83 355 LEU A C 1
ATOM 2662 O O . LEU A 1 388 ? 5.699 -37.849 5.658 1.00 111.04 355 LEU A O 1
ATOM 2667 N N . PRO A 1 389 ? 4.389 -37.217 7.365 1.00 116.69 356 PRO A N 1
ATOM 2668 C CA . PRO A 1 389 ? 3.360 -38.198 6.997 1.00 123.35 356 PRO A CA 1
ATOM 2669 C C . PRO A 1 389 ? 2.823 -37.945 5.596 1.00 115.93 356 PRO A C 1
ATOM 2670 O O . PRO A 1 389 ? 2.709 -36.802 5.147 1.00 94.80 356 PRO A O 1
ATOM 2674 N N . SER A 1 390 ? 2.503 -39.041 4.902 1.00 115.71 357 SER A N 1
ATOM 2675 C CA . SER A 1 390 ? 2.025 -38.948 3.526 1.00 97.48 357 SER A CA 1
ATOM 2676 C C . SER A 1 390 ? 0.763 -38.102 3.418 1.00 97.61 357 SER A C 1
ATOM 2677 O O . SER A 1 390 ? 0.557 -37.425 2.406 1.00 110.17 357 SER A O 1
ATOM 2680 N N . ARG A 1 391 ? -0.086 -38.120 4.447 1.00 111.16 358 ARG A N 1
ATOM 2681 C CA . ARG A 1 391 ? -1.347 -37.390 4.375 1.00 112.50 358 ARG A CA 1
ATOM 2682 C C . ARG A 1 391 ? -1.142 -35.881 4.434 1.00 108.53 358 ARG A C 1
ATOM 2683 O O . ARG A 1 391 ? -1.953 -35.128 3.883 1.00 108.19 358 ARG A O 1
ATOM 2691 N N . GLU A 1 392 ? -0.075 -35.419 5.088 1.00 102.96 359 GLU A N 1
ATOM 2692 C CA . GLU A 1 392 ? 0.122 -33.982 5.251 1.00 111.49 359 GLU A CA 1
ATOM 2693 C C . GLU A 1 392 ? 0.694 -33.324 4.002 1.00 112.88 359 GLU A C 1
ATOM 2694 O O . GLU A 1 392 ? 0.356 -32.172 3.708 1.00 108.88 359 GLU A O 1
ATOM 2700 N N . VAL A 1 393 ? 1.551 -34.027 3.257 1.00 114.75 360 VAL A N 1
ATOM 2701 C CA . VAL A 1 393 ? 2.234 -33.401 2.129 1.00 105.70 360 VAL A CA 1
ATOM 2702 C C . VAL A 1 393 ? 1.385 -33.372 0.864 1.00 97.96 360 VAL A C 1
ATOM 2703 O O . VAL A 1 393 ? 1.674 -32.582 -0.044 1.00 98.34 360 VAL A O 1
ATOM 2707 N N . GLU A 1 394 ? 0.341 -34.200 0.776 1.00 103.45 361 GLU A N 1
ATOM 2708 C CA . GLU A 1 394 ? -0.452 -34.256 -0.448 1.00 101.92 361 GLU A CA 1
ATOM 2709 C C . GLU A 1 394 ? -1.307 -33.010 -0.634 1.00 87.03 361 GLU A C 1
ATOM 2710 O O . GLU A 1 394 ? -1.654 -32.665 -1.769 1.00 91.07 361 GLU A O 1
ATOM 2716 N N . ARG A 1 395 ? -1.660 -32.329 0.458 1.00 93.55 362 ARG A N 1
ATOM 2717 C CA . ARG A 1 395 ? -2.572 -31.195 0.357 1.00 100.71 362 ARG A CA 1
ATOM 2718 C C . ARG A 1 395 ? -1.954 -30.029 -0.403 1.00 86.13 362 ARG A C 1
ATOM 2719 O O . ARG A 1 395 ? -2.680 -29.246 -1.026 1.00 92.32 362 ARG A O 1
ATOM 2727 N N . ILE A 1 396 ? -0.625 -29.895 -0.369 1.00 86.06 363 ILE A N 1
ATOM 2728 C CA . ILE A 1 396 ? 0.020 -28.723 -0.957 1.00 97.76 363 ILE A CA 1
ATOM 2729 C C . ILE A 1 396 ? 0.248 -28.849 -2.454 1.00 94.37 363 ILE A C 1
ATOM 2730 O O . ILE A 1 396 ? 0.590 -27.853 -3.103 1.00 92.28 363 ILE A O 1
ATOM 2735 N N . PHE A 1 397 ? 0.064 -30.038 -3.024 1.00 89.89 364 PHE A N 1
ATOM 2736 C CA . PHE A 1 397 ? 0.270 -30.255 -4.447 1.00 84.68 364 PHE A CA 1
ATOM 2737 C C . PHE A 1 397 ? -1.012 -30.578 -5.199 1.00 97.83 364 PHE A C 1
ATOM 2738 O O . PHE A 1 397 ? -1.016 -30.520 -6.434 1.00 105.28 364 PHE A O 1
ATOM 2746 N N . LYS A 1 398 ? -2.091 -30.912 -4.495 1.00 75.40 365 LYS A N 1
ATOM 2747 C CA . LYS A 1 398 ? -3.389 -31.152 -5.107 1.00 61.81 365 LYS A CA 1
ATOM 2748 C C . LYS A 1 398 ? -4.323 -29.957 -4.986 1.00 64.80 365 LYS A C 1
ATOM 2749 O O . LYS A 1 398 ? -5.461 -30.026 -5.463 1.00 66.39 365 LYS A O 1
ATOM 2755 N N . ASN A 1 399 ? -3.873 -28.865 -4.367 1.00 68.59 366 ASN A N 1
ATOM 2756 C CA . ASN A 1 399 ? -4.743 -27.727 -4.101 1.00 82.76 366 ASN A CA 1
ATOM 2757 C C . ASN A 1 399 ? -4.855 -26.766 -5.277 1.00 80.68 366 ASN A C 1
ATOM 2758 O O . ASN A 1 399 ? -5.676 -25.844 -5.224 1.00 78.89 366 ASN A O 1
ATOM 2763 N N . GLN A 1 400 ? -4.060 -26.949 -6.327 1.00 90.63 367 GLN A N 1
ATOM 2764 C CA . GLN A 1 400 ? -4.120 -26.098 -7.508 1.00 73.72 367 GLN A CA 1
ATOM 2765 C C . GLN A 1 400 ? -4.843 -26.849 -8.618 1.00 72.44 367 GLN A C 1
ATOM 2766 O O . GLN A 1 400 ? -4.376 -27.902 -9.066 1.00 81.36 367 GLN A O 1
ATOM 2772 N N . ASP A 1 401 ? -5.980 -26.309 -9.054 1.00 75.03 368 ASP A N 1
ATOM 2773 C CA . ASP A 1 401 ? -6.777 -26.942 -10.096 1.00 84.28 368 ASP A CA 1
ATOM 2774 C C . ASP A 1 401 ? -6.359 -26.521 -11.496 1.00 96.04 368 ASP A C 1
ATOM 2775 O O . ASP A 1 401 ? -6.473 -27.317 -12.435 1.00 96.50 368 ASP A O 1
ATOM 2780 N N . GLN A 1 402 ? -5.877 -25.292 -11.658 1.00 85.44 369 GLN A N 1
ATOM 2781 C CA . GLN A 1 402 ? -5.511 -24.799 -12.974 1.00 76.61 369 GLN A CA 1
ATOM 2782 C C . GLN A 1 402 ? -4.199 -25.427 -13.436 1.00 84.26 369 GLN A C 1
ATOM 2783 O O . GLN A 1 402 ? -3.442 -26.005 -12.651 1.00 79.58 369 GLN A O 1
ATOM 2789 N N . ALA A 1 403 ? -3.936 -25.308 -14.735 1.00 93.45 370 ALA A N 1
ATOM 2790 C CA . ALA A 1 403 ? -2.768 -25.910 -15.361 1.00 74.06 370 ALA A CA 1
ATOM 2791 C C . ALA A 1 403 ? -1.878 -24.824 -15.948 1.00 68.20 370 ALA A C 1
ATOM 2792 O O . ALA A 1 403 ? -2.364 -23.923 -16.641 1.00 59.50 370 ALA A O 1
ATOM 2794 N N . PHE A 1 404 ? -0.582 -24.905 -15.644 1.00 74.84 371 PHE A N 1
ATOM 2795 C CA . PHE A 1 404 ? 0.458 -24.075 -16.246 1.00 68.59 371 PHE A CA 1
ATOM 2796 C C . PHE A 1 404 ? 0.346 -22.597 -15.882 1.00 69.68 371 PHE A C 1
ATOM 2797 O O . PHE A 1 404 ? 1.337 -21.989 -15.464 1.00 64.03 371 PHE A O 1
ATOM 2805 N N . PHE A 1 405 ? -0.833 -22.002 -16.041 1.00 69.11 372 PHE A N 1
ATOM 2806 C CA . PHE A 1 405 ? -1.030 -20.578 -15.796 1.00 73.35 372 PHE A CA 1
ATOM 2807 C C . PHE A 1 405 ? -1.894 -20.374 -14.560 1.00 82.88 372 PHE A C 1
ATOM 2808 O O . PHE A 1 405 ? -2.973 -20.965 -14.446 1.00 84.83 372 PHE A O 1
ATOM 2816 N N . PHE A 1 406 ? -1.419 -19.538 -13.645 1.00 89.26 373 PHE A N 1
ATOM 2817 C CA . PHE A 1 406 ? -2.080 -19.261 -12.380 1.00 77.89 373 PHE A CA 1
ATOM 2818 C C . PHE A 1 406 ? -2.018 -17.767 -12.107 1.00 87.78 373 PHE A C 1
ATOM 2819 O O . PHE A 1 406 ? -1.230 -17.049 -12.732 1.00 92.64 373 PHE A O 1
ATOM 2827 N N . PRO A 1 407 ? -2.846 -17.265 -11.193 1.00 88.94 374 PRO A N 1
ATOM 2828 C CA . PRO A 1 407 ? -2.726 -15.868 -10.767 1.00 78.94 374 PRO A CA 1
ATOM 2829 C C . PRO A 1 407 ? -1.635 -15.707 -9.714 1.00 75.53 374 PRO A C 1
ATOM 2830 O O . PRO A 1 407 ? -1.103 -16.676 -9.174 1.00 78.78 374 PRO A O 1
ATOM 2834 N N . GLY A 1 408 ? -1.313 -14.448 -9.426 1.00 81.08 375 GLY A N 1
ATOM 2835 C CA . GLY A 1 408 ? -0.289 -14.144 -8.444 1.00 88.69 375 GLY A CA 1
ATOM 2836 C C . GLY A 1 408 ? -0.113 -12.665 -8.168 1.00 102.00 375 GLY A C 1
ATOM 2837 O O . GLY A 1 408 ? 0.586 -11.968 -8.909 1.00 107.94 375 GLY A O 1
ATOM 2838 N N . PRO A 1 409 ? -0.734 -12.175 -7.097 1.00 104.59 376 PRO A N 1
ATOM 2839 C CA . PRO A 1 409 ? -0.699 -10.757 -6.759 1.00 114.39 376 PRO A CA 1
ATOM 2840 C C . PRO A 1 409 ? -0.483 -10.606 -5.262 1.00 112.28 376 PRO A C 1
ATOM 2841 O O . PRO A 1 409 ? -1.326 -11.031 -4.465 1.00 93.36 376 PRO A O 1
ATOM 2843 N N . ASN A 1 410 ? 0.639 -10.001 -4.886 1.00 117.76 377 ASN A N 1
ATOM 2844 C CA . ASN A 1 410 ? 0.955 -9.747 -3.485 1.00 113.49 377 ASN A CA 1
ATOM 2845 C C . ASN A 1 410 ? 2.042 -8.684 -3.368 1.00 113.41 377 ASN A C 1
ATOM 2846 O O . ASN A 1 410 ? 2.599 -8.241 -4.374 1.00 107.47 377 ASN A O 1
ATOM 2848 N N . ASN B 1 36 ? 48.999 -12.914 -42.551 1.00 78.81 3 ASN B N 1
ATOM 2849 C CA . ASN B 1 36 ? 47.736 -13.376 -43.116 1.00 70.68 3 ASN B CA 1
ATOM 2850 C C . ASN B 1 36 ? 47.198 -14.561 -42.321 1.00 75.95 3 ASN B C 1
ATOM 2851 O O . ASN B 1 36 ? 47.827 -15.618 -42.271 1.00 77.25 3 ASN B O 1
ATOM 2856 N N . PRO B 1 37 ? 46.029 -14.383 -41.699 1.00 80.17 4 PRO B N 1
ATOM 2857 C CA . PRO B 1 37 ? 45.507 -15.430 -40.805 1.00 77.18 4 PRO B CA 1
ATOM 2858 C C . PRO B 1 37 ? 44.990 -16.661 -41.527 1.00 80.72 4 PRO B C 1
ATOM 2859 O O . PRO B 1 37 ? 44.802 -17.697 -40.878 1.00 68.59 4 PRO B O 1
ATOM 2863 N N . TYR B 1 38 ? 44.753 -16.588 -42.837 1.00 79.33 5 TYR B N 1
ATOM 2864 C CA . TYR B 1 38 ? 44.183 -17.700 -43.585 1.00 69.03 5 TYR B CA 1
ATOM 2865 C C . TYR B 1 38 ? 45.192 -18.418 -44.469 1.00 67.30 5 TYR B C 1
ATOM 2866 O O . TYR B 1 38 ? 44.803 -19.330 -45.206 1.00 66.67 5 TYR B O 1
ATOM 2875 N N . VAL B 1 39 ? 46.467 -18.040 -44.426 1.00 78.33 6 VAL B N 1
ATOM 2876 C CA . VAL B 1 39 ? 47.480 -18.581 -45.323 1.00 76.36 6 VAL B CA 1
ATOM 2877 C C . VAL B 1 39 ? 48.551 -19.272 -44.493 1.00 75.72 6 VAL B C 1
ATOM 2878 O O . VAL B 1 39 ? 49.061 -18.698 -43.524 1.00 83.44 6 VAL B O 1
ATOM 2882 N N . PHE B 1 40 ? 48.891 -20.501 -44.878 1.00 66.23 7 PHE B N 1
ATOM 2883 C CA . PHE B 1 40 ? 49.871 -21.318 -44.174 1.00 77.88 7 PHE B CA 1
ATOM 2884 C C . PHE B 1 40 ? 50.952 -21.734 -45.159 1.00 78.71 7 PHE B C 1
ATOM 2885 O O . PHE B 1 40 ? 50.653 -22.357 -46.184 1.00 83.89 7 PHE B O 1
ATOM 2893 N N . GLN B 1 41 ? 52.202 -21.396 -44.849 1.00 86.71 8 GLN B N 1
ATOM 2894 C CA . GLN B 1 41 ? 53.327 -21.698 -45.715 1.00 94.64 8 GLN B CA 1
ATOM 2895 C C . GLN B 1 41 ? 54.241 -22.731 -45.050 1.00 90.87 8 GLN B C 1
ATOM 2896 O O . GLN B 1 41 ? 53.842 -23.406 -44.090 1.00 91.08 8 GLN B O 1
ATOM 2902 N N . ASP B 1 42 ? 55.471 -22.848 -45.561 1.00 101.74 9 ASP B N 1
ATOM 2903 C CA . ASP B 1 42 ? 56.361 -23.927 -45.139 1.00 99.22 9 ASP B CA 1
ATOM 2904 C C . ASP B 1 42 ? 56.705 -23.841 -43.658 1.00 86.26 9 ASP B C 1
ATOM 2905 O O . ASP B 1 42 ? 56.864 -24.875 -42.999 1.00 95.91 9 ASP B O 1
ATOM 2910 N N . GLU B 1 43 ? 56.824 -22.629 -43.116 1.00 89.15 10 GLU B N 1
ATOM 2911 C CA . GLU B 1 43 ? 57.189 -22.466 -41.714 1.00 105.05 10 GLU B CA 1
ATOM 2912 C C . GLU B 1 43 ? 56.094 -22.915 -40.756 1.00 91.99 10 GLU B C 1
ATOM 2913 O O . GLU B 1 43 ? 56.356 -23.021 -39.554 1.00 96.57 10 GLU B O 1
ATOM 2919 N N . HIS B 1 44 ? 54.886 -23.180 -41.250 1.00 90.75 11 HIS B N 1
ATOM 2920 C CA . HIS B 1 44 ? 53.779 -23.630 -40.418 1.00 86.93 11 HIS B CA 1
ATOM 2921 C C . HIS B 1 44 ? 53.636 -25.148 -40.400 1.00 86.74 11 HIS B C 1
ATOM 2922 O O . HIS B 1 44 ? 52.676 -25.662 -39.816 1.00 79.35 11 HIS B O 1
ATOM 2929 N N . PHE B 1 45 ? 54.561 -25.875 -41.022 1.00 83.52 12 PHE B N 1
ATOM 2930 C CA . PHE B 1 45 ? 54.508 -27.327 -41.089 1.00 74.41 12 PHE B CA 1
ATOM 2931 C C . PHE B 1 45 ? 55.543 -27.945 -40.158 1.00 80.24 12 PHE B C 1
ATOM 2932 O O . PHE B 1 45 ? 56.606 -27.370 -39.910 1.00 97.80 12 PHE B O 1
ATOM 2940 N N . GLU B 1 46 ? 55.219 -29.132 -39.650 1.00 80.21 13 GLU B N 1
ATOM 2941 C CA . GLU B 1 46 ? 56.089 -29.880 -38.753 1.00 82.63 13 GLU B CA 1
ATOM 2942 C C . GLU B 1 46 ? 56.467 -31.198 -39.411 1.00 91.27 13 GLU B C 1
ATOM 2943 O O . GLU B 1 46 ? 55.590 -31.963 -39.826 1.00 96.69 13 GLU B O 1
ATOM 2949 N N . SER B 1 47 ? 57.769 -31.460 -39.505 1.00 95.65 14 SER B N 1
ATOM 2950 C CA . SER B 1 47 ? 58.276 -32.676 -40.140 1.00 94.32 14 SER B CA 1
ATOM 2951 C C . SER B 1 47 ? 58.329 -33.781 -39.092 1.00 101.62 14 SER B C 1
ATOM 2952 O O . SER B 1 47 ? 59.352 -34.005 -38.442 1.00 100.50 14 SER B O 1
ATOM 2955 N N . ARG B 1 48 ? 57.206 -34.484 -38.926 1.00 102.29 15 ARG B N 1
ATOM 2956 C CA . ARG B 1 48 ? 57.154 -35.586 -37.972 1.00 99.73 15 ARG B CA 1
ATOM 2957 C C . ARG B 1 48 ? 57.909 -36.813 -38.465 1.00 92.60 15 ARG B C 1
ATOM 2958 O O . ARG B 1 48 ? 58.323 -37.640 -37.646 1.00 96.55 15 ARG B O 1
ATOM 2966 N N . VAL B 1 49 ? 58.090 -36.953 -39.776 1.00 108.09 16 VAL B N 1
ATOM 2967 C CA . VAL B 1 49 ? 58.876 -38.032 -40.362 1.00 113.73 16 VAL B CA 1
ATOM 2968 C C . VAL B 1 49 ? 59.971 -37.407 -41.213 1.00 110.99 16 VAL B C 1
ATOM 2969 O O . VAL B 1 49 ? 59.688 -36.583 -42.091 1.00 102.02 16 VAL B O 1
ATOM 2973 N N . LYS B 1 50 ? 61.218 -37.792 -40.949 1.00 114.91 17 LYS B N 1
ATOM 2974 C CA . LYS B 1 50 ? 62.374 -37.281 -41.678 1.00 112.84 17 LYS B CA 1
ATOM 2975 C C . LYS B 1 50 ? 63.259 -38.463 -42.049 1.00 120.95 17 LYS B C 1
ATOM 2976 O O . LYS B 1 50 ? 63.865 -39.088 -41.172 1.00 126.48 17 LYS B O 1
ATOM 2982 N N . THR B 1 51 ? 63.329 -38.770 -43.342 1.00 123.31 18 THR B N 1
ATOM 2983 C CA . THR B 1 51 ? 64.125 -39.884 -43.833 1.00 122.61 18 THR B CA 1
ATOM 2984 C C . THR B 1 51 ? 64.778 -39.484 -45.148 1.00 119.42 18 THR B C 1
ATOM 2985 O O . THR B 1 51 ? 64.319 -38.574 -45.842 1.00 121.68 18 THR B O 1
ATOM 2989 N N . GLU B 1 52 ? 65.868 -40.178 -45.483 1.00 123.19 19 GLU B N 1
ATOM 2990 C CA . GLU B 1 52 ? 66.536 -39.963 -46.760 1.00 128.11 19 GLU B CA 1
ATOM 2991 C C . GLU B 1 52 ? 65.679 -40.378 -47.948 1.00 121.27 19 GLU B C 1
ATOM 2992 O O . GLU B 1 52 ? 66.008 -40.015 -49.083 1.00 117.12 19 GLU B O 1
ATOM 2998 N N . GLU B 1 53 ? 64.600 -41.126 -47.720 1.00 119.48 20 GLU B N 1
ATOM 2999 C CA . GLU B 1 53 ? 63.725 -41.588 -48.787 1.00 117.76 20 GLU B CA 1
ATOM 3000 C C . GLU B 1 53 ? 62.354 -40.926 -48.768 1.00 113.70 20 GLU B C 1
ATOM 3001 O O . GLU B 1 53 ? 61.509 -41.267 -49.602 1.00 107.92 20 GLU B O 1
ATOM 3007 N N . GLY B 1 54 ? 62.108 -40.000 -47.850 1.00 117.36 21 GLY B N 1
ATOM 3008 C CA . GLY B 1 54 ? 60.824 -39.328 -47.810 1.00 110.16 21 GLY B CA 1
ATOM 3009 C C . GLY B 1 54 ? 60.638 -38.577 -46.512 1.00 109.85 21 GLY B C 1
ATOM 3010 O O . GLY B 1 54 ? 61.447 -38.667 -45.584 1.00 112.35 21 GLY B O 1
ATOM 3011 N N . ARG B 1 55 ? 59.538 -37.827 -46.464 1.00 102.42 22 ARG B N 1
ATOM 3012 C CA . ARG B 1 55 ? 59.200 -37.015 -45.306 1.00 93.14 22 ARG B CA 1
ATOM 3013 C C . ARG B 1 55 ? 57.686 -36.897 -45.209 1.00 96.71 22 ARG B C 1
ATOM 3014 O O . ARG B 1 55 ? 56.962 -37.132 -46.180 1.00 98.39 22 ARG B O 1
ATOM 3022 N N . VAL B 1 56 ? 57.214 -36.530 -44.019 1.00 104.91 23 VAL B N 1
ATOM 3023 C CA . VAL B 1 56 ? 55.793 -36.313 -43.757 1.00 86.89 23 VAL B CA 1
ATOM 3024 C C . VAL B 1 56 ? 55.679 -35.000 -42.992 1.00 89.30 23 VAL B C 1
ATOM 3025 O O . VAL B 1 56 ? 55.938 -34.953 -41.784 1.00 103.89 23 VAL B O 1
ATOM 3029 N N . GLN B 1 57 ? 55.296 -33.933 -43.687 1.00 77.82 24 GLN B N 1
ATOM 3030 C CA . GLN B 1 57 ? 55.065 -32.641 -43.056 1.00 85.32 24 GLN B CA 1
ATOM 3031 C C . GLN B 1 57 ? 53.623 -32.564 -42.570 1.00 87.70 24 GLN B C 1
ATOM 3032 O O . GLN B 1 57 ? 52.687 -32.762 -43.350 1.00 83.75 24 GLN B O 1
ATOM 3038 N N . VAL B 1 58 ? 53.450 -32.277 -41.283 1.00 84.31 25 VAL B N 1
ATOM 3039 C CA . VAL B 1 58 ? 52.134 -32.169 -40.664 1.00 82.74 25 VAL B CA 1
ATOM 3040 C C . VAL B 1 58 ? 51.871 -30.704 -40.352 1.00 83.39 25 VAL B C 1
ATOM 3041 O O . VAL B 1 58 ? 52.672 -30.052 -39.671 1.00 89.92 25 VAL B O 1
ATOM 3045 N N . LEU B 1 59 ? 50.752 -30.188 -40.853 1.00 79.53 26 LEU B N 1
ATOM 3046 C CA . LEU B 1 59 ? 50.403 -28.793 -40.634 1.00 77.47 26 LEU B CA 1
ATOM 3047 C C . LEU B 1 59 ? 50.042 -28.554 -39.173 1.00 79.37 26 LEU B C 1
ATOM 3048 O O . LEU B 1 59 ? 49.514 -29.432 -38.485 1.00 87.14 26 LEU B O 1
ATOM 3053 N N . GLU B 1 60 ? 50.342 -27.348 -38.697 1.00 79.62 27 GLU B N 1
ATOM 3054 C CA . GLU B 1 60 ? 49.980 -26.966 -37.344 1.00 77.39 27 GLU B CA 1
ATOM 3055 C C . GLU B 1 60 ? 48.461 -26.882 -37.206 1.00 71.67 27 GLU B C 1
ATOM 3056 O O . GLU B 1 60 ? 47.715 -26.877 -38.189 1.00 85.36 27 GLU B O 1
ATOM 3062 N N . ASN B 1 61 ? 48.004 -26.815 -35.960 1.00 73.21 28 ASN B N 1
ATOM 3063 C CA . ASN B 1 61 ? 46.579 -26.677 -35.700 1.00 77.75 28 ASN B CA 1
ATOM 3064 C C . ASN B 1 61 ? 46.095 -25.302 -36.142 1.00 84.43 28 ASN B C 1
ATOM 3065 O O . ASN B 1 61 ? 46.809 -24.303 -36.011 1.00 97.26 28 ASN B O 1
ATOM 3070 N N . PHE B 1 62 ? 44.873 -25.253 -36.676 1.00 74.02 29 PHE B N 1
ATOM 3071 C CA . PHE B 1 62 ? 44.317 -23.992 -37.151 1.00 76.52 29 PHE B CA 1
ATOM 3072 C C . PHE B 1 62 ? 44.006 -23.021 -36.020 1.00 91.41 29 PHE B C 1
ATOM 3073 O O . PHE B 1 62 ? 43.756 -21.842 -36.290 1.00 101.37 29 PHE B O 1
ATOM 3081 N N . THR B 1 63 ? 44.019 -23.484 -34.771 1.00 92.73 30 THR B N 1
ATOM 3082 C CA . THR B 1 63 ? 43.748 -22.636 -33.618 1.00 90.05 30 THR B CA 1
ATOM 3083 C C . THR B 1 63 ? 45.001 -21.942 -33.096 1.00 98.61 30 THR B C 1
ATOM 3084 O O . THR B 1 63 ? 44.901 -20.857 -32.510 1.00 104.94 30 THR B O 1
ATOM 3088 N N . LYS B 1 64 ? 46.177 -22.532 -33.333 1.00 95.54 31 LYS B N 1
ATOM 3089 C CA . LYS B 1 64 ? 47.418 -22.040 -32.737 1.00 84.14 31 LYS B CA 1
ATOM 3090 C C . LYS B 1 64 ? 47.637 -20.556 -33.016 1.00 84.71 31 LYS B C 1
ATOM 3091 O O . LYS B 1 64 ? 47.965 -19.784 -32.108 1.00 104.60 31 LYS B O 1
ATOM 3097 N N . ARG B 1 65 ? 47.460 -20.138 -34.270 1.00 85.37 32 ARG B N 1
ATOM 3098 C CA . ARG B 1 65 ? 47.690 -18.737 -34.613 1.00 99.39 32 ARG B CA 1
ATOM 3099 C C . ARG B 1 65 ? 46.582 -17.846 -34.066 1.00 102.27 32 ARG B C 1
ATOM 3100 O O . ARG B 1 65 ? 46.850 -16.858 -33.374 1.00 99.46 32 ARG B O 1
ATOM 3108 N N . SER B 1 66 ? 45.329 -18.179 -34.368 1.00 106.36 33 SER B N 1
ATOM 3109 C CA . SER B 1 66 ? 44.202 -17.381 -33.910 1.00 102.59 33 SER B CA 1
ATOM 3110 C C . SER B 1 66 ? 42.954 -18.249 -33.900 1.00 97.79 33 SER B C 1
ATOM 3111 O O . SER B 1 66 ? 42.878 -19.270 -34.588 1.00 97.27 33 SER B O 1
ATOM 3114 N N . ARG B 1 67 ? 41.971 -17.821 -33.109 1.00 91.97 34 ARG B N 1
ATOM 3115 C CA . ARG B 1 67 ? 40.676 -18.487 -33.036 1.00 85.17 34 ARG B CA 1
ATOM 3116 C C . ARG B 1 67 ? 39.795 -18.198 -34.242 1.00 78.92 34 ARG B C 1
ATOM 3117 O O . ARG B 1 67 ? 38.623 -18.590 -34.246 1.00 93.12 34 ARG B O 1
ATOM 3125 N N . LEU B 1 68 ? 40.330 -17.525 -35.261 1.00 81.83 35 LEU B N 1
ATOM 3126 C CA . LEU B 1 68 ? 39.521 -17.170 -36.419 1.00 79.78 35 LEU B CA 1
ATOM 3127 C C . LEU B 1 68 ? 39.091 -18.398 -37.208 1.00 70.64 35 LEU B C 1
ATOM 3128 O O . LEU B 1 68 ? 37.996 -18.412 -37.782 1.00 68.37 35 LEU B O 1
ATOM 3133 N N . LEU B 1 69 ? 39.933 -19.428 -37.256 1.00 77.37 36 LEU B N 1
ATOM 3134 C CA . LEU B 1 69 ? 39.638 -20.666 -37.974 1.00 72.52 36 LEU B CA 1
ATOM 3135 C C . LEU B 1 69 ? 39.076 -21.733 -37.046 1.00 74.04 36 LEU B C 1
ATOM 3136 O O . LEU B 1 69 ? 39.358 -22.923 -37.212 1.00 72.49 36 LEU B O 1
ATOM 3141 N N . SER B 1 70 ? 38.269 -21.333 -36.061 1.00 70.27 37 SER B N 1
ATOM 3142 C CA . SER B 1 70 ? 37.774 -22.276 -35.065 1.00 63.93 37 SER B CA 1
ATOM 3143 C C . SER B 1 70 ? 36.817 -23.306 -35.653 1.00 61.65 37 SER B C 1
ATOM 3144 O O . SER B 1 70 ? 36.545 -24.321 -35.002 1.00 66.79 37 SER B O 1
ATOM 3147 N N . GLY B 1 71 ? 36.304 -23.073 -36.863 1.00 63.69 38 GLY B N 1
ATOM 3148 C CA . GLY B 1 71 ? 35.370 -24.015 -37.455 1.00 63.10 38 GLY B CA 1
ATOM 3149 C C . GLY B 1 71 ? 36.015 -25.316 -37.885 1.00 61.80 38 GLY B C 1
ATOM 3150 O O . GLY B 1 71 ? 35.345 -26.351 -37.951 1.00 54.27 38 GLY B O 1
ATOM 3151 N N . ILE B 1 72 ? 37.313 -25.288 -38.183 1.00 63.72 39 ILE B N 1
ATOM 3152 C CA . ILE B 1 72 ? 38.035 -26.482 -38.608 1.00 53.22 39 ILE B CA 1
ATOM 3153 C C . ILE B 1 72 ? 39.085 -26.830 -37.563 1.00 56.43 39 ILE B C 1
ATOM 3154 O O . ILE B 1 72 ? 40.172 -27.316 -37.897 1.00 57.41 39 ILE B O 1
ATOM 3159 N N . GLU B 1 73 ? 38.764 -26.585 -36.290 1.00 67.74 40 GLU B N 1
ATOM 3160 C CA . GLU B 1 73 ? 39.717 -26.854 -35.218 1.00 60.36 40 GLU B CA 1
ATOM 3161 C C . GLU B 1 73 ? 40.046 -28.338 -35.122 1.00 57.83 40 GLU B C 1
ATOM 3162 O O . GLU B 1 73 ? 41.204 -28.712 -34.901 1.00 57.16 40 GLU B O 1
ATOM 3168 N N . ASN B 1 74 ? 39.042 -29.202 -35.287 1.00 53.14 41 ASN B N 1
ATOM 3169 C CA . ASN B 1 74 ? 39.236 -30.644 -35.196 1.00 55.29 41 ASN B CA 1
ATOM 3170 C C . ASN B 1 74 ? 39.722 -31.254 -36.510 1.00 67.48 41 ASN B C 1
ATOM 3171 O O . ASN B 1 74 ? 39.367 -32.395 -36.833 1.00 72.90 41 ASN B O 1
ATOM 3176 N N . PHE B 1 75 ? 40.524 -30.521 -37.279 1.00 66.15 42 PHE B N 1
ATOM 3177 C CA . PHE B 1 75 ? 41.099 -31.026 -38.516 1.00 62.31 42 PHE B CA 1
ATOM 3178 C C . PHE B 1 75 ? 42.580 -30.690 -38.570 1.00 66.57 42 PHE B C 1
ATOM 3179 O O . PHE B 1 75 ? 42.994 -29.597 -38.176 1.00 78.29 42 PHE B O 1
ATOM 3187 N N . ARG B 1 76 ? 43.371 -31.641 -39.057 1.00 66.36 43 ARG B N 1
ATOM 3188 C CA . ARG B 1 76 ? 44.798 -31.452 -39.259 1.00 71.84 43 ARG B CA 1
ATOM 3189 C C . ARG B 1 76 ? 45.160 -31.897 -40.668 1.00 78.55 43 ARG B C 1
ATOM 3190 O O . ARG B 1 76 ? 44.504 -32.766 -41.249 1.00 72.30 43 ARG B O 1
ATOM 3198 N N . LEU B 1 77 ? 46.209 -31.292 -41.212 1.00 78.71 44 LEU B N 1
ATOM 3199 C CA . LEU B 1 77 ? 46.653 -31.569 -42.568 1.00 69.21 44 LEU B CA 1
ATOM 3200 C C . LEU B 1 77 ? 48.011 -32.256 -42.542 1.00 77.96 44 LEU B C 1
ATOM 3201 O O . LEU B 1 77 ? 48.798 -32.079 -41.608 1.00 79.36 44 LEU B O 1
ATOM 3206 N N . ALA B 1 78 ? 48.279 -33.046 -43.580 1.00 81.86 45 ALA B N 1
ATOM 3207 C CA . ALA B 1 78 ? 49.552 -33.736 -43.706 1.00 79.91 45 ALA B CA 1
ATOM 3208 C C . ALA B 1 78 ? 49.893 -33.889 -45.181 1.00 85.28 45 ALA B C 1
ATOM 3209 O O . ALA B 1 78 ? 49.005 -33.969 -46.034 1.00 82.28 45 ALA B O 1
ATOM 3211 N N . ILE B 1 79 ? 51.193 -33.924 -45.471 1.00 87.01 46 ILE B N 1
ATOM 3212 C CA . ILE B 1 79 ? 51.698 -34.089 -46.830 1.00 70.00 46 ILE B CA 1
ATOM 3213 C C . ILE B 1 79 ? 52.825 -35.111 -46.790 1.00 83.69 46 ILE B C 1
ATOM 3214 O O . ILE B 1 79 ? 53.829 -34.904 -46.099 1.00 101.32 46 ILE B O 1
ATOM 3219 N N . LEU B 1 80 ? 52.665 -36.207 -47.527 1.00 80.58 47 LEU B N 1
ATOM 3220 C CA . LEU B 1 80 ? 53.628 -37.301 -47.537 1.00 81.66 47 LEU B CA 1
ATOM 3221 C C . LEU B 1 80 ? 54.351 -37.327 -48.877 1.00 93.25 47 LEU B C 1
ATOM 3222 O O . LEU B 1 80 ? 53.713 -37.446 -49.928 1.00 100.95 47 LEU B O 1
ATOM 3227 N N . GLU B 1 81 ? 55.675 -37.215 -48.833 1.00 102.62 48 GLU B N 1
ATOM 3228 C CA . GLU B 1 81 ? 56.527 -37.356 -50.005 1.00 106.01 48 GLU B CA 1
ATOM 3229 C C . GLU B 1 81 ? 57.387 -38.602 -49.846 1.00 96.32 48 GLU B C 1
ATOM 3230 O O . GLU B 1 81 ? 57.815 -38.931 -48.735 1.00 102.37 48 GLU B O 1
ATOM 3236 N N . ALA B 1 82 ? 57.632 -39.298 -50.953 1.00 89.68 49 ALA B N 1
ATOM 3237 C CA . ALA B 1 82 ? 58.367 -40.554 -50.904 1.00 98.67 49 ALA B CA 1
ATOM 3238 C C . ALA B 1 82 ? 59.059 -40.798 -52.236 1.00 98.59 49 ALA B C 1
ATOM 3239 O O . ALA B 1 82 ? 58.479 -40.554 -53.296 1.00 104.24 49 ALA B O 1
ATOM 3241 N N . ASN B 1 83 ? 60.295 -41.288 -52.169 1.00 103.80 50 ASN B N 1
ATOM 3242 C CA . ASN B 1 83 ? 61.052 -41.604 -53.368 1.00 107.56 50 ASN B CA 1
ATOM 3243 C C . ASN B 1 83 ? 60.475 -42.843 -54.052 1.00 110.12 50 ASN B C 1
ATOM 3244 O O . ASN B 1 83 ? 59.791 -43.650 -53.419 1.00 113.82 50 ASN B O 1
ATOM 3249 N N . PRO B 1 84 ? 60.726 -43.010 -55.352 1.00 98.82 51 PRO B N 1
ATOM 3250 C CA . PRO B 1 84 ? 60.214 -44.196 -56.049 1.00 96.67 51 PRO B CA 1
ATOM 3251 C C . PRO B 1 84 ? 60.812 -45.479 -55.490 1.00 106.28 51 PRO B C 1
ATOM 3252 O O . PRO B 1 84 ? 61.965 -45.517 -55.052 1.00 107.02 51 PRO B O 1
ATOM 3256 N N . HIS B 1 85 ? 60.002 -46.537 -55.511 1.00 107.32 52 HIS B N 1
ATOM 3257 C CA . HIS B 1 85 ? 60.357 -47.845 -54.961 1.00 109.33 52 HIS B CA 1
ATOM 3258 C C . HIS B 1 85 ? 60.782 -47.723 -53.495 1.00 118.36 52 HIS B C 1
ATOM 3259 O O . HIS B 1 85 ? 61.931 -47.955 -53.118 1.00 125.46 52 HIS B O 1
ATOM 3266 N N . THR B 1 86 ? 59.804 -47.349 -52.671 1.00 119.53 53 THR B N 1
ATOM 3267 C CA . THR B 1 86 ? 60.007 -47.210 -51.237 1.00 113.49 53 THR B CA 1
ATOM 3268 C C . THR B 1 86 ? 58.832 -47.846 -50.507 1.00 106.70 53 THR B C 1
ATOM 3269 O O . THR B 1 86 ? 57.822 -48.217 -51.111 1.00 112.30 53 THR B O 1
ATOM 3273 N N . PHE B 1 87 ? 58.971 -47.966 -49.188 1.00 99.08 54 PHE B N 1
ATOM 3274 C CA . PHE B 1 87 ? 57.967 -48.603 -48.347 1.00 100.54 54 PHE B CA 1
ATOM 3275 C C . PHE B 1 87 ? 57.650 -47.704 -47.162 1.00 107.28 54 PHE B C 1
ATOM 3276 O O . PHE B 1 87 ? 58.562 -47.199 -46.500 1.00 104.00 54 PHE B O 1
ATOM 3284 N N . ILE B 1 88 ? 56.361 -47.510 -46.899 1.00 105.49 55 ILE B N 1
ATOM 3285 C CA . ILE B 1 88 ? 55.892 -46.750 -45.747 1.00 109.84 55 ILE B CA 1
ATOM 3286 C C . ILE B 1 88 ? 55.497 -47.743 -44.662 1.00 102.61 55 ILE B C 1
ATOM 3287 O O . ILE B 1 88 ? 54.666 -48.629 -44.896 1.00 98.69 55 ILE B O 1
ATOM 3292 N N . SER B 1 89 ? 56.093 -47.595 -43.480 1.00 96.18 56 SER B N 1
ATOM 3293 C CA . SER B 1 89 ? 55.870 -48.547 -42.403 1.00 106.24 56 SER B CA 1
ATOM 3294 C C . SER B 1 89 ? 54.396 -48.567 -41.997 1.00 100.66 56 SER B C 1
ATOM 3295 O O . SER B 1 89 ? 53.718 -47.536 -42.032 1.00 97.55 56 SER B O 1
ATOM 3298 N N . PRO B 1 90 ? 53.875 -49.732 -41.617 1.00 97.79 57 PRO B N 1
ATOM 3299 C CA . PRO B 1 90 ? 52.467 -49.810 -41.211 1.00 96.42 57 PRO B CA 1
ATOM 3300 C C . PRO B 1 90 ? 52.235 -49.124 -39.875 1.00 107.58 57 PRO B C 1
ATOM 3301 O O . PRO B 1 90 ? 53.061 -49.201 -38.962 1.00 113.48 57 PRO B O 1
ATOM 3305 N N . ALA B 1 91 ? 51.091 -48.453 -39.768 1.00 107.09 58 ALA B N 1
ATOM 3306 C CA . ALA B 1 91 ? 50.705 -47.771 -38.541 1.00 105.72 58 ALA B CA 1
ATOM 3307 C C . ALA B 1 91 ? 49.213 -47.480 -38.602 1.00 102.09 58 ALA B C 1
ATOM 3308 O O . ALA B 1 91 ? 48.577 -47.606 -39.651 1.00 100.70 58 ALA B O 1
ATOM 3310 N N . HIS B 1 92 ? 48.661 -47.093 -37.456 1.00 94.53 59 HIS B N 1
ATOM 3311 C CA . HIS B 1 92 ? 47.273 -46.670 -37.368 1.00 94.40 59 HIS B CA 1
ATOM 3312 C C . HIS B 1 92 ? 47.207 -45.342 -36.630 1.00 91.58 59 HIS B C 1
ATOM 3313 O O . HIS B 1 92 ? 48.091 -45.009 -35.835 1.00 91.33 59 HIS B O 1
ATOM 3320 N N . PHE B 1 93 ? 46.152 -44.584 -36.907 1.00 85.71 60 PHE B N 1
ATOM 3321 C CA . PHE B 1 93 ? 45.997 -43.237 -36.383 1.00 76.13 60 PHE B CA 1
ATOM 3322 C C . PHE B 1 93 ? 44.794 -43.170 -35.454 1.00 84.11 60 PHE B C 1
ATOM 3323 O O . PHE B 1 93 ? 43.806 -43.888 -35.635 1.00 92.40 60 PHE B O 1
ATOM 3331 N N . ASP B 1 94 ? 44.886 -42.297 -34.453 1.00 80.16 61 ASP B N 1
ATOM 3332 C CA . ASP B 1 94 ? 43.751 -41.991 -33.584 1.00 78.23 61 ASP B CA 1
ATOM 3333 C C . ASP B 1 94 ? 42.806 -40.975 -34.213 1.00 82.44 61 ASP B C 1
ATOM 3334 O O . ASP B 1 94 ? 42.241 -40.124 -33.520 1.00 76.64 61 ASP B O 1
ATOM 3339 N N . ALA B 1 95 ? 42.620 -41.053 -35.529 1.00 79.71 62 ALA B N 1
ATOM 3340 C CA . ALA B 1 95 ? 41.843 -40.069 -36.265 1.00 73.94 62 ALA B CA 1
ATOM 3341 C C . ALA B 1 95 ? 41.346 -40.695 -37.557 1.00 66.81 62 ALA B C 1
ATOM 3342 O O . ALA B 1 95 ? 41.989 -41.586 -38.117 1.00 84.15 62 ALA B O 1
ATOM 3344 N N . GLU B 1 96 ? 40.193 -40.222 -38.020 1.00 64.54 63 GLU B N 1
ATOM 3345 C CA . GLU B 1 96 ? 39.705 -40.608 -39.336 1.00 72.79 63 GLU B CA 1
ATOM 3346 C C . GLU B 1 96 ? 40.563 -39.948 -40.408 1.00 76.94 63 GLU B C 1
ATOM 3347 O O . GLU B 1 96 ? 40.753 -38.728 -40.402 1.00 70.98 63 GLU B O 1
ATOM 3353 N N . LEU B 1 97 ? 41.090 -40.755 -41.324 1.00 72.57 64 LEU B N 1
ATOM 3354 C CA . LEU B 1 97 ? 42.032 -40.288 -42.330 1.00 69.90 64 LEU B CA 1
ATOM 3355 C C . LEU B 1 97 ? 41.403 -40.391 -43.712 1.00 72.44 64 LEU B C 1
ATOM 3356 O O . LEU B 1 97 ? 40.798 -41.413 -44.051 1.00 88.29 64 LEU B O 1
ATOM 3361 N N . VAL B 1 98 ? 41.549 -39.330 -44.502 1.00 65.10 65 VAL B N 1
ATOM 3362 C CA . VAL B 1 98 ? 41.145 -39.307 -45.903 1.00 65.78 65 VAL B CA 1
ATOM 3363 C C . VAL B 1 98 ? 42.315 -38.733 -46.687 1.00 73.06 65 VAL B C 1
ATOM 3364 O O . VAL B 1 98 ? 42.615 -37.539 -46.576 1.00 81.21 65 VAL B O 1
ATOM 3368 N N . LEU B 1 99 ? 42.984 -39.576 -47.466 1.00 73.09 66 LEU B N 1
ATOM 3369 C CA . LEU B 1 99 ? 44.174 -39.174 -48.198 1.00 81.99 66 LEU B CA 1
ATOM 3370 C C . LEU B 1 99 ? 43.878 -39.091 -49.690 1.00 72.17 66 LEU B C 1
ATOM 3371 O O . LEU B 1 99 ? 43.063 -39.847 -50.226 1.00 63.21 66 LEU B O 1
ATOM 3376 N N . PHE B 1 100 ? 44.551 -38.152 -50.350 1.00 65.61 67 PHE B N 1
ATOM 3377 C CA . PHE B 1 100 ? 44.396 -37.907 -51.776 1.00 62.06 67 PHE B CA 1
ATOM 3378 C C . PHE B 1 100 ? 45.763 -37.984 -52.437 1.00 81.10 67 PHE B C 1
ATOM 3379 O O . PHE B 1 100 ? 46.711 -37.331 -51.988 1.00 83.62 67 PHE B O 1
ATOM 3387 N N . VAL B 1 101 ? 45.864 -38.782 -53.497 1.00 75.68 68 VAL B N 1
ATOM 3388 C CA . VAL B 1 101 ? 47.119 -38.945 -54.223 1.00 77.30 68 VAL B CA 1
ATOM 3389 C C . VAL B 1 101 ? 47.234 -37.800 -55.225 1.00 85.69 68 VAL B C 1
ATOM 3390 O O . VAL B 1 101 ? 46.515 -37.765 -56.226 1.00 89.29 68 VAL B O 1
ATOM 3394 N N . ALA B 1 102 ? 48.141 -36.861 -54.958 1.00 79.66 69 ALA B N 1
ATOM 3395 C CA . ALA B 1 102 ? 48.298 -35.679 -55.793 1.00 83.15 69 ALA B CA 1
ATOM 3396 C C . ALA B 1 102 ? 49.384 -35.824 -56.852 1.00 101.51 69 ALA B C 1
ATOM 3397 O O . ALA B 1 102 ? 49.453 -34.987 -57.758 1.00 108.32 69 ALA B O 1
ATOM 3399 N N . LYS B 1 103 ? 50.228 -36.852 -56.760 1.00 100.13 70 LYS B N 1
ATOM 3400 C CA . LYS B 1 103 ? 51.250 -37.107 -57.769 1.00 90.71 70 LYS B CA 1
ATOM 3401 C C . LYS B 1 103 ? 51.817 -38.511 -57.607 1.00 93.14 70 LYS B C 1
ATOM 3402 O O . LYS B 1 103 ? 52.166 -38.922 -56.496 1.00 92.15 70 LYS B O 1
ATOM 3408 N N . GLY B 1 104 ? 51.914 -39.254 -58.708 1.00 91.26 71 GLY B N 1
ATOM 3409 C CA . GLY B 1 104 ? 52.451 -40.598 -58.669 1.00 88.13 71 GLY B CA 1
ATOM 3410 C C . GLY B 1 104 ? 51.388 -41.650 -58.431 1.00 86.20 71 GLY B C 1
ATOM 3411 O O . GLY B 1 104 ? 50.191 -41.376 -58.311 1.00 90.02 71 GLY B O 1
ATOM 3412 N N . ARG B 1 105 ? 51.850 -42.896 -58.362 1.00 74.24 72 ARG B N 1
ATOM 3413 C CA . ARG B 1 105 ? 50.981 -44.043 -58.154 1.00 86.08 72 ARG B CA 1
ATOM 3414 C C . ARG B 1 105 ? 51.516 -44.880 -57.002 1.00 79.72 72 ARG B C 1
ATOM 3415 O O . ARG B 1 105 ? 52.718 -44.886 -56.724 1.00 76.61 72 ARG B O 1
ATOM 3423 N N . ALA B 1 106 ? 50.609 -45.591 -56.334 1.00 81.33 73 ALA B N 1
ATOM 3424 C CA . ALA B 1 106 ? 50.959 -46.334 -55.134 1.00 68.45 73 ALA B CA 1
ATOM 3425 C C . ALA B 1 106 ? 50.008 -47.508 -54.962 1.00 81.39 73 ALA B C 1
ATOM 3426 O O . ALA B 1 106 ? 48.985 -47.617 -55.644 1.00 82.16 73 ALA B O 1
ATOM 3428 N N . THR B 1 107 ? 50.362 -48.391 -54.030 1.00 85.92 74 THR B N 1
ATOM 3429 C CA . THR B 1 107 ? 49.527 -49.519 -53.631 1.00 93.67 74 THR B CA 1
ATOM 3430 C C . THR B 1 107 ? 49.268 -49.399 -52.135 1.00 96.02 74 THR B C 1
ATOM 3431 O O . THR B 1 107 ? 50.187 -49.565 -51.327 1.00 96.24 74 THR B O 1
ATOM 3435 N N . ILE B 1 108 ? 48.022 -49.108 -51.770 1.00 99.64 75 ILE B N 1
ATOM 3436 C CA . ILE B 1 108 ? 47.623 -48.931 -50.379 1.00 96.85 75 ILE B CA 1
ATOM 3437 C C . ILE B 1 108 ? 46.959 -50.213 -49.900 1.00 101.30 75 ILE B C 1
ATOM 3438 O O . ILE B 1 108 ? 46.063 -50.744 -50.568 1.00 102.77 75 ILE B O 1
ATOM 3443 N N . THR B 1 109 ? 47.393 -50.710 -48.743 1.00 96.33 76 THR B N 1
ATOM 3444 C CA . THR B 1 109 ? 46.866 -51.944 -48.176 1.00 94.68 76 THR B CA 1
ATOM 3445 C C . THR B 1 109 ? 46.428 -51.694 -46.742 1.00 97.45 76 THR B C 1
ATOM 3446 O O . THR B 1 109 ? 47.192 -51.144 -45.943 1.00 107.25 76 THR B O 1
ATOM 3450 N N . MET B 1 110 ? 45.201 -52.097 -46.422 1.00 105.55 77 MET B N 1
ATOM 3451 C CA . MET B 1 110 ? 44.646 -51.969 -45.082 1.00 107.51 77 MET B CA 1
ATOM 3452 C C . MET B 1 110 ? 44.249 -53.345 -44.567 1.00 115.48 77 MET B C 1
ATOM 3453 O O . MET B 1 110 ? 43.767 -54.189 -45.329 1.00 121.40 77 MET B O 1
ATOM 3458 N N . VAL B 1 111 ? 44.453 -53.566 -43.268 1.00 101.80 78 VAL B N 1
ATOM 3459 C CA . VAL B 1 111 ? 44.148 -54.868 -42.683 1.00 118.55 78 VAL B CA 1
ATOM 3460 C C . VAL B 1 111 ? 42.674 -54.964 -42.310 1.00 126.56 78 VAL B C 1
ATOM 3461 O O . VAL B 1 111 ? 42.053 -56.022 -42.464 1.00 133.19 78 VAL B O 1
ATOM 3465 N N . ARG B 1 112 ? 42.099 -53.872 -41.815 1.00 117.85 79 ARG B N 1
ATOM 3466 C CA . ARG B 1 112 ? 40.670 -53.778 -41.486 1.00 121.50 79 ARG B CA 1
ATOM 3467 C C . ARG B 1 112 ? 40.339 -54.840 -40.431 1.00 125.99 79 ARG B C 1
ATOM 3468 O O . ARG B 1 112 ? 41.183 -55.182 -39.593 1.00 125.87 79 ARG B O 1
ATOM 3476 N N . GLU B 1 113 ? 39.118 -55.372 -40.463 1.00 135.54 80 GLU B N 1
ATOM 3477 C CA . GLU B 1 113 ? 38.645 -56.326 -39.459 1.00 140.32 80 GLU B CA 1
ATOM 3478 C C . GLU B 1 113 ? 38.777 -57.739 -40.025 1.00 141.50 80 GLU B C 1
ATOM 3479 O O . GLU B 1 113 ? 37.863 -58.266 -40.662 1.00 128.15 80 GLU B O 1
ATOM 3485 N N . GLU B 1 114 ? 39.939 -58.351 -39.785 1.00 142.18 81 GLU B N 1
ATOM 3486 C CA . GLU B 1 114 ? 40.202 -59.747 -40.143 1.00 140.24 81 GLU B CA 1
ATOM 3487 C C . GLU B 1 114 ? 40.068 -59.994 -41.644 1.00 142.46 81 GLU B C 1
ATOM 3488 O O . GLU B 1 114 ? 39.780 -61.114 -42.074 1.00 146.02 81 GLU B O 1
ATOM 3494 N N . LYS B 1 115 ? 40.278 -58.958 -42.457 1.00 128.37 82 LYS B N 1
ATOM 3495 C CA . LYS B 1 115 ? 40.180 -59.099 -43.912 1.00 124.94 82 LYS B CA 1
ATOM 3496 C C . LYS B 1 115 ? 41.057 -58.019 -44.547 1.00 126.05 82 LYS B C 1
ATOM 3497 O O . LYS B 1 115 ? 40.620 -56.884 -44.747 1.00 129.97 82 LYS B O 1
ATOM 3503 N N . ARG B 1 116 ? 42.295 -58.393 -44.862 1.00 128.26 83 ARG B N 1
ATOM 3504 C CA . ARG B 1 116 ? 43.219 -57.469 -45.503 1.00 125.56 83 ARG B CA 1
ATOM 3505 C C . ARG B 1 116 ? 42.733 -57.123 -46.905 1.00 122.93 83 ARG B C 1
ATOM 3506 O O . ARG B 1 116 ? 42.380 -58.010 -47.688 1.00 127.29 83 ARG B O 1
ATOM 3514 N N . GLU B 1 117 ? 42.709 -55.829 -47.218 1.00 112.49 84 GLU B N 1
ATOM 3515 C CA . GLU B 1 117 ? 42.345 -55.351 -48.544 1.00 113.63 84 GLU B CA 1
ATOM 3516 C C . GLU B 1 117 ? 43.417 -54.395 -49.046 1.00 115.53 84 GLU B C 1
ATOM 3517 O O . GLU B 1 117 ? 43.898 -53.538 -48.298 1.00 110.04 84 GLU B O 1
ATOM 3523 N N . SER B 1 118 ? 43.791 -54.553 -50.314 1.00 106.32 85 SER B N 1
ATOM 3524 C CA . SER B 1 118 ? 44.823 -53.741 -50.940 1.00 94.45 85 SER B CA 1
ATOM 3525 C C . SER B 1 118 ? 44.270 -53.107 -52.207 1.00 94.43 85 SER B C 1
ATOM 3526 O O . SER B 1 118 ? 43.497 -53.733 -52.937 1.00 100.92 85 SER B O 1
ATOM 3529 N N . PHE B 1 119 ? 44.673 -51.865 -52.466 1.00 91.71 86 PHE B N 1
ATOM 3530 C CA . PHE B 1 119 ? 44.196 -51.116 -53.619 1.00 98.83 86 PHE B CA 1
ATOM 3531 C C . PHE B 1 119 ? 45.373 -50.506 -54.364 1.00 95.70 86 PHE B C 1
ATOM 3532 O O . PHE B 1 119 ? 46.302 -49.975 -53.749 1.00 96.49 86 PHE B O 1
ATOM 3540 N N . ASN B 1 120 ? 45.328 -50.585 -55.693 1.00 83.47 87 ASN B N 1
ATOM 3541 C CA . ASN B 1 120 ? 46.320 -49.952 -56.556 1.00 91.31 87 ASN B CA 1
ATOM 3542 C C . ASN B 1 120 ? 45.738 -48.637 -57.062 1.00 93.35 87 ASN B C 1
ATOM 3543 O O . ASN B 1 120 ? 44.828 -48.633 -57.898 1.00 84.13 87 ASN B O 1
ATOM 3548 N N . VAL B 1 121 ? 46.267 -47.526 -56.558 1.00 94.77 88 VAL B N 1
ATOM 3549 C CA . VAL B 1 121 ? 45.744 -46.201 -56.860 1.00 97.64 88 VAL B CA 1
ATOM 3550 C C . VAL B 1 121 ? 46.803 -45.398 -57.602 1.00 87.05 88 VAL B C 1
ATOM 3551 O O . VAL B 1 121 ? 48.008 -45.621 -57.445 1.00 80.13 88 VAL B O 1
ATOM 3555 N N . GLU B 1 122 ? 46.338 -44.453 -58.419 1.00 87.97 89 GLU B N 1
ATOM 3556 C CA . GLU B 1 122 ? 47.229 -43.568 -59.158 1.00 89.11 89 GLU B CA 1
ATOM 3557 C C . GLU B 1 122 ? 46.909 -42.109 -58.855 1.00 90.07 89 GLU B C 1
ATOM 3558 O O . GLU B 1 122 ? 46.469 -41.780 -57.749 1.00 92.17 89 GLU B O 1
ATOM 3564 N N . HIS B 1 123 ? 47.120 -41.233 -59.832 1.00 96.06 90 HIS B N 1
ATOM 3565 C CA . HIS B 1 123 ? 46.902 -39.807 -59.630 1.00 91.93 90 HIS B CA 1
ATOM 3566 C C . HIS B 1 123 ? 45.410 -39.499 -59.562 1.00 91.92 90 HIS B C 1
ATOM 3567 O O . HIS B 1 123 ? 44.647 -39.862 -60.462 1.00 102.50 90 HIS B O 1
ATOM 3574 N N . GLY B 1 124 ? 44.995 -38.832 -58.487 1.00 84.52 91 GLY B N 1
ATOM 3575 C CA . GLY B 1 124 ? 43.623 -38.383 -58.349 1.00 79.46 91 GLY B CA 1
ATOM 3576 C C . GLY B 1 124 ? 42.682 -39.403 -57.742 1.00 75.90 91 GLY B C 1
ATOM 3577 O O . GLY B 1 124 ? 41.546 -39.554 -58.201 1.00 83.64 91 GLY B O 1
ATOM 3578 N N . ASP B 1 125 ? 43.136 -40.107 -56.708 1.00 79.97 92 ASP B N 1
ATOM 3579 C CA . ASP B 1 125 ? 42.338 -41.123 -56.035 1.00 76.47 92 ASP B CA 1
ATOM 3580 C C . ASP B 1 125 ? 42.140 -40.733 -54.577 1.00 80.88 92 ASP B C 1
ATOM 3581 O O . ASP B 1 125 ? 43.093 -40.327 -53.904 1.00 81.38 92 ASP B O 1
ATOM 3586 N N . ILE B 1 126 ? 40.905 -40.859 -54.097 1.00 73.91 93 ILE B N 1
ATOM 3587 C CA . ILE B 1 126 ? 40.554 -40.579 -52.709 1.00 66.59 93 ILE B CA 1
ATOM 3588 C C . ILE B 1 126 ? 40.389 -41.906 -51.983 1.00 71.09 93 ILE B C 1
ATOM 3589 O O . ILE B 1 126 ? 39.695 -42.805 -52.472 1.00 77.39 93 ILE B O 1
ATOM 3594 N N . ILE B 1 127 ? 41.021 -42.033 -50.818 1.00 64.04 94 ILE B N 1
ATOM 3595 C CA . ILE B 1 127 ? 40.991 -43.265 -50.037 1.00 75.17 94 ILE B CA 1
ATOM 3596 C C . ILE B 1 127 ? 40.599 -42.925 -48.606 1.00 79.52 94 ILE B C 1
ATOM 3597 O O . ILE B 1 127 ? 41.184 -42.026 -47.994 1.00 79.27 94 ILE B O 1
ATOM 3602 N N . ARG B 1 128 ? 39.613 -43.646 -48.077 1.00 79.38 95 ARG B N 1
ATOM 3603 C CA . ARG B 1 128 ? 39.143 -43.465 -46.710 1.00 69.11 95 ARG B CA 1
ATOM 3604 C C . ARG B 1 128 ? 39.749 -44.548 -45.827 1.00 80.41 95 ARG B C 1
ATOM 3605 O O . ARG B 1 128 ? 39.546 -45.742 -46.073 1.00 93.22 95 ARG B O 1
ATOM 3613 N N . ILE B 1 129 ? 40.488 -44.131 -44.804 1.00 78.36 96 ILE B N 1
ATOM 3614 C CA . ILE B 1 129 ? 41.092 -45.036 -43.834 1.00 76.87 96 ILE B CA 1
ATOM 3615 C C . ILE B 1 129 ? 40.354 -44.851 -42.509 1.00 85.61 96 ILE B C 1
ATOM 3616 O O . ILE B 1 129 ? 40.447 -43.777 -41.897 1.00 88.82 96 ILE B O 1
ATOM 3621 N N . PRO B 1 130 ? 39.612 -45.851 -42.033 1.00 83.71 97 PRO B N 1
ATOM 3622 C CA . PRO B 1 130 ? 38.920 -45.704 -40.748 1.00 78.55 97 PRO B CA 1
ATOM 3623 C C . PRO B 1 130 ? 39.905 -45.493 -39.609 1.00 84.62 97 PRO B C 1
ATOM 3624 O O . PRO B 1 130 ? 41.054 -45.937 -39.660 1.00 79.57 97 PRO B O 1
ATOM 3628 N N . ALA B 1 131 ? 39.441 -44.794 -38.575 1.00 86.40 98 ALA B N 1
ATOM 3629 C CA . ALA B 1 131 ? 40.275 -44.543 -37.409 1.00 67.87 98 ALA B CA 1
ATOM 3630 C C . ALA B 1 131 ? 40.649 -45.858 -36.740 1.00 78.20 98 ALA B C 1
ATOM 3631 O O . ALA B 1 131 ? 39.804 -46.737 -36.554 1.00 82.77 98 ALA B O 1
ATOM 3633 N N . GLY B 1 132 ? 41.927 -45.992 -36.386 1.00 94.88 99 GLY B N 1
ATOM 3634 C CA . GLY B 1 132 ? 42.439 -47.208 -35.794 1.00 87.95 99 GLY B CA 1
ATOM 3635 C C . GLY B 1 132 ? 42.811 -48.296 -36.775 1.00 96.77 99 GLY B C 1
ATOM 3636 O O . GLY B 1 132 ? 43.576 -49.199 -36.413 1.00 101.54 99 GLY B O 1
ATOM 3637 N N . THR B 1 133 ? 42.303 -48.246 -37.999 1.00 101.53 100 THR B N 1
ATOM 3638 C CA . THR B 1 133 ? 42.620 -49.265 -38.994 1.00 98.17 100 THR B CA 1
ATOM 3639 C C . THR B 1 133 ? 44.071 -49.127 -39.435 1.00 100.51 100 THR B C 1
ATOM 3640 O O . THR B 1 133 ? 44.460 -48.059 -39.926 1.00 103.18 100 THR B O 1
ATOM 3644 N N . PRO B 1 134 ? 44.900 -50.157 -39.281 1.00 101.01 101 PRO B N 1
ATOM 3645 C CA . PRO B 1 134 ? 46.289 -50.054 -39.735 1.00 89.60 101 PRO B CA 1
ATOM 3646 C C . PRO B 1 134 ? 46.366 -50.032 -41.251 1.00 90.58 101 PRO B C 1
ATOM 3647 O O . PRO B 1 134 ? 45.508 -50.576 -41.950 1.00 96.44 101 PRO B O 1
ATOM 3651 N N . VAL B 1 135 ? 47.416 -49.394 -41.759 1.00 92.35 102 VAL B N 1
ATOM 3652 C CA . VAL B 1 135 ? 47.572 -49.214 -43.197 1.00 94.16 102 VAL B CA 1
ATOM 3653 C C . VAL B 1 135 ? 49.054 -49.093 -43.520 1.00 90.02 102 VAL B C 1
ATOM 3654 O O . VAL B 1 135 ? 49.824 -48.491 -42.765 1.00 85.22 102 VAL B O 1
ATOM 3658 N N . TYR B 1 136 ? 49.452 -49.691 -44.641 1.00 91.54 103 TYR B N 1
ATOM 3659 C CA . TYR B 1 136 ? 50.790 -49.527 -45.185 1.00 96.00 103 TYR B CA 1
ATOM 3660 C C . TYR B 1 136 ? 50.682 -49.399 -46.696 1.00 99.32 103 TYR B C 1
ATOM 3661 O O . TYR B 1 136 ? 49.706 -49.842 -47.308 1.00 94.06 103 TYR B O 1
ATOM 3670 N N . MET B 1 137 ? 51.697 -48.783 -47.297 1.00 101.32 104 MET B N 1
ATOM 3671 C CA . MET B 1 137 ? 51.686 -48.557 -48.734 1.00 98.28 104 MET B CA 1
ATOM 3672 C C . MET B 1 137 ? 53.114 -48.448 -49.245 1.00 104.20 104 MET B C 1
ATOM 3673 O O . MET B 1 137 ? 54.057 -48.229 -48.480 1.00 109.18 104 MET B O 1
ATOM 3678 N N . ILE B 1 138 ? 53.258 -48.611 -50.560 1.00 102.41 105 ILE B N 1
ATOM 3679 C CA . ILE B 1 138 ? 54.535 -48.532 -51.249 1.00 101.41 105 ILE B CA 1
ATOM 3680 C C . ILE B 1 138 ? 54.411 -47.519 -52.382 1.00 88.99 105 ILE B C 1
ATOM 3681 O O . ILE B 1 138 ? 53.340 -46.973 -52.637 1.00 89.96 105 ILE B O 1
ATOM 3686 N N . ASN B 1 139 ? 55.525 -47.278 -53.067 1.00 97.93 106 ASN B N 1
ATOM 3687 C CA . ASN B 1 139 ? 55.564 -46.411 -54.243 1.00 100.94 106 ASN B CA 1
ATOM 3688 C C . ASN B 1 139 ? 55.964 -47.286 -55.428 1.00 110.24 106 ASN B C 1
ATOM 3689 O O . ASN B 1 139 ? 57.145 -47.400 -55.764 1.00 115.00 106 ASN B O 1
ATOM 3694 N N . ARG B 1 140 ? 54.968 -47.898 -56.063 1.00 99.02 107 ARG B N 1
ATOM 3695 C CA . ARG B 1 140 ? 55.147 -48.861 -57.147 1.00 100.66 107 ARG B CA 1
ATOM 3696 C C . ARG B 1 140 ? 55.719 -48.249 -58.425 1.00 115.81 107 ARG B C 1
ATOM 3697 O O . ARG B 1 140 ? 55.702 -48.943 -59.451 1.00 124.62 107 ARG B O 1
ATOM 3705 N N . ASP B 1 141 ? 56.221 -47.018 -58.440 1.00 107.77 108 ASP B N 1
ATOM 3706 C CA . ASP B 1 141 ? 56.768 -46.425 -59.650 1.00 119.28 108 ASP B CA 1
ATOM 3707 C C . ASP B 1 141 ? 58.288 -46.523 -59.648 1.00 120.64 108 ASP B C 1
ATOM 3708 O O . ASP B 1 141 ? 58.926 -46.574 -58.594 1.00 115.58 108 ASP B O 1
ATOM 3713 N N . GLU B 1 142 ? 58.864 -46.541 -60.852 1.00 123.01 109 GLU B N 1
ATOM 3714 C CA . GLU B 1 142 ? 60.308 -46.703 -60.988 1.00 114.30 109 GLU B CA 1
ATOM 3715 C C . GLU B 1 142 ? 61.047 -45.390 -60.765 1.00 112.69 109 GLU B C 1
ATOM 3716 O O . GLU B 1 142 ? 62.117 -45.377 -60.145 1.00 103.34 109 GLU B O 1
ATOM 3722 N N . ASN B 1 143 ? 60.499 -44.278 -61.257 1.00 121.22 110 ASN B N 1
ATOM 3723 C CA . ASN B 1 143 ? 61.221 -43.012 -61.214 1.00 121.27 110 ASN B CA 1
ATOM 3724 C C . ASN B 1 143 ? 60.405 -41.814 -60.752 1.00 115.55 110 ASN B C 1
ATOM 3725 O O . ASN B 1 143 ? 60.997 -40.751 -60.546 1.00 125.02 110 ASN B O 1
ATOM 3730 N N . GLU B 1 144 ? 59.090 -41.927 -60.582 1.00 113.99 111 GLU B N 1
ATOM 3731 C CA . GLU B 1 144 ? 58.267 -40.809 -60.137 1.00 113.05 111 GLU B CA 1
ATOM 3732 C C . GLU B 1 144 ? 58.013 -40.930 -58.640 1.00 113.91 111 GLU B C 1
ATOM 3733 O O . GLU B 1 144 ? 57.510 -41.957 -58.171 1.00 116.44 111 GLU B O 1
ATOM 3739 N N . LYS B 1 145 ? 58.358 -39.881 -57.900 1.00 105.20 112 LYS B N 1
ATOM 3740 C CA . LYS B 1 145 ? 58.176 -39.862 -56.460 1.00 97.36 112 LYS B CA 1
ATOM 3741 C C . LYS B 1 145 ? 56.707 -39.653 -56.103 1.00 92.67 112 LYS B C 1
ATOM 3742 O O . LYS B 1 145 ? 55.919 -39.107 -56.881 1.00 94.27 112 LYS B O 1
ATOM 3748 N N . LEU B 1 146 ? 56.345 -40.096 -54.903 1.00 103.88 113 LEU B N 1
ATOM 3749 C CA . LEU B 1 146 ? 54.974 -39.996 -54.429 1.00 92.61 113 LEU B CA 1
ATOM 3750 C C . LEU B 1 146 ? 54.707 -38.624 -53.816 1.00 93.05 113 LEU B C 1
ATOM 3751 O O . LEU B 1 146 ? 55.621 -37.905 -53.402 1.00 106.90 113 LEU B O 1
ATOM 3756 N N . PHE B 1 147 ? 53.423 -38.270 -53.755 1.00 92.27 114 PHE B N 1
ATOM 3757 C CA . PHE B 1 147 ? 53.006 -36.989 -53.187 1.00 98.26 114 PHE B CA 1
ATOM 3758 C C . PHE B 1 147 ? 51.539 -37.123 -52.797 1.00 92.92 114 PHE B C 1
ATOM 3759 O O . PHE B 1 147 ? 50.667 -37.126 -53.671 1.00 87.22 114 PHE B O 1
ATOM 3767 N N . ILE B 1 148 ? 51.274 -37.242 -51.497 1.00 88.17 115 ILE B N 1
ATOM 3768 C CA . ILE B 1 148 ? 49.936 -37.502 -50.978 1.00 84.52 115 ILE B CA 1
ATOM 3769 C C . ILE B 1 148 ? 49.573 -36.415 -49.976 1.00 75.11 115 ILE B C 1
ATOM 3770 O O . ILE B 1 148 ? 50.422 -35.968 -49.197 1.00 78.74 115 ILE B O 1
ATOM 3775 N N . VAL B 1 149 ? 48.310 -35.993 -49.999 1.00 70.01 116 VAL B N 1
ATOM 3776 C CA . VAL B 1 149 ? 47.774 -35.012 -49.062 1.00 78.45 116 VAL B CA 1
ATOM 3777 C C . VAL B 1 149 ? 46.779 -35.715 -48.149 1.00 82.34 116 VAL B C 1
ATOM 3778 O O . VAL B 1 149 ? 45.836 -36.357 -48.627 1.00 82.03 116 VAL B O 1
ATOM 3782 N N . LYS B 1 150 ? 46.987 -35.592 -46.841 1.00 77.15 117 LYS B N 1
ATOM 3783 C CA . LYS B 1 150 ? 46.144 -36.233 -45.843 1.00 80.77 117 LYS B CA 1
ATOM 3784 C C . LYS B 1 150 ? 45.370 -35.188 -45.052 1.00 80.22 117 LYS B C 1
ATOM 3785 O O . LYS B 1 150 ? 45.927 -34.162 -44.647 1.00 79.22 117 LYS B O 1
ATOM 3791 N N . ILE B 1 151 ? 44.085 -35.456 -44.832 1.00 75.06 118 ILE B N 1
ATOM 3792 C CA . ILE B 1 151 ? 43.258 -34.685 -43.911 1.00 65.19 118 ILE B CA 1
ATOM 3793 C C . ILE B 1 151 ? 42.809 -35.629 -42.804 1.00 62.03 118 ILE B C 1
ATOM 3794 O O . ILE B 1 151 ? 42.361 -36.749 -43.079 1.00 59.45 118 ILE B O 1
ATOM 3799 N N . LEU B 1 152 ? 42.964 -35.196 -41.555 1.00 67.07 119 LEU B N 1
ATOM 3800 C CA . LEU B 1 152 ? 42.704 -36.048 -40.405 1.00 60.11 119 LEU B CA 1
ATOM 3801 C C . LEU B 1 152 ? 41.660 -35.417 -39.494 1.00 67.29 119 LEU B C 1
ATOM 3802 O O . LEU B 1 152 ? 41.596 -34.193 -39.345 1.00 65.86 119 LEU B O 1
ATOM 3807 N N . GLN B 1 153 ? 40.845 -36.274 -38.882 1.00 65.93 120 GLN B N 1
ATOM 3808 C CA . GLN B 1 153 ? 39.786 -35.853 -37.967 1.00 61.82 120 GLN B CA 1
ATOM 3809 C C . GLN B 1 153 ? 39.912 -36.654 -36.678 1.00 68.14 120 GLN B C 1
ATOM 3810 O O . GLN B 1 153 ? 39.455 -37.809 -36.618 1.00 69.03 120 GLN B O 1
ATOM 3816 N N . PRO B 1 154 ? 40.529 -36.088 -35.639 1.00 70.40 121 PRO B N 1
ATOM 3817 C CA . PRO B 1 154 ? 40.711 -36.835 -34.387 1.00 57.28 121 PRO B CA 1
ATOM 3818 C C . PRO B 1 154 ? 39.386 -37.270 -33.778 1.00 61.73 121 PRO B C 1
ATOM 3819 O O . PRO B 1 154 ? 38.378 -36.565 -33.858 1.00 56.86 121 PRO B O 1
ATOM 3823 N N . VAL B 1 155 ? 39.401 -38.456 -33.164 1.00 65.25 122 VAL B N 1
ATOM 3824 C CA . VAL B 1 155 ? 38.220 -39.003 -32.504 1.00 65.76 122 VAL B CA 1
ATOM 3825 C C . VAL B 1 155 ? 38.233 -38.781 -30.997 1.00 80.56 122 VAL B C 1
ATOM 3826 O O . VAL B 1 155 ? 37.185 -38.940 -30.351 1.00 94.85 122 VAL B O 1
ATOM 3830 N N . SER B 1 156 ? 39.379 -38.426 -30.417 1.00 72.42 123 SER B N 1
ATOM 3831 C CA . SER B 1 156 ? 39.450 -38.088 -29.001 1.00 64.23 123 SER B CA 1
ATOM 3832 C C . SER B 1 156 ? 39.721 -36.599 -28.832 1.00 66.92 123 SER B C 1
ATOM 3833 O O . SER B 1 156 ? 38.862 -35.768 -29.145 1.00 59.46 123 SER B O 1
ATOM 3836 N N . ALA B 1 157 ? 40.911 -36.259 -28.348 1.00 66.77 124 ALA B N 1
ATOM 3837 C CA . ALA B 1 157 ? 41.290 -34.868 -28.140 1.00 66.82 124 ALA B CA 1
ATOM 3838 C C . ALA B 1 157 ? 41.231 -34.103 -29.458 1.00 65.08 124 ALA B C 1
ATOM 3839 O O . ALA B 1 157 ? 41.956 -34.454 -30.402 1.00 75.82 124 ALA B O 1
ATOM 3841 N N . PRO B 1 158 ? 40.391 -33.075 -29.572 1.00 59.82 125 PRO B N 1
ATOM 3842 C CA . PRO B 1 158 ? 40.264 -32.366 -30.850 1.00 72.52 125 PRO B CA 1
ATOM 3843 C C . PRO B 1 158 ? 41.530 -31.605 -31.210 1.00 75.47 125 PRO B C 1
ATOM 3844 O O . PRO B 1 158 ? 42.187 -31.009 -30.352 1.00 71.22 125 PRO B O 1
ATOM 3848 N N . GLY B 1 159 ? 41.865 -31.628 -32.500 1.00 70.51 126 GLY B N 1
ATOM 3849 C CA . GLY B 1 159 ? 42.993 -30.887 -33.020 1.00 74.63 126 GLY B CA 1
ATOM 3850 C C . GLY B 1 159 ? 44.346 -31.533 -32.824 1.00 78.61 126 GLY B C 1
ATOM 3851 O O . GLY B 1 159 ? 45.352 -30.968 -33.274 1.00 70.39 126 GLY B O 1
ATOM 3852 N N . HIS B 1 160 ? 44.411 -32.693 -32.176 1.00 80.55 127 HIS B N 1
ATOM 3853 C CA . HIS B 1 160 ? 45.673 -33.360 -31.893 1.00 80.83 127 HIS B CA 1
ATOM 3854 C C . HIS B 1 160 ? 45.575 -34.826 -32.284 1.00 88.45 127 HIS B C 1
ATOM 3855 O O . HIS B 1 160 ? 44.550 -35.474 -32.050 1.00 85.44 127 HIS B O 1
ATOM 3862 N N . PHE B 1 161 ? 46.647 -35.342 -32.881 1.00 98.26 128 PHE B N 1
ATOM 3863 C CA . PHE B 1 161 ? 46.709 -36.745 -33.261 1.00 96.73 128 PHE B CA 1
ATOM 3864 C C . PHE B 1 161 ? 48.159 -37.202 -33.223 1.00 98.14 128 PHE B C 1
ATOM 3865 O O . PHE B 1 161 ? 49.090 -36.394 -33.287 1.00 95.89 128 PHE B O 1
ATOM 3873 N N . GLU B 1 162 ? 48.337 -38.517 -33.117 1.00 93.53 129 GLU B N 1
ATOM 3874 C CA . GLU B 1 162 ? 49.652 -39.137 -33.177 1.00 98.35 129 GLU B CA 1
ATOM 3875 C C . GLU B 1 162 ? 49.534 -40.468 -33.902 1.00 97.55 129 GLU B C 1
ATOM 3876 O O . GLU B 1 162 ? 48.488 -41.122 -33.864 1.00 93.59 129 GLU B O 1
ATOM 3882 N N . ALA B 1 163 ? 50.615 -40.860 -34.569 1.00 96.70 130 ALA B N 1
ATOM 3883 C CA . ALA B 1 163 ? 50.661 -42.127 -35.283 1.00 79.58 130 ALA B CA 1
ATOM 3884 C C . ALA B 1 163 ? 51.177 -43.226 -34.364 1.00 86.38 130 ALA B C 1
ATOM 3885 O O . ALA B 1 163 ? 52.123 -43.020 -33.598 1.00 99.88 130 ALA B O 1
ATOM 3887 N N . PHE B 1 164 ? 50.547 -44.393 -34.444 1.00 82.76 131 PHE B N 1
ATOM 3888 C CA . PHE B 1 164 ? 50.901 -45.546 -33.620 1.00 88.17 131 PHE B CA 1
ATOM 3889 C C . PHE B 1 164 ? 51.584 -46.578 -34.514 1.00 108.09 131 PHE B C 1
ATOM 3890 O O . PHE B 1 164 ? 50.926 -47.403 -35.151 1.00 107.76 131 PHE B O 1
ATOM 3898 N N . TYR B 1 165 ? 52.912 -46.528 -34.554 1.00 109.63 132 TYR B N 1
ATOM 3899 C CA . TYR B 1 165 ? 53.684 -47.501 -35.313 1.00 114.66 132 TYR B CA 1
ATOM 3900 C C . TYR B 1 165 ? 53.780 -48.804 -34.531 1.00 114.09 132 TYR B C 1
ATOM 3901 O O . TYR B 1 165 ? 54.213 -48.814 -33.375 1.00 99.59 132 TYR B O 1
ATOM 3910 N N . GLY B 1 166 ? 53.372 -49.902 -35.162 1.00 120.16 133 GLY B N 1
ATOM 3911 C CA . GLY B 1 166 ? 53.385 -51.193 -34.506 1.00 114.11 133 GLY B CA 1
ATOM 3912 C C . GLY B 1 166 ? 54.655 -51.982 -34.740 1.00 120.50 133 GLY B C 1
ATOM 3913 O O . GLY B 1 166 ? 54.999 -52.868 -33.951 1.00 109.28 133 GLY B O 1
ATOM 3914 N N . ALA B 1 167 ? 55.363 -51.668 -35.821 1.00 128.65 134 ALA B N 1
ATOM 3915 C CA . ALA B 1 167 ? 56.576 -52.375 -36.204 1.00 123.29 134 ALA B CA 1
ATOM 3916 C C . ALA B 1 167 ? 57.733 -51.392 -36.284 1.00 117.94 134 ALA B C 1
ATOM 3917 O O . ALA B 1 167 ? 57.615 -50.336 -36.915 1.00 121.36 134 ALA B O 1
ATOM 3919 N N . GLY B 1 168 ? 58.848 -51.743 -35.648 1.00 106.11 135 GLY B N 1
ATOM 3920 C CA . GLY B 1 168 ? 60.026 -50.900 -35.671 1.00 122.09 135 GLY B CA 1
ATOM 3921 C C . GLY B 1 168 ? 60.781 -50.895 -34.359 1.00 125.73 135 GLY B C 1
ATOM 3922 O O . GLY B 1 168 ? 60.324 -51.473 -33.368 1.00 127.58 135 GLY B O 1
ATOM 3923 N N . GLY B 1 169 ? 61.942 -50.247 -34.342 1.00 126.16 136 GLY B N 1
ATOM 3924 C CA . GLY B 1 169 ? 62.743 -50.151 -33.138 1.00 125.00 136 GLY B CA 1
ATOM 3925 C C . GLY B 1 169 ? 62.996 -48.718 -32.722 1.00 137.39 136 GLY B C 1
ATOM 3926 O O . GLY B 1 169 ? 62.431 -48.241 -31.734 1.00 153.09 136 GLY B O 1
ATOM 3927 N N . GLU B 1 170 ? 63.850 -48.021 -33.470 1.00 137.03 137 GLU B N 1
ATOM 3928 C CA . GLU B 1 170 ? 64.114 -46.609 -33.220 1.00 144.04 137 GLU B CA 1
ATOM 3929 C C . GLU B 1 170 ? 63.270 -45.749 -34.150 1.00 141.21 137 GLU B C 1
ATOM 3930 O O . GLU B 1 170 ? 62.364 -45.038 -33.703 1.00 138.22 137 GLU B O 1
ATOM 3936 N N . ASP B 1 171 ? 63.565 -45.808 -35.443 1.00 134.63 138 ASP B N 1
ATOM 3937 C CA . ASP B 1 171 ? 62.760 -45.131 -36.448 1.00 131.03 138 ASP B CA 1
ATOM 3938 C C . ASP B 1 171 ? 62.234 -46.154 -37.451 1.00 128.67 138 ASP B C 1
ATOM 3939 O O . ASP B 1 171 ? 62.983 -46.639 -38.297 1.00 134.59 138 ASP B O 1
ATOM 3944 N N . PRO B 1 172 ? 60.941 -46.497 -37.345 1.00 128.42 139 PRO B N 1
ATOM 3945 C CA . PRO B 1 172 ? 60.019 -45.934 -36.356 1.00 130.71 139 PRO B CA 1
ATOM 3946 C C . PRO B 1 172 ? 60.055 -46.676 -35.022 1.00 141.01 139 PRO B C 1
ATOM 3947 O O . PRO B 1 172 ? 60.652 -47.748 -34.927 1.00 145.30 139 PRO B O 1
ATOM 3951 N N . GLU B 1 173 ? 59.424 -46.099 -34.003 1.00 137.25 140 GLU B N 1
ATOM 3952 C CA . GLU B 1 173 ? 59.382 -46.686 -32.670 1.00 133.22 140 GLU B CA 1
ATOM 3953 C C . GLU B 1 173 ? 58.069 -47.441 -32.500 1.00 129.90 140 GLU B C 1
ATOM 3954 O O . GLU B 1 173 ? 56.990 -46.871 -32.695 1.00 131.17 140 GLU B O 1
ATOM 3960 N N . SER B 1 174 ? 58.165 -48.719 -32.143 1.00 126.32 141 SER B N 1
ATOM 3961 C CA . SER B 1 174 ? 56.980 -49.532 -31.916 1.00 117.69 141 SER B CA 1
ATOM 3962 C C . SER B 1 174 ? 56.470 -49.337 -30.495 1.00 120.89 141 SER B C 1
ATOM 3963 O O . SER B 1 174 ? 57.253 -49.206 -29.550 1.00 117.76 141 SER B O 1
ATOM 3966 N N . PHE B 1 175 ? 55.143 -49.315 -30.346 1.00 120.46 142 PHE B N 1
ATOM 3967 C CA . PHE B 1 175 ? 54.548 -49.149 -29.026 1.00 115.41 142 PHE B CA 1
ATOM 3968 C C . PHE B 1 175 ? 54.690 -50.386 -28.149 1.00 125.92 142 PHE B C 1
ATOM 3969 O O . PHE B 1 175 ? 54.362 -50.316 -26.960 1.00 137.85 142 PHE B O 1
ATOM 3977 N N . TYR B 1 176 ? 55.160 -51.510 -28.699 1.00 126.86 143 TYR B N 1
ATOM 3978 C CA . TYR B 1 176 ? 55.442 -52.672 -27.862 1.00 125.99 143 TYR B CA 1
ATOM 3979 C C . TYR B 1 176 ? 56.558 -52.385 -26.866 1.00 120.97 143 TYR B C 1
ATOM 3980 O O . TYR B 1 176 ? 56.583 -52.968 -25.776 1.00 121.63 143 TYR B O 1
ATOM 3989 N N . ARG B 1 177 ? 57.484 -51.489 -27.218 1.00 124.27 144 ARG B N 1
ATOM 3990 C CA . ARG B 1 177 ? 58.597 -51.172 -26.331 1.00 129.04 144 ARG B CA 1
ATOM 3991 C C . ARG B 1 177 ? 58.152 -50.423 -25.082 1.00 127.96 144 ARG B C 1
ATOM 3992 O O . ARG B 1 177 ? 58.902 -50.384 -24.100 1.00 135.14 144 ARG B O 1
ATOM 4000 N N . ALA B 1 178 ? 56.958 -49.826 -25.094 1.00 133.53 145 ALA B N 1
ATOM 4001 C CA . ALA B 1 178 ? 56.458 -49.165 -23.895 1.00 141.24 145 ALA B CA 1
ATOM 4002 C C . ALA B 1 178 ? 56.038 -50.173 -22.835 1.00 136.75 145 ALA B C 1
ATOM 4003 O O . ALA B 1 178 ? 56.134 -49.887 -21.636 1.00 131.09 145 ALA B O 1
ATOM 4005 N N . PHE B 1 179 ? 55.570 -51.346 -23.250 1.00 129.05 146 PHE B N 1
ATOM 4006 C CA . PHE B 1 179 ? 55.257 -52.414 -22.314 1.00 132.81 146 PHE B CA 1
ATOM 4007 C C . PHE B 1 179 ? 56.539 -53.065 -21.810 1.00 143.27 146 PHE B C 1
ATOM 4008 O O . PHE B 1 179 ? 57.531 -53.180 -22.535 1.00 149.86 146 PHE B O 1
ATOM 4016 N N . SER B 1 180 ? 56.510 -53.494 -20.551 1.00 146.22 147 SER B N 1
ATOM 4017 C CA . SER B 1 180 ? 57.678 -54.117 -19.951 1.00 148.25 147 SER B CA 1
ATOM 4018 C C . SER B 1 180 ? 57.892 -55.520 -20.516 1.00 156.58 147 SER B C 1
ATOM 4019 O O . SER B 1 180 ? 56.996 -56.128 -21.108 1.00 154.65 147 SER B O 1
ATOM 4022 N N . TRP B 1 181 ? 59.111 -56.033 -20.323 1.00 161.10 148 TRP B N 1
ATOM 4023 C CA . TRP B 1 181 ? 59.441 -57.367 -20.814 1.00 158.37 148 TRP B CA 1
ATOM 4024 C C . TRP B 1 181 ? 58.615 -58.442 -20.120 1.00 152.87 148 TRP B C 1
ATOM 4025 O O . TRP B 1 181 ? 58.315 -59.480 -20.721 1.00 143.59 148 TRP B O 1
ATOM 4036 N N . GLU B 1 182 ? 58.237 -58.211 -18.861 1.00 154.74 149 GLU B N 1
ATOM 4037 C CA . GLU B 1 182 ? 57.504 -59.220 -18.104 1.00 152.56 149 GLU B CA 1
ATOM 4038 C C . GLU B 1 182 ? 56.094 -59.420 -18.646 1.00 150.45 149 GLU B C 1
ATOM 4039 O O . GLU B 1 182 ? 55.566 -60.537 -18.594 1.00 153.27 149 GLU B O 1
ATOM 4045 N N . VAL B 1 183 ? 55.472 -58.362 -19.165 1.00 148.22 150 VAL B N 1
ATOM 4046 C CA . VAL B 1 183 ? 54.126 -58.490 -19.712 1.00 145.35 150 VAL B CA 1
ATOM 4047 C C . VAL B 1 183 ? 54.170 -59.047 -21.130 1.00 150.06 150 VAL B C 1
ATOM 4048 O O . VAL B 1 183 ? 53.338 -59.880 -21.507 1.00 143.92 150 VAL B O 1
ATOM 4052 N N . LEU B 1 184 ? 55.139 -58.601 -21.934 1.00 153.90 151 LEU B N 1
ATOM 4053 C CA . LEU B 1 184 ? 55.276 -59.107 -23.294 1.00 154.12 151 LEU B CA 1
ATOM 4054 C C . LEU B 1 184 ? 55.678 -60.575 -23.328 1.00 157.48 151 LEU B C 1
ATOM 4055 O O . LEU B 1 184 ? 55.399 -61.258 -24.320 1.00 160.39 151 LEU B O 1
ATOM 4060 N N . GLU B 1 185 ? 56.328 -61.072 -22.273 1.00 151.85 152 GLU B N 1
ATOM 4061 C CA . GLU B 1 185 ? 56.727 -62.475 -22.237 1.00 152.99 152 GLU B CA 1
ATOM 4062 C C . GLU B 1 185 ? 55.510 -63.390 -22.220 1.00 155.50 152 GLU B C 1
ATOM 4063 O O . GLU B 1 185 ? 55.423 -64.345 -23.001 1.00 148.92 152 GLU B O 1
ATOM 4069 N N . ALA B 1 186 ? 54.555 -63.110 -21.336 1.00 156.03 153 ALA B N 1
ATOM 4070 C CA . ALA B 1 186 ? 53.353 -63.918 -21.196 1.00 158.64 153 ALA B CA 1
ATOM 4071 C C . ALA B 1 186 ? 52.258 -63.528 -22.181 1.00 155.61 153 ALA B C 1
ATOM 4072 O O . ALA B 1 186 ? 51.109 -63.949 -22.010 1.00 145.93 153 ALA B O 1
ATOM 4074 N N . ALA B 1 187 ? 52.584 -62.742 -23.206 1.00 153.72 154 ALA B N 1
ATOM 4075 C CA . ALA B 1 187 ? 51.602 -62.270 -24.173 1.00 144.02 154 ALA B CA 1
ATOM 4076 C C . ALA B 1 187 ? 51.547 -63.130 -25.430 1.00 149.86 154 ALA B C 1
ATOM 4077 O O . ALA B 1 187 ? 50.457 -63.482 -25.890 1.00 155.26 154 ALA B O 1
ATOM 4079 N N . LEU B 1 188 ? 52.705 -63.481 -25.997 1.00 150.59 155 LEU B N 1
ATOM 4080 C CA . LEU B 1 188 ? 52.762 -64.225 -27.252 1.00 158.04 155 LEU B CA 1
ATOM 4081 C C . LEU B 1 188 ? 53.744 -65.389 -27.193 1.00 165.09 155 LEU B C 1
ATOM 4082 O O . LEU B 1 188 ? 54.276 -65.803 -28.227 1.00 161.37 155 LEU B O 1
ATOM 4087 N N . LYS B 1 189 ? 53.987 -65.931 -26.001 1.00 164.64 156 LYS B N 1
ATOM 4088 C CA . LYS B 1 189 ? 54.810 -67.128 -25.820 1.00 158.60 156 LYS B CA 1
A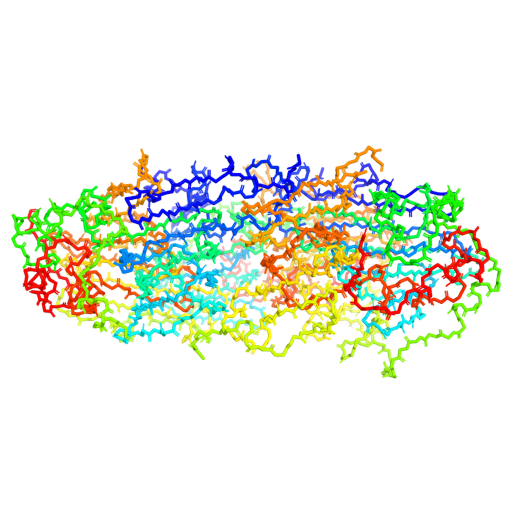TOM 4089 C C . LYS B 1 189 ? 56.188 -66.953 -26.459 1.00 155.20 156 LYS B C 1
ATOM 4090 O O . LYS B 1 189 ? 56.618 -67.738 -27.306 1.00 157.60 156 LYS B O 1
ATOM 4096 N N . VAL B 1 190 ? 56.879 -65.893 -26.047 1.00 142.57 157 VAL B N 1
ATOM 4097 C CA . VAL B 1 190 ? 58.179 -65.546 -26.610 1.00 145.75 157 VAL B CA 1
ATOM 4098 C C . VAL B 1 190 ? 59.101 -65.120 -25.476 1.00 151.60 157 VAL B C 1
ATOM 4099 O O . VAL B 1 190 ? 58.678 -64.428 -24.543 1.00 155.83 157 VAL B O 1
ATOM 4103 N N . ARG B 1 191 ? 60.362 -65.542 -25.552 1.00 153.00 158 ARG B N 1
ATOM 4104 C CA . ARG B 1 191 ? 61.351 -65.182 -24.549 1.00 152.92 158 ARG B CA 1
ATOM 4105 C C . ARG B 1 191 ? 61.643 -63.682 -24.595 1.00 148.46 158 ARG B C 1
ATOM 4106 O O . ARG B 1 191 ? 61.225 -62.960 -25.504 1.00 153.62 158 ARG B O 1
ATOM 4114 N N . ARG B 1 192 ? 62.386 -63.214 -23.590 1.00 150.04 159 ARG B N 1
ATOM 4115 C CA . ARG B 1 192 ? 62.716 -61.795 -23.510 1.00 159.25 159 ARG B CA 1
ATOM 4116 C C . ARG B 1 192 ? 63.876 -61.434 -24.429 1.00 164.43 159 ARG B C 1
ATOM 4117 O O . ARG B 1 192 ? 63.823 -60.417 -25.129 1.00 164.40 159 ARG B O 1
ATOM 4125 N N . GLU B 1 193 ? 64.932 -62.251 -24.440 1.00 170.09 160 GLU B N 1
ATOM 4126 C CA . GLU B 1 193 ? 66.081 -61.974 -25.295 1.00 164.30 160 GLU B CA 1
ATOM 4127 C C . GLU B 1 193 ? 65.756 -62.141 -26.773 1.00 161.59 160 GLU B C 1
ATOM 4128 O O . GLU B 1 193 ? 66.486 -61.612 -27.618 1.00 156.65 160 GLU B O 1
ATOM 4134 N N . GLN B 1 194 ? 64.683 -62.862 -27.104 1.00 159.40 161 GLN B N 1
ATOM 4135 C CA . GLN B 1 194 ? 64.263 -62.977 -28.495 1.00 159.48 161 GLN B CA 1
ATOM 4136 C C . GLN B 1 194 ? 63.560 -61.715 -28.979 1.00 161.48 161 GLN B C 1
ATOM 4137 O O . GLN B 1 194 ? 63.612 -61.399 -30.173 1.00 153.39 161 GLN B O 1
ATOM 4143 N N . LEU B 1 195 ? 62.909 -60.984 -28.072 1.00 165.76 162 LEU B N 1
ATOM 4144 C CA . LEU B 1 195 ? 62.250 -59.736 -28.440 1.00 156.76 162 LEU B CA 1
ATOM 4145 C C . LEU B 1 195 ? 63.240 -58.597 -28.637 1.00 157.27 162 LEU B C 1
ATOM 4146 O O . LEU B 1 195 ? 63.009 -57.720 -29.477 1.00 160.79 162 LEU B O 1
ATOM 4151 N N . GLU B 1 196 ? 64.341 -58.590 -27.881 1.00 159.86 163 GLU B N 1
ATOM 4152 C CA . GLU B 1 196 ? 65.312 -57.507 -27.981 1.00 161.21 163 GLU B CA 1
ATOM 4153 C C . GLU B 1 196 ? 66.040 -57.497 -29.319 1.00 160.63 163 GLU B C 1
ATOM 4154 O O . GLU B 1 196 ? 66.673 -56.492 -29.658 1.00 152.26 163 GLU B O 1
ATOM 4160 N N . LYS B 1 197 ? 65.963 -58.586 -30.084 1.00 164.74 164 LYS B N 1
ATOM 4161 C CA . LYS B 1 197 ? 66.574 -58.641 -31.407 1.00 164.67 164 LYS B CA 1
ATOM 4162 C C . LYS B 1 197 ? 65.650 -58.099 -32.491 1.00 159.15 164 LYS B C 1
ATOM 4163 O O . LYS B 1 197 ? 66.119 -57.467 -33.444 1.00 159.88 164 LYS B O 1
ATOM 4169 N N . VAL B 1 198 ? 64.344 -58.333 -32.363 1.00 151.58 165 VAL B N 1
ATOM 4170 C CA . VAL B 1 198 ? 63.400 -57.890 -33.383 1.00 152.14 165 VAL B CA 1
ATOM 4171 C C . VAL B 1 198 ? 63.148 -56.392 -33.274 1.00 146.41 165 VAL B C 1
ATOM 4172 O O . VAL B 1 198 ? 63.168 -55.669 -34.277 1.00 143.09 165 VAL B O 1
ATOM 4176 N N . PHE B 1 199 ? 62.911 -55.902 -32.057 1.00 147.42 166 PHE B N 1
ATOM 4177 C CA . PHE B 1 199 ? 62.611 -54.496 -31.820 1.00 147.77 166 PHE B CA 1
ATOM 4178 C C . PHE B 1 199 ? 63.859 -53.626 -31.710 1.00 151.38 166 PHE B C 1
ATOM 4179 O O . PHE B 1 199 ? 63.789 -52.535 -31.131 1.00 150.68 166 PHE B O 1
ATOM 4187 N N . GLY B 1 200 ? 64.991 -54.077 -32.245 1.00 152.91 167 GLY B N 1
ATOM 4188 C CA . GLY B 1 200 ? 66.209 -53.293 -32.214 1.00 145.04 167 GLY B CA 1
ATOM 4189 C C . GLY B 1 200 ? 66.925 -53.282 -33.548 1.00 146.82 167 GLY B C 1
ATOM 4190 O O . GLY B 1 200 ? 68.089 -52.881 -33.637 1.00 152.86 167 GLY B O 1
ATOM 4191 N N . GLU B 1 201 ? 66.232 -53.722 -34.598 1.00 141.79 168 GLU B N 1
ATOM 4192 C CA . GLU B 1 201 ? 66.814 -53.797 -35.934 1.00 143.44 168 GLU B CA 1
ATOM 4193 C C . GLU B 1 201 ? 66.504 -52.550 -36.758 1.00 137.36 168 GLU B C 1
ATOM 4194 O O . GLU B 1 201 ? 67.417 -51.829 -37.171 1.00 142.00 168 GLU B O 1
ATOM 4200 N N . GLN B 1 202 ? 65.223 -52.287 -37.001 1.00 135.72 169 GLN B N 1
ATOM 4201 C CA . GLN B 1 202 ? 64.833 -51.179 -37.864 1.00 138.37 169 GLN B CA 1
ATOM 4202 C C . GLN B 1 202 ? 65.154 -49.845 -37.203 1.00 131.67 169 GLN B C 1
ATOM 4203 O O . GLN B 1 202 ? 64.836 -49.627 -36.030 1.00 128.08 169 GLN B O 1
ATOM 4209 N N . SER B 1 203 ? 65.785 -48.949 -37.963 1.00 133.68 170 SER B N 1
ATOM 4210 C CA . SER B 1 203 ? 66.143 -47.630 -37.455 1.00 132.83 170 SER B CA 1
ATOM 4211 C C . SER B 1 203 ? 66.350 -46.641 -38.596 1.00 135.96 170 SER B C 1
ATOM 4212 O O . SER B 1 203 ? 66.767 -45.501 -38.367 1.00 130.84 170 SER B O 1
ATOM 4215 N N . LYS B 1 204 ? 66.063 -47.067 -39.829 1.00 139.26 171 LYS B N 1
ATOM 4216 C CA . LYS B 1 204 ? 66.225 -46.172 -40.971 1.00 148.42 171 LYS B CA 1
ATOM 4217 C C . LYS B 1 204 ? 65.150 -45.092 -40.985 1.00 141.93 171 LYS B C 1
ATOM 4218 O O . LYS B 1 204 ? 65.436 -43.928 -41.294 1.00 136.30 171 LYS B O 1
ATOM 4224 N N . GLY B 1 205 ? 63.922 -45.451 -40.658 1.00 133.89 172 GLY B N 1
ATOM 4225 C CA . GLY B 1 205 ? 62.828 -44.500 -40.654 1.00 130.21 172 GLY B CA 1
ATOM 4226 C C . GLY B 1 205 ? 61.528 -45.187 -41.017 1.00 133.02 172 GLY B C 1
ATOM 4227 O O . GLY B 1 205 ? 61.469 -46.397 -41.223 1.00 129.16 172 GLY B O 1
ATOM 4228 N N . SER B 1 206 ? 60.473 -44.375 -41.087 1.00 132.48 173 SER B N 1
ATOM 4229 C CA . SER B 1 206 ? 59.162 -44.868 -41.489 1.00 122.32 173 SER B CA 1
ATOM 4230 C C . SER B 1 206 ? 59.016 -44.990 -43.000 1.00 108.64 173 SER B C 1
ATOM 4231 O O . SER B 1 206 ? 58.061 -45.623 -43.464 1.00 95.90 173 SER B O 1
ATOM 4234 N N . ILE B 1 207 ? 59.928 -44.401 -43.769 1.00 104.04 174 ILE B N 1
ATOM 4235 C CA . ILE B 1 207 ? 59.938 -44.505 -45.224 1.00 122.72 174 ILE B CA 1
ATOM 4236 C C . ILE B 1 207 ? 61.275 -45.127 -45.602 1.00 123.89 174 ILE B C 1
ATOM 4237 O O . ILE B 1 207 ? 62.310 -44.450 -45.601 1.00 126.01 174 ILE B O 1
ATOM 4242 N N . VAL B 1 208 ? 61.264 -46.419 -45.925 1.00 116.33 175 VAL B N 1
ATOM 4243 C CA . VAL B 1 208 ? 62.481 -47.165 -46.204 1.00 114.43 175 VAL B CA 1
ATOM 4244 C C . VAL B 1 208 ? 62.478 -47.614 -47.659 1.00 119.66 175 VAL B C 1
ATOM 4245 O O . VAL B 1 208 ? 61.435 -47.691 -48.313 1.00 116.33 175 VAL B O 1
ATOM 4249 N N . LYS B 1 209 ? 63.672 -47.913 -48.161 1.00 121.50 176 LYS B N 1
ATOM 4250 C CA . LYS B 1 209 ? 63.831 -48.409 -49.518 1.00 117.52 176 LYS B CA 1
ATOM 4251 C C . LYS B 1 209 ? 63.432 -49.881 -49.590 1.00 115.45 176 LYS B C 1
ATOM 4252 O O . LYS B 1 209 ? 63.457 -50.609 -48.594 1.00 117.33 176 LYS B O 1
ATOM 4258 N N . ALA B 1 210 ? 63.060 -50.317 -50.792 1.00 108.46 177 ALA B N 1
ATOM 4259 C CA . ALA B 1 210 ? 62.606 -51.682 -51.005 1.00 122.15 177 ALA B CA 1
ATOM 4260 C C . ALA B 1 210 ? 63.210 -52.234 -52.287 1.00 125.23 177 ALA B C 1
ATOM 4261 O O . ALA B 1 210 ? 63.486 -51.491 -53.233 1.00 123.87 177 ALA B O 1
ATOM 4263 N N . SER B 1 211 ? 63.411 -53.549 -52.308 1.00 126.22 178 SER B N 1
ATOM 4264 C CA . SER B 1 211 ? 63.906 -54.211 -53.504 1.00 129.28 178 SER B CA 1
ATOM 4265 C C . SER B 1 211 ? 62.824 -54.234 -54.580 1.00 124.38 178 SER B C 1
ATOM 4266 O O . SER B 1 211 ? 61.635 -54.037 -54.312 1.00 131.64 178 SER B O 1
ATOM 4269 N N . ARG B 1 212 ? 63.252 -54.492 -55.817 1.00 124.86 179 ARG B N 1
ATOM 4270 C CA . ARG B 1 212 ? 62.339 -54.394 -56.950 1.00 127.99 179 ARG B CA 1
ATOM 4271 C C . ARG B 1 212 ? 61.330 -55.535 -56.995 1.00 124.28 179 ARG B C 1
ATOM 4272 O O . ARG B 1 212 ? 60.333 -55.429 -57.716 1.00 119.39 179 ARG B O 1
ATOM 4280 N N . GLU B 1 213 ? 61.556 -56.616 -56.247 1.00 128.93 180 GLU B N 1
ATOM 4281 C CA . GLU B 1 213 ? 60.583 -57.701 -56.205 1.00 130.18 180 GLU B CA 1
ATOM 4282 C C . GLU B 1 213 ? 59.576 -57.514 -55.078 1.00 131.90 180 GLU B C 1
ATOM 4283 O O . GLU B 1 213 ? 58.393 -57.830 -55.249 1.00 138.38 180 GLU B O 1
ATOM 4289 N N . LYS B 1 214 ? 60.025 -57.016 -53.923 1.00 127.46 181 LYS B N 1
ATOM 4290 C CA . LYS B 1 214 ? 59.095 -56.707 -52.842 1.00 125.01 181 LYS B CA 1
ATOM 4291 C C . LYS B 1 214 ? 58.055 -55.692 -53.294 1.00 119.90 181 LYS B C 1
ATOM 4292 O O . LYS B 1 214 ? 56.868 -55.820 -52.970 1.00 119.66 181 LYS B O 1
ATOM 4298 N N . ILE B 1 215 ? 58.480 -54.680 -54.054 1.00 118.94 182 ILE B N 1
ATOM 4299 C CA . ILE B 1 215 ? 57.530 -53.760 -54.670 1.00 111.68 182 ILE B CA 1
ATOM 4300 C C . ILE B 1 215 ? 56.624 -54.508 -55.639 1.00 123.70 182 ILE B C 1
ATOM 4301 O O . ILE B 1 215 ? 55.417 -54.251 -55.714 1.00 128.70 182 ILE B O 1
ATOM 4306 N N . ARG B 1 216 ? 57.192 -55.456 -56.388 1.00 136.85 183 ARG B N 1
ATOM 4307 C CA . ARG B 1 216 ? 56.409 -56.212 -57.360 1.00 135.95 183 ARG B CA 1
ATOM 4308 C C . ARG B 1 216 ? 55.433 -57.165 -56.681 1.00 132.74 183 ARG B C 1
ATOM 4309 O O . ARG B 1 216 ? 54.382 -57.479 -57.250 1.00 124.85 183 ARG B O 1
ATOM 4317 N N . ALA B 1 217 ? 55.755 -57.627 -55.470 1.00 126.08 184 ALA B N 1
ATOM 4318 C CA . ALA B 1 217 ? 54.886 -58.578 -54.782 1.00 123.57 184 ALA B CA 1
ATOM 4319 C C . ALA B 1 217 ? 53.596 -57.912 -54.319 1.00 122.54 184 ALA B C 1
ATOM 4320 O O . ALA B 1 217 ? 52.499 -58.442 -54.535 1.00 107.50 184 ALA B O 1
ATOM 4322 N N . LEU B 1 218 ? 53.709 -56.748 -53.676 1.00 126.18 185 LEU B N 1
ATOM 4323 C CA . LEU B 1 218 ? 52.524 -56.050 -53.189 1.00 117.83 185 LEU B CA 1
ATOM 4324 C C . LEU B 1 218 ? 51.712 -55.467 -54.340 1.00 108.89 185 LEU B C 1
ATOM 4325 O O . LEU B 1 218 ? 50.477 -55.532 -54.332 1.00 105.63 185 LEU B O 1
ATOM 4330 N N . SER B 1 219 ? 52.387 -54.897 -55.336 1.00 117.39 186 SER B N 1
ATOM 4331 C CA . SER B 1 219 ? 51.719 -54.286 -56.478 1.00 116.87 186 SER B CA 1
ATOM 4332 C C . SER B 1 219 ? 51.241 -55.303 -57.506 1.00 120.02 186 SER B C 1
ATOM 4333 O O . SER B 1 219 ? 50.739 -54.900 -58.561 1.00 111.90 186 SER B O 1
ATOM 4336 N N . GLN B 1 220 ? 51.379 -56.600 -57.232 1.00 125.87 187 GLN B N 1
ATOM 4337 C CA . GLN B 1 220 ? 50.964 -57.609 -58.200 1.00 126.10 187 GLN B CA 1
ATOM 4338 C C . GLN B 1 220 ? 49.450 -57.786 -58.203 1.00 126.91 187 GLN B C 1
ATOM 4339 O O . GLN B 1 220 ? 48.826 -57.829 -59.269 1.00 122.72 187 GLN B O 1
ATOM 4345 N N . HIS B 1 221 ? 48.843 -57.888 -57.023 1.00 126.59 188 HIS B N 1
ATOM 4346 C CA . HIS B 1 221 ? 47.412 -58.128 -56.901 1.00 129.74 188 HIS B CA 1
ATOM 4347 C C . HIS B 1 221 ? 46.812 -57.176 -55.880 1.00 129.03 188 HIS B C 1
ATOM 4348 O O . HIS B 1 221 ? 47.312 -57.070 -54.755 1.00 120.17 188 HIS B O 1
ATOM 4355 N N . GLU B 1 222 ? 45.743 -56.489 -56.275 1.00 121.93 189 GLU B N 1
ATOM 4356 C CA . GLU B 1 222 ? 44.973 -55.665 -55.357 1.00 110.48 189 GLU B CA 1
ATOM 4357 C C . GLU B 1 222 ? 43.803 -56.472 -54.812 1.00 111.62 189 GLU B C 1
ATOM 4358 O O . GLU B 1 222 ? 43.144 -57.211 -55.550 1.00 103.14 189 GLU B O 1
ATOM 4364 N N . GLU B 1 223 ? 43.556 -56.334 -53.513 1.00 116.81 190 GLU B N 1
ATOM 4365 C CA . GLU B 1 223 ? 42.566 -57.139 -52.809 1.00 105.89 190 GLU B CA 1
ATOM 4366 C C . GLU B 1 223 ? 41.342 -56.286 -52.508 1.00 91.77 190 GLU B C 1
ATOM 4367 O O . GLU B 1 223 ? 41.438 -55.285 -51.790 1.00 93.97 190 GLU B O 1
ATOM 4373 N N . GLY B 1 224 ? 40.199 -56.685 -53.057 1.00 95.18 191 GLY B N 1
ATOM 4374 C CA . GLY B 1 224 ? 38.961 -55.973 -52.857 1.00 79.80 191 GLY B CA 1
ATOM 4375 C C . GLY B 1 224 ? 37.829 -56.574 -53.664 1.00 86.99 191 GLY B C 1
ATOM 4376 O O . GLY B 1 224 ? 38.042 -57.195 -54.711 1.00 83.25 191 GLY B O 1
ATOM 4377 N N . PRO B 1 225 ? 36.599 -56.401 -53.189 1.00 78.51 192 PRO B N 1
ATOM 4378 C CA . PRO B 1 225 ? 35.440 -56.951 -53.900 1.00 86.00 192 PRO B CA 1
ATOM 4379 C C . PRO B 1 225 ? 35.253 -56.268 -55.242 1.00 91.27 192 PRO B C 1
ATOM 4380 O O . PRO B 1 225 ? 35.746 -55.149 -55.451 1.00 86.63 192 PRO B O 1
ATOM 4384 N N . PRO B 1 226 ? 34.556 -56.908 -56.180 1.00 82.48 193 PRO B N 1
ATOM 4385 C CA . PRO B 1 226 ? 34.367 -56.295 -57.501 1.00 81.94 193 PRO B CA 1
ATOM 4386 C C . PRO B 1 226 ? 33.555 -55.011 -57.406 1.00 82.59 193 PRO B C 1
ATOM 4387 O O . PRO B 1 226 ? 32.526 -54.952 -56.729 1.00 89.98 193 PRO B O 1
ATOM 4391 N N . ARG B 1 227 ? 34.035 -53.975 -58.091 1.00 81.95 194 ARG B N 1
ATOM 4392 C CA . ARG B 1 227 ? 33.387 -52.674 -58.115 1.00 73.53 194 ARG B CA 1
ATOM 4393 C C . ARG B 1 227 ? 33.322 -52.165 -59.547 1.00 61.86 194 ARG B C 1
ATOM 4394 O O . ARG B 1 227 ? 34.191 -52.467 -60.368 1.00 69.63 194 ARG B O 1
ATOM 4402 N N . ILE B 1 228 ? 32.283 -51.380 -59.837 1.00 52.46 195 ILE B N 1
ATOM 4403 C CA . ILE B 1 228 ? 32.158 -50.771 -61.154 1.00 57.97 195 ILE B CA 1
ATOM 4404 C C . ILE B 1 228 ? 33.211 -49.676 -61.309 1.00 63.82 195 ILE B C 1
ATOM 4405 O O . ILE B 1 228 ? 33.640 -49.048 -60.332 1.00 73.58 195 ILE B O 1
ATOM 4410 N N . TRP B 1 229 ? 33.649 -49.459 -62.547 1.00 61.47 196 TRP B N 1
ATOM 4411 C CA . TRP B 1 229 ? 34.703 -48.487 -62.833 1.00 60.03 196 TRP B CA 1
ATOM 4412 C C . TRP B 1 229 ? 34.212 -47.405 -63.794 1.00 65.45 196 TRP B C 1
ATOM 4413 O O . TRP B 1 229 ? 33.509 -47.708 -64.756 1.00 65.35 196 TRP B O 1
ATOM 4424 N N . PRO B 1 230 ? 34.580 -46.134 -63.546 1.00 68.11 197 PRO B N 1
ATOM 4425 C CA . PRO B 1 230 ? 35.410 -45.594 -62.459 1.00 71.31 197 PRO B CA 1
ATOM 4426 C C . PRO B 1 230 ? 34.795 -45.743 -61.068 1.00 73.80 197 PRO B C 1
ATOM 4427 O O . PRO B 1 230 ? 33.572 -45.730 -60.922 1.00 82.06 197 PRO B O 1
ATOM 4431 N N . PHE B 1 231 ? 35.655 -45.881 -60.061 1.00 64.22 198 PHE B N 1
ATOM 4432 C CA . PHE B 1 231 ? 35.217 -46.163 -58.697 1.00 75.91 198 PHE B CA 1
ATOM 4433 C C . PHE B 1 231 ? 34.504 -44.945 -58.120 1.00 83.46 198 PHE B C 1
ATOM 4434 O O . PHE B 1 231 ? 35.129 -43.908 -57.874 1.00 81.74 198 PHE B O 1
ATOM 4442 N N . GLY B 1 232 ? 33.204 -45.070 -57.897 1.00 79.62 199 GLY B N 1
ATOM 4443 C CA . GLY B 1 232 ? 32.376 -43.993 -57.376 1.00 73.36 199 GLY B CA 1
ATOM 4444 C C . GLY B 1 232 ? 32.189 -44.083 -55.877 1.00 79.33 199 GLY B C 1
ATOM 4445 O O . GLY B 1 232 ? 33.102 -44.469 -55.138 1.00 77.51 199 GLY B O 1
ATOM 4446 N N . GLY B 1 233 ? 30.992 -43.722 -55.422 1.00 83.01 200 GLY B N 1
ATOM 4447 C CA . GLY B 1 233 ? 30.697 -43.712 -54.002 1.00 82.40 200 GLY B CA 1
ATOM 4448 C C . GLY B 1 233 ? 29.566 -44.637 -53.602 1.00 75.92 200 GLY B C 1
ATOM 4449 O O . GLY B 1 233 ? 29.073 -44.565 -52.472 1.00 86.52 200 GLY B O 1
ATOM 4450 N N . GLU B 1 234 ? 29.143 -45.510 -54.518 1.00 82.46 201 GLU B N 1
ATOM 4451 C CA . GLU B 1 234 ? 28.089 -46.468 -54.206 1.00 77.53 201 GLU B CA 1
ATOM 4452 C C . GLU B 1 234 ? 28.600 -47.657 -53.404 1.00 79.09 201 GLU B C 1
ATOM 4453 O O . GLU B 1 234 ? 27.797 -48.355 -52.776 1.00 87.60 201 GLU B O 1
ATOM 4459 N N . SER B 1 235 ? 29.908 -47.901 -53.411 1.00 77.51 202 SER B N 1
ATOM 4460 C CA . SER B 1 235 ? 30.499 -49.007 -52.674 1.00 80.26 202 SER B CA 1
ATOM 4461 C C . SER B 1 235 ? 31.780 -48.530 -52.008 1.00 75.02 202 SER B C 1
ATOM 4462 O O . SER B 1 235 ? 32.335 -47.486 -52.357 1.00 82.68 202 SER B O 1
ATOM 4465 N N . SER B 1 236 ? 32.247 -49.313 -51.041 1.00 65.42 203 SER B N 1
ATOM 4466 C CA . SER B 1 236 ? 33.450 -48.953 -50.309 1.00 72.69 203 SER B CA 1
ATOM 4467 C C . SER B 1 236 ? 34.691 -49.182 -51.165 1.00 74.43 203 SER B C 1
ATOM 4468 O O . SER B 1 236 ? 34.727 -50.063 -52.029 1.00 69.04 203 SER B O 1
ATOM 4471 N N . GLY B 1 237 ? 35.716 -48.372 -50.915 1.00 73.98 204 GLY B N 1
ATOM 4472 C CA . GLY B 1 237 ? 36.941 -48.430 -51.674 1.00 64.36 204 GLY B CA 1
ATOM 4473 C C . GLY B 1 237 ? 37.352 -47.066 -52.189 1.00 76.50 204 GLY B C 1
ATOM 4474 O O . GLY B 1 237 ? 36.698 -46.053 -51.920 1.00 73.94 204 GLY B O 1
ATOM 4475 N N . PRO B 1 238 ? 38.449 -47.015 -52.944 1.00 74.76 205 PRO B N 1
ATOM 4476 C CA . PRO B 1 238 ? 38.938 -45.729 -53.454 1.00 68.28 205 PRO B CA 1
ATOM 4477 C C . PRO B 1 238 ? 37.929 -45.060 -54.376 1.00 74.85 205 PRO B C 1
ATOM 4478 O O . PRO B 1 238 ? 36.984 -45.679 -54.870 1.00 77.04 205 PRO B O 1
ATOM 4482 N N . ILE B 1 239 ? 38.144 -43.764 -54.600 1.00 76.30 206 ILE B N 1
ATOM 4483 C CA . ILE B 1 239 ? 37.289 -42.946 -55.452 1.00 72.05 206 ILE B CA 1
ATOM 4484 C C . ILE B 1 239 ? 38.157 -42.300 -56.522 1.00 67.89 206 ILE B C 1
ATOM 4485 O O . ILE B 1 239 ? 39.152 -41.639 -56.205 1.00 77.80 206 ILE B O 1
ATOM 4490 N N . ASN B 1 240 ? 37.777 -42.486 -57.785 1.00 75.37 207 ASN B N 1
ATOM 4491 C CA . ASN B 1 240 ? 38.492 -41.881 -58.910 1.00 81.91 207 ASN B CA 1
ATOM 4492 C C . ASN B 1 240 ? 37.917 -40.488 -59.132 1.00 79.05 207 ASN B C 1
ATOM 4493 O O . ASN B 1 240 ? 36.974 -40.295 -59.900 1.00 82.50 207 ASN B O 1
ATOM 4498 N N . LEU B 1 241 ? 38.498 -39.501 -58.444 1.00 69.87 208 LEU B N 1
ATOM 4499 C CA . LEU B 1 241 ? 37.972 -38.141 -58.510 1.00 68.80 208 LEU B CA 1
ATOM 4500 C C . LEU B 1 241 ? 38.178 -37.516 -59.884 1.00 77.99 208 LEU B C 1
ATOM 4501 O O . LEU B 1 241 ? 37.338 -36.729 -60.336 1.00 78.47 208 LEU B O 1
ATOM 4506 N N . LEU B 1 242 ? 39.276 -37.843 -60.559 1.00 79.80 209 LEU B N 1
ATOM 4507 C CA . LEU B 1 242 ? 39.582 -37.259 -61.858 1.00 75.77 209 LEU B CA 1
ATOM 4508 C C . LEU B 1 242 ? 38.988 -38.042 -63.022 1.00 78.21 209 LEU B C 1
ATOM 4509 O O . LEU B 1 242 ? 39.208 -37.665 -64.178 1.00 83.98 209 LEU B O 1
ATOM 4514 N N . HIS B 1 243 ? 38.242 -39.112 -62.752 1.00 74.64 210 HIS B N 1
ATOM 4515 C CA . HIS B 1 243 ? 37.625 -39.924 -63.792 1.00 77.68 210 HIS B CA 1
ATOM 4516 C C . HIS B 1 243 ? 36.136 -39.646 -63.956 1.00 76.65 210 HIS B C 1
ATOM 4517 O O . HIS B 1 243 ? 35.452 -40.396 -64.659 1.00 76.54 210 HIS B O 1
ATOM 4524 N N . LYS B 1 244 ? 35.619 -38.597 -63.327 1.00 64.61 211 LYS B N 1
ATOM 4525 C CA . LYS B 1 244 ? 34.208 -38.259 -63.410 1.00 74.97 211 LYS B CA 1
ATOM 4526 C C . LYS B 1 244 ? 34.032 -36.920 -64.112 1.00 78.11 211 LYS B C 1
ATOM 4527 O O . LYS B 1 244 ? 34.937 -36.082 -64.123 1.00 77.08 211 LYS B O 1
ATOM 4533 N N . HIS B 1 245 ? 32.859 -36.734 -64.709 1.00 78.07 212 HIS B N 1
ATOM 4534 C CA . HIS B 1 245 ? 32.589 -35.508 -65.443 1.00 81.90 212 HIS B CA 1
ATOM 4535 C C . HIS B 1 245 ? 32.613 -34.314 -64.491 1.00 84.80 212 HIS B C 1
ATOM 4536 O O . HIS B 1 245 ? 32.078 -34.395 -63.378 1.00 81.43 212 HIS B O 1
ATOM 4543 N N . PRO B 1 246 ? 33.224 -33.200 -64.888 1.00 80.08 213 PRO B N 1
ATOM 4544 C CA . PRO B 1 246 ? 33.310 -32.047 -63.984 1.00 75.62 213 PRO B CA 1
ATOM 4545 C C . PRO B 1 246 ? 31.945 -31.424 -63.738 1.00 73.14 213 PRO B C 1
ATOM 4546 O O . PRO B 1 246 ? 31.090 -31.378 -64.626 1.00 77.32 213 PRO B O 1
ATOM 4550 N N . SER B 1 247 ? 31.745 -30.947 -62.507 1.00 70.43 214 SER B N 1
ATOM 4551 C CA . SER B 1 247 ? 30.527 -30.206 -62.198 1.00 70.04 214 SER B CA 1
ATOM 4552 C C . SER B 1 247 ? 30.525 -28.843 -62.875 1.00 61.21 214 SER B C 1
ATOM 4553 O O . SER B 1 247 ? 29.458 -28.321 -63.216 1.00 64.39 214 SER B O 1
ATOM 4556 N N . GLN B 1 248 ? 31.703 -28.256 -63.069 1.00 63.79 215 GLN B N 1
ATOM 4557 C CA . GLN B 1 248 ? 31.874 -27.029 -63.833 1.00 66.61 215 GLN B CA 1
ATOM 4558 C C . GLN B 1 248 ? 33.046 -27.232 -64.779 1.00 74.68 215 GLN B C 1
ATOM 4559 O O . GLN B 1 248 ? 34.111 -27.695 -64.357 1.00 65.71 215 GLN B O 1
ATOM 4565 N N . SER B 1 249 ? 32.852 -26.897 -66.053 1.00 84.08 216 SER B N 1
ATOM 4566 C CA . SER B 1 249 ? 33.874 -27.169 -67.055 1.00 77.11 216 SER B CA 1
ATOM 4567 C C . SER B 1 249 ? 33.675 -26.259 -68.257 1.00 78.55 216 SER B C 1
ATOM 4568 O O . SER B 1 249 ? 32.580 -26.208 -68.825 1.00 64.76 216 SER B O 1
ATOM 4571 N N . ASN B 1 250 ? 34.732 -25.550 -68.634 1.00 76.08 217 ASN B N 1
ATOM 4572 C CA . ASN B 1 250 ? 34.774 -24.817 -69.893 1.00 65.17 217 ASN B CA 1
ATOM 4573 C C . ASN B 1 250 ? 36.238 -24.686 -70.305 1.00 72.31 217 ASN B C 1
ATOM 4574 O O . ASN B 1 250 ? 37.093 -25.457 -69.857 1.00 65.05 217 ASN B O 1
ATOM 4579 N N . GLN B 1 251 ? 36.529 -23.704 -71.159 1.00 72.53 218 GLN B N 1
ATOM 4580 C CA . GLN B 1 251 ? 37.897 -23.511 -71.627 1.00 67.56 218 GLN B CA 1
ATOM 4581 C C . GLN B 1 251 ? 38.820 -23.046 -70.508 1.00 66.67 218 GLN B C 1
ATOM 4582 O O . GLN B 1 251 ? 40.011 -23.378 -70.510 1.00 65.34 218 GLN B O 1
ATOM 4588 N N . PHE B 1 252 ? 38.291 -22.303 -69.540 1.00 74.30 219 PHE B N 1
ATOM 4589 C CA . PHE B 1 252 ? 39.107 -21.608 -68.554 1.00 65.95 219 PHE B CA 1
ATOM 4590 C C . PHE B 1 252 ? 39.310 -22.395 -67.266 1.00 65.66 219 PHE B C 1
ATOM 4591 O O . PHE B 1 252 ? 39.977 -21.895 -66.355 1.00 59.65 219 PHE B O 1
ATOM 4599 N N . GLY B 1 253 ? 38.776 -23.602 -67.169 1.00 67.41 220 GLY B N 1
ATOM 4600 C CA . GLY B 1 253 ? 38.990 -24.412 -65.987 1.00 61.95 220 GLY B CA 1
ATOM 4601 C C . GLY B 1 253 ? 37.989 -25.538 -65.898 1.00 68.57 220 GLY B C 1
ATOM 4602 O O . GLY B 1 253 ? 36.979 -25.570 -66.603 1.00 64.94 220 GLY B O 1
ATOM 4603 N N . ARG B 1 254 ? 38.293 -26.477 -65.003 1.00 61.31 221 ARG B N 1
ATOM 4604 C CA . ARG B 1 254 ? 37.442 -27.630 -64.748 1.00 74.27 221 ARG B CA 1
ATOM 4605 C C . ARG B 1 254 ? 37.431 -27.920 -63.255 1.00 61.55 221 ARG B C 1
ATOM 4606 O O . ARG B 1 254 ? 38.447 -27.750 -62.576 1.00 59.24 221 ARG B O 1
ATOM 4614 N N . LEU B 1 255 ? 36.280 -28.362 -62.750 1.00 54.62 222 LEU B N 1
ATOM 4615 C CA . LEU B 1 255 ? 36.095 -28.624 -61.325 1.00 62.87 222 LEU B CA 1
ATOM 4616 C C . LEU B 1 255 ? 35.531 -30.027 -61.141 1.00 65.68 222 LEU B C 1
ATOM 4617 O O . LEU B 1 255 ? 34.383 -30.292 -61.511 1.00 65.03 222 LEU B O 1
ATOM 4622 N N . TYR B 1 256 ? 36.336 -30.919 -60.571 1.00 69.73 223 TYR B N 1
ATOM 4623 C CA . TYR B 1 256 ? 35.889 -32.245 -60.170 1.00 62.73 223 TYR B CA 1
ATOM 4624 C C . TYR B 1 256 ? 35.633 -32.240 -58.669 1.00 72.56 223 TYR B C 1
ATOM 4625 O O . TYR B 1 256 ? 36.406 -31.656 -57.903 1.00 81.54 223 TYR B O 1
ATOM 4634 N N . GLU B 1 257 ? 34.550 -32.889 -58.249 1.00 71.87 224 GLU B N 1
ATOM 4635 C CA . GLU B 1 257 ? 34.192 -32.880 -56.838 1.00 68.74 224 GLU B CA 1
ATOM 4636 C C . GLU B 1 257 ? 33.469 -34.167 -56.472 1.00 58.34 224 GLU B C 1
ATOM 4637 O O . GLU B 1 257 ? 32.826 -34.801 -57.312 1.00 59.44 224 GLU B O 1
ATOM 4643 N N . ALA B 1 258 ? 33.589 -34.544 -55.200 1.00 66.88 225 ALA B N 1
ATOM 4644 C CA . ALA B 1 258 ? 32.913 -35.710 -54.640 1.00 62.03 225 ALA B CA 1
ATOM 4645 C C . ALA B 1 258 ? 32.194 -35.270 -53.373 1.00 65.67 225 ALA B C 1
ATOM 4646 O O . ALA B 1 258 ? 32.839 -34.953 -52.368 1.00 65.41 225 ALA B O 1
ATOM 4648 N N . HIS B 1 259 ? 30.855 -35.248 -53.421 1.00 63.61 226 HIS B N 1
ATOM 4649 C CA . HIS B 1 259 ? 30.022 -34.798 -52.313 1.00 55.81 226 HIS B CA 1
ATOM 4650 C C . HIS B 1 259 ? 29.700 -35.965 -51.381 1.00 66.50 226 HIS B C 1
ATOM 4651 O O . HIS B 1 259 ? 29.534 -37.098 -51.841 1.00 80.71 226 HIS B O 1
ATOM 4658 N N . PRO B 1 260 ? 29.609 -35.721 -50.070 1.00 64.61 227 PRO B N 1
ATOM 4659 C CA . PRO B 1 260 ? 29.307 -36.821 -49.140 1.00 68.47 227 PRO B CA 1
ATOM 4660 C C . PRO B 1 260 ? 27.909 -37.389 -49.297 1.00 74.21 227 PRO B C 1
ATOM 4661 O O . PRO B 1 260 ? 27.652 -38.490 -48.794 1.00 77.27 227 PRO B O 1
ATOM 4665 N N . ASP B 1 261 ? 26.997 -36.677 -49.965 1.00 54.64 228 ASP B N 1
ATOM 4666 C CA . ASP B 1 261 ? 25.623 -37.158 -50.075 1.00 60.91 228 ASP B CA 1
ATOM 4667 C C . ASP B 1 261 ? 25.557 -38.482 -50.824 1.00 73.23 228 ASP B C 1
ATOM 4668 O O . ASP B 1 261 ? 24.798 -39.382 -50.443 1.00 84.85 228 ASP B O 1
ATOM 4673 N N . ASP B 1 262 ? 26.349 -38.624 -51.884 1.00 80.68 229 ASP B N 1
ATOM 4674 C CA . ASP B 1 262 ? 26.379 -39.868 -52.643 1.00 79.42 229 ASP B CA 1
ATOM 4675 C C . ASP B 1 262 ? 27.776 -40.477 -52.632 1.00 72.18 229 ASP B C 1
ATOM 4676 O O . ASP B 1 262 ? 28.320 -40.823 -53.685 1.00 69.23 229 ASP B O 1
ATOM 4681 N N . HIS B 1 263 ? 28.359 -40.615 -51.442 1.00 66.95 230 HIS B N 1
ATOM 4682 C CA . HIS B 1 263 ? 29.675 -41.232 -51.287 1.00 65.58 230 HIS B CA 1
ATOM 4683 C C . HIS B 1 263 ? 29.741 -41.859 -49.902 1.00 74.77 230 HIS B C 1
ATOM 4684 O O . HIS B 1 263 ? 29.770 -41.140 -48.898 1.00 78.85 230 HIS B O 1
ATOM 4691 N N . LYS B 1 264 ? 29.765 -43.195 -49.848 1.00 78.00 231 LYS B N 1
ATOM 4692 C CA . LYS B 1 264 ? 29.872 -43.885 -48.566 1.00 72.45 231 LYS B CA 1
ATOM 4693 C C . LYS B 1 264 ? 31.166 -43.537 -47.843 1.00 69.91 231 LYS B C 1
ATOM 4694 O O . LYS B 1 264 ? 31.188 -43.464 -46.609 1.00 68.32 231 LYS B O 1
ATOM 4700 N N . GLN B 1 265 ? 32.250 -43.317 -48.589 1.00 71.37 232 GLN B N 1
ATOM 4701 C CA . GLN B 1 265 ? 33.550 -43.093 -47.966 1.00 72.42 232 GLN B CA 1
ATOM 4702 C C . GLN B 1 265 ? 33.617 -41.748 -47.257 1.00 69.32 232 GLN B C 1
ATOM 4703 O O . GLN B 1 265 ? 34.397 -41.587 -46.312 1.00 72.60 232 GLN B O 1
ATOM 4709 N N . LEU B 1 266 ? 32.816 -40.776 -47.692 1.00 75.76 233 LEU B N 1
ATOM 4710 C CA . LEU B 1 266 ? 32.897 -39.414 -47.183 1.00 74.34 233 LEU B CA 1
ATOM 4711 C C . LEU B 1 266 ? 31.687 -38.992 -46.362 1.00 74.44 233 LEU B C 1
ATOM 4712 O O . LEU B 1 266 ? 31.756 -37.964 -45.681 1.00 74.34 233 LEU B O 1
ATOM 4717 N N . GLN B 1 267 ? 30.590 -39.752 -46.405 1.00 82.95 234 GLN B N 1
ATOM 4718 C CA . GLN B 1 267 ? 29.369 -39.335 -45.721 1.00 76.17 234 GLN B CA 1
ATOM 4719 C C . GLN B 1 267 ? 29.561 -39.263 -44.212 1.00 76.35 234 GLN B C 1
ATOM 4720 O O . GLN B 1 267 ? 28.942 -38.425 -43.547 1.00 78.82 234 GLN B O 1
ATOM 4726 N N . ASP B 1 268 ? 30.414 -40.126 -43.655 1.00 87.19 235 ASP B N 1
ATOM 4727 C CA . ASP B 1 268 ? 30.655 -40.108 -42.216 1.00 75.94 235 ASP B CA 1
ATOM 4728 C C . ASP B 1 268 ? 31.259 -38.784 -41.769 1.00 65.55 235 ASP B C 1
ATOM 4729 O O . ASP B 1 268 ? 30.981 -38.316 -40.659 1.00 90.52 235 ASP B O 1
ATOM 4734 N N . LEU B 1 269 ? 32.067 -38.156 -42.622 1.00 58.32 236 LEU B N 1
ATOM 4735 C CA . LEU B 1 269 ? 32.776 -36.932 -42.277 1.00 57.53 236 LEU B CA 1
ATOM 4736 C C . LEU B 1 269 ? 32.048 -35.664 -42.702 1.00 65.12 236 LEU B C 1
ATOM 4737 O O . LEU B 1 269 ? 32.438 -34.576 -42.265 1.00 61.74 236 LEU B O 1
ATOM 4742 N N . ASP B 1 270 ? 31.011 -35.776 -43.537 1.00 66.63 237 ASP B N 1
ATOM 4743 C CA . ASP B 1 270 ? 30.350 -34.612 -44.131 1.00 58.04 237 ASP B CA 1
ATOM 4744 C C . ASP B 1 270 ? 31.374 -33.704 -44.810 1.00 65.22 237 ASP B C 1
ATOM 4745 O O . ASP B 1 270 ? 31.312 -32.476 -44.722 1.00 66.74 237 ASP B O 1
ATOM 4750 N N . LEU B 1 271 ? 32.335 -34.325 -45.490 1.00 60.15 238 LEU B N 1
ATOM 4751 C CA . LEU B 1 271 ? 33.455 -33.628 -46.109 1.00 61.13 238 LEU B CA 1
ATOM 4752 C C . LEU B 1 271 ? 33.440 -33.888 -47.607 1.00 69.57 238 LEU B C 1
ATOM 4753 O O . LEU B 1 271 ? 33.484 -35.044 -48.038 1.00 83.79 238 LEU B O 1
ATOM 4758 N N . MET B 1 272 ? 33.373 -32.818 -48.393 1.00 67.92 239 MET B N 1
ATOM 4759 C CA . MET B 1 272 ? 33.483 -32.921 -49.839 1.00 59.26 239 MET B CA 1
ATOM 4760 C C . MET B 1 272 ? 34.926 -32.696 -50.262 1.00 63.80 239 MET B C 1
ATOM 4761 O O . MET B 1 272 ? 35.604 -31.801 -49.750 1.00 72.34 239 MET B O 1
ATOM 4766 N N . VAL B 1 273 ? 35.396 -33.523 -51.191 1.00 59.70 240 VAL B N 1
ATOM 4767 C CA . VAL B 1 273 ? 36.716 -33.373 -51.788 1.00 62.86 240 VAL B CA 1
ATOM 4768 C C . VAL B 1 273 ? 36.535 -32.820 -53.193 1.00 63.99 240 VAL B C 1
ATOM 4769 O O . VAL B 1 273 ? 35.777 -33.379 -53.995 1.00 64.17 240 VAL B O 1
ATOM 4773 N N . SER B 1 274 ? 37.221 -31.719 -53.486 1.00 58.34 241 SER B N 1
ATOM 4774 C CA . SER B 1 274 ? 37.116 -31.052 -54.773 1.00 51.69 241 SER B CA 1
ATOM 4775 C C . SER B 1 274 ? 38.506 -30.817 -55.342 1.00 67.81 241 SER B C 1
ATOM 4776 O O . SER B 1 274 ? 39.489 -30.705 -54.604 1.00 72.80 241 SER B O 1
ATOM 4779 N N . PHE B 1 275 ? 38.577 -30.750 -56.669 1.00 64.45 242 PHE B N 1
ATOM 4780 C CA . PHE B 1 275 ? 39.815 -30.450 -57.371 1.00 62.15 242 PHE B CA 1
ATOM 4781 C C . PHE B 1 275 ? 39.509 -29.481 -58.501 1.00 67.12 242 PHE B C 1
ATOM 4782 O O . PHE B 1 275 ? 38.522 -29.650 -59.222 1.00 65.46 242 PHE B O 1
ATOM 4790 N N . ALA B 1 276 ? 40.358 -28.467 -58.651 1.00 54.29 243 ALA B N 1
ATOM 4791 C CA . ALA B 1 276 ? 40.163 -27.426 -59.652 1.00 61.10 243 ALA B CA 1
ATOM 4792 C C . ALA B 1 276 ? 41.416 -27.317 -60.505 1.00 74.45 243 ALA B C 1
ATOM 4793 O O . ALA B 1 276 ? 42.512 -27.105 -59.977 1.00 72.16 243 ALA B O 1
ATOM 4795 N N . ASN B 1 277 ? 41.252 -27.463 -61.817 1.00 70.94 244 ASN B N 1
ATOM 4796 C CA . ASN B 1 277 ? 42.332 -27.296 -62.788 1.00 63.74 244 ASN B CA 1
ATOM 4797 C C . ASN B 1 277 ? 42.056 -25.990 -63.529 1.00 63.10 244 ASN B C 1
ATOM 4798 O O . ASN B 1 277 ? 41.432 -25.981 -64.592 1.00 67.36 244 ASN B O 1
ATOM 4803 N N . ILE B 1 278 ? 42.521 -24.886 -62.956 1.00 64.67 245 ILE B N 1
ATOM 4804 C CA . ILE B 1 278 ? 42.299 -23.567 -63.538 1.00 68.87 245 ILE B CA 1
ATOM 4805 C C . ILE B 1 278 ? 43.310 -23.341 -64.653 1.00 65.80 245 ILE B C 1
ATOM 4806 O O . ILE B 1 278 ? 44.521 -23.476 -64.444 1.00 72.09 245 ILE B O 1
ATOM 4811 N N . THR B 1 279 ? 42.815 -23.000 -65.841 1.00 66.02 246 THR B N 1
ATOM 4812 C CA . THR B 1 279 ? 43.700 -22.730 -66.966 1.00 74.29 246 THR B CA 1
ATOM 4813 C C . THR B 1 279 ? 44.585 -21.525 -66.670 1.00 80.56 246 THR B C 1
ATOM 4814 O O . THR B 1 279 ? 44.208 -20.617 -65.923 1.00 81.03 246 THR B O 1
ATOM 4818 N N . LYS B 1 280 ? 45.785 -21.535 -67.247 1.00 80.70 247 LYS B N 1
ATOM 4819 C CA . LYS B 1 280 ? 46.681 -20.394 -67.126 1.00 80.33 247 LYS B CA 1
ATOM 4820 C C . LYS B 1 280 ? 46.001 -19.134 -67.645 1.00 74.81 247 LYS B C 1
ATOM 4821 O O . LYS B 1 280 ? 45.248 -19.170 -68.622 1.00 72.96 247 LYS B O 1
ATOM 4827 N N . GLY B 1 281 ? 46.258 -18.015 -66.971 1.00 63.02 248 GLY B N 1
ATOM 4828 C CA . GLY B 1 281 ? 45.615 -16.770 -67.335 1.00 76.92 248 GLY B CA 1
ATOM 4829 C C . GLY B 1 281 ? 44.129 -16.714 -67.067 1.00 73.97 248 GLY B C 1
ATOM 4830 O O . GLY B 1 281 ? 43.485 -15.730 -67.441 1.00 78.50 248 GLY B O 1
ATOM 4831 N N . SER B 1 282 ? 43.565 -17.736 -66.433 1.00 73.47 249 SER B N 1
ATOM 4832 C CA . SER B 1 282 ? 42.151 -17.778 -66.094 1.00 72.41 249 SER B CA 1
ATOM 4833 C C . SER B 1 282 ? 41.973 -17.695 -64.583 1.00 72.23 249 SER B C 1
ATOM 4834 O O . SER B 1 282 ? 42.936 -17.706 -63.811 1.00 61.45 249 SER B O 1
ATOM 4837 N N . MET B 1 283 ? 40.712 -17.622 -64.164 1.00 71.78 250 MET B N 1
ATOM 4838 C CA . MET B 1 283 ? 40.395 -17.440 -62.757 1.00 70.40 250 MET B CA 1
ATOM 4839 C C . MET B 1 283 ? 39.108 -18.175 -62.417 1.00 63.79 250 MET B C 1
ATOM 4840 O O . MET B 1 283 ? 38.195 -18.278 -63.241 1.00 57.48 250 MET B O 1
ATOM 4845 N N . ALA B 1 284 ? 39.052 -18.689 -61.190 1.00 65.62 251 ALA B N 1
ATOM 4846 C CA . ALA B 1 284 ? 37.813 -19.205 -60.615 1.00 59.16 251 ALA B CA 1
ATOM 4847 C C . ALA B 1 284 ? 37.086 -18.016 -60.003 1.00 53.15 251 ALA B C 1
ATOM 4848 O O . ALA B 1 284 ? 37.459 -17.531 -58.932 1.00 58.88 251 ALA B O 1
ATOM 4850 N N . GLY B 1 285 ? 36.052 -17.539 -60.693 1.00 66.51 252 GLY B N 1
ATOM 4851 C CA . GLY B 1 285 ? 35.407 -16.287 -60.375 1.00 56.97 252 GLY B CA 1
ATOM 4852 C C . GLY B 1 285 ? 34.931 -16.181 -58.943 1.00 64.74 252 GLY B C 1
ATOM 4853 O O . GLY B 1 285 ? 34.771 -17.185 -58.241 1.00 79.69 252 GLY B O 1
ATOM 4854 N N . PRO B 1 286 ? 34.703 -14.944 -58.481 1.00 73.96 253 PRO B N 1
ATOM 4855 C CA . PRO B 1 286 ? 34.241 -14.737 -57.102 1.00 55.12 253 PRO B CA 1
ATOM 4856 C C . PRO B 1 286 ? 33.005 -15.558 -56.778 1.00 54.31 253 PRO B C 1
ATOM 4857 O O . PRO B 1 286 ? 31.991 -15.484 -57.480 1.00 59.09 253 PRO B O 1
ATOM 4861 N N . TYR B 1 287 ? 33.098 -16.365 -55.727 1.00 48.70 254 TYR B N 1
ATOM 4862 C CA . TYR B 1 287 ? 31.984 -17.184 -55.279 1.00 53.09 254 TYR B CA 1
ATOM 4863 C C . TYR B 1 287 ? 32.141 -17.421 -53.786 1.00 60.14 254 TYR B C 1
ATOM 4864 O O . TYR B 1 287 ? 33.187 -17.135 -53.197 1.00 55.33 254 TYR B O 1
ATOM 4873 N N . TYR B 1 288 ? 31.087 -17.953 -53.174 1.00 55.55 255 TYR B N 1
ATOM 4874 C CA . TYR B 1 288 ? 31.138 -18.290 -51.761 1.00 56.30 255 TYR B CA 1
ATOM 4875 C C . TYR B 1 288 ? 30.300 -19.533 -51.511 1.00 56.46 255 TYR B C 1
ATOM 4876 O O . TYR B 1 288 ? 29.298 -19.774 -52.190 1.00 52.26 255 TYR B O 1
ATOM 4885 N N . ASN B 1 289 ? 30.728 -20.322 -50.532 1.00 53.30 256 ASN B N 1
ATOM 4886 C CA . ASN B 1 289 ? 29.977 -21.493 -50.114 1.00 52.38 256 ASN B CA 1
ATOM 4887 C C . ASN B 1 289 ? 28.906 -21.095 -49.106 1.00 48.04 256 ASN B C 1
ATOM 4888 O O . ASN B 1 289 ? 29.095 -20.184 -48.296 1.00 45.46 256 ASN B O 1
ATOM 4893 N N . SER B 1 290 ? 27.766 -21.785 -49.166 1.00 47.05 257 SER B N 1
ATOM 4894 C CA . SER B 1 290 ? 26.665 -21.443 -48.272 1.00 48.80 257 SER B CA 1
ATOM 4895 C C . SER B 1 290 ? 26.981 -21.828 -46.831 1.00 56.99 257 SER B C 1
ATOM 4896 O O . SER B 1 290 ? 26.737 -21.043 -45.908 1.00 59.19 257 SER B O 1
ATOM 4899 N N . ARG B 1 291 ? 27.528 -23.029 -46.612 1.00 52.37 258 ARG B N 1
ATOM 4900 C CA . ARG B 1 291 ? 27.901 -23.438 -45.265 1.00 48.22 258 ARG B CA 1
ATOM 4901 C C . ARG B 1 291 ? 29.200 -24.228 -45.191 1.00 49.34 258 ARG B C 1
ATOM 4902 O O . ARG B 1 291 ? 29.615 -24.584 -44.084 1.00 54.74 258 ARG B O 1
ATOM 4910 N N . ALA B 1 292 ? 29.854 -24.510 -46.312 1.00 58.46 259 ALA B N 1
ATOM 4911 C CA . ALA B 1 292 ? 31.087 -25.281 -46.302 1.00 44.90 259 ALA B CA 1
ATOM 4912 C C . ALA B 1 292 ? 32.287 -24.376 -46.065 1.00 50.78 259 ALA B C 1
ATOM 4913 O O . ALA B 1 292 ? 32.343 -23.250 -46.567 1.00 55.14 259 ALA B O 1
ATOM 4915 N N . THR B 1 293 ? 33.246 -24.875 -45.290 1.00 52.09 260 THR B N 1
ATOM 4916 C CA . THR B 1 293 ? 34.520 -24.200 -45.080 1.00 56.86 260 THR B CA 1
ATOM 4917 C C . THR B 1 293 ? 35.577 -24.911 -45.915 1.00 55.97 260 THR B C 1
ATOM 4918 O O . THR B 1 293 ? 35.844 -26.098 -45.704 1.00 65.19 260 THR B O 1
ATOM 4922 N N . LYS B 1 294 ? 36.169 -24.186 -46.860 1.00 61.35 261 LYS B N 1
ATOM 4923 C CA . LYS B 1 294 ? 37.078 -24.775 -47.831 1.00 50.76 261 LYS B CA 1
ATOM 4924 C C . LYS B 1 294 ? 38.505 -24.765 -47.296 1.00 54.71 261 LYS B C 1
ATOM 4925 O O . LYS B 1 294 ? 39.010 -23.720 -46.873 1.00 59.03 261 LYS B O 1
ATOM 4931 N N . ILE B 1 295 ? 39.144 -25.933 -47.309 1.00 61.86 262 ILE B N 1
ATOM 4932 C CA . ILE B 1 295 ? 40.554 -26.056 -46.957 1.00 63.95 262 ILE B CA 1
ATOM 4933 C C . ILE B 1 295 ? 41.321 -26.414 -48.221 1.00 65.19 262 ILE B C 1
ATOM 4934 O O . ILE B 1 295 ? 41.453 -27.593 -48.569 1.00 68.86 262 ILE B O 1
ATOM 4939 N N . SER B 1 296 ? 41.827 -25.402 -48.919 1.00 56.61 263 SER B N 1
ATOM 4940 C CA . SER B 1 296 ? 42.411 -25.588 -50.239 1.00 65.15 263 SER B CA 1
ATOM 4941 C C . SER B 1 296 ? 43.917 -25.798 -50.140 1.00 69.13 263 SER B C 1
ATOM 4942 O O . SER B 1 296 ? 44.607 -25.073 -49.416 1.00 74.74 263 SER B O 1
ATOM 4945 N N . VAL B 1 297 ? 44.419 -26.789 -50.874 1.00 67.90 264 VAL B N 1
ATOM 4946 C CA . VAL B 1 297 ? 45.841 -27.108 -50.928 1.00 61.61 264 VAL B CA 1
ATOM 4947 C C . VAL B 1 297 ? 46.276 -27.053 -52.385 1.00 66.84 264 VAL B C 1
ATOM 4948 O O . VAL B 1 297 ? 45.702 -27.747 -53.235 1.00 70.73 264 VAL B O 1
ATOM 4952 N N . VAL B 1 298 ? 47.284 -26.237 -52.674 1.00 70.65 265 VAL B N 1
ATOM 4953 C CA . VAL B 1 298 ? 47.781 -26.086 -54.038 1.00 67.67 265 VAL B CA 1
ATOM 4954 C C . VAL B 1 298 ? 48.692 -27.264 -54.361 1.00 67.70 265 VAL B C 1
ATOM 4955 O O . VAL B 1 298 ? 49.698 -27.491 -53.681 1.00 65.26 265 VAL B O 1
ATOM 4959 N N . VAL B 1 299 ? 48.343 -28.011 -55.403 1.00 74.10 266 VAL B N 1
ATOM 4960 C CA . VAL B 1 299 ? 49.105 -29.194 -55.791 1.00 75.85 266 VAL B CA 1
ATOM 4961 C C . VAL B 1 299 ? 50.207 -28.845 -56.781 1.00 79.79 266 VAL B C 1
ATOM 4962 O O . VAL B 1 299 ? 51.369 -29.214 -56.589 1.00 85.32 266 VAL B O 1
ATOM 4966 N N . GLU B 1 300 ? 49.865 -28.135 -57.852 1.00 73.11 267 GLU B N 1
ATOM 4967 C CA . GLU B 1 300 ? 50.840 -27.764 -58.867 1.00 72.19 267 GLU B CA 1
ATOM 4968 C C . GLU B 1 300 ? 50.361 -26.506 -59.575 1.00 75.16 267 GLU B C 1
ATOM 4969 O O . GLU B 1 300 ? 49.179 -26.383 -59.905 1.00 81.48 267 GLU B O 1
ATOM 4975 N N . GLY B 1 301 ? 51.282 -25.580 -59.800 1.00 72.43 268 GLY B N 1
ATOM 4976 C CA . GLY B 1 301 ? 50.992 -24.339 -60.486 1.00 67.25 268 GLY B CA 1
ATOM 4977 C C . GLY B 1 301 ? 51.273 -23.131 -59.614 1.00 76.53 268 GLY B C 1
ATOM 4978 O O . GLY B 1 301 ? 51.662 -23.238 -58.452 1.00 84.20 268 GLY B O 1
ATOM 4979 N N . GLU B 1 302 ? 51.068 -21.961 -60.213 1.00 83.28 269 GLU B N 1
ATOM 4980 C CA . GLU B 1 302 ? 51.292 -20.689 -59.544 1.00 77.72 269 GLU B CA 1
ATOM 4981 C C . GLU B 1 302 ? 50.120 -19.756 -59.808 1.00 73.32 269 GLU B C 1
ATOM 4982 O O . GLU B 1 302 ? 49.465 -19.831 -60.852 1.00 82.99 269 GLU B O 1
ATOM 4988 N N . GLY B 1 303 ? 49.863 -18.876 -58.846 1.00 75.79 270 GLY B N 1
ATOM 4989 C CA . GLY B 1 303 ? 48.774 -17.927 -58.973 1.00 71.67 270 GLY B CA 1
ATOM 4990 C C . GLY B 1 303 ? 48.608 -17.143 -57.687 1.00 67.80 270 GLY B C 1
ATOM 4991 O O . GLY B 1 303 ? 49.550 -17.006 -56.905 1.00 79.77 270 GLY B O 1
ATOM 4992 N N . PHE B 1 304 ? 47.398 -16.631 -57.485 1.00 73.02 271 PHE B N 1
ATOM 4993 C CA . PHE B 1 304 ? 47.066 -15.927 -56.253 1.00 77.62 271 PHE B CA 1
ATOM 4994 C C . PHE B 1 304 ? 45.559 -15.989 -56.053 1.00 68.73 271 PHE B C 1
ATOM 4995 O O . PHE B 1 304 ? 44.806 -16.346 -56.962 1.00 70.37 271 PHE B O 1
ATOM 5003 N N . PHE B 1 305 ? 45.127 -15.636 -54.845 1.00 73.17 272 PHE B N 1
ATOM 5004 C CA . PHE B 1 305 ? 43.712 -15.643 -54.508 1.00 72.42 272 PHE B CA 1
ATOM 5005 C C . PHE B 1 305 ? 43.379 -14.420 -53.667 1.00 59.40 272 PHE B C 1
ATOM 5006 O O . PHE B 1 305 ? 44.218 -13.912 -52.920 1.00 60.88 272 PHE B O 1
ATOM 5014 N N . GLU B 1 306 ? 42.141 -13.954 -53.803 1.00 57.49 273 GLU B N 1
ATOM 5015 C CA . GLU B 1 306 ? 41.629 -12.829 -53.037 1.00 62.19 273 GLU B CA 1
ATOM 5016 C C . GLU B 1 306 ? 40.347 -13.249 -52.333 1.00 59.68 273 GLU B C 1
ATOM 5017 O O . GLU B 1 306 ? 39.576 -14.064 -52.847 1.00 59.43 273 GLU B O 1
ATOM 5023 N N . MET B 1 307 ? 40.124 -12.685 -51.148 1.00 61.73 274 MET B N 1
ATOM 5024 C CA . MET B 1 307 ? 38.978 -13.063 -50.334 1.00 65.17 274 MET B CA 1
ATOM 5025 C C . MET B 1 307 ? 38.467 -11.846 -49.577 1.00 62.48 274 MET B C 1
ATOM 5026 O O . MET B 1 307 ? 39.255 -11.012 -49.123 1.00 75.00 274 MET B O 1
ATOM 5031 N N . ALA B 1 308 ? 37.146 -11.754 -49.450 1.00 56.64 275 ALA B N 1
ATOM 5032 C CA . ALA B 1 308 ? 36.490 -10.679 -48.718 1.00 57.86 275 ALA B CA 1
ATOM 5033 C C . ALA B 1 308 ? 36.159 -11.165 -47.313 1.00 65.65 275 ALA B C 1
ATOM 5034 O O . ALA B 1 308 ? 35.431 -12.150 -47.150 1.00 65.79 275 ALA B O 1
ATOM 5036 N N . CYS B 1 309 ? 36.682 -10.475 -46.305 1.00 74.67 276 CYS B N 1
ATOM 5037 C CA . CYS B 1 309 ? 36.471 -10.849 -44.907 1.00 66.10 276 CYS B CA 1
ATOM 5038 C C . CYS B 1 309 ? 35.950 -9.665 -44.106 1.00 74.06 276 CYS B C 1
ATOM 5039 O O . CYS B 1 309 ? 36.684 -8.670 -43.928 1.00 83.62 276 CYS B O 1
ATOM 5042 N N . PRO B 1 310 ? 34.711 -9.721 -43.607 1.00 77.35 277 PRO B N 1
ATOM 5043 C CA . PRO B 1 310 ? 34.240 -8.679 -42.685 1.00 80.38 277 PRO B CA 1
ATOM 5044 C C . PRO B 1 310 ? 34.670 -8.915 -41.249 1.00 82.22 277 PRO B C 1
ATOM 5045 O O . PRO B 1 310 ? 34.715 -7.952 -40.472 1.00 87.07 277 PRO B O 1
ATOM 5049 N N . HIS B 1 311 ? 34.985 -10.162 -40.878 1.00 88.55 278 HIS B N 1
ATOM 5050 C CA . HIS B 1 311 ? 35.361 -10.478 -39.500 1.00 90.42 278 HIS B CA 1
ATOM 5051 C C . HIS B 1 311 ? 36.545 -9.644 -39.032 1.00 83.11 278 HIS B C 1
ATOM 5052 O O . HIS B 1 311 ? 36.513 -9.060 -37.943 1.00 104.71 278 HIS B O 1
ATOM 5059 N N . LEU B 1 312 ? 37.611 -9.605 -39.824 1.00 78.97 279 LEU B N 1
ATOM 5060 C CA . LEU B 1 312 ? 38.742 -8.716 -39.590 1.00 98.14 279 LEU B CA 1
ATOM 5061 C C . LEU B 1 312 ? 38.746 -7.696 -40.714 1.00 112.47 279 LEU B C 1
ATOM 5062 O O . LEU B 1 312 ? 38.659 -8.066 -41.886 1.00 110.53 279 LEU B O 1
ATOM 5067 N N . SER B 1 313 ? 38.812 -6.420 -40.363 1.00 118.04 280 SER B N 1
ATOM 5068 C CA . SER B 1 313 ? 38.671 -5.369 -41.361 1.00 125.44 280 SER B CA 1
ATOM 5069 C C . SER B 1 313 ? 39.168 -4.059 -40.784 1.00 141.62 280 SER B C 1
ATOM 5070 O O . SER B 1 313 ? 38.789 -2.979 -41.248 1.00 141.42 280 SER B O 1
ATOM 5073 N N . SER B 1 314 ? 40.025 -4.153 -39.770 1.00 153.35 281 SER B N 1
ATOM 5074 C CA . SER B 1 314 ? 40.447 -2.996 -38.994 1.00 155.77 281 SER B CA 1
ATOM 5075 C C . SER B 1 314 ? 39.224 -2.205 -38.530 1.00 156.71 281 SER B C 1
ATOM 5076 O O . SER B 1 314 ? 39.066 -1.018 -38.809 1.00 163.52 281 SER B O 1
ATOM 5079 N N . SER B 1 315 ? 38.325 -2.919 -37.851 1.00 147.80 282 SER B N 1
ATOM 5080 C CA . SER B 1 315 ? 37.175 -2.327 -37.171 1.00 157.93 282 SER B CA 1
ATOM 5081 C C . SER B 1 315 ? 36.251 -1.614 -38.155 1.00 159.10 282 SER B C 1
ATOM 5082 O O . SER B 1 315 ? 35.903 -0.445 -37.988 1.00 163.93 282 SER B O 1
ATOM 5085 N N . SER B 1 316 ? 35.868 -2.338 -39.203 1.00 153.53 283 SER B N 1
ATOM 5086 C CA . SER B 1 316 ? 34.828 -1.955 -40.152 1.00 159.23 283 SER B CA 1
ATOM 5087 C C . SER B 1 316 ? 35.151 -0.698 -40.944 1.00 156.93 283 SER B C 1
ATOM 5088 O O . SER B 1 316 ? 34.263 -0.140 -41.594 1.00 153.04 283 SER B O 1
ATOM 5091 N N . GLY B 1 317 ? 36.391 -0.220 -40.895 1.00 149.39 284 GLY B N 1
ATOM 5092 C CA . GLY B 1 317 ? 36.776 0.891 -41.752 1.00 144.50 284 GLY B CA 1
ATOM 5093 C C . GLY B 1 317 ? 36.516 0.612 -43.218 1.00 137.09 284 GLY B C 1
ATOM 5094 O O . GLY B 1 317 ? 35.963 1.453 -43.929 1.00 134.74 284 GLY B O 1
ATOM 5095 N N . SER B 1 318 ? 36.869 -0.588 -43.672 1.00 128.16 285 SER B N 1
ATOM 5096 C CA . SER B 1 318 ? 36.651 -1.068 -45.032 1.00 130.50 285 SER B CA 1
ATOM 5097 C C . SER B 1 318 ? 37.073 -2.528 -45.076 1.00 124.28 285 SER B C 1
ATOM 5098 O O . SER B 1 318 ? 37.826 -2.995 -44.217 1.00 134.27 285 SER B O 1
ATOM 5101 N N . TYR B 1 319 ? 36.574 -3.247 -46.080 1.00 106.16 286 TYR B N 1
ATOM 5102 C CA . TYR B 1 319 ? 37.005 -4.624 -46.286 1.00 100.96 286 TYR B CA 1
ATOM 5103 C C . TYR B 1 319 ? 38.512 -4.669 -46.502 1.00 105.41 286 TYR B C 1
ATOM 5104 O O . TYR B 1 319 ? 39.063 -3.885 -47.279 1.00 107.58 286 TYR B O 1
ATOM 5113 N N . GLN B 1 320 ? 39.180 -5.584 -45.804 1.00 102.33 287 GLN B N 1
ATOM 5114 C CA . GLN B 1 320 ? 40.617 -5.772 -45.958 1.00 108.62 287 GLN B CA 1
ATOM 5115 C C . GLN B 1 320 ? 40.874 -6.732 -47.113 1.00 102.86 287 GLN B C 1
ATOM 5116 O O . GLN B 1 320 ? 40.352 -7.853 -47.124 1.00 92.18 287 GLN B O 1
ATOM 5122 N N . LYS B 1 321 ? 41.671 -6.290 -48.085 1.00 98.11 288 LYS B N 1
ATOM 5123 C CA . LYS B 1 321 ? 41.977 -7.110 -49.250 1.00 106.29 288 LYS B CA 1
ATOM 5124 C C . LYS B 1 321 ? 42.894 -8.266 -48.870 1.00 110.02 288 LYS B C 1
ATOM 5125 O O . LYS B 1 321 ? 44.121 -8.122 -48.878 1.00 107.71 288 LYS B O 1
ATOM 5131 N N . ILE B 1 322 ? 42.307 -9.413 -48.532 1.00 100.03 289 ILE B N 1
ATOM 5132 C CA . ILE B 1 322 ? 43.080 -10.592 -48.158 1.00 85.22 289 ILE B CA 1
ATOM 5133 C C . ILE B 1 322 ? 43.565 -11.293 -49.419 1.00 91.48 289 ILE B C 1
ATOM 5134 O O . ILE B 1 322 ? 42.887 -12.176 -49.958 1.00 87.72 289 ILE B O 1
ATOM 5139 N N . SER B 1 323 ? 44.735 -10.892 -49.903 1.00 92.75 290 SER B N 1
ATOM 5140 C CA . SER B 1 323 ? 45.364 -11.496 -51.065 1.00 73.06 290 SER B CA 1
ATOM 5141 C C . SER B 1 323 ? 46.619 -12.243 -50.636 1.00 83.53 290 SER B C 1
ATOM 5142 O O . SER B 1 323 ? 47.228 -11.926 -49.610 1.00 100.19 290 SER B O 1
ATOM 5145 N N . ALA B 1 324 ? 46.998 -13.244 -51.427 1.00 72.52 291 ALA B N 1
ATOM 5146 C CA . ALA B 1 324 ? 48.168 -14.049 -51.110 1.00 79.03 291 ALA B CA 1
ATOM 5147 C C . ALA B 1 324 ? 48.665 -14.729 -52.374 1.00 87.44 291 ALA B C 1
ATOM 5148 O O . ALA B 1 324 ? 47.865 -15.150 -53.213 1.00 80.61 291 ALA B O 1
ATOM 5150 N N . ARG B 1 325 ? 49.986 -14.834 -52.498 1.00 91.01 292 ARG B N 1
ATOM 5151 C CA . ARG B 1 325 ? 50.591 -15.539 -53.617 1.00 87.49 292 ARG B CA 1
ATOM 5152 C C . ARG B 1 325 ? 50.438 -17.042 -53.427 1.00 82.90 292 ARG B C 1
ATOM 5153 O O . ARG B 1 325 ? 50.602 -17.563 -52.320 1.00 80.73 292 ARG B O 1
ATOM 5161 N N . LEU B 1 326 ? 50.122 -17.740 -54.515 1.00 82.65 293 LEU B N 1
ATOM 5162 C CA . LEU B 1 326 ? 49.826 -19.165 -54.469 1.00 79.08 293 LEU B CA 1
ATOM 5163 C C . LEU B 1 326 ? 50.867 -19.941 -55.259 1.00 76.66 293 LEU B C 1
ATOM 5164 O O . LEU B 1 326 ? 51.092 -19.664 -56.441 1.00 84.88 293 LEU B O 1
ATOM 5169 N N . ARG B 1 327 ? 51.492 -20.915 -54.602 1.00 76.14 294 ARG B N 1
ATOM 5170 C CA . ARG B 1 327 ? 52.424 -21.831 -55.240 1.00 74.86 294 ARG B CA 1
ATOM 5171 C C . ARG B 1 327 ? 52.202 -23.218 -54.655 1.00 77.19 294 ARG B C 1
ATOM 5172 O O . ARG B 1 327 ? 51.400 -23.405 -53.736 1.00 75.81 294 ARG B O 1
ATOM 5180 N N . ARG B 1 328 ? 52.921 -24.199 -55.194 1.00 81.79 295 ARG B N 1
ATOM 5181 C CA . ARG B 1 328 ? 52.840 -25.554 -54.667 1.00 82.00 295 ARG B CA 1
ATOM 5182 C C . ARG B 1 328 ? 53.332 -25.588 -53.226 1.00 91.28 295 ARG B C 1
ATOM 5183 O O . ARG B 1 328 ? 54.427 -25.108 -52.918 1.00 96.00 295 ARG B O 1
ATOM 5191 N N . GLY B 1 329 ? 52.513 -26.151 -52.340 1.00 98.79 296 GLY B N 1
ATOM 5192 C CA . GLY B 1 329 ? 52.828 -26.230 -50.931 1.00 84.39 296 GLY B CA 1
ATOM 5193 C C . GLY B 1 329 ? 52.137 -25.198 -50.065 1.00 89.14 296 GLY B C 1
ATOM 5194 O O . GLY B 1 329 ? 52.252 -25.271 -48.835 1.00 97.02 296 GLY B O 1
ATOM 5195 N N . VAL B 1 330 ? 51.429 -24.245 -50.662 1.00 90.76 297 VAL B N 1
ATOM 5196 C CA . VAL B 1 330 ? 50.713 -23.217 -49.915 1.00 84.41 297 VAL B CA 1
ATOM 5197 C C . VAL B 1 330 ? 49.294 -23.700 -49.654 1.00 77.34 297 VAL B C 1
ATOM 5198 O O . VAL B 1 330 ? 48.622 -24.208 -50.560 1.00 80.72 297 VAL B O 1
ATOM 5202 N N . VAL B 1 331 ? 48.838 -23.548 -48.414 1.00 73.32 298 VAL B N 1
ATOM 5203 C CA . VAL B 1 331 ? 47.503 -23.956 -47.996 1.00 62.56 298 VAL B CA 1
ATOM 5204 C C . VAL B 1 331 ? 46.765 -22.717 -47.512 1.00 69.20 298 VAL B C 1
ATOM 5205 O O . VAL B 1 331 ? 47.207 -22.060 -46.561 1.00 92.52 298 VAL B O 1
ATOM 5209 N N . PHE B 1 332 ? 45.648 -22.397 -48.160 1.00 50.73 299 PHE B N 1
ATOM 5210 C CA . PHE B 1 332 ? 44.813 -21.273 -47.765 1.00 57.52 299 PHE B CA 1
ATOM 5211 C C . PHE B 1 332 ? 43.401 -21.764 -47.476 1.00 60.31 299 PHE B C 1
ATOM 5212 O O . PHE B 1 332 ? 42.901 -22.675 -48.143 1.00 72.06 299 PHE B O 1
ATOM 5220 N N . VAL B 1 333 ? 42.768 -21.160 -46.474 1.00 58.93 300 VAL B N 1
ATOM 5221 C CA . VAL B 1 333 ? 41.461 -21.583 -45.985 1.00 60.81 300 VAL B CA 1
ATOM 5222 C C . VAL B 1 333 ? 40.473 -20.446 -46.195 1.00 54.54 300 VAL B C 1
ATOM 5223 O O . VAL B 1 333 ? 40.773 -19.289 -45.879 1.00 55.16 300 VAL B O 1
ATOM 5227 N N . ALA B 1 334 ? 39.299 -20.776 -46.727 1.00 51.34 301 ALA B N 1
ATOM 5228 C CA . ALA B 1 334 ? 38.227 -19.806 -46.945 1.00 50.92 301 ALA B CA 1
ATOM 5229 C C . ALA B 1 334 ? 37.018 -20.202 -46.112 1.00 52.93 301 ALA B C 1
ATOM 5230 O O . ALA B 1 334 ? 36.261 -21.10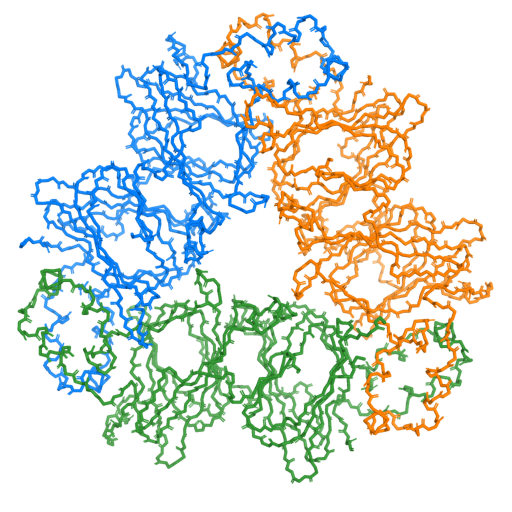9 -46.504 1.00 54.71 301 ALA B O 1
ATOM 5232 N N . PRO B 1 335 ? 36.797 -19.569 -44.961 1.00 59.61 302 PRO B N 1
ATOM 5233 C CA . PRO B 1 335 ? 35.641 -19.923 -44.130 1.00 53.87 302 PRO B CA 1
ATOM 5234 C C . PRO B 1 335 ? 34.329 -19.705 -44.868 1.00 56.43 302 PRO B C 1
ATOM 5235 O O . PRO B 1 335 ? 34.236 -18.915 -45.810 1.00 57.46 302 PRO B O 1
ATOM 5239 N N . ALA B 1 336 ? 33.304 -20.427 -44.417 1.00 57.19 303 ALA B N 1
ATOM 5240 C CA . ALA B 1 336 ? 31.998 -20.382 -45.061 1.00 40.63 303 ALA B CA 1
ATOM 5241 C C . ALA B 1 336 ? 31.473 -18.953 -45.132 1.00 40.80 303 ALA B C 1
ATOM 5242 O O . ALA B 1 336 ? 31.807 -18.100 -44.307 1.00 72.72 303 ALA B O 1
ATOM 5244 N N . GLY B 1 337 ? 30.646 -18.697 -46.143 1.00 35.50 304 GLY B N 1
ATOM 5245 C CA . GLY B 1 337 ? 30.073 -17.387 -46.360 1.00 43.02 304 GLY B CA 1
ATOM 5246 C C . GLY B 1 337 ? 31.008 -16.359 -46.956 1.00 51.14 304 GLY B C 1
ATOM 5247 O O . GLY B 1 337 ? 30.547 -15.270 -47.321 1.00 52.73 304 GLY B O 1
ATOM 5248 N N . HIS B 1 338 ? 32.304 -16.662 -47.081 1.00 49.61 305 HIS B N 1
ATOM 5249 C CA . HIS B 1 338 ? 33.256 -15.658 -47.547 1.00 45.35 305 HIS B CA 1
ATOM 5250 C C . HIS B 1 338 ? 33.394 -15.721 -49.060 1.00 45.80 305 HIS B C 1
ATOM 5251 O O . HIS B 1 338 ? 33.636 -16.803 -49.608 1.00 56.20 305 HIS B O 1
ATOM 5258 N N . PRO B 1 339 ? 33.241 -14.597 -49.759 1.00 53.59 306 PRO B N 1
ATOM 5259 C CA . PRO B 1 339 ? 33.562 -14.571 -51.191 1.00 51.55 306 PRO B CA 1
ATOM 5260 C C . PRO B 1 339 ? 35.042 -14.840 -51.418 1.00 61.74 306 PRO B C 1
ATOM 5261 O O . PRO B 1 339 ? 35.904 -14.294 -50.727 1.00 63.43 306 PRO B O 1
ATOM 5265 N N . VAL B 1 340 ? 35.332 -15.687 -52.402 1.00 53.23 307 VAL B N 1
ATOM 5266 C CA . VAL B 1 340 ? 36.700 -16.104 -52.690 1.00 54.31 307 VAL B CA 1
ATOM 5267 C C . VAL B 1 340 ? 36.871 -16.226 -54.198 1.00 49.92 307 VAL B C 1
ATOM 5268 O O . VAL B 1 340 ? 35.963 -16.673 -54.906 1.00 58.50 307 VAL B O 1
ATOM 5272 N N . ALA B 1 341 ? 38.035 -15.806 -54.690 1.00 47.36 308 ALA B N 1
ATOM 5273 C CA . ALA B 1 341 ? 38.374 -15.910 -56.102 1.00 56.51 308 ALA B CA 1
ATOM 5274 C C . ALA B 1 341 ? 39.815 -16.375 -56.224 1.00 58.90 308 ALA B C 1
ATOM 5275 O O . ALA B 1 341 ? 40.694 -15.864 -55.524 1.00 55.08 308 ALA B O 1
ATOM 5277 N N . VAL B 1 342 ? 40.054 -17.342 -57.104 1.00 65.88 309 VAL B N 1
ATOM 5278 C CA . VAL B 1 342 ? 41.381 -17.907 -57.322 1.00 69.12 309 VAL B CA 1
ATOM 5279 C C . VAL B 1 342 ? 41.789 -17.611 -58.757 1.00 70.47 309 VAL B C 1
ATOM 5280 O O . VAL B 1 342 ? 41.105 -18.029 -59.701 1.00 63.49 309 VAL B O 1
ATOM 5284 N N . ILE B 1 343 ? 42.899 -16.897 -58.921 1.00 70.35 310 ILE B N 1
ATOM 5285 C CA . ILE B 1 343 ? 43.392 -16.471 -60.226 1.00 63.82 310 ILE B CA 1
ATOM 5286 C C . ILE B 1 343 ? 44.673 -17.234 -60.529 1.00 64.49 310 ILE B C 1
ATOM 5287 O O . ILE B 1 343 ? 45.589 -17.278 -59.698 1.00 60.72 310 ILE B O 1
ATOM 5292 N N . ALA B 1 344 ? 44.736 -17.832 -61.715 1.00 68.05 311 ALA B N 1
ATOM 5293 C CA . ALA B 1 344 ? 45.909 -18.580 -62.139 1.00 61.04 311 ALA B CA 1
ATOM 5294 C C . ALA B 1 344 ? 46.900 -17.664 -62.844 1.00 74.93 311 ALA B C 1
ATOM 5295 O O . ALA B 1 344 ? 46.521 -16.672 -63.474 1.00 77.86 311 ALA B O 1
ATOM 5297 N N . SER B 1 345 ? 48.180 -18.009 -62.730 1.00 71.94 312 SER B N 1
ATOM 5298 C CA . SER B 1 345 ? 49.224 -17.237 -63.386 1.00 77.30 312 SER B CA 1
ATOM 5299 C C . SER B 1 345 ? 49.081 -17.321 -64.902 1.00 89.16 312 SER B C 1
ATOM 5300 O O . SER B 1 345 ? 48.484 -18.252 -65.450 1.00 87.32 312 SER B O 1
ATOM 5303 N N . GLN B 1 346 ? 49.643 -16.322 -65.585 1.00 99.26 313 GLN B N 1
ATOM 5304 C CA . GLN B 1 346 ? 49.615 -16.312 -67.042 1.00 91.33 313 GLN B CA 1
ATOM 5305 C C . GLN B 1 346 ? 50.522 -17.378 -67.643 1.00 85.92 313 GLN B C 1
ATOM 5306 O O . GLN B 1 346 ? 50.365 -17.714 -68.822 1.00 77.24 313 GLN B O 1
ATOM 5312 N N . ASN B 1 347 ? 51.451 -17.927 -66.858 1.00 97.85 314 ASN B N 1
ATOM 5313 C CA . ASN B 1 347 ? 52.451 -18.846 -67.394 1.00 88.36 314 ASN B CA 1
ATOM 5314 C C . ASN B 1 347 ? 51.895 -20.256 -67.559 1.00 88.11 314 ASN B C 1
ATOM 5315 O O . ASN B 1 347 ? 51.866 -20.796 -68.669 1.00 98.00 314 ASN B O 1
ATOM 5320 N N . ASN B 1 348 ? 51.463 -20.877 -66.462 1.00 96.20 315 ASN B N 1
ATOM 5321 C CA . ASN B 1 348 ? 50.956 -22.241 -66.502 1.00 101.43 315 ASN B CA 1
ATOM 5322 C C . ASN B 1 348 ? 49.740 -22.361 -65.592 1.00 89.99 315 ASN B C 1
ATOM 5323 O O . ASN B 1 348 ? 49.435 -21.465 -64.800 1.00 80.24 315 ASN B O 1
ATOM 5328 N N . ASN B 1 349 ? 49.043 -23.489 -65.720 1.00 91.50 316 ASN B N 1
ATOM 5329 C CA . ASN B 1 349 ? 47.791 -23.703 -65.010 1.00 78.39 316 ASN B CA 1
ATOM 5330 C C . ASN B 1 349 ? 48.007 -23.733 -63.500 1.00 78.89 316 ASN B C 1
ATOM 5331 O O . ASN B 1 349 ? 49.124 -23.894 -63.002 1.00 74.03 316 ASN B O 1
ATOM 5336 N N . LEU B 1 350 ? 46.904 -23.579 -62.772 1.00 72.53 317 LEU B N 1
ATOM 5337 C CA . LEU B 1 350 ? 46.883 -23.650 -61.317 1.00 78.06 317 LEU B CA 1
ATOM 5338 C C . LEU B 1 350 ? 45.920 -24.754 -60.908 1.00 72.25 317 LEU B C 1
ATOM 5339 O O . LEU B 1 350 ? 44.734 -24.708 -61.253 1.00 67.75 317 LEU B O 1
ATOM 5344 N N . GLN B 1 351 ? 46.429 -25.744 -60.177 1.00 58.70 318 GLN B N 1
ATOM 5345 C CA . GLN B 1 351 ? 45.667 -26.933 -59.808 1.00 61.47 318 GLN B CA 1
ATOM 5346 C C . GLN B 1 351 ? 45.599 -27.013 -58.288 1.00 68.91 318 GLN B C 1
ATOM 5347 O O . GLN B 1 351 ? 46.623 -27.214 -57.626 1.00 71.04 318 GLN B O 1
ATOM 5353 N N . VAL B 1 352 ? 44.395 -26.865 -57.740 1.00 66.93 319 VAL B N 1
ATOM 5354 C CA . VAL B 1 352 ? 44.181 -26.742 -56.302 1.00 59.80 319 VAL B CA 1
ATOM 5355 C C . VAL B 1 352 ? 43.299 -27.891 -55.833 1.00 62.35 319 VAL B C 1
ATOM 5356 O O . VAL B 1 352 ? 42.288 -28.206 -56.471 1.00 70.77 319 VAL B O 1
ATOM 5360 N N . LEU B 1 353 ? 43.683 -28.509 -54.718 1.00 54.49 320 LEU B N 1
ATOM 5361 C CA . LEU B 1 353 ? 42.875 -29.520 -54.048 1.00 55.89 320 LEU B CA 1
ATOM 5362 C C . LEU B 1 353 ? 42.080 -28.859 -52.929 1.00 69.05 320 LEU B C 1
ATOM 5363 O O . LEU B 1 353 ? 42.646 -28.128 -52.111 1.00 75.16 320 LEU B O 1
ATOM 5368 N N . CYS B 1 354 ? 40.774 -29.120 -52.891 1.00 64.12 321 CYS B N 1
ATOM 5369 C CA . CYS B 1 354 ? 39.866 -28.460 -51.961 1.00 51.26 321 CYS B CA 1
ATOM 5370 C C . CYS B 1 354 ? 39.274 -29.484 -51.003 1.00 58.08 321 CYS B C 1
ATOM 5371 O O . CYS B 1 354 ? 38.684 -30.478 -51.440 1.00 57.75 321 CYS B O 1
ATOM 5374 N N . PHE B 1 355 ? 39.430 -29.237 -49.702 1.00 71.11 322 PHE B N 1
ATOM 5375 C CA . PHE B 1 355 ? 38.748 -29.989 -48.651 1.00 56.56 322 PHE B CA 1
ATOM 5376 C C . PHE B 1 355 ? 37.659 -29.090 -48.079 1.00 59.03 322 PHE B C 1
ATOM 5377 O O . PHE B 1 355 ? 37.959 -28.084 -47.429 1.00 63.76 322 PHE B O 1
ATOM 5385 N N . GLU B 1 356 ? 36.401 -29.451 -48.315 1.00 57.47 323 GLU B N 1
ATOM 5386 C CA . GLU B 1 356 ? 35.261 -28.613 -47.953 1.00 51.95 323 GLU B CA 1
ATOM 5387 C C . GLU B 1 356 ? 34.488 -29.292 -46.825 1.00 63.68 323 GLU B C 1
ATOM 5388 O O . GLU B 1 356 ? 33.754 -30.258 -47.053 1.00 62.43 323 GLU B O 1
ATOM 5394 N N . VAL B 1 357 ? 34.655 -28.772 -45.607 1.00 67.34 324 VAL B N 1
ATOM 5395 C CA . VAL B 1 357 ? 34.009 -29.323 -44.422 1.00 56.61 324 VAL B CA 1
ATOM 5396 C C . VAL B 1 357 ? 32.589 -28.783 -44.315 1.00 57.42 324 VAL B C 1
ATOM 5397 O O . VAL B 1 357 ? 32.301 -27.656 -44.728 1.00 64.28 324 VAL B O 1
ATOM 5401 N N . ASN B 1 358 ? 31.693 -29.596 -43.749 1.00 52.29 325 ASN B N 1
ATOM 5402 C CA . ASN B 1 358 ? 30.268 -29.274 -43.638 1.00 59.12 325 ASN B CA 1
ATOM 5403 C C . ASN B 1 358 ? 29.657 -29.069 -45.025 1.00 64.57 325 ASN B C 1
ATOM 5404 O O . ASN B 1 358 ? 29.181 -27.987 -45.377 1.00 65.97 325 ASN B O 1
ATOM 5409 N N . ALA B 1 359 ? 29.677 -30.144 -45.811 1.00 59.58 326 ALA B N 1
ATOM 5410 C CA . ALA B 1 359 ? 29.281 -30.076 -47.210 1.00 55.96 326 ALA B CA 1
ATOM 5411 C C . ALA B 1 359 ? 27.801 -30.343 -47.441 1.00 48.67 326 ALA B C 1
ATOM 5412 O O . ALA B 1 359 ? 27.269 -29.914 -48.470 1.00 63.34 326 ALA B O 1
ATOM 5414 N N . HIS B 1 360 ? 27.126 -31.045 -46.533 1.00 44.34 327 HIS B N 1
ATOM 5415 C CA . HIS B 1 360 ? 25.709 -31.317 -46.733 1.00 49.33 327 HIS B CA 1
ATOM 5416 C C . HIS B 1 360 ? 24.914 -30.020 -46.684 1.00 48.76 327 HIS B C 1
ATOM 5417 O O . HIS B 1 360 ? 25.174 -29.145 -45.855 1.00 58.23 327 HIS B O 1
ATOM 5424 N N . GLY B 1 361 ? 23.943 -29.898 -47.585 1.00 45.09 328 GLY B N 1
ATOM 5425 C CA . GLY B 1 361 ? 23.181 -28.675 -47.714 1.00 45.78 328 GLY B CA 1
ATOM 5426 C C . GLY B 1 361 ? 23.966 -27.476 -48.196 1.00 45.38 328 GLY B C 1
ATOM 5427 O O . GLY B 1 361 ? 23.412 -26.372 -48.235 1.00 54.23 328 GLY B O 1
ATOM 5428 N N . ASN B 1 362 ? 25.232 -27.650 -48.565 1.00 46.52 329 ASN B N 1
ATOM 5429 C CA . ASN B 1 362 ? 26.061 -26.541 -49.015 1.00 44.61 329 ASN B CA 1
ATOM 5430 C C . ASN B 1 362 ? 25.757 -26.220 -50.472 1.00 43.69 329 ASN B C 1
ATOM 5431 O O . ASN B 1 362 ? 25.841 -27.097 -51.339 1.00 41.87 329 ASN B O 1
ATOM 5436 N N . SER B 1 363 ? 25.407 -24.966 -50.737 1.00 44.36 330 SER B N 1
ATOM 5437 C CA . SER B 1 363 ? 25.223 -24.461 -52.089 1.00 51.88 330 SER B CA 1
ATOM 5438 C C . SER B 1 363 ? 26.409 -23.582 -52.458 1.00 60.28 330 SER B C 1
ATOM 5439 O O . SER B 1 363 ? 26.935 -22.848 -51.616 1.00 61.28 330 SER B O 1
ATOM 5442 N N . ARG B 1 364 ? 26.832 -23.665 -53.716 1.00 62.28 331 ARG B N 1
ATOM 5443 C CA . ARG B 1 364 ? 27.968 -22.895 -54.217 1.00 54.25 331 ARG B CA 1
ATOM 5444 C C . ARG B 1 364 ? 27.412 -21.709 -54.997 1.00 47.12 331 ARG B C 1
ATOM 5445 O O . ARG B 1 364 ? 27.052 -21.838 -56.169 1.00 77.90 331 ARG B O 1
ATOM 5453 N N . PHE B 1 365 ? 27.340 -20.553 -54.343 1.00 42.42 332 PHE B N 1
ATOM 5454 C CA . PHE B 1 365 ? 26.769 -19.361 -54.956 1.00 56.38 332 PHE B CA 1
ATOM 5455 C C . PHE B 1 365 ? 27.842 -18.604 -55.725 1.00 50.46 332 PHE B C 1
ATOM 5456 O O . PHE B 1 365 ? 28.860 -18.226 -55.131 1.00 59.24 332 PHE B O 1
ATOM 5464 N N . PRO B 1 366 ? 27.667 -18.364 -57.024 1.00 55.02 333 PRO B N 1
ATOM 5465 C CA . PRO B 1 366 ? 28.627 -17.541 -57.768 1.00 59.22 333 PRO B CA 1
ATOM 5466 C C . PRO B 1 366 ? 28.243 -16.070 -57.751 1.00 62.56 333 PRO B C 1
ATOM 5467 O O . PRO B 1 366 ? 27.072 -15.699 -57.849 1.00 68.34 333 PRO B O 1
ATOM 5471 N N . LEU B 1 367 ? 29.258 -15.218 -57.619 1.00 59.40 334 LEU B N 1
ATOM 5472 C CA . LEU B 1 367 ? 29.065 -13.776 -57.557 1.00 63.70 334 LEU B CA 1
ATOM 5473 C C . LEU B 1 367 ? 29.335 -13.084 -58.882 1.00 67.44 334 LEU B C 1
ATOM 5474 O O . LEU B 1 367 ? 29.156 -11.866 -58.980 1.00 63.21 334 LEU B O 1
ATOM 5479 N N . ALA B 1 368 ? 29.766 -13.827 -59.897 1.00 72.94 335 ALA B N 1
ATOM 5480 C CA . ALA B 1 368 ? 30.036 -13.266 -61.210 1.00 61.20 335 ALA B CA 1
ATOM 5481 C C . ALA B 1 368 ? 29.860 -14.362 -62.246 1.00 58.37 335 ALA B C 1
ATOM 5482 O O . ALA B 1 368 ? 30.131 -15.535 -61.980 1.00 67.92 335 ALA B O 1
ATOM 5484 N N . GLY B 1 369 ? 29.390 -13.972 -63.426 1.00 70.34 336 GLY B N 1
ATOM 5485 C CA . GLY B 1 369 ? 29.243 -14.922 -64.508 1.00 66.09 336 GLY B CA 1
ATOM 5486 C C . GLY B 1 369 ? 27.825 -15.397 -64.733 1.00 65.61 336 GLY B C 1
ATOM 5487 O O . GLY B 1 369 ? 26.864 -14.669 -64.469 1.00 83.92 336 GLY B O 1
ATOM 5488 N N . LYS B 1 370 ? 27.687 -16.625 -65.224 1.00 66.31 337 LYS B N 1
ATOM 5489 C CA . LYS B 1 370 ? 26.380 -17.169 -65.561 1.00 69.91 337 LYS B CA 1
ATOM 5490 C C . LYS B 1 370 ? 25.691 -17.671 -64.300 1.00 66.33 337 LYS B C 1
ATOM 5491 O O . LYS B 1 370 ? 26.292 -18.391 -63.496 1.00 59.97 337 LYS B O 1
ATOM 5497 N N . GLY B 1 371 ? 24.431 -17.282 -64.126 1.00 66.92 338 GLY B N 1
ATOM 5498 C CA . GLY B 1 371 ? 23.684 -17.684 -62.952 1.00 69.84 338 GLY B CA 1
ATOM 5499 C C . GLY B 1 371 ? 24.206 -17.120 -61.651 1.00 64.83 338 GLY B C 1
ATOM 5500 O O . GLY B 1 371 ? 24.074 -17.767 -60.608 1.00 62.71 338 GLY B O 1
ATOM 5501 N N . ASN B 1 372 ? 24.804 -15.931 -61.680 1.00 70.59 339 ASN B N 1
ATOM 5502 C CA . ASN B 1 372 ? 25.297 -15.331 -60.452 1.00 57.73 339 ASN B CA 1
ATOM 5503 C C . ASN B 1 372 ? 24.126 -14.926 -59.561 1.00 59.90 339 ASN B C 1
ATOM 5504 O O . ASN B 1 372 ? 23.005 -14.699 -60.024 1.00 63.60 339 ASN B O 1
ATOM 5509 N N . ILE B 1 373 ? 24.404 -14.833 -58.262 1.00 59.81 340 ILE B N 1
ATOM 5510 C CA . ILE B 1 373 ? 23.327 -14.678 -57.291 1.00 57.49 340 ILE B CA 1
ATOM 5511 C C . ILE B 1 373 ? 22.784 -13.253 -57.288 1.00 56.42 340 ILE B C 1
ATOM 5512 O O . ILE B 1 373 ? 21.570 -13.043 -57.188 1.00 59.92 340 ILE B O 1
ATOM 5517 N N . VAL B 1 374 ? 23.662 -12.253 -57.409 1.00 56.71 341 VAL B N 1
ATOM 5518 C CA . VAL B 1 374 ? 23.223 -10.864 -57.329 1.00 58.07 341 VAL B CA 1
ATOM 5519 C C . VAL B 1 374 ? 22.323 -10.490 -58.499 1.00 61.08 341 VAL B C 1
ATOM 5520 O O . VAL B 1 374 ? 21.549 -9.530 -58.402 1.00 62.29 341 VAL B O 1
ATOM 5524 N N . ASN B 1 375 ? 22.396 -11.232 -59.605 1.00 62.29 342 ASN B N 1
ATOM 5525 C CA . ASN B 1 375 ? 21.559 -10.927 -60.759 1.00 62.97 342 ASN B CA 1
ATOM 5526 C C . ASN B 1 375 ? 20.092 -11.241 -60.494 1.00 65.29 342 ASN B C 1
ATOM 5527 O O . ASN B 1 375 ? 19.209 -10.561 -61.027 1.00 65.32 342 ASN B O 1
ATOM 5532 N N . GLU B 1 376 ? 19.814 -12.253 -59.670 1.00 65.30 343 GLU B N 1
ATOM 5533 C CA . GLU B 1 376 ? 18.451 -12.728 -59.461 1.00 58.84 343 GLU B CA 1
ATOM 5534 C C . GLU B 1 376 ? 17.604 -11.785 -58.618 1.00 63.63 343 GLU B C 1
ATOM 5535 O O . GLU B 1 376 ? 16.419 -12.072 -58.411 1.00 55.45 343 GLU B O 1
ATOM 5541 N N . PHE B 1 377 ? 18.165 -10.686 -58.122 1.00 61.89 344 PHE B N 1
ATOM 5542 C CA . PHE B 1 377 ? 17.382 -9.747 -57.334 1.00 59.09 344 PHE B CA 1
ATOM 5543 C C . PHE B 1 377 ? 16.372 -9.025 -58.218 1.00 63.08 344 PHE B C 1
ATOM 5544 O O . PHE B 1 377 ? 16.585 -8.841 -59.419 1.00 73.40 344 PHE B O 1
ATOM 5552 N N . GLU B 1 378 ? 15.258 -8.623 -57.613 1.00 62.38 345 GLU B N 1
ATOM 5553 C CA . GLU B 1 378 ? 14.268 -7.841 -58.338 1.00 60.46 345 GLU B CA 1
ATOM 5554 C C . GLU B 1 378 ? 14.867 -6.507 -58.767 1.00 62.70 345 GLU B C 1
ATOM 5555 O O . GLU B 1 378 ? 15.764 -5.966 -58.115 1.00 69.70 345 GLU B O 1
ATOM 5561 N N . ARG B 1 379 ? 14.368 -5.982 -59.890 1.00 74.28 346 ARG B N 1
ATOM 5562 C CA . ARG B 1 379 ? 14.938 -4.760 -60.451 1.00 86.28 346 ARG B CA 1
ATOM 5563 C C . ARG B 1 379 ? 14.808 -3.591 -59.484 1.00 79.23 346 ARG B C 1
ATOM 5564 O O . ARG B 1 379 ? 15.749 -2.805 -59.318 1.00 73.04 346 ARG B O 1
ATOM 5572 N N . ASP B 1 380 ? 13.650 -3.463 -58.832 1.00 72.58 347 ASP B N 1
ATOM 5573 C CA . ASP B 1 380 ? 13.446 -2.384 -57.875 1.00 73.15 347 ASP B CA 1
ATOM 5574 C C . ASP B 1 380 ? 14.314 -2.542 -56.634 1.00 79.05 347 ASP B C 1
ATOM 5575 O O . ASP B 1 380 ? 14.629 -1.542 -55.980 1.00 69.69 347 ASP B O 1
ATOM 5580 N N . ALA B 1 381 ? 14.709 -3.773 -56.299 1.00 80.28 348 ALA B N 1
ATOM 5581 C CA . ALA B 1 381 ? 15.591 -3.995 -55.160 1.00 72.84 348 ALA B CA 1
ATOM 5582 C C . ALA B 1 381 ? 17.025 -3.574 -55.455 1.00 70.88 348 ALA B C 1
ATOM 5583 O O . ALA B 1 381 ? 17.740 -3.150 -54.541 1.00 63.88 348 ALA B O 1
ATOM 5585 N N . LYS B 1 382 ? 17.463 -3.689 -56.712 1.00 76.72 349 LYS B N 1
ATOM 5586 C CA . LYS B 1 382 ? 18.808 -3.244 -57.060 1.00 74.56 349 LYS B CA 1
ATOM 5587 C C . LYS B 1 382 ? 18.906 -1.725 -57.084 1.00 76.31 349 LYS B C 1
ATOM 5588 O O . LYS B 1 382 ? 19.973 -1.170 -56.798 1.00 71.73 349 LYS B O 1
ATOM 5594 N N . GLU B 1 383 ? 17.811 -1.039 -57.422 1.00 69.16 350 GLU B N 1
ATOM 5595 C CA . GLU B 1 383 ? 17.830 0.420 -57.424 1.00 72.05 350 GLU B CA 1
ATOM 5596 C C . GLU B 1 383 ? 17.987 0.972 -56.012 1.00 78.14 350 GLU B C 1
ATOM 5597 O O . GLU B 1 383 ? 18.707 1.955 -55.802 1.00 73.51 350 GLU B O 1
ATOM 5603 N N . LEU B 1 384 ? 17.326 0.352 -55.033 1.00 72.40 351 LEU B N 1
ATOM 5604 C CA . LEU B 1 384 ? 17.426 0.823 -53.657 1.00 61.55 351 LEU B CA 1
ATOM 5605 C C . LEU B 1 384 ? 18.737 0.396 -53.010 1.00 68.00 351 LEU B C 1
ATOM 5606 O O . LEU B 1 384 ? 19.323 1.157 -52.232 1.00 77.48 351 LEU B O 1
ATOM 5611 N N . ALA B 1 385 ? 19.211 -0.813 -53.320 1.00 54.54 352 ALA B N 1
ATOM 5612 C CA . ALA B 1 385 ? 20.438 -1.310 -52.706 1.00 56.76 352 ALA B CA 1
ATOM 5613 C C . ALA B 1 385 ? 21.641 -0.475 -53.124 1.00 64.81 352 ALA B C 1
ATOM 5614 O O . ALA B 1 385 ? 22.403 0.005 -52.277 1.00 61.24 352 ALA B O 1
ATOM 5616 N N . PHE B 1 386 ? 21.826 -0.287 -54.432 1.00 73.94 353 PHE B N 1
ATOM 5617 C CA . PHE B 1 386 ? 22.968 0.468 -54.934 1.00 71.57 353 PHE B CA 1
ATOM 5618 C C . PHE B 1 386 ? 22.764 1.975 -54.868 1.00 73.15 353 PHE B C 1
ATOM 5619 O O . PHE B 1 386 ? 23.756 2.713 -54.850 1.00 71.86 353 PHE B O 1
ATOM 5627 N N . ASN B 1 387 ? 21.510 2.437 -54.832 1.00 62.84 354 ASN B N 1
ATOM 5628 C CA . ASN B 1 387 ? 21.126 3.845 -54.933 1.00 65.43 354 ASN B CA 1
ATOM 5629 C C . ASN B 1 387 ? 21.351 4.409 -56.335 1.00 77.99 354 ASN B C 1
ATOM 5630 O O . ASN B 1 387 ? 21.504 5.623 -56.501 1.00 78.93 354 ASN B O 1
ATOM 5635 N N . LEU B 1 388 ? 21.371 3.550 -57.349 1.00 72.17 355 LEU B N 1
ATOM 5636 C CA . LEU B 1 388 ? 21.479 3.936 -58.745 1.00 66.96 355 LEU B CA 1
ATOM 5637 C C . LEU B 1 388 ? 20.252 3.461 -59.511 1.00 76.95 355 LEU B C 1
ATOM 5638 O O . LEU B 1 388 ? 19.568 2.524 -59.085 1.00 78.52 355 LEU B O 1
ATOM 5643 N N . PRO B 1 389 ? 19.940 4.087 -60.644 1.00 70.77 356 PRO B N 1
ATOM 5644 C CA . PRO B 1 389 ? 18.884 3.555 -61.513 1.00 66.42 356 PRO B CA 1
ATOM 5645 C C . PRO B 1 389 ? 19.283 2.208 -62.098 1.00 77.46 356 PRO B C 1
ATOM 5646 O O . PRO B 1 389 ? 20.440 1.785 -62.047 1.00 77.26 356 PRO B O 1
ATOM 5650 N N . SER B 1 390 ? 18.287 1.528 -62.674 1.00 76.92 357 SER B N 1
ATOM 5651 C CA . SER B 1 390 ? 18.513 0.190 -63.213 1.00 65.30 357 SER B CA 1
ATOM 5652 C C . SER B 1 390 ? 19.516 0.200 -64.358 1.00 76.69 357 SER B C 1
ATOM 5653 O O . SER B 1 390 ? 20.190 -0.807 -64.601 1.00 81.82 357 SER B O 1
ATOM 5656 N N . ARG B 1 391 ? 19.632 1.324 -65.070 1.00 83.80 358 ARG B N 1
ATOM 5657 C CA . ARG B 1 391 ? 20.535 1.403 -66.212 1.00 74.90 358 ARG B CA 1
ATOM 5658 C C . ARG B 1 391 ? 22.001 1.305 -65.809 1.00 72.02 358 ARG B C 1
ATOM 5659 O O . ARG B 1 391 ? 22.843 0.990 -66.656 1.00 84.08 358 ARG B O 1
ATOM 5667 N N . GLU B 1 392 ? 22.324 1.559 -64.543 1.00 67.76 359 GLU B N 1
ATOM 5668 C CA . GLU B 1 392 ? 23.708 1.636 -64.100 1.00 76.47 359 GLU B CA 1
ATOM 5669 C C . GLU B 1 392 ? 24.210 0.362 -63.432 1.00 76.42 359 GLU B C 1
ATOM 5670 O O . GLU B 1 392 ? 25.408 0.271 -63.143 1.00 78.50 359 GLU B O 1
ATOM 5676 N N . VAL B 1 393 ? 23.342 -0.616 -63.175 1.00 73.72 360 VAL B N 1
ATOM 5677 C CA . VAL B 1 393 ? 23.734 -1.754 -62.348 1.00 73.50 360 VAL B CA 1
ATOM 5678 C C . VAL B 1 393 ? 23.328 -3.083 -62.975 1.00 68.30 360 VAL B C 1
ATOM 5679 O O . VAL B 1 393 ? 23.988 -4.104 -62.753 1.00 80.90 360 VAL B O 1
ATOM 5683 N N . GLU B 1 394 ? 22.246 -3.085 -63.759 1.00 59.49 361 GLU B N 1
ATOM 5684 C CA . GLU B 1 394 ? 21.657 -4.348 -64.201 1.00 58.44 361 GLU B CA 1
ATOM 5685 C C . GLU B 1 394 ? 22.634 -5.166 -65.037 1.00 61.49 361 GLU B C 1
ATOM 5686 O O . GLU B 1 394 ? 22.852 -6.353 -64.769 1.00 73.48 361 GLU B O 1
ATOM 5692 N N . ARG B 1 395 ? 23.234 -4.554 -66.054 1.00 71.48 362 ARG B N 1
ATOM 5693 C CA . ARG B 1 395 ? 24.113 -5.296 -66.948 1.00 72.35 362 ARG B CA 1
ATOM 5694 C C . ARG B 1 395 ? 25.490 -5.565 -66.351 1.00 65.82 362 ARG B C 1
ATOM 5695 O O . ARG B 1 395 ? 26.351 -6.108 -67.050 1.00 71.31 362 ARG B O 1
ATOM 5703 N N . ILE B 1 396 ? 25.723 -5.201 -65.090 1.00 58.76 363 ILE B N 1
ATOM 5704 C CA . ILE B 1 396 ? 26.980 -5.564 -64.443 1.00 73.37 363 ILE B CA 1
ATOM 5705 C C . ILE B 1 396 ? 27.027 -7.066 -64.196 1.00 74.95 363 ILE B C 1
ATOM 5706 O O . ILE B 1 396 ? 28.027 -7.733 -64.490 1.00 77.65 363 ILE B O 1
ATOM 5711 N N . PHE B 1 397 ? 25.942 -7.619 -63.660 1.00 73.43 364 PHE B N 1
ATOM 5712 C CA . PHE B 1 397 ? 25.829 -9.042 -63.383 1.00 68.84 364 PHE B CA 1
ATOM 5713 C C . PHE B 1 397 ? 25.155 -9.805 -64.519 1.00 72.04 364 PHE B C 1
ATOM 5714 O O . PHE B 1 397 ? 24.681 -10.927 -64.307 1.00 61.50 364 PHE B O 1
ATOM 5722 N N . LYS B 1 398 ? 25.102 -9.217 -65.716 1.00 73.30 365 LYS B N 1
ATOM 5723 C CA . LYS B 1 398 ? 24.515 -9.858 -66.887 1.00 64.57 365 LYS B CA 1
ATOM 5724 C C . LYS B 1 398 ? 25.474 -9.912 -68.069 1.00 60.43 365 LYS B C 1
ATOM 5725 O O . LYS B 1 398 ? 25.065 -10.321 -69.162 1.00 64.41 365 LYS B O 1
ATOM 5731 N N . ASN B 1 399 ? 26.732 -9.512 -67.888 1.00 59.95 366 ASN B N 1
ATOM 5732 C CA . ASN B 1 399 ? 27.636 -9.303 -69.011 1.00 70.09 366 ASN B CA 1
ATOM 5733 C C . ASN B 1 399 ? 28.806 -10.282 -69.000 1.00 66.22 366 ASN B C 1
ATOM 5734 O O . ASN B 1 399 ? 29.907 -9.948 -69.439 1.00 73.26 366 ASN B O 1
ATOM 5739 N N . GLN B 1 400 ? 28.584 -11.498 -68.509 1.00 59.91 367 GLN B N 1
ATOM 5740 C CA . GLN B 1 400 ? 29.590 -12.555 -68.558 1.00 57.23 367 GLN B CA 1
ATOM 5741 C C . GLN B 1 400 ? 28.908 -13.832 -69.028 1.00 68.52 367 GLN B C 1
ATOM 5742 O O . GLN B 1 400 ? 28.112 -14.423 -68.292 1.00 68.66 367 GLN B O 1
ATOM 5748 N N . ASP B 1 401 ? 29.219 -14.251 -70.257 1.00 84.61 368 ASP B N 1
ATOM 5749 C CA . ASP B 1 401 ? 28.566 -15.420 -70.835 1.00 72.61 368 ASP B CA 1
ATOM 5750 C C . ASP B 1 401 ? 29.054 -16.714 -70.195 1.00 72.14 368 ASP B C 1
ATOM 5751 O O . ASP B 1 401 ? 28.321 -17.709 -70.178 1.00 58.85 368 ASP B O 1
ATOM 5756 N N . GLN B 1 402 ? 30.274 -16.721 -69.664 1.00 72.30 369 GLN B N 1
ATOM 5757 C CA . GLN B 1 402 ? 30.853 -17.927 -69.096 1.00 67.07 369 GLN B CA 1
ATOM 5758 C C . GLN B 1 402 ? 30.292 -18.195 -67.702 1.00 60.77 369 GLN B C 1
ATOM 5759 O O . GLN B 1 402 ? 29.557 -17.387 -67.128 1.00 58.03 369 GLN B O 1
ATOM 5765 N N . ALA B 1 403 ? 30.653 -19.355 -67.155 1.00 61.73 370 ALA B N 1
ATOM 5766 C CA . ALA B 1 403 ? 30.178 -19.792 -65.849 1.00 62.83 370 ALA B CA 1
ATOM 5767 C C . ALA B 1 403 ? 31.354 -20.270 -65.010 1.00 67.29 370 ALA B C 1
ATOM 5768 O O . ALA B 1 403 ? 32.180 -21.058 -65.483 1.00 68.85 370 ALA B O 1
ATOM 5770 N N . PHE B 1 404 ? 31.427 -19.778 -63.771 1.00 60.54 371 PHE B N 1
ATOM 5771 C CA . PHE B 1 404 ? 32.421 -20.184 -62.780 1.00 49.21 371 PHE B CA 1
ATOM 5772 C C . PHE B 1 404 ? 33.842 -19.806 -63.189 1.00 59.18 371 PHE B C 1
ATOM 5773 O O . PHE B 1 404 ? 34.519 -19.070 -62.466 1.00 71.44 371 PHE B O 1
ATOM 5781 N N . PHE B 1 405 ? 34.310 -20.303 -64.331 1.00 66.01 372 PHE B N 1
ATOM 5782 C CA . PHE B 1 405 ? 35.663 -20.036 -64.804 1.00 65.00 372 PHE B CA 1
ATOM 5783 C C . PHE B 1 405 ? 35.643 -18.937 -65.859 1.00 75.98 372 PHE B C 1
ATOM 5784 O O . PHE B 1 405 ? 34.853 -18.993 -66.808 1.00 69.96 372 PHE B O 1
ATOM 5792 N N . PHE B 1 406 ? 36.519 -17.943 -65.693 1.00 82.87 373 PHE B N 1
ATOM 5793 C CA . PHE B 1 406 ? 36.582 -16.788 -66.581 1.00 76.20 373 PHE B CA 1
ATOM 5794 C C . PHE B 1 406 ? 38.037 -16.429 -66.866 1.00 78.18 373 PHE B C 1
ATOM 5795 O O . PHE B 1 406 ? 38.940 -16.922 -66.179 1.00 79.48 373 PHE B O 1
ATOM 5803 N N . PRO B 1 407 ? 38.311 -15.592 -67.868 1.00 72.91 374 PRO B N 1
ATOM 5804 C CA . PRO B 1 407 ? 39.679 -15.097 -68.055 1.00 66.59 374 PRO B CA 1
ATOM 5805 C C . PRO B 1 407 ? 40.120 -14.232 -66.883 1.00 72.73 374 PRO B C 1
ATOM 5806 O O . PRO B 1 407 ? 39.308 -13.655 -66.156 1.00 79.38 374 PRO B O 1
ATOM 5810 N N . GLY B 1 408 ? 41.434 -14.145 -66.706 1.00 66.63 375 GLY B N 1
ATOM 5811 C CA . GLY B 1 408 ? 42.006 -13.372 -65.619 1.00 68.13 375 GLY B CA 1
ATOM 5812 C C . GLY B 1 408 ? 42.371 -11.952 -66.002 1.00 68.59 375 GLY B C 1
ATOM 5813 O O . GLY B 1 408 ? 42.813 -11.167 -65.161 1.00 69.73 375 GLY B O 1
ATOM 5814 N N . ASN C 1 36 ? 50.488 -39.423 -13.261 1.00 99.19 3 ASN C N 1
ATOM 5815 C CA . ASN C 1 36 ? 49.730 -40.156 -14.268 1.00 86.40 3 ASN C CA 1
ATOM 5816 C C . ASN C 1 36 ? 48.376 -39.495 -14.504 1.00 94.76 3 ASN C C 1
ATOM 5817 O O . ASN C 1 36 ? 47.460 -39.643 -13.696 1.00 97.73 3 ASN C O 1
ATOM 5822 N N . PRO C 1 37 ? 48.251 -38.766 -15.617 1.00 102.39 4 PRO C N 1
ATOM 5823 C CA . PRO C 1 37 ? 46.974 -38.095 -15.913 1.00 102.68 4 PRO C CA 1
ATOM 5824 C C . PRO C 1 37 ? 45.842 -39.053 -16.238 1.00 92.47 4 PRO C C 1
ATOM 5825 O O . PRO C 1 37 ? 44.674 -38.650 -16.162 1.00 92.28 4 PRO C O 1
ATOM 5829 N N . TYR C 1 38 ? 46.143 -40.300 -16.591 1.00 82.37 5 TYR C N 1
ATOM 5830 C CA . TYR C 1 38 ? 45.134 -41.261 -17.013 1.00 80.26 5 TYR C CA 1
ATOM 5831 C C . TYR C 1 38 ? 44.603 -42.114 -15.869 1.00 92.87 5 TYR C C 1
ATOM 5832 O O . TYR C 1 38 ? 43.901 -43.096 -16.125 1.00 94.78 5 TYR C O 1
ATOM 5841 N N . VAL C 1 39 ? 44.919 -41.772 -14.622 1.00 94.80 6 VAL C N 1
ATOM 5842 C CA . VAL C 1 39 ? 44.543 -42.577 -13.465 1.00 82.68 6 VAL C CA 1
ATOM 5843 C C . VAL C 1 39 ? 43.899 -41.669 -12.428 1.00 82.85 6 VAL C C 1
ATOM 5844 O O . VAL C 1 39 ? 44.409 -40.579 -12.148 1.00 88.83 6 VAL C O 1
ATOM 5848 N N . PHE C 1 40 ? 42.780 -42.119 -11.859 1.00 80.04 7 PHE C N 1
ATOM 5849 C CA . PHE C 1 40 ? 42.056 -41.372 -10.838 1.00 84.91 7 PHE C CA 1
ATOM 5850 C C . PHE C 1 40 ? 41.840 -42.273 -9.632 1.00 93.81 7 PHE C C 1
ATOM 5851 O O . PHE C 1 40 ? 41.142 -43.287 -9.731 1.00 99.62 7 PHE C O 1
ATOM 5859 N N . GLN C 1 41 ? 42.434 -41.904 -8.497 1.00 98.67 8 GLN C N 1
ATOM 5860 C CA . GLN C 1 41 ? 42.226 -42.651 -7.263 1.00 104.88 8 GLN C CA 1
ATOM 5861 C C . GLN C 1 41 ? 41.088 -42.039 -6.456 1.00 109.33 8 GLN C C 1
ATOM 5862 O O . GLN C 1 41 ? 40.205 -41.383 -7.018 1.00 96.59 8 GLN C O 1
ATOM 5868 N N . ASP C 1 42 ? 41.103 -42.243 -5.137 1.00 112.49 9 ASP C N 1
ATOM 5869 C CA . ASP C 1 42 ? 40.035 -41.730 -4.287 1.00 87.17 9 ASP C CA 1
ATOM 5870 C C . ASP C 1 42 ? 40.146 -40.225 -4.071 1.00 85.45 9 ASP C C 1
ATOM 5871 O O . ASP C 1 42 ? 39.126 -39.557 -3.868 1.00 91.17 9 ASP C O 1
ATOM 5876 N N . GLU C 1 43 ? 41.360 -39.673 -4.120 1.00 88.18 10 GLU C N 1
ATOM 5877 C CA . GLU C 1 43 ? 41.545 -38.254 -3.834 1.00 88.19 10 GLU C CA 1
ATOM 5878 C C . GLU C 1 43 ? 40.953 -37.356 -4.912 1.00 82.70 10 GLU C C 1
ATOM 5879 O O . GLU C 1 43 ? 40.787 -36.155 -4.675 1.00 73.78 10 GLU C O 1
ATOM 5885 N N . HIS C 1 44 ? 40.636 -37.901 -6.083 1.00 88.66 11 HIS C N 1
ATOM 5886 C CA . HIS C 1 44 ? 40.069 -37.111 -7.165 1.00 87.95 11 HIS C CA 1
ATOM 5887 C C . HIS C 1 44 ? 38.550 -37.042 -7.119 1.00 82.20 11 HIS C C 1
ATOM 5888 O O . HIS C 1 44 ? 37.960 -36.233 -7.843 1.00 93.35 11 HIS C O 1
ATOM 5895 N N . PHE C 1 45 ? 37.908 -37.861 -6.292 1.00 83.12 12 PHE C N 1
ATOM 5896 C CA . PHE C 1 45 ? 36.463 -37.822 -6.158 1.00 83.35 12 PHE C CA 1
ATOM 5897 C C . PHE C 1 45 ? 36.042 -36.683 -5.232 1.00 80.09 12 PHE C C 1
ATOM 5898 O O . PHE C 1 45 ? 36.866 -36.008 -4.609 1.00 73.02 12 PHE C O 1
ATOM 5906 N N . GLU C 1 46 ? 34.731 -36.472 -5.151 1.00 73.24 13 GLU C N 1
ATOM 5907 C CA . GLU C 1 46 ? 34.172 -35.403 -4.329 1.00 77.46 13 GLU C CA 1
ATOM 5908 C C . GLU C 1 46 ? 32.786 -35.845 -3.885 1.00 86.98 13 GLU C C 1
ATOM 5909 O O . GLU C 1 46 ? 31.886 -35.994 -4.717 1.00 103.09 13 GLU C O 1
ATOM 5915 N N . SER C 1 47 ? 32.617 -36.061 -2.583 1.00 91.04 14 SER C N 1
ATOM 5916 C CA . SER C 1 47 ? 31.349 -36.542 -2.048 1.00 90.10 14 SER C CA 1
ATOM 5917 C C . SER C 1 47 ? 30.329 -35.410 -2.055 1.00 91.52 14 SER C C 1
ATOM 5918 O O . SER C 1 47 ? 30.462 -34.438 -1.305 1.00 98.42 14 SER C O 1
ATOM 5921 N N . ARG C 1 48 ? 29.312 -35.529 -2.908 1.00 88.61 15 ARG C N 1
ATOM 5922 C CA . ARG C 1 48 ? 28.211 -34.575 -2.908 1.00 91.63 15 ARG C CA 1
ATOM 5923 C C . ARG C 1 48 ? 27.108 -34.968 -1.939 1.00 83.37 15 ARG C C 1
ATOM 5924 O O . ARG C 1 48 ? 26.376 -34.098 -1.455 1.00 71.32 15 ARG C O 1
ATOM 5932 N N . VAL C 1 49 ? 26.976 -36.260 -1.650 1.00 81.81 16 VAL C N 1
ATOM 5933 C CA . VAL C 1 49 ? 25.995 -36.775 -0.704 1.00 92.66 16 VAL C CA 1
ATOM 5934 C C . VAL C 1 49 ? 26.731 -37.600 0.340 1.00 94.95 16 VAL C C 1
ATOM 5935 O O . VAL C 1 49 ? 27.546 -38.461 -0.008 1.00 91.52 16 VAL C O 1
ATOM 5939 N N . LYS C 1 50 ? 26.453 -37.331 1.614 1.00 98.18 17 LYS C N 1
ATOM 5940 C CA . LYS C 1 50 ? 27.076 -38.076 2.705 1.00 99.02 17 LYS C CA 1
ATOM 5941 C C . LYS C 1 50 ? 26.088 -38.136 3.860 1.00 96.77 17 LYS C C 1
ATOM 5942 O O . LYS C 1 50 ? 25.802 -37.110 4.485 1.00 91.39 17 LYS C O 1
ATOM 5948 N N . THR C 1 51 ? 25.559 -39.329 4.131 1.00 99.86 18 THR C N 1
ATOM 5949 C CA . THR C 1 51 ? 24.604 -39.541 5.210 1.00 113.00 18 THR C CA 1
ATOM 5950 C C . THR C 1 51 ? 25.000 -40.798 5.975 1.00 112.38 18 THR C C 1
ATOM 5951 O O . THR C 1 51 ? 25.964 -41.486 5.625 1.00 115.67 18 THR C O 1
ATOM 5955 N N . GLU C 1 52 ? 24.239 -41.102 7.030 1.00 100.91 19 GLU C N 1
ATOM 5956 C CA . GLU C 1 52 ? 24.490 -42.323 7.789 1.00 107.57 19 GLU C CA 1
ATOM 5957 C C . GLU C 1 52 ? 24.228 -43.561 6.943 1.00 110.66 19 GLU C C 1
ATOM 5958 O O . GLU C 1 52 ? 24.947 -44.562 7.053 1.00 112.96 19 GLU C O 1
ATOM 5964 N N . GLU C 1 53 ? 23.206 -43.514 6.091 1.00 105.09 20 GLU C N 1
ATOM 5965 C CA . GLU C 1 53 ? 22.766 -44.680 5.339 1.00 112.79 20 GLU C CA 1
ATOM 5966 C C . GLU C 1 53 ? 23.237 -44.687 3.891 1.00 113.50 20 GLU C C 1
ATOM 5967 O O . GLU C 1 53 ? 22.944 -45.646 3.170 1.00 105.69 20 GLU C O 1
ATOM 5973 N N . GLY C 1 54 ? 23.953 -43.661 3.444 1.00 112.59 21 GLY C N 1
ATOM 5974 C CA . GLY C 1 54 ? 24.389 -43.649 2.058 1.00 112.04 21 GLY C CA 1
ATOM 5975 C C . GLY C 1 54 ? 25.347 -42.515 1.774 1.00 106.47 21 GLY C C 1
ATOM 5976 O O . GLY C 1 54 ? 25.544 -41.610 2.590 1.00 101.96 21 GLY C O 1
ATOM 5977 N N . ARG C 1 55 ? 25.941 -42.584 0.583 0.96 94.85 22 ARG C N 1
ATOM 5978 C CA . ARG C 1 55 ? 26.897 -41.590 0.118 0.96 102.87 22 ARG C CA 1
ATOM 5979 C C . ARG C 1 55 ? 26.932 -41.624 -1.404 0.96 93.21 22 ARG C C 1
ATOM 5980 O O . ARG C 1 55 ? 26.636 -42.652 -2.020 0.96 96.12 22 ARG C O 1
ATOM 5988 N N . VAL C 1 56 ? 27.280 -40.486 -2.002 1.00 91.62 23 VAL C N 1
ATOM 5989 C CA . VAL C 1 56 ? 27.436 -40.368 -3.450 1.00 97.71 23 VAL C CA 1
ATOM 5990 C C . VAL C 1 56 ? 28.738 -39.632 -3.730 1.00 91.82 23 VAL C C 1
ATOM 5991 O O . VAL C 1 56 ? 28.908 -38.481 -3.312 1.00 91.87 23 VAL C O 1
ATOM 5995 N N . GLN C 1 57 ? 29.649 -40.291 -4.441 1.00 78.29 24 GLN C N 1
ATOM 5996 C CA . GLN C 1 57 ? 30.937 -39.723 -4.810 1.00 83.16 24 GLN C CA 1
ATOM 5997 C C . GLN C 1 57 ? 30.921 -39.362 -6.288 1.00 91.08 24 GLN C C 1
ATOM 5998 O O . GLN C 1 57 ? 30.545 -40.188 -7.128 1.00 84.12 24 GLN C O 1
ATOM 6004 N N . VAL C 1 58 ? 31.333 -38.138 -6.603 1.00 82.70 25 VAL C N 1
ATOM 6005 C CA . VAL C 1 58 ? 31.328 -37.627 -7.969 1.00 75.34 25 VAL C CA 1
ATOM 6006 C C . VAL C 1 58 ? 32.769 -37.364 -8.384 1.00 85.82 25 VAL C C 1
ATOM 6007 O O . VAL C 1 58 ? 33.481 -36.598 -7.723 1.00 87.84 25 VAL C O 1
ATOM 6011 N N . LEU C 1 59 ? 33.193 -37.997 -9.474 1.00 76.42 26 LEU C N 1
ATOM 6012 C CA . LEU C 1 59 ? 34.538 -37.791 -9.988 1.00 70.72 26 LEU C CA 1
ATOM 6013 C C . LEU C 1 59 ? 34.665 -36.403 -10.607 1.00 69.93 26 LEU C C 1
ATOM 6014 O O . LEU C 1 59 ? 33.708 -35.852 -11.157 1.00 78.90 26 LEU C O 1
ATOM 6019 N N . GLU C 1 60 ? 35.864 -35.834 -10.505 1.00 72.09 27 GLU C N 1
ATOM 6020 C CA . GLU C 1 60 ? 36.116 -34.509 -11.048 1.00 82.93 27 GLU C CA 1
ATOM 6021 C C . GLU C 1 60 ? 36.131 -34.550 -12.576 1.00 74.99 27 GLU C C 1
ATOM 6022 O O . GLU C 1 60 ? 36.157 -35.614 -13.202 1.00 76.13 27 GLU C O 1
ATOM 6028 N N . ASN C 1 61 ? 36.112 -33.363 -13.177 1.00 68.57 28 ASN C N 1
ATOM 6029 C CA . ASN C 1 61 ? 36.101 -33.258 -14.629 1.00 79.94 28 ASN C CA 1
ATOM 6030 C C . ASN C 1 61 ? 37.421 -33.751 -15.210 1.00 86.58 28 ASN C C 1
ATOM 6031 O O . ASN C 1 61 ? 38.500 -33.438 -14.700 1.00 94.92 28 ASN C O 1
ATOM 6036 N N . PHE C 1 62 ? 37.328 -34.531 -16.290 1.00 80.07 29 PHE C N 1
ATOM 6037 C CA . PHE C 1 62 ? 38.521 -35.106 -16.901 1.00 68.32 29 PHE C CA 1
ATOM 6038 C C . PHE C 1 62 ? 39.425 -34.052 -17.522 1.00 76.63 29 PHE C C 1
ATOM 6039 O O . PHE C 1 62 ? 40.616 -34.314 -17.717 1.00 81.83 29 PHE C O 1
ATOM 6047 N N . THR C 1 63 ? 38.892 -32.876 -17.841 1.00 87.26 30 THR C N 1
ATOM 6048 C CA . THR C 1 63 ? 39.676 -31.798 -18.423 1.00 89.76 30 THR C CA 1
ATOM 6049 C C . THR C 1 63 ? 40.286 -30.884 -17.368 1.00 81.42 30 THR C C 1
ATOM 6050 O O . THR C 1 63 ? 40.843 -29.838 -17.719 1.00 80.94 30 THR C O 1
ATOM 6054 N N . LYS C 1 64 ? 40.196 -31.256 -16.089 1.00 78.30 31 LYS C N 1
ATOM 6055 C CA . LYS C 1 64 ? 40.725 -30.414 -15.021 1.00 84.37 31 LYS C CA 1
ATOM 6056 C C . LYS C 1 64 ? 42.217 -30.645 -14.814 1.00 84.10 31 LYS C C 1
ATOM 6057 O O . LYS C 1 64 ? 43.005 -29.693 -14.803 1.00 65.44 31 LYS C O 1
ATOM 6063 N N . ARG C 1 65 ? 42.622 -31.906 -14.644 1.00 97.11 32 ARG C N 1
ATOM 6064 C CA . ARG C 1 65 ? 44.030 -32.212 -14.409 1.00 89.86 32 ARG C CA 1
ATOM 6065 C C . ARG C 1 65 ? 44.875 -31.888 -15.634 1.00 92.88 32 ARG C C 1
ATOM 6066 O O . ARG C 1 65 ? 45.803 -31.073 -15.568 1.00 100.57 32 ARG C O 1
ATOM 6074 N N . SER C 1 66 ? 44.568 -32.518 -16.766 1.00 107.60 33 SER C N 1
ATOM 6075 C CA . SER C 1 66 ? 45.322 -32.312 -17.992 1.00 96.68 33 SER C CA 1
ATOM 6076 C C . SER C 1 66 ? 44.361 -32.207 -19.167 1.00 78.89 33 SER C C 1
ATOM 6077 O O . SER C 1 66 ? 43.237 -32.715 -19.127 1.00 79.89 33 SER C O 1
ATOM 6080 N N . ARG C 1 67 ? 44.823 -31.538 -20.221 1.00 85.41 34 ARG C N 1
ATOM 6081 C CA . ARG C 1 67 ? 44.072 -31.450 -21.466 1.00 82.65 34 ARG C CA 1
ATOM 6082 C C . ARG C 1 67 ? 44.190 -32.708 -22.316 1.00 63.94 34 ARG C C 1
ATOM 6083 O O . ARG C 1 67 ? 43.544 -32.784 -23.366 1.00 58.89 34 ARG C O 1
ATOM 6091 N N . LEU C 1 68 ? 44.994 -33.686 -21.888 1.00 82.46 35 LEU C N 1
ATOM 6092 C CA . LEU C 1 68 ? 45.142 -34.923 -22.651 1.00 87.11 35 LEU C CA 1
ATOM 6093 C C . LEU C 1 68 ? 43.799 -35.611 -22.851 1.00 77.55 35 LEU C C 1
ATOM 6094 O O . LEU C 1 68 ? 43.526 -36.158 -23.925 1.00 84.90 35 LEU C O 1
ATOM 6099 N N . LEU C 1 69 ? 42.951 -35.597 -21.827 1.00 84.57 36 LEU C N 1
ATOM 6100 C CA . LEU C 1 69 ? 41.587 -36.106 -21.947 1.00 82.36 36 LEU C CA 1
ATOM 6101 C C . LEU C 1 69 ? 40.644 -34.971 -22.354 1.00 76.13 36 LEU C C 1
ATOM 6102 O O . LEU C 1 69 ? 39.697 -34.620 -21.653 1.00 81.41 36 LEU C O 1
ATOM 6107 N N . SER C 1 70 ? 40.946 -34.375 -23.510 1.00 70.08 37 SER C N 1
ATOM 6108 C CA . SER C 1 70 ? 40.092 -33.311 -24.029 1.00 64.42 37 SER C CA 1
ATOM 6109 C C . SER C 1 70 ? 38.728 -33.858 -24.426 1.00 64.10 37 SER C C 1
ATOM 6110 O O . SER C 1 70 ? 37.705 -33.190 -24.235 1.00 66.29 37 SER C O 1
ATOM 6113 N N . GLY C 1 71 ? 38.694 -35.063 -24.987 1.00 64.77 38 GLY C N 1
ATOM 6114 C CA . GLY C 1 71 ? 37.458 -35.809 -25.058 1.00 51.00 38 GLY C CA 1
ATOM 6115 C C . GLY C 1 71 ? 37.032 -36.260 -23.673 1.00 93.11 38 GLY C C 1
ATOM 6116 O O . GLY C 1 71 ? 37.773 -36.149 -22.695 1.00 90.74 38 GLY C O 1
ATOM 6117 N N . ILE C 1 72 ? 35.798 -36.763 -23.589 1.00 78.02 39 ILE C N 1
ATOM 6118 C CA . ILE C 1 72 ? 35.195 -37.185 -22.324 1.00 78.51 39 ILE C CA 1
ATOM 6119 C C . ILE C 1 72 ? 35.040 -35.963 -21.420 1.00 64.75 39 ILE C C 1
ATOM 6120 O O . ILE C 1 72 ? 34.728 -36.083 -20.230 1.00 77.13 39 ILE C O 1
ATOM 6125 N N . GLU C 1 73 ? 35.247 -34.769 -21.982 1.00 54.93 40 GLU C N 1
ATOM 6126 C CA . GLU C 1 73 ? 35.051 -33.548 -21.209 1.00 49.57 40 GLU C CA 1
ATOM 6127 C C . GLU C 1 73 ? 33.594 -33.388 -20.799 1.00 65.34 40 GLU C C 1
ATOM 6128 O O . GLU C 1 73 ? 33.299 -32.920 -19.693 1.00 76.98 40 GLU C O 1
ATOM 6134 N N . ASN C 1 74 ? 32.667 -33.773 -21.679 1.00 59.51 41 ASN C N 1
ATOM 6135 C CA . ASN C 1 74 ? 31.241 -33.723 -21.383 1.00 54.15 41 ASN C CA 1
ATOM 6136 C C . ASN C 1 74 ? 30.729 -35.022 -20.773 1.00 60.65 41 ASN C C 1
ATOM 6137 O O . ASN C 1 74 ? 29.583 -35.417 -21.025 1.00 62.70 41 ASN C O 1
ATOM 6142 N N . PHE C 1 75 ? 31.555 -35.704 -19.984 1.00 64.57 42 PHE C N 1
ATOM 6143 C CA . PHE C 1 75 ? 31.149 -36.916 -19.289 1.00 64.25 42 PHE C CA 1
ATOM 6144 C C . PHE C 1 75 ? 31.665 -36.857 -17.861 1.00 67.66 42 PHE C C 1
ATOM 6145 O O . PHE C 1 75 ? 32.841 -36.553 -17.636 1.00 68.54 42 PHE C O 1
ATOM 6153 N N . ARG C 1 76 ? 30.784 -37.133 -16.905 1.00 70.40 43 ARG C N 1
ATOM 6154 C CA . ARG C 1 76 ? 31.138 -37.178 -15.495 1.00 65.09 43 ARG C CA 1
ATOM 6155 C C . ARG C 1 76 ? 30.794 -38.549 -14.931 1.00 65.54 43 ARG C C 1
ATOM 6156 O O . ARG C 1 76 ? 29.869 -39.219 -15.400 1.00 64.01 43 ARG C O 1
ATOM 6164 N N . LEU C 1 77 ? 31.551 -38.961 -13.919 1.00 65.92 44 LEU C N 1
ATOM 6165 C CA . LEU C 1 77 ? 31.418 -40.279 -13.318 1.00 70.72 44 LEU C CA 1
ATOM 6166 C C . LEU C 1 77 ? 30.974 -40.129 -11.869 1.00 81.36 44 LEU C C 1
ATOM 6167 O O . LEU C 1 77 ? 31.502 -39.287 -11.135 1.00 85.79 44 LEU C O 1
ATOM 6172 N N . ALA C 1 78 ? 30.003 -40.944 -11.460 1.00 79.95 45 ALA C N 1
ATOM 6173 C CA . ALA C 1 78 ? 29.449 -40.869 -10.116 1.00 78.95 45 ALA C CA 1
ATOM 6174 C C . ALA C 1 78 ? 29.257 -42.269 -9.554 1.00 75.69 45 ALA C C 1
ATOM 6175 O O . ALA C 1 78 ? 28.913 -43.199 -10.288 1.00 72.27 45 ALA C O 1
ATOM 6177 N N . ILE C 1 79 ? 29.479 -42.409 -8.248 1.00 85.11 46 ILE C N 1
ATOM 6178 C CA . ILE C 1 79 ? 29.337 -43.679 -7.546 1.00 87.22 46 ILE C CA 1
ATOM 6179 C C . ILE C 1 79 ? 28.379 -43.481 -6.381 1.00 91.68 46 ILE C C 1
ATOM 6180 O O . ILE C 1 79 ? 28.551 -42.553 -5.582 1.00 97.54 46 ILE C O 1
ATOM 6185 N N . LEU C 1 80 ? 27.376 -44.350 -6.283 1.00 90.61 47 LEU C N 1
ATOM 6186 C CA . LEU C 1 80 ? 26.366 -44.285 -5.235 1.00 90.25 47 LEU C CA 1
ATOM 6187 C C . LEU C 1 80 ? 26.322 -45.614 -4.496 1.00 97.73 47 LEU C C 1
ATOM 6188 O O . LEU C 1 80 ? 26.202 -46.673 -5.122 1.00 98.02 47 LEU C O 1
ATOM 6193 N N . GLU C 1 81 ? 26.418 -45.556 -3.169 1.00 111.06 48 GLU C N 1
ATOM 6194 C CA . GLU C 1 81 ? 26.301 -46.735 -2.325 1.00 103.16 48 GLU C CA 1
ATOM 6195 C C . GLU C 1 81 ? 25.313 -46.457 -1.201 1.00 99.64 48 GLU C C 1
ATOM 6196 O O . GLU C 1 81 ? 25.204 -45.329 -0.712 1.00 95.62 48 GLU C O 1
ATOM 6202 N N . ALA C 1 82 ? 24.586 -47.498 -0.799 1.00 106.41 49 ALA C N 1
ATOM 6203 C CA . ALA C 1 82 ? 23.488 -47.329 0.140 1.00 111.80 49 ALA C CA 1
ATOM 6204 C C . ALA C 1 82 ? 23.337 -48.576 1.001 1.00 115.77 49 ALA C C 1
ATOM 6205 O O . ALA C 1 82 ? 23.706 -49.681 0.593 1.00 104.33 49 ALA C O 1
ATOM 6207 N N . ASN C 1 83 ? 22.779 -48.382 2.196 1.00 117.48 50 ASN C N 1
ATOM 6208 C CA . ASN C 1 83 ? 22.572 -49.454 3.157 1.00 106.73 50 ASN C CA 1
ATOM 6209 C C . ASN C 1 83 ? 21.284 -50.218 2.852 1.00 113.78 50 ASN C C 1
ATOM 6210 O O . ASN C 1 83 ? 20.436 -49.746 2.092 1.00 117.35 50 ASN C O 1
ATOM 6215 N N . PRO C 1 84 ? 21.122 -51.416 3.420 1.00 102.28 51 PRO C N 1
ATOM 6216 C CA . PRO C 1 84 ? 19.898 -52.188 3.164 1.00 103.01 51 PRO C CA 1
ATOM 6217 C C . PRO C 1 84 ? 18.652 -51.461 3.650 1.00 97.56 51 PRO C C 1
ATOM 6218 O O . PRO C 1 84 ? 18.664 -50.796 4.688 1.00 98.81 51 PRO C O 1
ATOM 6222 N N . HIS C 1 85 ? 17.570 -51.607 2.884 1.00 108.55 52 HIS C N 1
ATOM 6223 C CA . HIS C 1 85 ? 16.275 -50.992 3.180 1.00 109.71 52 HIS C CA 1
ATOM 6224 C C . HIS C 1 85 ? 16.415 -49.499 3.476 1.00 115.21 52 HIS C C 1
ATOM 6225 O O . HIS C 1 85 ? 15.993 -48.993 4.517 1.00 113.41 52 HIS C O 1
ATOM 6232 N N . THR C 1 86 ? 17.016 -48.795 2.524 1.00 114.09 53 THR C N 1
ATOM 6233 C CA . THR C 1 86 ? 17.145 -47.349 2.578 1.00 109.47 53 THR C CA 1
ATOM 6234 C C . THR C 1 86 ? 16.459 -46.743 1.360 1.00 101.00 53 THR C C 1
ATOM 6235 O O . THR C 1 86 ? 16.071 -47.444 0.422 1.00 102.20 53 THR C O 1
ATOM 6239 N N . PHE C 1 87 ? 16.312 -45.421 1.380 1.00 98.92 54 PHE C N 1
ATOM 6240 C CA . PHE C 1 87 ? 15.583 -44.695 0.348 1.00 96.79 54 PHE C CA 1
ATOM 6241 C C . PHE C 1 87 ? 16.446 -43.560 -0.178 1.00 94.43 54 PHE C C 1
ATOM 6242 O O . PHE C 1 87 ? 17.029 -42.807 0.607 1.00 85.84 54 PHE C O 1
ATOM 6250 N N . ILE C 1 88 ? 16.524 -43.439 -1.500 1.00 98.39 55 ILE C N 1
ATOM 6251 C CA . ILE C 1 88 ? 17.278 -42.375 -2.153 1.00 94.26 55 ILE C CA 1
ATOM 6252 C C . ILE C 1 88 ? 16.288 -41.307 -2.597 1.00 88.90 55 ILE C C 1
ATOM 6253 O O . ILE C 1 88 ? 15.391 -41.580 -3.405 1.00 86.84 55 ILE C O 1
ATOM 6258 N N . SER C 1 89 ? 16.454 -40.093 -2.071 1.00 84.64 56 SER C N 1
ATOM 6259 C CA . SER C 1 89 ? 15.506 -39.019 -2.321 1.00 73.80 56 SER C CA 1
ATOM 6260 C C . SER C 1 89 ? 15.384 -38.739 -3.820 1.00 96.53 56 SER C C 1
ATOM 6261 O O . SER C 1 89 ? 16.356 -38.880 -4.569 1.00 100.16 56 SER C O 1
ATOM 6264 N N . PRO C 1 90 ? 14.201 -38.340 -4.282 1.00 99.63 57 PRO C N 1
ATOM 6265 C CA . PRO C 1 90 ? 13.999 -38.134 -5.719 1.00 85.13 57 PRO C CA 1
ATOM 6266 C C . PRO C 1 90 ? 14.605 -36.828 -6.207 1.00 77.57 57 PRO C C 1
ATOM 6267 O O . PRO C 1 90 ? 14.545 -35.795 -5.535 1.00 67.27 57 PRO C O 1
ATOM 6271 N N . ALA C 1 91 ? 15.195 -36.887 -7.399 1.00 78.24 58 ALA C N 1
ATOM 6272 C CA . ALA C 1 91 ? 15.826 -35.723 -8.002 1.00 76.55 58 ALA C CA 1
ATOM 6273 C C . ALA C 1 91 ? 15.974 -35.955 -9.497 1.00 71.04 58 ALA C C 1
ATOM 6274 O O . ALA C 1 91 ? 16.124 -37.093 -9.948 1.00 69.52 58 ALA C O 1
ATOM 6276 N N . HIS C 1 92 ? 15.928 -34.864 -10.256 1.00 68.27 59 HIS C N 1
ATOM 6277 C CA . HIS C 1 92 ? 16.210 -34.889 -11.682 1.00 69.63 59 HIS C CA 1
ATOM 6278 C C . HIS C 1 92 ? 17.561 -34.233 -11.932 1.00 66.26 59 HIS C C 1
ATOM 6279 O O . HIS C 1 92 ? 18.010 -33.387 -11.154 1.00 71.31 59 HIS C O 1
ATOM 6286 N N . PHE C 1 93 ? 18.209 -34.628 -13.023 1.00 65.84 60 PHE C N 1
ATOM 6287 C CA . PHE C 1 93 ? 19.568 -34.195 -13.304 1.00 61.14 60 PHE C CA 1
ATOM 6288 C C . PHE C 1 93 ? 19.633 -33.352 -14.572 1.00 69.46 60 PHE C C 1
ATOM 6289 O O . PHE C 1 93 ? 18.765 -33.423 -15.449 1.00 59.83 60 PHE C O 1
ATOM 6297 N N . ASP C 1 94 ? 20.697 -32.552 -14.648 1.00 71.43 61 ASP C N 1
ATOM 6298 C CA . ASP C 1 94 ? 20.985 -31.700 -15.794 1.00 67.59 61 ASP C CA 1
ATOM 6299 C C . ASP C 1 94 ? 21.747 -32.490 -16.852 1.00 71.35 61 ASP C C 1
ATOM 6300 O O . ASP C 1 94 ? 22.559 -31.926 -17.592 1.00 61.00 61 ASP C O 1
ATOM 6305 N N . ALA C 1 95 ? 21.498 -33.796 -16.931 1.00 56.05 62 ALA C N 1
ATOM 6306 C CA . ALA C 1 95 ? 22.330 -34.657 -17.757 1.00 54.24 62 ALA C CA 1
ATOM 6307 C C . ALA C 1 95 ? 21.595 -35.949 -18.069 1.00 59.55 62 ALA C C 1
ATOM 6308 O O . ALA C 1 95 ? 20.769 -36.416 -17.281 1.00 63.63 62 ALA C O 1
ATOM 6310 N N . GLU C 1 96 ? 21.906 -36.515 -19.232 1.00 69.38 63 GLU C N 1
ATOM 6311 C CA . GLU C 1 96 ? 21.471 -37.867 -19.547 1.00 64.95 63 GLU C CA 1
ATOM 6312 C C . GLU C 1 96 ? 22.221 -38.850 -18.659 1.00 70.74 63 GLU C C 1
ATOM 6313 O O . GLU C 1 96 ? 23.452 -38.810 -18.579 1.00 81.23 63 GLU C O 1
ATOM 6319 N N . LEU C 1 97 ? 21.484 -39.729 -17.989 1.00 75.77 64 LEU C N 1
ATOM 6320 C CA . LEU C 1 97 ? 22.051 -40.602 -16.971 1.00 76.11 64 LEU C CA 1
ATOM 6321 C C . LEU C 1 97 ? 21.942 -42.056 -17.406 1.00 72.88 64 LEU C C 1
ATOM 6322 O O . LEU C 1 97 ? 20.854 -42.530 -17.746 1.00 79.06 64 LEU C O 1
ATOM 6327 N N . VAL C 1 98 ? 23.074 -42.754 -17.388 1.00 72.78 65 VAL C N 1
ATOM 6328 C CA . VAL C 1 98 ? 23.132 -44.201 -17.552 1.00 77.70 65 VAL C CA 1
ATOM 6329 C C . VAL C 1 98 ? 23.869 -44.768 -16.348 1.00 87.00 65 VAL C C 1
ATOM 6330 O O . VAL C 1 98 ? 24.945 -44.276 -15.987 1.00 81.29 65 VAL C O 1
ATOM 6334 N N . LEU C 1 99 ? 23.292 -45.790 -15.722 1.00 84.16 66 LEU C N 1
ATOM 6335 C CA . LEU C 1 99 ? 23.850 -46.350 -14.502 1.00 77.68 66 LEU C CA 1
ATOM 6336 C C . LEU C 1 99 ? 23.993 -47.861 -14.627 1.00 77.42 66 LEU C C 1
ATOM 6337 O O . LEU C 1 99 ? 23.391 -48.496 -15.496 1.00 84.81 66 LEU C O 1
ATOM 6342 N N . PHE C 1 100 ? 24.804 -48.426 -13.735 1.00 87.91 67 PHE C N 1
ATOM 6343 C CA . PHE C 1 100 ? 25.056 -49.859 -13.675 1.00 92.51 67 PHE C CA 1
ATOM 6344 C C . PHE C 1 100 ? 24.941 -50.318 -12.230 1.00 96.67 67 PHE C C 1
ATOM 6345 O O . PHE C 1 100 ? 25.461 -49.664 -11.321 1.00 105.65 67 PHE C O 1
ATOM 6353 N N . VAL C 1 101 ? 24.263 -51.442 -12.018 1.00 97.39 68 VAL C N 1
ATOM 6354 C CA . VAL C 1 101 ? 24.061 -51.988 -10.679 1.00 115.61 68 VAL C CA 1
ATOM 6355 C C . VAL C 1 101 ? 25.245 -52.892 -10.353 1.00 109.83 68 VAL C C 1
ATOM 6356 O O . VAL C 1 101 ? 25.354 -54.003 -10.877 1.00 111.55 68 VAL C O 1
ATOM 6360 N N . ALA C 1 102 ? 26.129 -52.418 -9.473 1.00 105.30 69 ALA C N 1
ATOM 6361 C CA . ALA C 1 102 ? 27.344 -53.164 -9.163 1.00 116.93 69 ALA C CA 1
ATOM 6362 C C . ALA C 1 102 ? 27.102 -54.240 -8.111 1.00 125.48 69 ALA C C 1
ATOM 6363 O O . ALA C 1 102 ? 27.679 -55.330 -8.197 1.00 123.07 69 ALA C O 1
ATOM 6365 N N . LYS C 1 103 ? 26.266 -53.959 -7.113 1.00 121.43 70 LYS C N 1
ATOM 6366 C CA . LYS C 1 103 ? 26.032 -54.907 -6.032 1.00 120.59 70 LYS C CA 1
ATOM 6367 C C . LYS C 1 103 ? 24.596 -54.785 -5.544 1.00 115.56 70 LYS C C 1
ATOM 6368 O O . LYS C 1 103 ? 23.991 -53.712 -5.608 1.00 118.22 70 LYS C O 1
ATOM 6374 N N . GLY C 1 104 ? 24.060 -55.900 -5.055 1.00 116.34 71 GLY C N 1
ATOM 6375 C CA . GLY C 1 104 ? 22.747 -55.912 -4.438 1.00 109.09 71 GLY C CA 1
ATOM 6376 C C . GLY C 1 104 ? 21.613 -55.721 -5.432 1.00 110.30 71 GLY C C 1
ATOM 6377 O O . GLY C 1 104 ? 21.799 -55.617 -6.643 1.00 109.46 71 GLY C O 1
ATOM 6378 N N . ARG C 1 105 ? 20.402 -55.682 -4.882 1.00 113.42 72 ARG C N 1
ATOM 6379 C CA . ARG C 1 105 ? 19.184 -55.451 -5.641 1.00 122.73 72 ARG C CA 1
ATOM 6380 C C . ARG C 1 105 ? 18.597 -54.092 -5.279 1.00 112.43 72 ARG C C 1
ATOM 6381 O O . ARG C 1 105 ? 18.905 -53.518 -4.230 1.00 103.46 72 ARG C O 1
ATOM 6389 N N . ALA C 1 106 ? 17.739 -53.582 -6.160 1.00 109.00 73 ALA C N 1
ATOM 6390 C CA . ALA C 1 106 ? 17.177 -52.251 -5.980 1.00 106.92 73 ALA C CA 1
ATOM 6391 C C . ALA C 1 106 ? 15.891 -52.135 -6.787 1.00 104.39 73 ALA C C 1
ATOM 6392 O O . ALA C 1 106 ? 15.597 -52.963 -7.651 1.00 117.06 73 ALA C O 1
ATOM 6394 N N . THR C 1 107 ? 15.125 -51.087 -6.486 1.00 96.73 74 THR C N 1
ATOM 6395 C CA . THR C 1 107 ? 13.919 -50.735 -7.232 1.00 106.60 74 THR C CA 1
ATOM 6396 C C . THR C 1 107 ? 14.045 -49.286 -7.675 1.00 103.84 74 THR C C 1
ATOM 6397 O O . THR C 1 107 ? 14.043 -48.378 -6.837 1.00 104.94 74 THR C O 1
ATOM 6401 N N . ILE C 1 108 ? 14.150 -49.067 -8.982 1.00 93.90 75 ILE C N 1
ATOM 6402 C CA . ILE C 1 108 ? 14.275 -47.731 -9.552 1.00 88.46 75 ILE C CA 1
ATOM 6403 C C . ILE C 1 108 ? 12.921 -47.304 -10.098 1.00 80.92 75 ILE C C 1
ATOM 6404 O O . ILE C 1 108 ? 12.304 -48.028 -10.890 1.00 88.53 75 ILE C O 1
ATOM 6409 N N . THR C 1 109 ? 12.456 -46.132 -9.676 1.00 75.96 76 THR C N 1
ATOM 6410 C CA . THR C 1 109 ? 11.166 -45.597 -10.090 1.00 85.18 76 THR C CA 1
ATOM 6411 C C . THR C 1 109 ? 11.389 -44.281 -10.820 1.00 89.12 76 THR C C 1
ATOM 6412 O O . THR C 1 109 ? 11.873 -43.313 -10.225 1.00 90.76 76 THR C O 1
ATOM 6416 N N . MET C 1 110 ? 11.040 -44.250 -12.101 1.00 92.68 77 MET C N 1
ATOM 6417 C CA . MET C 1 110 ? 11.127 -43.042 -12.907 1.00 89.73 77 MET C CA 1
ATOM 6418 C C . MET C 1 110 ? 9.737 -42.457 -13.107 1.00 85.45 77 MET C C 1
ATOM 6419 O O . MET C 1 110 ? 8.756 -43.193 -13.250 1.00 91.85 77 MET C O 1
ATOM 6424 N N . VAL C 1 111 ? 9.658 -41.131 -13.112 1.00 78.75 78 VAL C N 1
ATOM 6425 C CA . VAL C 1 111 ? 8.396 -40.413 -13.247 1.00 88.74 78 VAL C CA 1
ATOM 6426 C C . VAL C 1 111 ? 8.456 -39.643 -14.559 1.00 101.86 78 VAL C C 1
ATOM 6427 O O . VAL C 1 111 ? 9.086 -38.581 -14.642 1.00 101.87 78 VAL C O 1
ATOM 6431 N N . ARG C 1 112 ? 7.799 -40.172 -15.590 1.00 108.20 79 ARG C N 1
ATOM 6432 C CA . ARG C 1 112 ? 7.762 -39.522 -16.893 1.00 102.51 79 ARG C CA 1
ATOM 6433 C C . ARG C 1 112 ? 6.556 -38.596 -16.982 1.00 122.23 79 ARG C C 1
ATOM 6434 O O . ARG C 1 112 ? 6.105 -38.056 -15.967 1.00 125.17 79 ARG C O 1
ATOM 6442 N N . GLU C 1 113 ? 6.026 -38.407 -18.189 1.00 122.91 80 GLU C N 1
ATOM 6443 C CA . GLU C 1 113 ? 4.811 -37.623 -18.378 1.00 133.95 80 GLU C CA 1
ATOM 6444 C C . GLU C 1 113 ? 3.609 -38.496 -18.037 1.00 145.37 80 GLU C C 1
ATOM 6445 O O . GLU C 1 113 ? 3.314 -39.462 -18.749 1.00 127.12 80 GLU C O 1
ATOM 6451 N N . GLU C 1 114 ? 2.930 -38.162 -16.936 1.00 156.17 81 GLU C N 1
ATOM 6452 C CA . GLU C 1 114 ? 1.794 -38.918 -16.413 1.00 144.90 81 GLU C CA 1
ATOM 6453 C C . GLU C 1 114 ? 2.198 -40.330 -16.002 1.00 138.98 81 GLU C C 1
ATOM 6454 O O . GLU C 1 114 ? 1.998 -40.725 -14.848 1.00 128.55 81 GLU C O 1
ATOM 6460 N N . LYS C 1 115 ? 2.761 -41.097 -16.934 1.00 132.36 82 LYS C N 1
ATOM 6461 C CA . LYS C 1 115 ? 3.157 -42.469 -16.645 1.00 125.17 82 LYS C CA 1
ATOM 6462 C C . LYS C 1 115 ? 4.308 -42.496 -15.647 1.00 124.35 82 LYS C C 1
ATOM 6463 O O . LYS C 1 115 ? 5.288 -41.758 -15.789 1.00 125.04 82 LYS C O 1
ATOM 6469 N N . ARG C 1 116 ? 4.185 -43.351 -14.634 1.00 116.38 83 ARG C N 1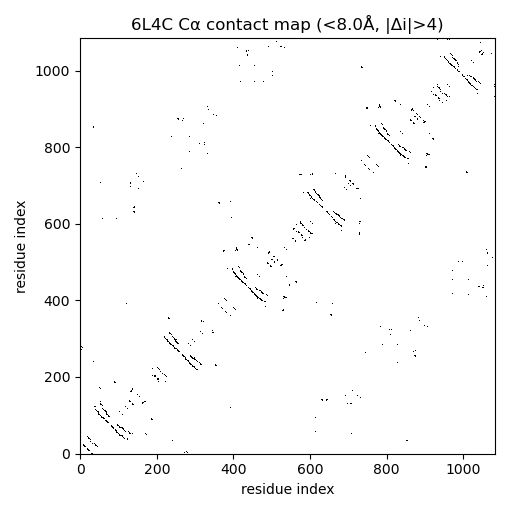
ATOM 6470 C CA . ARG C 1 116 ? 5.210 -43.538 -13.612 1.00 99.95 83 ARG C CA 1
ATOM 6471 C C . ARG C 1 116 ? 5.726 -44.967 -13.714 1.00 95.56 83 ARG C C 1
ATOM 6472 O O . ARG C 1 116 ? 5.040 -45.911 -13.307 1.00 104.13 83 ARG C O 1
ATOM 6480 N N . GLU C 1 117 ? 6.932 -45.125 -14.253 1.00 92.47 84 GLU C N 1
ATOM 6481 C CA . GLU C 1 117 ? 7.509 -46.441 -14.487 1.00 93.77 84 GLU C CA 1
ATOM 6482 C C . GLU C 1 117 ? 8.381 -46.856 -13.309 1.00 96.48 84 GLU C C 1
ATOM 6483 O O . GLU C 1 117 ? 9.259 -46.100 -12.880 1.00 98.78 84 GLU C O 1
ATOM 6489 N N . SER C 1 118 ? 8.134 -48.057 -12.792 1.00 103.26 85 SER C N 1
ATOM 6490 C CA . SER C 1 118 ? 8.963 -48.672 -11.765 1.00 103.08 85 SER C CA 1
ATOM 6491 C C . SER C 1 118 ? 9.556 -49.951 -12.333 1.00 103.90 85 SER C C 1
ATOM 6492 O O . SER C 1 118 ? 8.831 -50.775 -12.902 1.00 113.52 85 SER C O 1
ATOM 6495 N N . PHE C 1 119 ? 10.866 -50.116 -12.185 1.00 87.56 86 PHE C N 1
ATOM 6496 C CA . PHE C 1 119 ? 11.571 -51.255 -12.754 1.00 103.23 86 PHE C CA 1
ATOM 6497 C C . PHE C 1 119 ? 12.328 -52.009 -11.673 1.00 104.11 86 PHE C C 1
ATOM 6498 O O . PHE C 1 119 ? 12.988 -51.406 -10.821 1.00 103.61 86 PHE C O 1
ATOM 6506 N N . ASN C 1 120 ? 12.225 -53.333 -11.720 1.00 112.92 87 ASN C N 1
ATOM 6507 C CA . ASN C 1 120 ? 12.927 -54.206 -10.792 1.00 125.45 87 ASN C CA 1
ATOM 6508 C C . ASN C 1 120 ? 14.283 -54.577 -11.382 1.00 118.28 87 ASN C C 1
ATOM 6509 O O . ASN C 1 120 ? 14.352 -55.182 -12.457 1.00 126.26 87 ASN C O 1
ATOM 6514 N N . VAL C 1 121 ? 15.355 -54.215 -10.680 1.00 108.89 88 VAL C N 1
ATOM 6515 C CA . VAL C 1 121 ? 16.709 -54.413 -11.173 1.00 115.50 88 VAL C CA 1
ATOM 6516 C C . VAL C 1 121 ? 17.482 -55.305 -10.209 1.00 118.21 88 VAL C C 1
ATOM 6517 O O . VAL C 1 121 ? 17.097 -55.507 -9.055 1.00 118.09 88 VAL C O 1
ATOM 6521 N N . GLU C 1 122 ? 18.596 -55.836 -10.709 1.00 128.67 89 GLU C N 1
ATOM 6522 C CA . GLU C 1 122 ? 19.450 -56.754 -9.972 1.00 126.45 89 GLU C CA 1
ATOM 6523 C C . GLU C 1 122 ? 20.899 -56.391 -10.273 1.00 117.98 89 GLU C C 1
ATOM 6524 O O . GLU C 1 122 ? 21.180 -55.533 -11.114 1.00 111.54 89 GLU C O 1
ATOM 6530 N N . HIS C 1 123 ? 21.826 -57.036 -9.564 1.00 125.00 90 HIS C N 1
ATOM 6531 C CA . HIS C 1 123 ? 23.247 -56.882 -9.850 1.00 124.05 90 HIS C CA 1
ATOM 6532 C C . HIS C 1 123 ? 23.541 -57.240 -11.301 1.00 118.44 90 HIS C C 1
ATOM 6533 O O . HIS C 1 123 ? 23.392 -58.398 -11.704 1.00 125.48 90 HIS C O 1
ATOM 6540 N N . GLY C 1 124 ? 23.950 -56.252 -12.092 1.00 112.13 91 GLY C N 1
ATOM 6541 C CA . GLY C 1 124 ? 24.247 -56.447 -13.497 1.00 119.60 91 GLY C CA 1
ATOM 6542 C C . GLY C 1 124 ? 23.336 -55.697 -14.443 1.00 107.14 91 GLY C C 1
ATOM 6543 O O . GLY C 1 124 ? 23.615 -55.666 -15.648 1.00 94.38 91 GLY C O 1
ATOM 6544 N N . ASP C 1 125 ? 22.266 -55.088 -13.942 1.00 111.27 92 ASP C N 1
ATOM 6545 C CA . ASP C 1 125 ? 21.317 -54.389 -14.794 1.00 104.77 92 ASP C CA 1
ATOM 6546 C C . ASP C 1 125 ? 21.840 -53.011 -15.184 1.00 104.09 92 ASP C C 1
ATOM 6547 O O . ASP C 1 125 ? 22.615 -52.384 -14.457 1.00 103.41 92 ASP C O 1
ATOM 6552 N N . ILE C 1 126 ? 21.407 -52.548 -16.355 1.00 101.36 93 ILE C N 1
ATOM 6553 C CA . ILE C 1 126 ? 21.774 -51.241 -16.886 1.00 80.94 93 ILE C CA 1
ATOM 6554 C C . ILE C 1 126 ? 20.496 -50.513 -17.270 1.00 88.42 93 ILE C C 1
ATOM 6555 O O . ILE C 1 126 ? 19.661 -51.061 -18.000 1.00 97.48 93 ILE C O 1
ATOM 6560 N N . ILE C 1 127 ? 20.339 -49.286 -16.779 1.00 87.78 94 ILE C N 1
ATOM 6561 C CA . ILE C 1 127 ? 19.159 -48.473 -17.045 1.00 88.14 94 ILE C CA 1
ATOM 6562 C C . ILE C 1 127 ? 19.613 -47.077 -17.441 1.00 88.50 94 ILE C C 1
ATOM 6563 O O . ILE C 1 127 ? 20.532 -46.516 -16.833 1.00 89.29 94 ILE C O 1
ATOM 6568 N N . ARG C 1 128 ? 18.969 -46.517 -18.459 1.00 80.69 95 ARG C N 1
ATOM 6569 C CA . ARG C 1 128 ? 19.230 -45.153 -18.897 1.00 77.30 95 ARG C CA 1
ATOM 6570 C C . ARG C 1 128 ? 18.134 -44.242 -18.361 1.00 84.82 95 ARG C C 1
ATOM 6571 O O . ARG C 1 128 ? 16.947 -44.481 -18.608 1.00 84.52 95 ARG C O 1
ATOM 6579 N N . ILE C 1 129 ? 18.532 -43.205 -17.631 1.00 85.40 96 ILE C N 1
ATOM 6580 C CA . ILE C 1 129 ? 17.607 -42.200 -17.115 1.00 78.76 96 ILE C CA 1
ATOM 6581 C C . ILE C 1 129 ? 17.691 -40.987 -18.031 1.00 80.53 96 ILE C C 1
ATOM 6582 O O . ILE C 1 129 ? 18.753 -40.339 -18.092 1.00 79.80 96 ILE C O 1
ATOM 6587 N N . PRO C 1 130 ? 16.635 -40.648 -18.772 1.00 77.99 97 PRO C N 1
ATOM 6588 C CA . PRO C 1 130 ? 16.700 -39.483 -19.657 1.00 74.18 97 PRO C CA 1
ATOM 6589 C C . PRO C 1 130 ? 16.871 -38.199 -18.860 1.00 56.69 97 PRO C C 1
ATOM 6590 O O . PRO C 1 130 ? 16.372 -38.065 -17.742 1.00 68.14 97 PRO C O 1
ATOM 6594 N N . ALA C 1 131 ? 17.600 -37.255 -19.451 1.00 55.39 98 ALA C N 1
ATOM 6595 C CA . ALA C 1 131 ? 17.888 -35.997 -18.778 1.00 62.85 98 ALA C CA 1
ATOM 6596 C C . ALA C 1 131 ? 16.602 -35.288 -18.378 1.00 61.64 98 ALA C C 1
ATOM 6597 O O . ALA C 1 131 ? 15.634 -35.240 -19.142 1.00 68.07 98 ALA C O 1
ATOM 6599 N N . GLY C 1 132 ? 16.594 -34.742 -17.164 1.00 66.93 99 GLY C N 1
ATOM 6600 C CA . GLY C 1 132 ? 15.457 -34.004 -16.666 1.00 66.60 99 GLY C CA 1
ATOM 6601 C C . GLY C 1 132 ? 14.343 -34.838 -16.077 1.00 66.27 99 GLY C C 1
ATOM 6602 O O . GLY C 1 132 ? 13.402 -34.267 -15.512 1.00 75.05 99 GLY C O 1
ATOM 6603 N N . THR C 1 133 ? 14.405 -36.188 -16.189 1.00 65.04 100 THR C N 1
ATOM 6604 C CA . THR C 1 133 ? 13.275 -36.831 -15.538 1.00 73.98 100 THR C CA 1
ATOM 6605 C C . THR C 1 133 ? 13.590 -37.124 -14.073 1.00 78.40 100 THR C C 1
ATOM 6606 O O . THR C 1 133 ? 14.742 -37.403 -13.719 1.00 72.81 100 THR C O 1
ATOM 6610 N N . PRO C 1 134 ? 12.590 -37.023 -13.200 1.00 79.31 101 PRO C N 1
ATOM 6611 C CA . PRO C 1 134 ? 12.812 -37.348 -11.786 1.00 75.80 101 PRO C CA 1
ATOM 6612 C C . PRO C 1 134 ? 12.926 -38.849 -11.576 1.00 74.34 101 PRO C C 1
ATOM 6613 O O . PRO C 1 134 ? 12.245 -39.641 -12.231 1.00 80.20 101 PRO C O 1
ATOM 6617 N N . VAL C 1 135 ? 13.794 -39.236 -10.645 1.00 65.05 102 VAL C N 1
ATOM 6618 C CA . VAL C 1 135 ? 14.058 -40.647 -10.374 1.00 74.27 102 VAL C CA 1
ATOM 6619 C C . VAL C 1 135 ? 14.401 -40.813 -8.900 1.00 94.23 102 VAL C C 1
ATOM 6620 O O . VAL C 1 135 ? 15.200 -40.051 -8.347 1.00 102.23 102 VAL C O 1
ATOM 6624 N N . TYR C 1 136 ? 13.780 -41.802 -8.260 1.00 90.67 103 TYR C N 1
ATOM 6625 C CA . TYR C 1 136 ? 14.150 -42.226 -6.919 1.00 93.78 103 TYR C CA 1
ATOM 6626 C C . TYR C 1 136 ? 14.233 -43.745 -6.889 1.00 90.63 103 TYR C C 1
ATOM 6627 O O . TYR C 1 136 ? 13.644 -44.437 -7.725 1.00 93.83 103 TYR C O 1
ATOM 6636 N N . MET C 1 137 ? 14.980 -44.262 -5.916 1.00 86.35 104 MET C N 1
ATOM 6637 C CA . MET C 1 137 ? 15.222 -45.694 -5.835 1.00 92.22 104 MET C CA 1
ATOM 6638 C C . MET C 1 137 ? 15.446 -46.093 -4.384 1.00 104.05 104 MET C C 1
ATOM 6639 O O . MET C 1 137 ? 15.692 -45.250 -3.517 1.00 99.84 104 MET C O 1
ATOM 6644 N N . ILE C 1 138 ? 15.347 -47.399 -4.127 1.00 104.67 105 ILE C N 1
ATOM 6645 C CA . ILE C 1 138 ? 15.548 -47.956 -2.797 1.00 99.27 105 ILE C CA 1
ATOM 6646 C C . ILE C 1 138 ? 16.467 -49.165 -2.903 1.00 89.02 105 ILE C C 1
ATOM 6647 O O . ILE C 1 138 ? 16.712 -49.699 -3.984 1.00 88.95 105 ILE C O 1
ATOM 6652 N N . ASN C 1 139 ? 16.954 -49.606 -1.747 1.00 91.50 106 ASN C N 1
ATOM 6653 C CA . ASN C 1 139 ? 17.723 -50.838 -1.621 1.00 98.82 106 ASN C CA 1
ATOM 6654 C C . ASN C 1 139 ? 16.781 -51.910 -1.083 1.00 100.35 106 ASN C C 1
ATOM 6655 O O . ASN C 1 139 ? 16.350 -51.841 0.071 1.00 109.25 106 ASN C O 1
ATOM 6660 N N . ARG C 1 140 ? 16.456 -52.897 -1.921 1.00 91.90 107 ARG C N 1
ATOM 6661 C CA . ARG C 1 140 ? 15.481 -53.908 -1.521 1.00 99.43 107 ARG C CA 1
ATOM 6662 C C . ARG C 1 140 ? 16.062 -54.864 -0.490 1.00 117.28 107 ARG C C 1
ATOM 6663 O O . ARG C 1 140 ? 15.377 -55.254 0.463 1.00 124.12 107 ARG C O 1
ATOM 6671 N N . ASP C 1 141 ? 17.313 -55.267 -0.682 1.00 113.85 108 ASP C N 1
ATOM 6672 C CA . ASP C 1 141 ? 17.874 -56.391 0.046 1.00 113.26 108 ASP C CA 1
ATOM 6673 C C . ASP C 1 141 ? 18.038 -56.043 1.526 1.00 127.28 108 ASP C C 1
ATOM 6674 O O . ASP C 1 141 ? 18.104 -54.875 1.918 1.00 115.05 108 ASP C O 1
ATOM 6679 N N . GLU C 1 142 ? 18.092 -57.089 2.354 1.00 137.10 109 GLU C N 1
ATOM 6680 C CA . GLU C 1 142 ? 18.025 -56.943 3.802 1.00 127.37 109 GLU C CA 1
ATOM 6681 C C . GLU C 1 142 ? 19.386 -56.836 4.478 1.00 124.43 109 GLU C C 1
ATOM 6682 O O . GLU C 1 142 ? 19.477 -56.252 5.564 1.00 127.67 109 GLU C O 1
ATOM 6688 N N . ASN C 1 143 ? 20.449 -57.376 3.879 1.00 125.73 110 ASN C N 1
ATOM 6689 C CA . ASN C 1 143 ? 21.723 -57.451 4.587 1.00 128.12 110 ASN C CA 1
ATOM 6690 C C . ASN C 1 143 ? 22.878 -56.846 3.795 1.00 129.68 110 ASN C C 1
ATOM 6691 O O . ASN C 1 143 ? 23.662 -56.063 4.342 1.00 112.58 110 ASN C O 1
ATOM 6696 N N . GLU C 1 144 ? 23.004 -57.209 2.522 1.00 139.25 111 GLU C N 1
ATOM 6697 C CA . GLU C 1 144 ? 24.039 -56.647 1.667 1.00 137.26 111 GLU C CA 1
ATOM 6698 C C . GLU C 1 144 ? 23.663 -55.229 1.239 1.00 129.92 111 GLU C C 1
ATOM 6699 O O . GLU C 1 144 ? 22.494 -54.832 1.258 1.00 122.38 111 GLU C O 1
ATOM 6705 N N . LYS C 1 145 ? 24.678 -54.463 0.843 1.00 116.75 112 LYS C N 1
ATOM 6706 C CA . LYS C 1 145 ? 24.486 -53.061 0.492 1.00 109.97 112 LYS C CA 1
ATOM 6707 C C . LYS C 1 145 ? 23.989 -52.914 -0.942 1.00 117.31 112 LYS C C 1
ATOM 6708 O O . LYS C 1 145 ? 23.437 -53.860 -1.515 1.00 120.91 112 LYS C O 1
ATOM 6714 N N . LEU C 1 146 ? 24.172 -51.731 -1.526 1.00 119.43 113 LEU C N 1
ATOM 6715 C CA . LEU C 1 146 ? 23.747 -51.466 -2.899 1.00 116.46 113 LEU C CA 1
ATOM 6716 C C . LEU C 1 146 ? 24.720 -50.482 -3.526 1.00 108.04 113 LEU C C 1
ATOM 6717 O O . LEU C 1 146 ? 24.875 -49.367 -3.023 1.00 102.20 113 LEU C O 1
ATOM 6722 N N . PHE C 1 147 ? 25.359 -50.885 -4.620 1.00 110.37 114 PHE C N 1
ATOM 6723 C CA . PHE C 1 147 ? 26.334 -50.056 -5.317 1.00 101.38 114 PHE C CA 1
ATOM 6724 C C . PHE C 1 147 ? 25.867 -49.820 -6.745 1.00 101.64 114 PHE C C 1
ATOM 6725 O O . PHE C 1 147 ? 25.481 -50.766 -7.440 1.00 117.55 114 PHE C O 1
ATOM 6733 N N . ILE C 1 148 ? 25.900 -48.560 -7.177 1.00 103.99 115 ILE C N 1
ATOM 6734 C CA . ILE C 1 148 ? 25.455 -48.159 -8.507 1.00 90.73 115 ILE C CA 1
ATOM 6735 C C . ILE C 1 148 ? 26.487 -47.207 -9.095 1.00 85.51 115 ILE C C 1
ATOM 6736 O O . ILE C 1 148 ? 26.912 -46.257 -8.427 1.00 85.85 115 ILE C O 1
ATOM 6741 N N . VAL C 1 149 ? 26.885 -47.457 -10.341 1.00 75.84 116 VAL C N 1
ATOM 6742 C CA . VAL C 1 149 ? 27.876 -46.646 -11.041 1.00 80.90 116 VAL C CA 1
ATOM 6743 C C . VAL C 1 149 ? 27.147 -45.836 -12.105 1.00 76.64 116 VAL C C 1
ATOM 6744 O O . VAL C 1 149 ? 26.660 -46.394 -13.096 1.00 81.49 116 VAL C O 1
ATOM 6748 N N . LYS C 1 150 ? 27.082 -44.522 -11.911 1.00 74.99 117 LYS C N 1
ATOM 6749 C CA . LYS C 1 150 ? 26.390 -43.620 -12.821 1.00 74.35 117 LYS C CA 1
ATOM 6750 C C . LYS C 1 150 ? 27.386 -42.906 -13.726 1.00 72.88 117 LYS C C 1
ATOM 6751 O O . LYS C 1 150 ? 28.459 -42.492 -13.280 1.00 73.39 117 LYS C O 1
ATOM 6757 N N . ILE C 1 151 ? 27.019 -42.750 -14.996 1.00 73.88 118 ILE C N 1
ATOM 6758 C CA . ILE C 1 151 ? 27.743 -41.897 -15.931 1.00 71.05 118 ILE C CA 1
ATOM 6759 C C . ILE C 1 151 ? 26.750 -40.900 -16.514 1.00 65.43 118 ILE C C 1
ATOM 6760 O O . ILE C 1 151 ? 25.639 -41.277 -16.906 1.00 67.93 118 ILE C O 1
ATOM 6765 N N . LEU C 1 152 ? 27.140 -39.627 -16.548 1.00 57.57 119 LEU C N 1
ATOM 6766 C CA . LEU C 1 152 ? 26.232 -38.548 -16.913 1.00 52.39 119 LEU C CA 1
ATOM 6767 C C . LEU C 1 152 ? 26.835 -37.712 -18.030 1.00 63.19 119 LEU C C 1
ATOM 6768 O O . LEU C 1 152 ? 28.005 -37.324 -17.959 1.00 65.72 119 LEU C O 1
ATOM 6773 N N . GLN C 1 153 ? 26.032 -37.436 -19.056 1.00 64.67 120 GLN C N 1
ATOM 6774 C CA . GLN C 1 153 ? 26.416 -36.539 -20.141 1.00 60.76 120 GLN C CA 1
ATOM 6775 C C . GLN C 1 153 ? 25.652 -35.231 -19.985 1.00 58.95 120 GLN C C 1
ATOM 6776 O O . GLN C 1 153 ? 24.465 -35.161 -20.338 1.00 64.16 120 GLN C O 1
ATOM 6782 N N . PRO C 1 154 ? 26.274 -34.181 -19.452 1.00 58.55 121 PRO C N 1
ATOM 6783 C CA . PRO C 1 154 ? 25.540 -32.937 -19.184 1.00 57.80 121 PRO C CA 1
ATOM 6784 C C . PRO C 1 154 ? 24.938 -32.324 -20.441 1.00 70.71 121 PRO C C 1
ATOM 6785 O O . PRO C 1 154 ? 25.599 -32.194 -21.474 1.00 67.17 121 PRO C O 1
ATOM 6789 N N . VAL C 1 155 ? 23.661 -31.958 -20.342 1.00 74.86 122 VAL C N 1
ATOM 6790 C CA . VAL C 1 155 ? 23.049 -31.074 -21.322 1.00 58.58 122 VAL C CA 1
ATOM 6791 C C . VAL C 1 155 ? 23.383 -29.629 -20.963 1.00 78.43 122 VAL C C 1
ATOM 6792 O O . VAL C 1 155 ? 23.711 -29.306 -19.817 1.00 85.52 122 VAL C O 1
ATOM 6796 N N . SER C 1 156 ? 23.314 -28.752 -21.965 1.00 68.85 123 SER C N 1
ATOM 6797 C CA . SER C 1 156 ? 23.646 -27.330 -21.826 1.00 77.88 123 SER C CA 1
ATOM 6798 C C . SER C 1 156 ? 25.126 -27.234 -21.473 1.00 71.12 123 SER C C 1
ATOM 6799 O O . SER C 1 156 ? 25.949 -27.776 -22.231 1.00 79.15 123 SER C O 1
ATOM 6802 N N . ALA C 1 157 ? 25.509 -26.585 -20.376 1.00 65.79 124 ALA C N 1
ATOM 6803 C CA . ALA C 1 157 ? 26.915 -26.369 -20.049 1.00 64.72 124 ALA C CA 1
ATOM 6804 C C . ALA C 1 157 ? 27.667 -27.693 -19.967 1.00 73.48 124 ALA C C 1
ATOM 6805 O O . ALA C 1 157 ? 27.340 -28.531 -19.113 1.00 84.14 124 ALA C O 1
ATOM 6807 N N . PRO C 1 158 ? 28.661 -27.925 -20.822 1.00 76.53 125 PRO C N 1
ATOM 6808 C CA . PRO C 1 158 ? 29.341 -29.223 -20.828 1.00 76.88 125 PRO C CA 1
ATOM 6809 C C . PRO C 1 158 ? 30.266 -29.388 -19.634 1.00 70.92 125 PRO C C 1
ATOM 6810 O O . PRO C 1 158 ? 30.894 -28.436 -19.163 1.00 68.99 125 PRO C O 1
ATOM 6814 N N . GLY C 1 159 ? 30.349 -30.627 -19.150 1.00 74.02 126 GLY C N 1
ATOM 6815 C CA . GLY C 1 159 ? 31.244 -30.980 -18.071 1.00 69.12 126 GLY C CA 1
ATOM 6816 C C . GLY C 1 159 ? 30.705 -30.748 -16.677 1.00 66.57 126 GLY C C 1
ATOM 6817 O O . GLY C 1 159 ? 31.300 -31.244 -15.712 1.00 69.83 126 GLY C O 1
ATOM 6818 N N . HIS C 1 160 ? 29.602 -30.017 -16.534 1.00 73.61 127 HIS C N 1
ATOM 6819 C CA . HIS C 1 160 ? 29.040 -29.694 -15.230 1.00 69.03 127 HIS C CA 1
ATOM 6820 C C . HIS C 1 160 ? 27.582 -30.119 -15.185 1.00 67.84 127 HIS C C 1
ATOM 6821 O O . HIS C 1 160 ? 26.791 -29.728 -16.049 1.00 72.39 127 HIS C O 1
ATOM 6828 N N . PHE C 1 161 ? 27.231 -30.916 -14.179 1.00 70.06 128 PHE C N 1
ATOM 6829 C CA . PHE C 1 161 ? 25.852 -31.306 -13.937 1.00 72.55 128 PHE C CA 1
ATOM 6830 C C . PHE C 1 161 ? 25.514 -31.057 -12.474 1.00 84.76 128 PHE C C 1
ATOM 6831 O O . PHE C 1 161 ? 26.395 -30.982 -11.613 1.00 80.11 128 PHE C O 1
ATOM 6839 N N . GLU C 1 162 ? 24.217 -30.938 -12.200 1.00 80.92 129 GLU C N 1
ATOM 6840 C CA . GLU C 1 162 ? 23.726 -30.716 -10.850 1.00 61.00 129 GLU C CA 1
ATOM 6841 C C . GLU C 1 162 ? 22.464 -31.537 -10.638 1.00 70.19 129 GLU C C 1
ATOM 6842 O O . GLU C 1 162 ? 21.727 -31.826 -11.585 1.00 74.50 129 GLU C O 1
ATOM 6848 N N . ALA C 1 163 ? 22.224 -31.914 -9.387 1.00 80.53 130 ALA C N 1
ATOM 6849 C CA . ALA C 1 163 ? 21.006 -32.609 -8.998 1.00 60.34 130 ALA C CA 1
ATOM 6850 C C . ALA C 1 163 ? 20.006 -31.596 -8.459 1.00 67.76 130 ALA C C 1
ATOM 6851 O O . ALA C 1 163 ? 20.352 -30.765 -7.613 1.00 71.13 130 ALA C O 1
ATOM 6853 N N . PHE C 1 164 ? 18.775 -31.661 -8.956 1.00 67.70 131 PHE C N 1
ATOM 6854 C CA . PHE C 1 164 ? 17.708 -30.762 -8.537 1.00 70.31 131 PHE C CA 1
ATOM 6855 C C . PHE C 1 164 ? 16.785 -31.510 -7.585 1.00 72.61 131 PHE C C 1
ATOM 6856 O O . PHE C 1 164 ? 16.135 -32.482 -7.983 1.00 71.95 131 PHE C O 1
ATOM 6864 N N . TYR C 1 165 ? 16.724 -31.053 -6.338 1.00 75.10 132 TYR C N 1
ATOM 6865 C CA . TYR C 1 165 ? 15.959 -31.721 -5.293 1.00 67.90 132 TYR C CA 1
ATOM 6866 C C . TYR C 1 165 ? 14.629 -31.007 -5.090 1.00 75.67 132 TYR C C 1
ATOM 6867 O O . TYR C 1 165 ? 14.600 -29.799 -4.832 1.00 71.74 132 TYR C O 1
ATOM 6876 N N . GLY C 1 166 ? 13.537 -31.756 -5.206 1.00 70.83 133 GLY C N 1
ATOM 6877 C CA . GLY C 1 166 ? 12.201 -31.241 -5.003 1.00 72.42 133 GLY C CA 1
ATOM 6878 C C . GLY C 1 166 ? 11.590 -31.541 -3.652 1.00 90.38 133 GLY C C 1
ATOM 6879 O O . GLY C 1 166 ? 10.390 -31.304 -3.469 1.00 78.79 133 GLY C O 1
ATOM 6880 N N . ALA C 1 167 ? 12.370 -32.038 -2.693 1.00 92.26 134 ALA C N 1
ATOM 6881 C CA . ALA C 1 167 ? 11.859 -32.372 -1.373 1.00 81.53 134 ALA C CA 1
ATOM 6882 C C . ALA C 1 167 ? 12.894 -32.018 -0.315 1.00 89.68 134 ALA C C 1
ATOM 6883 O O . ALA C 1 167 ? 14.096 -32.206 -0.525 1.00 93.27 134 ALA C O 1
ATOM 6885 N N . GLY C 1 168 ? 12.419 -31.516 0.817 1.00 98.31 135 GLY C N 1
ATOM 6886 C CA . GLY C 1 168 ? 13.292 -31.135 1.917 1.00 88.63 135 GLY C CA 1
ATOM 6887 C C . GLY C 1 168 ? 13.685 -29.672 1.858 1.00 95.21 135 GLY C C 1
ATOM 6888 O O . GLY C 1 168 ? 13.845 -29.077 0.793 1.00 123.53 135 GLY C O 1
ATOM 6889 N N . GLY C 1 169 ? 13.844 -29.078 3.038 1.00 85.11 136 GLY C N 1
ATOM 6890 C CA . GLY C 1 169 ? 14.164 -27.667 3.121 1.00 102.55 136 GLY C CA 1
ATOM 6891 C C . GLY C 1 169 ? 15.467 -27.354 3.825 1.00 109.87 136 GLY C C 1
ATOM 6892 O O . GLY C 1 169 ? 15.959 -26.225 3.749 1.00 113.02 136 GLY C O 1
ATOM 6893 N N . GLU C 1 170 ? 16.039 -28.338 4.515 1.00 107.77 137 GLU C N 1
ATOM 6894 C CA . GLU C 1 170 ? 17.304 -28.128 5.209 1.00 113.63 137 GLU C CA 1
ATOM 6895 C C . GLU C 1 170 ? 18.333 -29.169 4.788 1.00 103.82 137 GLU C C 1
ATOM 6896 O O . GLU C 1 170 ? 19.473 -28.829 4.455 1.00 79.42 137 GLU C O 1
ATOM 6902 N N . ASP C 1 171 ? 17.935 -30.434 4.794 1.00 108.22 138 ASP C N 1
ATOM 6903 C CA . ASP C 1 171 ? 18.803 -31.546 4.436 1.00 93.46 138 ASP C CA 1
ATOM 6904 C C . ASP C 1 171 ? 19.219 -31.430 2.967 1.00 107.56 138 ASP C C 1
ATOM 6905 O O . ASP C 1 171 ? 20.393 -31.137 2.707 1.00 120.15 138 ASP C O 1
ATOM 6910 N N . PRO C 1 172 ? 18.325 -31.645 1.961 1.00 112.19 139 PRO C N 1
ATOM 6911 C CA . PRO C 1 172 ? 18.584 -31.015 0.667 1.00 86.82 139 PRO C CA 1
ATOM 6912 C C . PRO C 1 172 ? 17.494 -30.007 0.355 1.00 87.73 139 PRO C C 1
ATOM 6913 O O . PRO C 1 172 ? 16.320 -30.373 0.235 1.00 95.43 139 PRO C O 1
ATOM 6917 N N . GLU C 1 173 ? 17.856 -28.732 0.255 1.00 79.57 140 GLU C N 1
ATOM 6918 C CA . GLU C 1 173 ? 16.848 -27.710 0.021 1.00 93.18 140 GLU C CA 1
ATOM 6919 C C . GLU C 1 173 ? 16.050 -28.015 -1.237 1.00 88.99 140 GLU C C 1
ATOM 6920 O O . GLU C 1 173 ? 16.607 -28.395 -2.269 1.00 93.35 140 GLU C O 1
ATOM 6926 N N . SER C 1 174 ? 14.733 -27.901 -1.126 1.00 85.75 141 SER C N 1
ATOM 6927 C CA . SER C 1 174 ? 13.884 -27.946 -2.303 1.00 72.73 141 SER C CA 1
ATOM 6928 C C . SER C 1 174 ? 14.096 -26.678 -3.112 1.00 77.41 141 SER C C 1
ATOM 6929 O O . SER C 1 174 ? 14.079 -25.573 -2.560 1.00 77.05 141 SER C O 1
ATOM 6932 N N . PHE C 1 175 ? 14.304 -26.830 -4.424 1.00 78.47 142 PHE C N 1
ATOM 6933 C CA . PHE C 1 175 ? 14.398 -25.655 -5.283 1.00 76.38 142 PHE C CA 1
ATOM 6934 C C . PHE C 1 175 ? 13.172 -24.762 -5.155 1.00 78.26 142 PHE C C 1
ATOM 6935 O O . PHE C 1 175 ? 13.221 -23.593 -5.556 1.00 72.63 142 PHE C O 1
ATOM 6943 N N . TYR C 1 176 ? 12.077 -25.290 -4.598 1.00 70.35 143 TYR C N 1
ATOM 6944 C CA . TYR C 1 176 ? 10.938 -24.455 -4.235 1.00 65.23 143 TYR C CA 1
ATOM 6945 C C . TYR C 1 176 ? 11.353 -23.350 -3.271 1.00 64.98 143 TYR C C 1
ATOM 6946 O O . TYR C 1 176 ? 10.846 -22.225 -3.350 1.00 65.10 143 TYR C O 1
ATOM 6955 N N . ARG C 1 177 ? 12.278 -23.651 -2.354 1.00 66.29 144 ARG C N 1
ATOM 6956 C CA . ARG C 1 177 ? 12.718 -22.653 -1.385 1.00 72.80 144 ARG C CA 1
ATOM 6957 C C . ARG C 1 177 ? 13.477 -21.506 -2.039 1.00 78.51 144 ARG C C 1
ATOM 6958 O O . ARG C 1 177 ? 13.622 -20.445 -1.422 1.00 83.45 144 ARG C O 1
ATOM 6966 N N . ALA C 1 178 ? 13.961 -21.689 -3.267 1.00 74.18 145 ALA C N 1
ATOM 6967 C CA . ALA C 1 178 ? 14.619 -20.609 -3.988 1.00 64.06 145 ALA C CA 1
ATOM 6968 C C . ALA C 1 178 ? 13.639 -19.571 -4.517 1.00 70.05 145 ALA C C 1
ATOM 6969 O O . ALA C 1 178 ? 14.071 -18.493 -4.939 1.00 66.59 145 ALA C O 1
ATOM 6971 N N . PHE C 1 179 ? 12.344 -19.866 -4.510 1.00 66.61 146 PHE C N 1
ATOM 6972 C CA . PHE C 1 179 ? 11.325 -18.908 -4.905 1.00 69.32 146 PHE C CA 1
ATOM 6973 C C . PHE C 1 179 ? 10.878 -18.086 -3.701 1.00 72.72 146 PHE C C 1
ATOM 6974 O O . PHE C 1 179 ? 11.007 -18.506 -2.548 1.00 79.89 146 PHE C O 1
ATOM 6982 N N . SER C 1 180 ? 10.344 -16.901 -3.982 1.00 75.71 147 SER C N 1
ATOM 6983 C CA . SER C 1 180 ? 9.757 -16.092 -2.926 1.00 79.94 147 SER C CA 1
ATOM 6984 C C . SER C 1 180 ? 8.453 -16.723 -2.444 1.00 81.93 147 SER C C 1
ATOM 6985 O O . SER C 1 180 ? 7.849 -17.563 -3.118 1.00 89.84 147 SER C O 1
ATOM 6988 N N . TRP C 1 181 ? 8.019 -16.308 -1.252 1.00 75.70 148 TRP C N 1
ATOM 6989 C CA . TRP C 1 181 ? 6.811 -16.887 -0.672 1.00 79.49 148 TRP C CA 1
ATOM 6990 C C . TRP C 1 181 ? 5.569 -16.507 -1.468 1.00 82.30 148 TRP C C 1
ATOM 6991 O O . TRP C 1 181 ? 4.646 -17.317 -1.609 1.00 82.23 148 TRP C O 1
ATOM 7002 N N . GLU C 1 182 ? 5.527 -15.281 -1.995 1.00 82.36 149 GLU C N 1
ATOM 7003 C CA . GLU C 1 182 ? 4.367 -14.847 -2.767 1.00 85.26 149 GLU C CA 1
ATOM 7004 C C . GLU C 1 182 ? 4.171 -15.714 -4.005 1.00 88.09 149 GLU C C 1
ATOM 7005 O O . GLU C 1 182 ? 3.034 -16.012 -4.390 1.00 79.61 149 GLU C O 1
ATOM 7011 N N . VAL C 1 183 ? 5.267 -16.134 -4.638 1.00 86.60 150 VAL C N 1
ATOM 7012 C CA . VAL C 1 183 ? 5.166 -16.961 -5.836 1.00 78.73 150 VAL C CA 1
ATOM 7013 C C . VAL C 1 183 ? 4.676 -18.359 -5.480 1.00 76.58 150 VAL C C 1
ATOM 7014 O O . VAL C 1 183 ? 3.795 -18.914 -6.147 1.00 69.76 150 VAL C O 1
ATOM 7018 N N . LEU C 1 184 ? 5.238 -18.949 -4.423 1.00 76.96 151 LEU C N 1
ATOM 7019 C CA . LEU C 1 184 ? 4.797 -20.274 -3.999 1.00 79.97 151 LEU C CA 1
ATOM 7020 C C . LEU C 1 184 ? 3.355 -20.247 -3.507 1.00 84.35 151 LEU C C 1
ATOM 7021 O O . LEU C 1 184 ? 2.571 -21.151 -3.819 1.00 71.01 151 LEU C O 1
ATOM 7026 N N . GLU C 1 185 ? 2.990 -19.220 -2.733 1.00 85.37 152 GLU C N 1
ATOM 7027 C CA . GLU C 1 185 ? 1.609 -19.083 -2.281 1.00 80.27 152 GLU C CA 1
ATOM 7028 C C . GLU C 1 185 ? 0.650 -19.006 -3.460 1.00 77.74 152 GLU C C 1
ATOM 7029 O O . GLU C 1 185 ? -0.432 -19.602 -3.432 1.00 78.11 152 GLU C O 1
ATOM 7035 N N . ALA C 1 186 ? 1.032 -18.279 -4.508 1.00 74.36 153 ALA C N 1
ATOM 7036 C CA . ALA C 1 186 ? 0.155 -18.115 -5.659 1.00 71.52 153 ALA C CA 1
ATOM 7037 C C . ALA C 1 186 ? 0.122 -19.366 -6.527 1.00 74.12 153 ALA C C 1
ATOM 7038 O O . ALA C 1 186 ? -0.938 -19.741 -7.041 1.00 72.38 153 ALA C O 1
ATOM 7040 N N . ALA C 1 187 ? 1.269 -20.023 -6.701 1.00 73.17 154 ALA C N 1
ATOM 7041 C CA . ALA C 1 187 ? 1.335 -21.188 -7.577 1.00 68.02 154 ALA C CA 1
ATOM 7042 C C . ALA C 1 187 ? 0.602 -22.377 -6.968 1.00 66.94 154 ALA C C 1
ATOM 7043 O O . ALA C 1 187 ? -0.312 -22.941 -7.581 1.00 59.90 154 ALA C O 1
ATOM 7045 N N . LEU C 1 188 ? 0.991 -22.770 -5.754 1.00 72.03 155 LEU C N 1
ATOM 7046 C CA . LEU C 1 188 ? 0.413 -23.944 -5.115 1.00 69.39 155 LEU C CA 1
ATOM 7047 C C . LEU C 1 188 ? -0.931 -23.664 -4.458 1.00 70.90 155 LEU C C 1
ATOM 7048 O O . LEU C 1 188 ? -1.672 -24.613 -4.177 1.00 65.38 155 LEU C O 1
ATOM 7053 N N . LYS C 1 189 ? -1.262 -22.393 -4.219 1.00 72.51 156 LYS C N 1
ATOM 7054 C CA . LYS C 1 189 ? -2.462 -22.000 -3.479 1.00 75.33 156 LYS C CA 1
ATOM 7055 C C . LYS C 1 189 ? -2.483 -22.659 -2.098 1.00 76.23 156 LYS C C 1
ATOM 7056 O O . LYS C 1 189 ? -3.418 -23.370 -1.727 1.00 71.05 156 LYS C O 1
ATOM 7062 N N . VAL C 1 190 ? -1.416 -22.409 -1.341 1.00 67.79 157 VAL C N 1
ATOM 7063 C CA . VAL C 1 190 ? -1.219 -23.005 -0.024 1.00 70.45 157 VAL C CA 1
ATOM 7064 C C . VAL C 1 190 ? -0.728 -21.923 0.929 1.00 84.01 157 VAL C C 1
ATOM 7065 O O . VAL C 1 190 ? 0.007 -21.014 0.528 1.00 80.71 157 VAL C O 1
ATOM 7069 N N . ARG C 1 191 ? -1.153 -22.016 2.190 1.00 85.78 158 ARG C N 1
ATOM 7070 C CA . ARG C 1 191 ? -0.719 -21.077 3.216 1.00 77.66 158 ARG C CA 1
ATOM 7071 C C . ARG C 1 191 ? 0.801 -21.042 3.318 1.00 77.06 158 ARG C C 1
ATOM 7072 O O . ARG C 1 191 ? 1.484 -22.055 3.145 1.00 74.35 158 ARG C O 1
ATOM 7080 N N . ARG C 1 192 ? 1.326 -19.852 3.616 1.00 77.07 159 ARG C N 1
ATOM 7081 C CA . ARG C 1 192 ? 2.769 -19.686 3.751 1.00 75.44 159 ARG C CA 1
ATOM 7082 C C . ARG C 1 192 ? 3.321 -20.534 4.890 1.00 79.92 159 ARG C C 1
ATOM 7083 O O . ARG C 1 192 ? 4.357 -21.191 4.737 1.00 68.38 159 ARG C O 1
ATOM 7091 N N . GLU C 1 193 ? 2.638 -20.541 6.039 1.00 92.86 160 GLU C N 1
ATOM 7092 C CA . GLU C 1 193 ? 3.126 -21.308 7.181 1.00 91.76 160 GLU C CA 1
ATOM 7093 C C . GLU C 1 193 ? 3.082 -22.808 6.913 1.00 87.78 160 GLU C C 1
ATOM 7094 O O . GLU C 1 193 ? 3.885 -23.559 7.479 1.00 83.35 160 GLU C O 1
ATOM 7100 N N . GLN C 1 194 ? 2.160 -23.262 6.061 1.00 84.72 161 GLN C N 1
ATOM 7101 C CA . GLN C 1 194 ? 2.124 -24.675 5.701 1.00 84.73 161 GLN C CA 1
ATOM 7102 C C . GLN C 1 194 ? 3.282 -25.043 4.783 1.00 87.81 161 GLN C C 1
ATOM 7103 O O . GLN C 1 194 ? 3.797 -26.165 4.854 1.00 74.49 161 GLN C O 1
ATOM 7109 N N . LEU C 1 195 ? 3.707 -24.115 3.923 1.00 90.94 162 LEU C N 1
ATOM 7110 C CA . LEU C 1 195 ? 4.874 -24.365 3.085 1.00 87.83 162 LEU C CA 1
ATOM 7111 C C . LEU C 1 195 ? 6.143 -24.442 3.923 1.00 96.63 162 LEU C C 1
ATOM 7112 O O . LEU C 1 195 ? 6.990 -25.316 3.699 1.00 94.95 162 LEU C O 1
ATOM 7117 N N . GLU C 1 196 ? 6.290 -23.539 4.898 1.00 93.15 163 GLU C N 1
ATOM 7118 C CA . GLU C 1 196 ? 7.447 -23.588 5.785 1.00 83.85 163 GLU C CA 1
ATOM 7119 C C . GLU C 1 196 ? 7.480 -24.880 6.588 1.00 79.10 163 GLU C C 1
ATOM 7120 O O . GLU C 1 196 ? 8.559 -25.348 6.967 1.00 79.05 163 GLU C O 1
ATOM 7126 N N . LYS C 1 197 ? 6.315 -25.472 6.853 1.00 83.21 164 LYS C N 1
ATOM 7127 C CA . LYS C 1 197 ? 6.259 -26.700 7.636 1.00 95.25 164 LYS C CA 1
ATOM 7128 C C . LYS C 1 197 ? 6.650 -27.918 6.806 1.00 92.83 164 LYS C C 1
ATOM 7129 O O . LYS C 1 197 ? 7.408 -28.773 7.276 1.00 89.21 164 LYS C O 1
ATOM 7135 N N . VAL C 1 198 ? 6.149 -28.013 5.573 1.00 94.97 165 VAL C N 1
ATOM 7136 C CA . VAL C 1 198 ? 6.417 -29.191 4.753 1.00 99.92 165 VAL C CA 1
ATOM 7137 C C . VAL C 1 198 ? 7.876 -29.216 4.315 1.00 101.98 165 VAL C C 1
ATOM 7138 O O . VAL C 1 198 ? 8.560 -30.240 4.430 1.00 106.75 165 VAL C O 1
ATOM 7142 N N . PHE C 1 199 ? 8.373 -28.091 3.802 1.00 96.96 166 PHE C N 1
ATOM 7143 C CA . PHE C 1 199 ? 9.755 -28.040 3.340 1.00 90.01 166 PHE C CA 1
ATOM 7144 C C . PHE C 1 199 ? 10.721 -27.913 4.511 1.00 109.01 166 PHE C C 1
ATOM 7145 O O . PHE C 1 199 ? 11.698 -28.663 4.600 1.00 121.16 166 PHE C O 1
ATOM 7153 N N . GLY C 1 200 ? 10.440 -27.001 5.441 1.00 107.45 167 GLY C N 1
ATOM 7154 C CA . GLY C 1 200 ? 11.324 -26.746 6.563 1.00 99.89 167 GLY C CA 1
ATOM 7155 C C . GLY C 1 200 ? 11.471 -27.883 7.556 1.00 100.99 167 GLY C C 1
ATOM 7156 O O . GLY C 1 200 ? 11.788 -27.652 8.727 1.00 118.44 167 GLY C O 1
ATOM 7157 N N . GLU C 1 201 ? 11.240 -29.109 7.107 1.00 77.96 168 GLU C N 1
ATOM 7158 C CA . GLU C 1 201 ? 11.512 -30.313 7.876 1.00 84.84 168 GLU C CA 1
ATOM 7159 C C . GLU C 1 201 ? 12.490 -31.185 7.092 1.00 98.32 168 GLU C C 1
ATOM 7160 O O . GLU C 1 201 ? 13.061 -30.754 6.085 1.00 117.56 168 GLU C O 1
ATOM 7166 N N . GLN C 1 202 ? 12.672 -32.420 7.564 1.00 100.99 169 GLN C N 1
ATOM 7167 C CA . GLN C 1 202 ? 13.571 -33.390 6.947 1.00 113.27 169 GLN C CA 1
ATOM 7168 C C . GLN C 1 202 ? 15.014 -32.897 6.968 1.00 109.16 169 GLN C C 1
ATOM 7169 O O . GLN C 1 202 ? 15.395 -32.012 6.195 1.00 94.28 169 GLN C O 1
ATOM 7175 N N . SER C 1 203 ? 15.824 -33.463 7.868 1.00 110.57 170 SER C N 1
ATOM 7176 C CA . SER C 1 203 ? 17.241 -33.131 7.957 1.00 97.00 170 SER C CA 1
ATOM 7177 C C . SER C 1 203 ? 18.111 -34.382 8.008 1.00 97.42 170 SER C C 1
ATOM 7178 O O . SER C 1 203 ? 19.267 -34.310 8.436 1.00 112.03 170 SER C O 1
ATOM 7181 N N . LYS C 1 204 ? 17.588 -35.520 7.552 1.00 96.24 171 LYS C N 1
ATOM 7182 C CA . LYS C 1 204 ? 18.246 -36.810 7.743 1.00 115.04 171 LYS C CA 1
ATOM 7183 C C . LYS C 1 204 ? 19.252 -37.114 6.633 1.00 102.24 171 LYS C C 1
ATOM 7184 O O . LYS C 1 204 ? 20.427 -37.377 6.907 1.00 110.74 171 LYS C O 1
ATOM 7190 N N . GLY C 1 205 ? 18.804 -37.092 5.382 1.00 109.54 172 GLY C N 1
ATOM 7191 C CA . GLY C 1 205 ? 19.679 -37.395 4.266 1.00 110.17 172 GLY C CA 1
ATOM 7192 C C . GLY C 1 205 ? 18.944 -37.459 2.944 1.00 103.22 172 GLY C C 1
ATOM 7193 O O . GLY C 1 205 ? 17.739 -37.720 2.913 1.00 103.60 172 GLY C O 1
ATOM 7194 N N . SER C 1 206 ? 19.637 -37.187 1.838 1.00 97.28 173 SER C N 1
ATOM 7195 C CA . SER C 1 206 ? 19.072 -37.590 0.558 1.00 92.91 173 SER C CA 1
ATOM 7196 C C . SER C 1 206 ? 19.049 -39.104 0.420 1.00 82.88 173 SER C C 1
ATOM 7197 O O . SER C 1 206 ? 18.496 -39.620 -0.557 1.00 81.63 173 SER C O 1
ATOM 7200 N N . ILE C 1 207 ? 19.640 -39.814 1.379 1.00 96.46 174 ILE C N 1
ATOM 7201 C CA . ILE C 1 207 ? 19.559 -41.263 1.499 1.00 102.25 174 ILE C CA 1
ATOM 7202 C C . ILE C 1 207 ? 19.157 -41.543 2.945 1.00 102.25 174 ILE C C 1
ATOM 7203 O O . ILE C 1 207 ? 19.998 -41.498 3.849 1.00 97.32 174 ILE C O 1
ATOM 7208 N N . VAL C 1 208 ? 17.874 -41.814 3.171 1.00 90.38 175 VAL C N 1
ATOM 7209 C CA . VAL C 1 208 ? 17.352 -42.079 4.505 1.00 92.80 175 VAL C CA 1
ATOM 7210 C C . VAL C 1 208 ? 16.997 -43.557 4.630 1.00 103.90 175 VAL C C 1
ATOM 7211 O O . VAL C 1 208 ? 16.930 -44.292 3.646 1.00 101.29 175 VAL C O 1
ATOM 7215 N N . LYS C 1 209 ? 16.758 -43.984 5.866 1.00 108.14 176 LYS C N 1
ATOM 7216 C CA . LYS C 1 209 ? 16.324 -45.342 6.149 1.00 106.97 176 LYS C CA 1
ATOM 7217 C C . LYS C 1 209 ? 14.808 -45.447 6.009 1.00 104.46 176 LYS C C 1
ATOM 7218 O O . LYS C 1 209 ? 14.078 -44.459 6.126 1.00 98.23 176 LYS C O 1
ATOM 7224 N N . ALA C 1 210 ? 14.340 -46.665 5.755 1.00 110.80 177 ALA C N 1
ATOM 7225 C CA . ALA C 1 210 ? 12.934 -46.922 5.495 1.00 117.98 177 ALA C CA 1
ATOM 7226 C C . ALA C 1 210 ? 12.388 -47.962 6.463 1.00 126.55 177 ALA C C 1
ATOM 7227 O O . ALA C 1 210 ? 13.128 -48.782 7.015 1.00 111.60 177 ALA C O 1
ATOM 7229 N N . SER C 1 211 ? 11.074 -47.917 6.659 1.00 124.62 178 SER C N 1
ATOM 7230 C CA . SER C 1 211 ? 10.399 -48.955 7.417 1.00 119.17 178 SER C CA 1
ATOM 7231 C C . SER C 1 211 ? 10.396 -50.261 6.629 1.00 118.21 178 SER C C 1
ATOM 7232 O O . SER C 1 211 ? 10.596 -50.285 5.411 1.00 112.11 178 SER C O 1
ATOM 7235 N N . ARG C 1 212 ? 10.169 -51.363 7.346 1.00 127.45 179 ARG C N 1
ATOM 7236 C CA . ARG C 1 212 ? 10.116 -52.665 6.690 1.00 121.58 179 ARG C CA 1
ATOM 7237 C C . ARG C 1 212 ? 8.968 -52.740 5.692 1.00 121.92 179 ARG C C 1
ATOM 7238 O O . ARG C 1 212 ? 9.088 -53.405 4.656 1.00 108.82 179 ARG C O 1
ATOM 7246 N N . GLU C 1 213 ? 7.858 -52.057 5.977 1.00 123.35 180 GLU C N 1
ATOM 7247 C CA . GLU C 1 213 ? 6.698 -52.113 5.095 1.00 123.64 180 GLU C CA 1
ATOM 7248 C C . GLU C 1 213 ? 6.870 -51.214 3.875 1.00 122.84 180 GLU C C 1
ATOM 7249 O O . GLU C 1 213 ? 6.476 -51.591 2.766 1.00 123.31 180 GLU C O 1
ATOM 7255 N N . LYS C 1 214 ? 7.458 -50.029 4.057 1.00 123.97 181 LYS C N 1
ATOM 7256 C CA . LYS C 1 214 ? 7.560 -49.081 2.952 1.00 114.86 181 LYS C CA 1
ATOM 7257 C C . LYS C 1 214 ? 8.468 -49.595 1.841 1.00 105.15 181 LYS C C 1
ATOM 7258 O O . LYS C 1 214 ? 8.277 -49.234 0.674 1.00 107.08 181 LYS C O 1
ATOM 7264 N N . ILE C 1 215 ? 9.451 -50.434 2.174 1.00 108.11 182 ILE C N 1
ATOM 7265 C CA . ILE C 1 215 ? 10.287 -51.038 1.140 1.00 89.11 182 ILE C CA 1
ATOM 7266 C C . ILE C 1 215 ? 9.474 -52.016 0.301 1.00 106.22 182 ILE C C 1
ATOM 7267 O O . ILE C 1 215 ? 9.638 -52.091 -0.923 1.00 118.17 182 ILE C O 1
ATOM 7272 N N . ARG C 1 216 ? 8.578 -52.770 0.941 1.00 120.53 183 ARG C N 1
ATOM 7273 C CA . ARG C 1 216 ? 7.778 -53.753 0.216 1.00 118.50 183 ARG C CA 1
ATOM 7274 C C . ARG C 1 216 ? 6.828 -53.082 -0.769 1.00 111.27 183 ARG C C 1
ATOM 7275 O O . ARG C 1 216 ? 6.647 -53.568 -1.892 1.00 118.64 183 ARG C O 1
ATOM 7283 N N . ALA C 1 217 ? 6.220 -51.963 -0.370 1.00 109.56 184 ALA C N 1
ATOM 7284 C CA . ALA C 1 217 ? 5.201 -51.335 -1.205 1.00 115.66 184 ALA C CA 1
ATOM 7285 C C . ALA C 1 217 ? 5.792 -50.793 -2.500 1.00 120.84 184 ALA C C 1
ATOM 7286 O O . ALA C 1 217 ? 5.140 -50.835 -3.550 1.00 125.89 184 ALA C O 1
ATOM 7288 N N . LEU C 1 218 ? 7.023 -50.282 -2.449 1.00 114.46 185 LEU C N 1
ATOM 7289 C CA . LEU C 1 218 ? 7.631 -49.689 -3.633 1.00 112.92 185 LEU C CA 1
ATOM 7290 C C . LEU C 1 218 ? 8.161 -50.735 -4.607 1.00 114.57 185 LEU C C 1
ATOM 7291 O O . LEU C 1 218 ? 8.274 -50.446 -5.804 1.00 108.35 185 LEU C O 1
ATOM 7296 N N . SER C 1 219 ? 8.486 -51.932 -4.129 1.00 113.78 186 SER C N 1
ATOM 7297 C CA . SER C 1 219 ? 8.991 -52.994 -4.992 1.00 115.36 186 SER C CA 1
ATOM 7298 C C . SER C 1 219 ? 7.879 -53.570 -5.863 1.00 108.68 186 SER C C 1
ATOM 7299 O O . SER C 1 219 ? 8.116 -53.982 -6.999 1.00 96.14 186 SER C O 1
ATOM 7302 N N . SER C 1 236 ? 12.619 -51.891 -23.851 1.00 122.03 203 SER C N 1
ATOM 7303 C CA . SER C 1 236 ? 12.517 -50.494 -23.444 1.00 131.40 203 SER C CA 1
ATOM 7304 C C . SER C 1 236 ? 12.647 -50.352 -21.931 1.00 125.59 203 SER C C 1
ATOM 7305 O O . SER C 1 236 ? 12.241 -49.341 -21.357 1.00 112.83 203 SER C O 1
ATOM 7308 N N . GLY C 1 237 ? 13.215 -51.371 -21.292 1.00 133.17 204 GLY C N 1
ATOM 7309 C CA . GLY C 1 237 ? 13.408 -51.362 -19.862 1.00 124.07 204 GLY C CA 1
ATOM 7310 C C . GLY C 1 237 ? 14.854 -51.599 -19.478 1.00 116.12 204 GLY C C 1
ATOM 7311 O O . GLY C 1 237 ? 15.779 -51.303 -20.241 1.00 124.98 204 GLY C O 1
ATOM 7312 N N . PRO C 1 238 ? 15.077 -52.141 -18.283 1.00 113.36 205 PRO C N 1
ATOM 7313 C CA . PRO C 1 238 ? 16.448 -52.420 -17.848 1.00 110.99 205 PRO C CA 1
ATOM 7314 C C . PRO C 1 238 ? 17.075 -53.535 -18.669 1.00 121.86 205 PRO C C 1
ATOM 7315 O O . PRO C 1 238 ? 16.388 -54.391 -19.230 1.00 127.08 205 PRO C O 1
ATOM 7319 N N . ILE C 1 239 ? 18.404 -53.512 -18.734 1.00 112.94 206 ILE C N 1
ATOM 7320 C CA . ILE C 1 239 ? 19.178 -54.458 -19.528 1.00 103.72 206 ILE C CA 1
ATOM 7321 C C . ILE C 1 239 ? 20.235 -55.078 -18.626 1.00 101.99 206 ILE C C 1
ATOM 7322 O O . ILE C 1 239 ? 21.071 -54.361 -18.064 1.00 105.92 206 ILE C O 1
ATOM 7327 N N . ASN C 1 240 ? 20.203 -56.401 -18.491 1.00 99.10 207 ASN C N 1
ATOM 7328 C CA . ASN C 1 240 ? 21.171 -57.116 -17.668 1.00 106.02 207 ASN C CA 1
ATOM 7329 C C . ASN C 1 240 ? 22.357 -57.528 -18.532 1.00 103.38 207 ASN C C 1
ATOM 7330 O O . ASN C 1 240 ? 22.200 -58.289 -19.493 1.00 94.94 207 ASN C O 1
ATOM 7335 N N . LEU C 1 241 ? 23.542 -57.027 -18.183 1.00 100.74 208 LEU C N 1
ATOM 7336 C CA . LEU C 1 241 ? 24.737 -57.318 -18.965 1.00 88.58 208 LEU C CA 1
ATOM 7337 C C . LEU C 1 241 ? 25.316 -58.687 -18.624 1.00 112.27 208 LEU C C 1
ATOM 7338 O O . LEU C 1 241 ? 25.838 -59.378 -19.507 1.00 116.96 208 LEU C O 1
ATOM 7343 N N . LEU C 1 242 ? 25.230 -59.096 -17.356 1.00 118.00 209 LEU C N 1
ATOM 7344 C CA . LEU C 1 242 ? 25.818 -60.367 -16.943 1.00 108.22 209 LEU C CA 1
ATOM 7345 C C . LEU C 1 242 ? 25.059 -61.548 -17.538 1.00 120.34 209 LEU C C 1
ATOM 7346 O O . LEU C 1 242 ? 25.667 -62.493 -18.054 1.00 130.87 209 LEU C O 1
ATOM 7351 N N . HIS C 1 243 ? 23.727 -61.514 -17.475 1.00 113.21 210 HIS C N 1
ATOM 7352 C CA . HIS C 1 243 ? 22.896 -62.595 -18.007 1.00 118.85 210 HIS C CA 1
ATOM 7353 C C . HIS C 1 243 ? 22.763 -62.427 -19.522 1.00 121.17 210 HIS C C 1
ATOM 7354 O O . HIS C 1 243 ? 21.727 -62.029 -20.059 1.00 126.40 210 HIS C O 1
ATOM 7361 N N . LYS C 1 244 ? 23.853 -62.748 -20.216 1.00 112.77 211 LYS C N 1
ATOM 7362 C CA . LYS C 1 244 ? 23.914 -62.594 -21.662 1.00 125.48 211 LYS C CA 1
ATOM 7363 C C . LYS C 1 244 ? 25.077 -63.419 -22.191 1.00 128.42 211 LYS C C 1
ATOM 7364 O O . LYS C 1 244 ? 26.061 -63.650 -21.483 1.00 122.07 211 LYS C O 1
ATOM 7370 N N . HIS C 1 245 ? 24.947 -63.865 -23.436 1.00 114.48 212 HIS C N 1
ATOM 7371 C CA . HIS C 1 245 ? 26.005 -64.629 -24.084 1.00 119.13 212 HIS C CA 1
ATOM 7372 C C . HIS C 1 245 ? 27.275 -63.790 -24.168 1.00 115.14 212 HIS C C 1
ATOM 7373 O O . HIS C 1 245 ? 27.264 -62.726 -24.805 1.00 111.51 212 HIS C O 1
ATOM 7380 N N . PRO C 1 246 ? 28.374 -64.215 -23.547 1.00 120.07 213 PRO C N 1
ATOM 7381 C CA . PRO C 1 246 ? 29.593 -63.399 -23.570 1.00 122.38 213 PRO C CA 1
ATOM 7382 C C . PRO C 1 246 ? 30.174 -63.307 -24.971 1.00 127.15 213 PRO C C 1
ATOM 7383 O O . PRO C 1 246 ? 30.249 -64.300 -25.699 1.00 131.67 213 PRO C O 1
ATOM 7387 N N . SER C 1 247 ? 30.583 -62.093 -25.347 1.00 125.82 214 SER C N 1
ATOM 7388 C CA . SER C 1 247 ? 31.250 -61.909 -26.631 1.00 128.56 214 SER C CA 1
ATOM 7389 C C . SER C 1 247 ? 32.589 -62.634 -26.669 1.00 132.04 214 SER C C 1
ATOM 7390 O O . SER C 1 247 ? 33.027 -63.073 -27.738 1.00 129.84 214 SER C O 1
ATOM 7393 N N . GLN C 1 248 ? 33.246 -62.767 -25.519 1.00 131.06 215 GLN C N 1
ATOM 7394 C CA . GLN C 1 248 ? 34.469 -63.545 -25.383 1.00 125.35 215 GLN C CA 1
ATOM 7395 C C . GLN C 1 248 ? 34.278 -64.528 -24.239 1.00 125.44 215 GLN C C 1
ATOM 7396 O O . GLN C 1 248 ? 33.852 -64.135 -23.148 1.00 125.27 215 GLN C O 1
ATOM 7402 N N . SER C 1 249 ? 34.584 -65.800 -24.486 1.00 133.18 216 SER C N 1
ATOM 7403 C CA . SER C 1 249 ? 34.347 -66.855 -23.504 1.00 143.11 216 SER C CA 1
ATOM 7404 C C . SER C 1 249 ? 35.543 -67.797 -23.487 1.00 141.19 216 SER C C 1
ATOM 7405 O O . SER C 1 249 ? 35.782 -68.519 -24.459 1.00 138.94 216 SER C O 1
ATOM 7408 N N . ASN C 1 250 ? 36.287 -67.786 -22.383 1.00 141.83 217 ASN C N 1
ATOM 7409 C CA . ASN C 1 250 ? 37.362 -68.742 -22.153 1.00 143.86 217 ASN C CA 1
ATOM 7410 C C . ASN C 1 250 ? 37.669 -68.755 -20.662 1.00 135.41 217 ASN C C 1
ATOM 7411 O O . ASN C 1 250 ? 37.141 -67.949 -19.893 1.00 125.00 217 ASN C O 1
ATOM 7416 N N . GLN C 1 251 ? 38.535 -69.688 -20.261 1.00 129.20 218 GLN C N 1
ATOM 7417 C CA . GLN C 1 251 ? 38.844 -69.851 -18.845 1.00 134.48 218 GLN C CA 1
ATOM 7418 C C . GLN C 1 251 ? 39.658 -68.692 -18.285 1.00 131.66 218 GLN C C 1
ATOM 7419 O O . GLN C 1 251 ? 39.715 -68.527 -17.062 1.00 124.02 218 GLN C O 1
ATOM 7425 N N . PHE C 1 252 ? 40.286 -67.890 -19.143 1.00 130.99 219 PHE C N 1
ATOM 7426 C CA . PHE C 1 252 ? 41.091 -66.765 -18.690 1.00 130.45 219 PHE C CA 1
ATOM 7427 C C . PHE C 1 252 ? 40.288 -65.483 -18.519 1.00 130.77 219 PHE C C 1
ATOM 7428 O O . PHE C 1 252 ? 40.809 -64.519 -17.948 1.00 132.64 219 PHE C O 1
ATOM 7436 N N . GLY C 1 253 ? 39.046 -65.443 -18.994 1.00 129.97 220 GLY C N 1
ATOM 7437 C CA . GLY C 1 253 ? 38.236 -64.250 -18.852 1.00 130.37 220 GLY C CA 1
ATOM 7438 C C . GLY C 1 253 ? 36.857 -64.352 -19.471 1.00 138.58 220 GLY C C 1
ATOM 7439 O O . GLY C 1 253 ? 36.653 -65.080 -20.447 1.00 135.23 220 GLY C O 1
ATOM 7440 N N . ARG C 1 254 ? 35.899 -63.624 -18.903 1.00 141.57 221 ARG C N 1
ATOM 7441 C CA . ARG C 1 254 ? 34.538 -63.551 -19.419 1.00 130.83 221 ARG C CA 1
ATOM 7442 C C . ARG C 1 254 ? 34.218 -62.092 -19.708 1.00 133.68 221 ARG C C 1
ATOM 7443 O O . ARG C 1 254 ? 34.222 -61.261 -18.794 1.00 136.86 221 ARG C O 1
ATOM 7451 N N . LEU C 1 255 ? 33.946 -61.782 -20.973 1.00 128.19 222 LEU C N 1
ATOM 7452 C CA . LEU C 1 255 ? 33.703 -60.415 -21.418 1.00 119.60 222 LEU C CA 1
ATOM 7453 C C . LEU C 1 255 ? 32.248 -60.269 -21.843 1.00 124.33 222 LEU C C 1
ATOM 7454 O O . LEU C 1 255 ? 31.802 -60.932 -22.786 1.00 125.20 222 LEU C O 1
ATOM 7459 N N . TYR C 1 256 ? 31.517 -59.401 -21.149 1.00 110.68 223 TYR C N 1
ATOM 7460 C CA . TYR C 1 256 ? 30.135 -59.077 -21.475 1.00 107.58 223 TYR C CA 1
ATOM 7461 C C . TYR C 1 256 ? 30.068 -57.623 -21.922 1.00 110.57 223 TYR C C 1
ATOM 7462 O O . TYR C 1 256 ? 30.582 -56.737 -21.231 1.00 116.76 223 TYR C O 1
ATOM 7471 N N . GLU C 1 257 ? 29.439 -57.378 -23.070 1.00 108.62 224 GLU C N 1
ATOM 7472 C CA . GLU C 1 257 ? 29.347 -56.033 -23.618 1.00 100.90 224 GLU C CA 1
ATOM 7473 C C . GLU C 1 257 ? 27.981 -55.823 -24.255 1.00 98.52 224 GLU C C 1
ATOM 7474 O O . GLU C 1 257 ? 27.381 -56.753 -24.802 1.00 87.71 224 GLU C O 1
ATOM 7480 N N . ALA C 1 258 ? 27.496 -54.585 -24.176 1.00 102.37 225 ALA C N 1
ATOM 7481 C CA . ALA C 1 258 ? 26.213 -54.182 -24.753 1.00 106.64 225 ALA C CA 1
ATOM 7482 C C . ALA C 1 258 ? 26.466 -52.995 -25.679 1.00 99.77 225 ALA C C 1
ATOM 7483 O O . ALA C 1 258 ? 26.640 -51.864 -25.215 1.00 94.27 225 ALA C O 1
ATOM 7485 N N . HIS C 1 259 ? 26.477 -53.254 -26.988 1.00 98.33 226 HIS C N 1
ATOM 7486 C CA . HIS C 1 259 ? 26.802 -52.224 -27.963 1.00 102.43 226 HIS C CA 1
ATOM 7487 C C . HIS C 1 259 ? 25.553 -51.406 -28.296 1.00 105.62 226 HIS C C 1
ATOM 7488 O O . HIS C 1 259 ? 24.441 -51.941 -28.314 1.00 109.45 226 HIS C O 1
ATOM 7495 N N . PRO C 1 260 ? 25.707 -50.104 -28.554 1.00 94.66 227 PRO C N 1
ATOM 7496 C CA . PRO C 1 260 ? 24.523 -49.258 -28.790 1.00 88.84 227 PRO C CA 1
ATOM 7497 C C . PRO C 1 260 ? 23.696 -49.651 -30.004 1.00 104.24 227 PRO C C 1
ATOM 7498 O O . PRO C 1 260 ? 22.514 -49.290 -30.062 1.00 106.31 227 PRO C O 1
ATOM 7502 N N . ASP C 1 261 ? 24.263 -50.366 -30.980 1.00 106.37 228 ASP C N 1
ATOM 7503 C CA . ASP C 1 261 ? 23.441 -50.826 -32.096 1.00 102.71 228 ASP C CA 1
ATOM 7504 C C . ASP C 1 261 ? 22.430 -51.873 -31.649 1.00 110.46 228 ASP C C 1
ATOM 7505 O O . ASP C 1 261 ? 21.329 -51.948 -32.206 1.00 113.49 228 ASP C O 1
ATOM 7510 N N . ASP C 1 262 ? 22.780 -52.682 -30.647 1.00 110.48 229 ASP C N 1
ATOM 7511 C CA . ASP C 1 262 ? 21.884 -53.739 -30.194 1.00 104.69 229 ASP C CA 1
ATOM 7512 C C . ASP C 1 262 ? 20.736 -53.188 -29.356 1.00 106.77 229 ASP C C 1
ATOM 7513 O O . ASP C 1 262 ? 19.600 -53.662 -29.471 1.00 120.92 229 ASP C O 1
ATOM 7518 N N . HIS C 1 263 ? 21.006 -52.192 -28.514 1.00 104.19 230 HIS C N 1
ATOM 7519 C CA . HIS C 1 263 ? 20.015 -51.644 -27.596 1.00 101.85 230 HIS C CA 1
ATOM 7520 C C . HIS C 1 263 ? 19.878 -50.148 -27.836 1.00 101.26 230 HIS C C 1
ATOM 7521 O O . HIS C 1 263 ? 20.867 -49.411 -27.765 1.00 101.67 230 HIS C O 1
ATOM 7528 N N . LYS C 1 264 ? 18.647 -49.703 -28.104 1.00 97.89 231 LYS C N 1
ATOM 7529 C CA . LYS C 1 264 ? 18.397 -48.294 -28.388 1.00 100.49 231 LYS C CA 1
ATOM 7530 C C . LYS C 1 264 ? 18.610 -47.403 -27.171 1.00 105.75 231 LYS C C 1
ATOM 7531 O O . LYS C 1 264 ? 18.778 -46.189 -27.334 1.00 109.31 231 LYS C O 1
ATOM 7537 N N . GLN C 1 265 ? 18.598 -47.970 -25.961 1.00 112.20 232 GLN C N 1
ATOM 7538 C CA . GLN C 1 265 ? 18.824 -47.167 -24.763 1.00 109.63 232 GLN C CA 1
ATOM 7539 C C . GLN C 1 265 ? 20.190 -46.495 -24.800 1.00 102.20 232 GLN C C 1
ATOM 7540 O O . GLN C 1 265 ? 20.328 -45.327 -24.420 1.00 101.88 232 GLN C O 1
ATOM 7546 N N . LEU C 1 266 ? 21.209 -47.215 -25.263 1.00 103.73 233 LEU C N 1
ATOM 7547 C CA . LEU C 1 266 ? 22.567 -46.696 -25.322 1.00 100.78 233 LEU C CA 1
ATOM 7548 C C . LEU C 1 266 ? 22.879 -45.987 -26.633 1.00 101.53 233 LEU C C 1
ATOM 7549 O O . LEU C 1 266 ? 23.934 -45.353 -26.740 1.00 98.65 233 LEU C O 1
ATOM 7554 N N . GLN C 1 267 ? 21.992 -46.075 -27.626 1.00 105.86 234 GLN C N 1
ATOM 7555 C CA . GLN C 1 267 ? 22.262 -45.458 -28.920 1.00 99.38 234 GLN C CA 1
ATOM 7556 C C . GLN C 1 267 ? 22.133 -43.942 -28.861 1.00 96.97 234 GLN C C 1
ATOM 7557 O O . GLN C 1 267 ? 22.835 -43.233 -29.593 1.00 84.03 234 GLN C O 1
ATOM 7563 N N . ASP C 1 268 ? 21.253 -43.427 -27.999 1.00 105.49 235 ASP C N 1
ATOM 7564 C CA . ASP C 1 268 ? 21.053 -41.984 -27.919 1.00 107.61 235 ASP C CA 1
ATOM 7565 C C . ASP C 1 268 ? 22.309 -41.267 -27.442 1.00 101.09 235 ASP C C 1
ATOM 7566 O O . ASP C 1 268 ? 22.513 -40.092 -27.767 1.00 100.42 235 ASP C O 1
ATOM 7571 N N . LEU C 1 269 ? 23.159 -41.949 -26.676 1.00 96.63 236 LEU C N 1
ATOM 7572 C CA . LEU C 1 269 ? 24.401 -41.366 -26.190 1.00 98.08 236 LEU C CA 1
ATOM 7573 C C . LEU C 1 269 ? 25.632 -41.876 -26.927 1.00 93.94 236 LEU C C 1
ATOM 7574 O O . LEU C 1 269 ? 26.724 -41.338 -26.712 1.00 95.24 236 LEU C O 1
ATOM 7579 N N . ASP C 1 270 ? 25.483 -42.883 -27.787 1.00 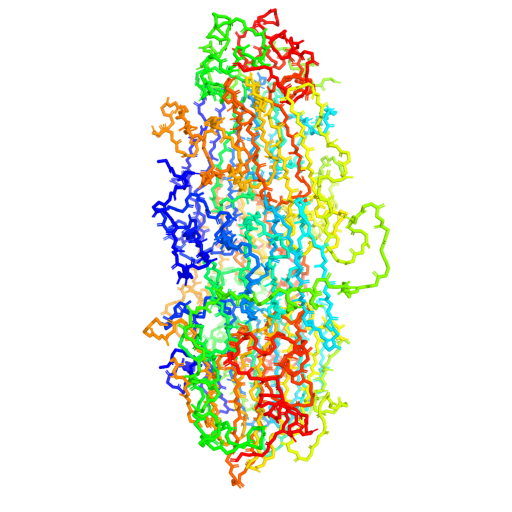83.57 237 ASP C N 1
ATOM 7580 C CA . ASP C 1 270 ? 26.603 -43.514 -28.483 1.00 78.61 237 ASP C CA 1
ATOM 7581 C C . ASP C 1 270 ? 27.657 -43.976 -27.476 1.00 81.00 237 ASP C C 1
ATOM 7582 O O . ASP C 1 270 ? 28.799 -43.513 -27.456 1.00 81.25 237 ASP C O 1
ATOM 7587 N N . LEU C 1 271 ? 27.238 -44.910 -26.624 1.00 83.39 238 LEU C N 1
ATOM 7588 C CA . LEU C 1 271 ? 28.030 -45.333 -25.475 1.00 74.86 238 LEU C CA 1
ATOM 7589 C C . LEU C 1 271 ? 27.804 -46.820 -25.255 1.00 82.42 238 LEU C C 1
ATOM 7590 O O . LEU C 1 271 ? 26.660 -47.254 -25.101 1.00 93.03 238 LEU C O 1
ATOM 7595 N N . MET C 1 272 ? 28.885 -47.595 -25.244 1.00 91.97 239 MET C N 1
ATOM 7596 C CA . MET C 1 272 ? 28.817 -49.026 -24.977 1.00 91.04 239 MET C CA 1
ATOM 7597 C C . MET C 1 272 ? 29.286 -49.309 -23.558 1.00 87.84 239 MET C C 1
ATOM 7598 O O . MET C 1 272 ? 30.323 -48.793 -23.127 1.00 94.53 239 MET C O 1
ATOM 7603 N N . VAL C 1 273 ? 28.523 -50.126 -22.840 1.00 97.46 240 VAL C N 1
ATOM 7604 C CA . VAL C 1 273 ? 28.904 -50.609 -21.519 1.00 94.50 240 VAL C CA 1
ATOM 7605 C C . VAL C 1 273 ? 29.435 -52.026 -21.670 1.00 100.69 240 VAL C C 1
ATOM 7606 O O . VAL C 1 273 ? 28.795 -52.874 -22.305 1.00 91.21 240 VAL C O 1
ATOM 7610 N N . SER C 1 274 ? 30.608 -52.284 -21.096 1.00 103.25 241 SER C N 1
ATOM 7611 C CA . SER C 1 274 ? 31.228 -53.597 -21.172 1.00 99.69 241 SER C CA 1
ATOM 7612 C C . SER C 1 274 ? 31.793 -53.971 -19.811 1.00 105.97 241 SER C C 1
ATOM 7613 O O . SER C 1 274 ? 32.379 -53.132 -19.120 1.00 105.04 241 SER C O 1
ATOM 7616 N N . PHE C 1 275 ? 31.610 -55.233 -19.435 1.00 115.31 242 PHE C N 1
ATOM 7617 C CA . PHE C 1 275 ? 32.101 -55.768 -18.174 1.00 117.56 242 PHE C CA 1
ATOM 7618 C C . PHE C 1 275 ? 33.057 -56.919 -18.452 1.00 109.78 242 PHE C C 1
ATOM 7619 O O . PHE C 1 275 ? 32.842 -57.706 -19.380 1.00 105.59 242 PHE C O 1
ATOM 7627 N N . ALA C 1 276 ? 34.112 -57.014 -17.646 1.00 106.33 243 ALA C N 1
ATOM 7628 C CA . ALA C 1 276 ? 35.151 -58.019 -17.831 1.00 119.49 243 ALA C CA 1
ATOM 7629 C C . ALA C 1 276 ? 35.422 -58.711 -16.505 1.00 130.57 243 ALA C C 1
ATOM 7630 O O . ALA C 1 276 ? 35.752 -58.050 -15.514 1.00 131.97 243 ALA C O 1
ATOM 7632 N N . ASN C 1 277 ? 35.285 -60.035 -16.488 1.00 132.59 244 ASN C N 1
ATOM 7633 C CA . ASN C 1 277 ? 35.619 -60.859 -15.331 1.00 133.67 244 ASN C CA 1
ATOM 7634 C C . ASN C 1 277 ? 36.927 -61.576 -15.645 1.00 130.21 244 ASN C C 1
ATOM 7635 O O . ASN C 1 277 ? 36.948 -62.517 -16.445 1.00 121.80 244 ASN C O 1
ATOM 7640 N N . ILE C 1 278 ? 38.010 -61.131 -15.018 1.00 132.78 245 ILE C N 1
ATOM 7641 C CA . ILE C 1 278 ? 39.340 -61.661 -15.291 1.00 133.30 245 ILE C CA 1
ATOM 7642 C C . ILE C 1 278 ? 39.641 -62.788 -14.313 1.00 144.85 245 ILE C C 1
ATOM 7643 O O . ILE C 1 278 ? 39.449 -62.641 -13.100 1.00 145.01 245 ILE C O 1
ATOM 7648 N N . THR C 1 279 ? 40.110 -63.916 -14.841 1.00 142.41 246 THR C N 1
ATOM 7649 C CA . THR C 1 279 ? 40.569 -65.006 -13.992 1.00 137.57 246 THR C CA 1
ATOM 7650 C C . THR C 1 279 ? 41.842 -64.590 -13.264 1.00 142.05 246 THR C C 1
ATOM 7651 O O . THR C 1 279 ? 42.665 -63.843 -13.802 1.00 141.50 246 THR C O 1
ATOM 7655 N N . LYS C 1 280 ? 41.991 -65.058 -12.025 1.00 152.11 247 LYS C N 1
ATOM 7656 C CA . LYS C 1 280 ? 43.172 -64.729 -11.237 1.00 152.98 247 LYS C CA 1
ATOM 7657 C C . LYS C 1 280 ? 44.441 -65.148 -11.970 1.00 151.65 247 LYS C C 1
ATOM 7658 O O . LYS C 1 280 ? 44.511 -66.228 -12.563 1.00 151.16 247 LYS C O 1
ATOM 7664 N N . GLY C 1 281 ? 45.445 -64.271 -11.942 1.00 149.26 248 GLY C N 1
ATOM 7665 C CA . GLY C 1 281 ? 46.679 -64.491 -12.662 1.00 144.13 248 GLY C CA 1
ATOM 7666 C C . GLY C 1 281 ? 46.603 -64.265 -14.155 1.00 139.08 248 GLY C C 1
ATOM 7667 O O . GLY C 1 281 ? 47.646 -64.066 -14.790 1.00 134.96 248 GLY C O 1
ATOM 7668 N N . SER C 1 282 ? 45.407 -64.287 -14.739 1.00 140.79 249 SER C N 1
ATOM 7669 C CA . SER C 1 282 ? 45.247 -64.071 -16.167 1.00 136.46 249 SER C CA 1
ATOM 7670 C C . SER C 1 282 ? 45.381 -62.585 -16.495 1.00 138.62 249 SER C C 1
ATOM 7671 O O . SER C 1 282 ? 45.555 -61.736 -15.616 1.00 132.02 249 SER C O 1
ATOM 7674 N N . MET C 1 283 ? 45.295 -62.265 -17.784 1.00 139.88 250 MET C N 1
ATOM 7675 C CA . MET C 1 283 ? 45.465 -60.895 -18.238 1.00 138.76 250 MET C CA 1
ATOM 7676 C C . MET C 1 283 ? 44.582 -60.645 -19.449 1.00 135.24 250 MET C C 1
ATOM 7677 O O . MET C 1 283 ? 44.209 -61.569 -20.177 1.00 135.77 250 MET C O 1
ATOM 7682 N N . ALA C 1 284 ? 44.249 -59.373 -19.653 1.00 133.97 251 ALA C N 1
ATOM 7683 C CA . ALA C 1 284 ? 43.619 -58.918 -20.885 1.00 137.75 251 ALA C CA 1
ATOM 7684 C C . ALA C 1 284 ? 44.729 -58.460 -21.823 1.00 139.94 251 ALA C C 1
ATOM 7685 O O . ALA C 1 284 ? 45.385 -57.444 -21.569 1.00 133.30 251 ALA C O 1
ATOM 7687 N N . GLY C 1 285 ? 44.948 -59.218 -22.897 1.00 134.18 252 GLY C N 1
ATOM 7688 C CA . GLY C 1 285 ? 46.044 -58.979 -23.805 1.00 133.05 252 GLY C CA 1
ATOM 7689 C C . GLY C 1 285 ? 46.091 -57.560 -24.331 1.00 139.34 252 GLY C C 1
ATOM 7690 O O . GLY C 1 285 ? 45.077 -56.856 -24.381 1.00 145.29 252 GLY C O 1
ATOM 7691 N N . PRO C 1 286 ? 47.283 -57.107 -24.717 1.00 141.31 253 PRO C N 1
ATOM 7692 C CA . PRO C 1 286 ? 47.415 -55.752 -25.268 1.00 128.52 253 PRO C CA 1
ATOM 7693 C C . PRO C 1 286 ? 46.544 -55.577 -26.502 1.00 124.68 253 PRO C C 1
ATOM 7694 O O . PRO C 1 286 ? 46.567 -56.395 -27.424 1.00 121.26 253 PRO C O 1
ATOM 7698 N N . TYR C 1 287 ? 45.760 -54.504 -26.504 1.00 120.34 254 TYR C N 1
ATOM 7699 C CA . TYR C 1 287 ? 44.847 -54.211 -27.600 1.00 111.92 254 TYR C CA 1
ATOM 7700 C C . TYR C 1 287 ? 44.539 -52.721 -27.570 1.00 112.23 254 TYR C C 1
ATOM 7701 O O . TYR C 1 287 ? 45.017 -51.985 -26.702 1.00 117.31 254 TYR C O 1
ATOM 7710 N N . TYR C 1 288 ? 43.730 -52.279 -28.528 1.00 102.96 255 TYR C N 1
ATOM 7711 C CA . TYR C 1 288 ? 43.282 -50.896 -28.562 1.00 96.28 255 TYR C CA 1
ATOM 7712 C C . TYR C 1 288 ? 41.964 -50.831 -29.316 1.00 100.60 255 TYR C C 1
ATOM 7713 O O . TYR C 1 288 ? 41.636 -51.717 -30.109 1.00 106.75 255 TYR C O 1
ATOM 7722 N N . ASN C 1 289 ? 41.210 -49.770 -29.050 1.00 98.50 256 ASN C N 1
ATOM 7723 C CA . ASN C 1 289 ? 39.930 -49.554 -29.707 1.00 90.90 256 ASN C CA 1
ATOM 7724 C C . ASN C 1 289 ? 40.120 -48.717 -30.964 1.00 88.73 256 ASN C C 1
ATOM 7725 O O . ASN C 1 289 ? 40.948 -47.802 -30.998 1.00 87.04 256 ASN C O 1
ATOM 7730 N N . SER C 1 290 ? 39.347 -49.044 -32.000 1.00 88.01 257 SER C N 1
ATOM 7731 C CA . SER C 1 290 ? 39.437 -48.309 -33.257 1.00 87.13 257 SER C CA 1
ATOM 7732 C C . SER C 1 290 ? 39.040 -46.849 -33.070 1.00 90.34 257 SER C C 1
ATOM 7733 O O . SER C 1 290 ? 39.737 -45.938 -33.532 1.00 80.21 257 SER C O 1
ATOM 7736 N N . ARG C 1 291 ? 37.926 -46.608 -32.383 1.00 100.31 258 ARG C N 1
ATOM 7737 C CA . ARG C 1 291 ? 37.383 -45.265 -32.227 1.00 81.76 258 ARG C CA 1
ATOM 7738 C C . ARG C 1 291 ? 36.961 -44.929 -30.805 1.00 95.33 258 ARG C C 1
ATOM 7739 O O . ARG C 1 291 ? 36.960 -43.744 -30.449 1.00 105.06 258 ARG C O 1
ATOM 7747 N N . ALA C 1 292 ? 36.631 -45.914 -29.978 1.00 87.15 259 ALA C N 1
ATOM 7748 C CA . ALA C 1 292 ? 36.088 -45.646 -28.659 1.00 80.64 259 ALA C CA 1
ATOM 7749 C C . ALA C 1 292 ? 37.193 -45.364 -27.648 1.00 86.06 259 ALA C C 1
ATOM 7750 O O . ALA C 1 292 ? 38.319 -45.856 -27.765 1.00 94.24 259 ALA C O 1
ATOM 7752 N N . THR C 1 293 ? 36.856 -44.555 -26.648 1.00 93.27 260 THR C N 1
ATOM 7753 C CA . THR C 1 293 ? 37.721 -44.289 -25.507 1.00 92.88 260 THR C CA 1
ATOM 7754 C C . THR C 1 293 ? 37.166 -45.027 -24.297 1.00 86.97 260 THR C C 1
ATOM 7755 O O . THR C 1 293 ? 35.984 -44.884 -23.967 1.00 84.44 260 THR C O 1
ATOM 7759 N N . LYS C 1 294 ? 38.015 -45.811 -23.642 1.00 89.68 261 LYS C N 1
ATOM 7760 C CA . LYS C 1 294 ? 37.576 -46.714 -22.588 1.00 84.47 261 LYS C CA 1
ATOM 7761 C C . LYS C 1 294 ? 37.713 -46.035 -21.230 1.00 86.04 261 LYS C C 1
ATOM 7762 O O . LYS C 1 294 ? 38.810 -45.610 -20.849 1.00 94.26 261 LYS C O 1
ATOM 7768 N N . ILE C 1 295 ? 36.602 -45.933 -20.507 1.00 86.58 262 ILE C N 1
ATOM 7769 C CA . ILE C 1 295 ? 36.582 -45.451 -19.131 1.00 91.25 262 ILE C CA 1
ATOM 7770 C C . ILE C 1 295 ? 36.298 -46.663 -18.255 1.00 94.97 262 ILE C C 1
ATOM 7771 O O . ILE C 1 295 ? 35.142 -47.075 -18.103 1.00 99.58 262 ILE C O 1
ATOM 7776 N N . SER C 1 296 ? 37.343 -47.241 -17.674 1.00 88.54 263 SER C N 1
ATOM 7777 C CA . SER C 1 296 ? 37.213 -48.470 -16.908 1.00 99.43 263 SER C CA 1
ATOM 7778 C C . SER C 1 296 ? 37.273 -48.184 -15.414 1.00 108.28 263 SER C C 1
ATOM 7779 O O . SER C 1 296 ? 38.123 -47.419 -14.948 1.00 103.60 263 SER C O 1
ATOM 7782 N N . VAL C 1 297 ? 36.360 -48.805 -14.670 1.00 112.50 264 VAL C N 1
ATOM 7783 C CA . VAL C 1 297 ? 36.278 -48.677 -13.219 1.00 102.88 264 VAL C CA 1
ATOM 7784 C C . VAL C 1 297 ? 36.353 -50.072 -12.617 1.00 111.25 264 VAL C C 1
ATOM 7785 O O . VAL C 1 297 ? 35.659 -50.988 -13.075 1.00 120.18 264 VAL C O 1
ATOM 7789 N N . VAL C 1 298 ? 37.188 -50.232 -11.595 1.00 112.69 265 VAL C N 1
ATOM 7790 C CA . VAL C 1 298 ? 37.372 -51.530 -10.954 1.00 116.23 265 VAL C CA 1
ATOM 7791 C C . VAL C 1 298 ? 36.259 -51.740 -9.934 1.00 114.78 265 VAL C C 1
ATOM 7792 O O . VAL C 1 298 ? 36.110 -50.957 -8.990 1.00 104.05 265 VAL C O 1
ATOM 7796 N N . VAL C 1 299 ? 35.475 -52.802 -10.123 1.00 113.27 266 VAL C N 1
ATOM 7797 C CA . VAL C 1 299 ? 34.394 -53.110 -9.193 1.00 112.45 266 VAL C CA 1
ATOM 7798 C C . VAL C 1 299 ? 34.925 -53.868 -7.983 1.00 129.04 266 VAL C C 1
ATOM 7799 O O . VAL C 1 299 ? 34.599 -53.543 -6.836 1.00 134.53 266 VAL C O 1
ATOM 7803 N N . GLU C 1 300 ? 35.750 -54.885 -8.220 1.00 126.31 267 GLU C N 1
ATOM 7804 C CA . GLU C 1 300 ? 36.284 -55.706 -7.142 1.00 125.99 267 GLU C CA 1
ATOM 7805 C C . GLU C 1 300 ? 37.548 -56.395 -7.633 1.00 126.94 267 GLU C C 1
ATOM 7806 O O . GLU C 1 300 ? 37.610 -56.843 -8.780 1.00 136.42 267 GLU C O 1
ATOM 7812 N N . GLY C 1 301 ? 38.547 -56.470 -6.763 1.00 130.23 268 GLY C N 1
ATOM 7813 C CA . GLY C 1 301 ? 39.788 -57.159 -7.057 1.00 136.43 268 GLY C CA 1
ATOM 7814 C C . GLY C 1 301 ? 40.941 -56.192 -7.266 1.00 133.31 268 GLY C C 1
ATOM 7815 O O . GLY C 1 301 ? 40.790 -54.969 -7.226 1.00 123.98 268 GLY C O 1
ATOM 7816 N N . GLU C 1 302 ? 42.114 -56.780 -7.487 1.00 135.94 269 GLU C N 1
ATOM 7817 C CA . GLU C 1 302 ? 43.340 -56.039 -7.741 1.00 135.44 269 GLU C CA 1
ATOM 7818 C C . GLU C 1 302 ? 44.002 -56.571 -9.005 1.00 121.95 269 GLU C C 1
ATOM 7819 O O . GLU C 1 302 ? 43.622 -57.614 -9.545 1.00 119.95 269 GLU C O 1
ATOM 7825 N N . GLY C 1 303 ? 45.009 -55.837 -9.473 1.00 119.92 270 GLY C N 1
ATOM 7826 C CA . GLY C 1 303 ? 45.745 -56.208 -10.665 1.00 130.76 270 GLY C CA 1
ATOM 7827 C C . GLY C 1 303 ? 46.798 -55.179 -11.019 1.00 123.18 270 GLY C C 1
ATOM 7828 O O . GLY C 1 303 ? 47.595 -54.798 -10.157 1.00 136.63 270 GLY C O 1
ATOM 7829 N N . PHE C 1 304 ? 46.818 -54.749 -12.287 1.00 111.43 271 PHE C N 1
ATOM 7830 C CA . PHE C 1 304 ? 47.598 -53.612 -12.778 1.00 118.08 271 PHE C CA 1
ATOM 7831 C C . PHE C 1 304 ? 47.459 -53.506 -14.292 1.00 122.13 271 PHE C C 1
ATOM 7832 O O . PHE C 1 304 ? 47.254 -54.517 -14.972 1.00 128.98 271 PHE C O 1
ATOM 7840 N N . PHE C 1 305 ? 47.571 -52.293 -14.833 1.00 116.88 272 PHE C N 1
ATOM 7841 C CA . PHE C 1 305 ? 47.447 -52.071 -16.265 1.00 112.00 272 PHE C CA 1
ATOM 7842 C C . PHE C 1 305 ? 48.611 -51.226 -16.763 1.00 112.78 272 PHE C C 1
ATOM 7843 O O . PHE C 1 305 ? 49.252 -50.496 -16.001 1.00 111.47 272 PHE C O 1
ATOM 7851 N N . GLU C 1 306 ? 48.874 -51.336 -18.063 1.00 110.62 273 GLU C N 1
ATOM 7852 C CA . GLU C 1 306 ? 49.911 -50.567 -18.733 1.00 115.31 273 GLU C CA 1
ATOM 7853 C C . GLU C 1 306 ? 49.357 -50.011 -20.037 1.00 114.41 273 GLU C C 1
ATOM 7854 O O . GLU C 1 306 ? 48.442 -50.584 -20.634 1.00 114.60 273 GLU C O 1
ATOM 7860 N N . MET C 1 307 ? 49.921 -48.887 -20.476 1.00 110.83 274 MET C N 1
ATOM 7861 C CA . MET C 1 307 ? 49.421 -48.203 -21.659 1.00 108.88 274 MET C CA 1
ATOM 7862 C C . MET C 1 307 ? 50.539 -47.382 -22.282 1.00 106.88 274 MET C C 1
ATOM 7863 O O . MET C 1 307 ? 51.382 -46.828 -21.571 1.00 120.20 274 MET C O 1
ATOM 7868 N N . ALA C 1 308 ? 50.540 -47.311 -23.611 1.00 103.85 275 ALA C N 1
ATOM 7869 C CA . ALA C 1 308 ? 51.496 -46.507 -24.360 1.00 101.92 275 ALA C CA 1
ATOM 7870 C C . ALA C 1 308 ? 50.814 -45.235 -24.846 1.00 98.97 275 ALA C C 1
ATOM 7871 O O . ALA C 1 308 ? 49.768 -45.297 -25.500 1.00 87.89 275 ALA C O 1
ATOM 7873 N N . CYS C 1 309 ? 51.408 -44.087 -24.527 1.00 97.35 276 CYS C N 1
ATOM 7874 C CA . CYS C 1 309 ? 50.844 -42.784 -24.875 1.00 97.41 276 CYS C CA 1
ATOM 7875 C C . CYS C 1 309 ? 51.914 -41.925 -25.536 1.00 92.44 276 CYS C C 1
ATOM 7876 O O . CYS C 1 309 ? 52.800 -41.393 -24.845 1.00 100.57 276 CYS C O 1
ATOM 7879 N N . PRO C 1 310 ? 51.863 -41.756 -26.860 1.00 79.59 277 PRO C N 1
ATOM 7880 C CA . PRO C 1 310 ? 52.875 -40.927 -27.534 1.00 86.64 277 PRO C CA 1
ATOM 7881 C C . PRO C 1 310 ? 52.859 -39.472 -27.102 1.00 98.42 277 PRO C C 1
ATOM 7882 O O . PRO C 1 310 ? 53.829 -38.752 -27.369 1.00 104.80 277 PRO C O 1
ATOM 7886 N N . HIS C 1 311 ? 51.790 -39.014 -26.445 1.00 101.86 278 HIS C N 1
ATOM 7887 C CA . HIS C 1 311 ? 51.744 -37.631 -25.985 1.00 105.23 278 HIS C CA 1
ATOM 7888 C C . HIS C 1 311 ? 52.675 -37.401 -24.802 1.00 111.23 278 HIS C C 1
ATOM 7889 O O . HIS C 1 311 ? 53.178 -36.286 -24.618 1.00 105.96 278 HIS C O 1
ATOM 7896 N N . LEU C 1 312 ? 52.918 -38.432 -23.997 1.00 113.80 279 LEU C N 1
ATOM 7897 C CA . LEU C 1 312 ? 53.738 -38.333 -22.791 1.00 118.14 279 LEU C CA 1
ATOM 7898 C C . LEU C 1 312 ? 55.021 -39.132 -23.012 1.00 127.41 279 LEU C C 1
ATOM 7899 O O . LEU C 1 312 ? 55.111 -40.303 -22.640 1.00 126.75 279 LEU C O 1
ATOM 7904 N N . SER C 1 313 ? 56.015 -38.486 -23.611 1.00 129.81 280 SER C N 1
ATOM 7905 C CA . SER C 1 313 ? 57.318 -39.097 -23.852 1.00 126.97 280 SER C CA 1
ATOM 7906 C C . SER C 1 313 ? 58.293 -37.986 -24.221 1.00 131.60 280 SER C C 1
ATOM 7907 O O . SER C 1 313 ? 57.925 -36.809 -24.299 1.00 123.85 280 SER C O 1
ATOM 7910 N N . SER C 1 314 ? 59.545 -38.371 -24.443 1.00 140.49 281 SER C N 1
ATOM 7911 C CA . SER C 1 314 ? 60.583 -37.456 -24.902 1.00 134.65 281 SER C CA 1
ATOM 7912 C C . SER C 1 314 ? 60.873 -37.742 -26.373 1.00 134.57 281 SER C C 1
ATOM 7913 O O . SER C 1 314 ? 61.944 -38.232 -26.740 1.00 141.65 281 SER C O 1
ATOM 7916 N N . SER C 1 315 ? 59.890 -37.431 -27.216 1.00 127.03 282 SER C N 1
ATOM 7917 C CA . SER C 1 315 ? 59.966 -37.661 -28.658 1.00 131.04 282 SER C CA 1
ATOM 7918 C C . SER C 1 315 ? 60.238 -39.128 -28.981 1.00 129.83 282 SER C C 1
ATOM 7919 O O . SER C 1 315 ? 59.334 -39.865 -29.375 1.00 120.39 282 SER C O 1
ATOM 7922 N N . GLN C 1 320 ? 57.490 -43.861 -23.189 1.00 133.11 287 GLN C N 1
ATOM 7923 C CA . GLN C 1 320 ? 56.148 -43.416 -22.830 1.00 139.50 287 GLN C CA 1
ATOM 7924 C C . GLN C 1 320 ? 55.457 -44.426 -21.916 1.00 128.72 287 GLN C C 1
ATOM 7925 O O . GLN C 1 320 ? 54.282 -44.744 -22.099 1.00 124.64 287 GLN C O 1
ATOM 7931 N N . LYS C 1 321 ? 56.194 -44.917 -20.922 1.00 119.20 288 LYS C N 1
ATOM 7932 C CA . LYS C 1 321 ? 55.672 -45.941 -20.025 1.00 124.76 288 LYS C CA 1
ATOM 7933 C C . LYS C 1 321 ? 54.637 -45.339 -19.081 1.00 126.62 288 LYS C C 1
ATOM 7934 O O . LYS C 1 321 ? 54.955 -44.455 -18.279 1.00 124.61 288 LYS C O 1
ATOM 7940 N N . ILE C 1 322 ? 53.399 -45.820 -19.177 1.00 130.21 289 ILE C N 1
ATOM 7941 C CA . ILE C 1 322 ? 52.299 -45.377 -18.327 1.00 131.19 289 ILE C CA 1
ATOM 7942 C C . ILE C 1 322 ? 51.661 -46.612 -17.708 1.00 124.03 289 ILE C C 1
ATOM 7943 O O . ILE C 1 322 ? 51.154 -47.479 -18.430 1.00 108.58 289 ILE C O 1
ATOM 7948 N N . SER C 1 323 ? 51.683 -46.692 -16.378 1.00 118.04 290 SER C N 1
ATOM 7949 C CA . SER C 1 323 ? 51.137 -47.843 -15.676 1.00 104.32 290 SER C CA 1
ATOM 7950 C C . SER C 1 323 ? 50.639 -47.411 -14.305 1.00 109.66 290 SER C C 1
ATOM 7951 O O . SER C 1 323 ? 50.987 -46.339 -13.804 1.00 107.93 290 SER C O 1
ATOM 7954 N N . ALA C 1 324 ? 49.814 -48.267 -13.703 1.00 108.16 291 ALA C N 1
ATOM 7955 C CA . ALA C 1 324 ? 49.277 -48.019 -12.373 1.00 113.61 291 ALA C CA 1
ATOM 7956 C C . ALA C 1 324 ? 49.012 -49.354 -11.691 1.00 115.79 291 ALA C C 1
ATOM 7957 O O . ALA C 1 324 ? 49.037 -50.414 -12.322 1.00 107.18 291 ALA C O 1
ATOM 7959 N N . ARG C 1 325 ? 48.746 -49.289 -10.384 1.00 109.62 292 ARG C N 1
ATOM 7960 C CA . ARG C 1 325 ? 48.596 -50.506 -9.594 1.00 118.59 292 ARG C CA 1
ATOM 7961 C C . ARG C 1 325 ? 47.202 -51.112 -9.715 1.00 120.02 292 ARG C C 1
ATOM 7962 O O . ARG C 1 325 ? 47.053 -52.328 -9.557 1.00 125.41 292 ARG C O 1
ATOM 7970 N N . LEU C 1 326 ? 46.182 -50.297 -9.984 1.00 108.36 293 LEU C N 1
ATOM 7971 C CA . LEU C 1 326 ? 44.823 -50.786 -10.206 1.00 114.74 293 LEU C CA 1
ATOM 7972 C C . LEU C 1 326 ? 44.269 -51.581 -9.029 1.00 123.29 293 LEU C C 1
ATOM 7973 O O . LEU C 1 326 ? 44.377 -52.811 -8.998 1.00 125.61 293 LEU C O 1
ATOM 7978 N N . ARG C 1 327 ? 43.664 -50.893 -8.067 1.00 122.82 294 ARG C N 1
ATOM 7979 C CA . ARG C 1 327 ? 42.907 -51.532 -7.003 1.00 117.58 294 ARG C CA 1
ATOM 7980 C C . ARG C 1 327 ? 41.446 -51.110 -7.109 1.00 119.66 294 ARG C C 1
ATOM 7981 O O . ARG C 1 327 ? 41.076 -50.273 -7.937 1.00 124.08 294 ARG C O 1
ATOM 7989 N N . ARG C 1 328 ? 40.609 -51.712 -6.266 1.00 117.69 295 ARG C N 1
ATOM 7990 C CA . ARG C 1 328 ? 39.173 -51.471 -6.339 1.00 110.60 295 ARG C CA 1
ATOM 7991 C C . ARG C 1 328 ? 38.851 -50.012 -6.037 1.00 109.45 295 ARG C C 1
ATOM 7992 O O . ARG C 1 328 ? 39.328 -49.448 -5.048 1.00 114.37 295 ARG C O 1
ATOM 8000 N N . GLY C 1 329 ? 38.036 -49.405 -6.896 1.00 108.25 296 GLY C N 1
ATOM 8001 C CA . GLY C 1 329 ? 37.662 -48.015 -6.736 1.00 109.20 296 GLY C CA 1
ATOM 8002 C C . GLY C 1 329 ? 38.522 -47.028 -7.488 1.00 104.43 296 GLY C C 1
ATOM 8003 O O . GLY C 1 329 ? 38.518 -45.840 -7.147 1.00 96.39 296 GLY C O 1
ATOM 8004 N N . VAL C 1 330 ? 39.258 -47.477 -8.501 1.00 108.90 297 VAL C N 1
ATOM 8005 C CA . VAL C 1 330 ? 40.155 -46.627 -9.272 1.00 98.86 297 VAL C CA 1
ATOM 8006 C C . VAL C 1 330 ? 39.665 -46.588 -10.713 1.00 107.60 297 VAL C C 1
ATOM 8007 O O . VAL C 1 330 ? 39.289 -47.620 -11.279 1.00 103.49 297 VAL C O 1
ATOM 8011 N N . VAL C 1 331 ? 39.662 -45.393 -11.299 1.00 106.41 298 VAL C N 1
ATOM 8012 C CA . VAL C 1 331 ? 39.223 -45.176 -12.672 1.00 83.82 298 VAL C CA 1
ATOM 8013 C C . VAL C 1 331 ? 40.439 -44.822 -13.516 1.00 88.16 298 VAL C C 1
ATOM 8014 O O . VAL C 1 331 ? 41.218 -43.933 -13.151 1.00 87.35 298 VAL C O 1
ATOM 8018 N N . PHE C 1 332 ? 40.602 -45.515 -14.640 1.00 90.68 299 PHE C N 1
ATOM 8019 C CA . PHE C 1 332 ? 41.665 -45.218 -15.589 1.00 90.52 299 PHE C CA 1
ATOM 8020 C C . PHE C 1 332 ? 41.073 -45.130 -16.986 1.00 94.22 299 PHE C C 1
ATOM 8021 O O . PHE C 1 332 ? 40.277 -45.987 -17.383 1.00 95.99 299 PHE C O 1
ATOM 8029 N N . VAL C 1 333 ? 41.460 -44.092 -17.723 1.00 94.92 300 VAL C N 1
ATOM 8030 C CA . VAL C 1 333 ? 40.900 -43.796 -19.036 1.00 87.02 300 VAL C CA 1
ATOM 8031 C C . VAL C 1 333 ? 41.846 -44.318 -20.106 1.00 83.80 300 VAL C C 1
ATOM 8032 O O . VAL C 1 333 ? 43.037 -43.982 -20.113 1.00 96.37 300 VAL C O 1
ATOM 8036 N N . ALA C 1 334 ? 41.318 -45.141 -21.010 1.00 80.46 301 ALA C N 1
ATOM 8037 C CA . ALA C 1 334 ? 42.078 -45.645 -22.150 1.00 86.29 301 ALA C CA 1
ATOM 8038 C C . ALA C 1 334 ? 41.574 -44.972 -23.420 1.00 94.24 301 ALA C C 1
ATOM 8039 O O . ALA C 1 334 ? 40.530 -45.369 -23.959 1.00 99.81 301 ALA C O 1
ATOM 8041 N N . PRO C 1 335 ? 42.265 -43.954 -23.931 1.00 84.84 302 PRO C N 1
ATOM 8042 C CA . PRO C 1 335 ? 41.789 -43.261 -25.135 1.00 83.39 302 PRO C CA 1
ATOM 8043 C C . PRO C 1 335 ? 41.789 -44.176 -26.350 1.00 85.16 302 PRO C C 1
ATOM 8044 O O . PRO C 1 335 ? 42.300 -45.298 -26.333 1.00 95.51 302 PRO C O 1
ATOM 8048 N N . ALA C 1 336 ? 41.195 -43.672 -27.429 1.00 80.54 303 ALA C N 1
ATOM 8049 C CA . ALA C 1 336 ? 41.126 -44.431 -28.668 1.00 73.04 303 ALA C CA 1
ATOM 8050 C C . ALA C 1 336 ? 42.500 -44.521 -29.318 1.00 78.39 303 ALA C C 1
ATOM 8051 O O . ALA C 1 336 ? 43.270 -43.557 -29.318 1.00 76.74 303 ALA C O 1
ATOM 8053 N N . GLY C 1 337 ? 42.805 -45.693 -29.875 1.00 78.02 304 GLY C N 1
ATOM 8054 C CA . GLY C 1 337 ? 44.086 -45.932 -30.500 1.00 83.96 304 GLY C CA 1
ATOM 8055 C C . GLY C 1 337 ? 45.236 -46.164 -29.547 1.00 92.51 304 GLY C C 1
ATOM 8056 O O . GLY C 1 337 ? 46.342 -46.479 -30.005 1.00 91.99 304 GLY C O 1
ATOM 8057 N N . HIS C 1 338 ? 45.023 -46.017 -28.245 1.00 91.55 305 HIS C N 1
ATOM 8058 C CA . HIS C 1 338 ? 46.081 -46.260 -27.276 1.00 88.95 305 HIS C CA 1
ATOM 8059 C C . HIS C 1 338 ? 46.151 -47.745 -26.945 1.00 95.64 305 HIS C C 1
ATOM 8060 O O . HIS C 1 338 ? 45.144 -48.322 -26.521 1.00 90.12 305 HIS C O 1
ATOM 8067 N N . PRO C 1 339 ? 47.299 -48.397 -27.129 1.00 109.66 306 PRO C N 1
ATOM 8068 C CA . PRO C 1 339 ? 47.425 -49.814 -26.752 1.00 110.31 306 PRO C CA 1
ATOM 8069 C C . PRO C 1 339 ? 47.438 -49.967 -25.238 1.00 102.98 306 PRO C C 1
ATOM 8070 O O . PRO C 1 339 ? 48.283 -49.391 -24.549 1.00 96.26 306 PRO C O 1
ATOM 8074 N N . VAL C 1 340 ? 46.494 -50.751 -24.721 1.00 99.95 307 VAL C N 1
ATOM 8075 C CA . VAL C 1 340 ? 46.348 -50.955 -23.288 1.00 110.62 307 VAL C CA 1
ATOM 8076 C C . VAL C 1 340 ? 46.273 -52.449 -23.007 1.00 117.18 307 VAL C C 1
ATOM 8077 O O . VAL C 1 340 ? 45.738 -53.227 -23.804 1.00 113.30 307 VAL C O 1
ATOM 8081 N N . ALA C 1 341 ? 46.836 -52.851 -21.869 1.00 121.05 308 ALA C N 1
ATOM 8082 C CA . ALA C 1 341 ? 46.802 -54.237 -21.422 1.00 126.27 308 ALA C CA 1
ATOM 8083 C C . ALA C 1 341 ? 46.493 -54.260 -19.934 1.00 124.36 308 ALA C C 1
ATOM 8084 O O . ALA C 1 341 ? 47.077 -53.490 -19.166 1.00 123.79 308 ALA C O 1
ATOM 8086 N N . VAL C 1 342 ? 45.577 -55.137 -19.533 1.00 126.76 309 VAL C N 1
ATOM 8087 C CA . VAL C 1 342 ? 45.140 -55.252 -18.147 1.00 128.58 309 VAL C CA 1
ATOM 8088 C C . VAL C 1 342 ? 45.518 -56.635 -17.638 1.00 132.39 309 VAL C C 1
ATOM 8089 O O . VAL C 1 342 ? 45.194 -57.645 -18.272 1.00 128.31 309 VAL C O 1
ATOM 8093 N N . ILE C 1 343 ? 46.201 -56.677 -16.496 1.00 133.45 310 ILE C N 1
ATOM 8094 C CA . ILE C 1 343 ? 46.648 -57.920 -15.881 1.00 129.05 310 ILE C CA 1
ATOM 8095 C C . ILE C 1 343 ? 46.115 -57.970 -14.456 1.00 131.70 310 ILE C C 1
ATOM 8096 O O . ILE C 1 343 ? 46.132 -56.961 -13.743 1.00 123.94 310 ILE C O 1
ATOM 8101 N N . ALA C 1 344 ? 45.641 -59.142 -14.046 1.00 133.65 311 ALA C N 1
ATOM 8102 C CA . ALA C 1 344 ? 45.124 -59.351 -12.703 1.00 134.09 311 ALA C CA 1
ATOM 8103 C C . ALA C 1 344 ? 46.137 -60.105 -11.853 1.00 142.91 311 ALA C C 1
ATOM 8104 O O . ALA C 1 344 ? 46.980 -60.846 -12.366 1.00 148.93 311 ALA C O 1
ATOM 8106 N N . SER C 1 345 ? 46.046 -59.907 -10.541 1.00 144.19 312 SER C N 1
ATOM 8107 C CA . SER C 1 345 ? 46.915 -60.621 -9.620 1.00 151.03 312 SER C CA 1
ATOM 8108 C C . SER C 1 345 ? 46.525 -62.095 -9.555 1.00 160.46 312 SER C C 1
ATOM 8109 O O . SER C 1 345 ? 45.405 -62.488 -9.893 1.00 158.98 312 SER C O 1
ATOM 8112 N N . GLN C 1 346 ? 47.475 -62.916 -9.112 1.00 170.61 313 GLN C N 1
ATOM 8113 C CA . GLN C 1 346 ? 47.264 -64.355 -9.011 1.00 175.17 313 GLN C CA 1
ATOM 8114 C C . GLN C 1 346 ? 46.417 -64.755 -7.810 1.00 167.29 313 GLN C C 1
ATOM 8115 O O . GLN C 1 346 ? 46.134 -65.947 -7.645 1.00 161.46 313 GLN C O 1
ATOM 8121 N N . ASN C 1 347 ? 46.000 -63.802 -6.977 1.00 167.99 314 ASN C N 1
ATOM 8122 C CA . ASN C 1 347 ? 45.260 -64.119 -5.762 1.00 165.58 314 ASN C CA 1
ATOM 8123 C C . ASN C 1 347 ? 43.752 -64.158 -5.992 1.00 161.41 314 ASN C C 1
ATOM 8124 O O . ASN C 1 347 ? 43.086 -65.116 -5.589 1.00 161.79 314 ASN C O 1
ATOM 8129 N N . ASN C 1 348 ? 43.199 -63.130 -6.634 1.00 166.04 315 ASN C N 1
ATOM 8130 C CA . ASN C 1 348 ? 41.759 -63.016 -6.817 1.00 163.96 315 ASN C CA 1
ATOM 8131 C C . ASN C 1 348 ? 41.465 -62.568 -8.244 1.00 165.80 315 ASN C C 1
ATOM 8132 O O . ASN C 1 348 ? 42.373 -62.306 -9.039 1.00 158.56 315 ASN C O 1
ATOM 8137 N N . ASN C 1 349 ? 40.175 -62.478 -8.562 1.00 165.53 316 ASN C N 1
ATOM 8138 C CA . ASN C 1 349 ? 39.729 -62.046 -9.877 1.00 149.02 316 ASN C CA 1
ATOM 8139 C C . ASN C 1 349 ? 39.909 -60.537 -10.031 1.00 144.19 316 ASN C C 1
ATOM 8140 O O . ASN C 1 349 ? 40.385 -59.840 -9.130 1.00 136.07 316 ASN C O 1
ATOM 8145 N N . LEU C 1 350 ? 39.516 -60.024 -11.198 1.00 148.45 317 LEU C N 1
ATOM 8146 C CA . LEU C 1 350 ? 39.551 -58.587 -11.485 1.00 140.40 317 LEU C CA 1
ATOM 8147 C C . LEU C 1 350 ? 38.303 -58.260 -12.302 1.00 126.85 317 LEU C C 1
ATOM 8148 O O . LEU C 1 350 ? 38.314 -58.331 -13.533 1.00 128.46 317 LEU C O 1
ATOM 8153 N N . GLN C 1 351 ? 37.226 -57.910 -11.605 1.00 128.47 318 GLN C N 1
ATOM 8154 C CA . GLN C 1 351 ? 35.967 -57.544 -12.243 1.00 123.20 318 GLN C CA 1
ATOM 8155 C C . GLN C 1 351 ? 35.958 -56.036 -12.462 1.00 120.92 318 GLN C C 1
ATOM 8156 O O . GLN C 1 351 ? 35.816 -55.263 -11.509 1.00 116.48 318 GLN C O 1
ATOM 8162 N N . VAL C 1 352 ? 36.113 -55.619 -13.716 1.00 131.53 319 VAL C N 1
ATOM 8163 C CA . VAL C 1 352 ? 36.238 -54.213 -14.077 1.00 125.81 319 VAL C CA 1
ATOM 8164 C C . VAL C 1 352 ? 35.107 -53.840 -15.028 1.00 113.19 319 VAL C C 1
ATOM 8165 O O . VAL C 1 352 ? 34.772 -54.601 -15.943 1.00 110.75 319 VAL C O 1
ATOM 8169 N N . LEU C 1 353 ? 34.513 -52.673 -14.797 1.00 103.81 320 LEU C N 1
ATOM 8170 C CA . LEU C 1 353 ? 33.457 -52.137 -15.646 1.00 109.94 320 LEU C CA 1
ATOM 8171 C C . LEU C 1 353 ? 34.035 -51.063 -16.557 1.00 112.33 320 LEU C C 1
ATOM 8172 O O . LEU C 1 353 ? 34.742 -50.165 -16.089 1.00 105.98 320 LEU C O 1
ATOM 8177 N N . CYS C 1 354 ? 33.721 -51.146 -17.848 1.00 98.31 321 CYS C N 1
ATOM 8178 C CA . CYS C 1 354 ? 34.229 -50.211 -18.841 1.00 92.45 321 CYS C CA 1
ATOM 8179 C C . CYS C 1 354 ? 33.078 -49.466 -19.504 1.00 100.76 321 CYS C C 1
ATOM 8180 O O . CYS C 1 354 ? 32.043 -50.060 -19.825 1.00 97.46 321 CYS C O 1
ATOM 8183 N N . PHE C 1 355 ? 33.264 -48.164 -19.705 1.00 90.21 322 PHE C N 1
ATOM 8184 C CA . PHE C 1 355 ? 32.352 -47.338 -20.487 1.00 88.42 322 PHE C CA 1
ATOM 8185 C C . PHE C 1 355 ? 33.060 -46.930 -21.772 1.00 99.50 322 PHE C C 1
ATOM 8186 O O . PHE C 1 355 ? 34.094 -46.254 -21.726 1.00 99.16 322 PHE C O 1
ATOM 8194 N N . GLU C 1 356 ? 32.503 -47.337 -22.911 1.00 98.09 323 GLU C N 1
ATOM 8195 C CA . GLU C 1 356 ? 33.128 -47.129 -24.217 1.00 80.71 323 GLU C CA 1
ATOM 8196 C C . GLU C 1 356 ? 32.399 -45.989 -24.923 1.00 80.98 323 GLU C C 1
ATOM 8197 O O . GLU C 1 356 ? 31.383 -46.192 -25.588 1.00 76.98 323 GLU C O 1
ATOM 8203 N N . VAL C 1 357 ? 32.928 -44.777 -24.771 1.00 78.96 324 VAL C N 1
ATOM 8204 C CA . VAL C 1 357 ? 32.355 -43.602 -25.417 1.00 71.78 324 VAL C CA 1
ATOM 8205 C C . VAL C 1 357 ? 32.711 -43.624 -26.896 1.00 81.89 324 VAL C C 1
ATOM 8206 O O . VAL C 1 357 ? 33.821 -44.016 -27.274 1.00 88.27 324 VAL C O 1
ATOM 8210 N N . ASN C 1 358 ? 31.765 -43.202 -27.740 1.00 80.52 325 ASN C N 1
ATOM 8211 C CA . ASN C 1 358 ? 31.899 -43.250 -29.197 1.00 75.43 325 ASN C CA 1
ATOM 8212 C C . ASN C 1 358 ? 32.109 -44.695 -29.663 1.00 78.46 325 ASN C C 1
ATOM 8213 O O . ASN C 1 358 ? 33.178 -45.091 -30.130 1.00 82.00 325 ASN C O 1
ATOM 8218 N N . ALA C 1 359 ? 31.039 -45.475 -29.517 1.00 78.42 326 ALA C N 1
ATOM 8219 C CA . ALA C 1 359 ? 31.109 -46.911 -29.753 1.00 80.56 326 ALA C CA 1
ATOM 8220 C C . ALA C 1 359 ? 30.730 -47.311 -31.171 1.00 87.07 326 ALA C C 1
ATOM 8221 O O . ALA C 1 359 ? 31.209 -48.342 -31.658 1.00 92.93 326 ALA C O 1
ATOM 8223 N N . HIS C 1 360 ? 29.882 -46.536 -31.843 1.00 80.74 327 HIS C N 1
ATOM 8224 C CA . HIS C 1 360 ? 29.461 -46.893 -33.192 1.00 81.20 327 HIS C CA 1
ATOM 8225 C C . HIS C 1 360 ? 30.651 -46.860 -34.141 1.00 86.51 327 HIS C C 1
ATOM 8226 O O . HIS C 1 360 ? 31.325 -45.834 -34.272 1.00 95.86 327 HIS C O 1
ATOM 8233 N N . GLY C 1 361 ? 30.907 -47.987 -34.801 1.00 78.28 328 GLY C N 1
ATOM 8234 C CA . GLY C 1 361 ? 32.047 -48.117 -35.680 1.00 81.03 328 GLY C CA 1
ATOM 8235 C C . GLY C 1 361 ? 33.319 -48.585 -35.010 1.00 80.77 328 GLY C C 1
ATOM 8236 O O . GLY C 1 361 ? 34.333 -48.757 -35.699 1.00 96.46 328 GLY C O 1
ATOM 8237 N N . ASN C 1 362 ? 33.304 -48.793 -33.697 1.00 96.75 329 ASN C N 1
ATOM 8238 C CA . ASN C 1 362 ? 34.492 -49.261 -33.000 1.00 102.17 329 ASN C CA 1
ATOM 8239 C C . ASN C 1 362 ? 34.780 -50.716 -33.352 1.00 100.17 329 ASN C C 1
ATOM 8240 O O . ASN C 1 362 ? 33.876 -51.500 -33.652 1.00 93.54 329 ASN C O 1
ATOM 8245 N N . SER C 1 363 ? 36.062 -51.070 -33.314 1.00 100.98 330 SER C N 1
ATOM 8246 C CA . SER C 1 363 ? 36.496 -52.429 -33.625 1.00 100.64 330 SER C CA 1
ATOM 8247 C C . SER C 1 363 ? 37.735 -52.717 -32.791 1.00 102.47 330 SER C C 1
ATOM 8248 O O . SER C 1 363 ? 38.779 -52.090 -32.996 1.00 106.41 330 SER C O 1
ATOM 8251 N N . ARG C 1 364 ? 37.618 -53.651 -31.850 1.00 104.63 331 ARG C N 1
ATOM 8252 C CA . ARG C 1 364 ? 38.741 -53.995 -30.986 1.00 105.37 331 ARG C CA 1
ATOM 8253 C C . ARG C 1 364 ? 39.824 -54.694 -31.797 1.00 109.07 331 ARG C C 1
ATOM 8254 O O . ARG C 1 364 ? 39.579 -55.742 -32.403 1.00 115.50 331 ARG C O 1
ATOM 8262 N N . PHE C 1 365 ? 41.021 -54.110 -31.812 1.00 99.79 332 PHE C N 1
ATOM 8263 C CA . PHE C 1 365 ? 42.148 -54.696 -32.520 1.00 106.44 332 PHE C CA 1
ATOM 8264 C C . PHE C 1 365 ? 43.098 -55.317 -31.512 1.00 111.95 332 PHE C C 1
ATOM 8265 O O . PHE C 1 365 ? 43.737 -54.583 -30.744 1.00 114.97 332 PHE C O 1
ATOM 8273 N N . PRO C 1 366 ? 43.225 -56.646 -31.464 1.00 120.52 333 PRO C N 1
ATOM 8274 C CA . PRO C 1 366 ? 44.146 -57.270 -30.506 1.00 120.67 333 PRO C CA 1
ATOM 8275 C C . PRO C 1 366 ? 45.574 -57.254 -31.032 1.00 120.96 333 PRO C C 1
ATOM 8276 O O . PRO C 1 366 ? 45.872 -57.813 -32.090 1.00 128.90 333 PRO C O 1
ATOM 8280 N N . LEU C 1 367 ? 46.461 -56.592 -30.288 1.00 114.88 334 LEU C N 1
ATOM 8281 C CA . LEU C 1 367 ? 47.879 -56.582 -30.616 1.00 123.45 334 LEU C CA 1
ATOM 8282 C C . LEU C 1 367 ? 48.519 -57.952 -30.470 1.00 130.22 334 LEU C C 1
ATOM 8283 O O . LEU C 1 367 ? 49.658 -58.139 -30.913 1.00 128.16 334 LEU C O 1
ATOM 8288 N N . ALA C 1 368 ? 47.813 -58.907 -29.871 1.00 134.27 335 ALA C N 1
ATOM 8289 C CA . ALA C 1 368 ? 48.393 -60.199 -29.524 1.00 138.30 335 ALA C CA 1
ATOM 8290 C C . ALA C 1 368 ? 47.257 -61.188 -29.327 1.00 139.77 335 ALA C C 1
ATOM 8291 O O . ALA C 1 368 ? 46.420 -60.990 -28.442 1.00 144.67 335 ALA C O 1
ATOM 8293 N N . GLY C 1 369 ? 47.215 -62.229 -30.143 1.00 129.60 336 GLY C N 1
ATOM 8294 C CA . GLY C 1 369 ? 46.203 -63.253 -30.002 1.00 138.50 336 GLY C CA 1
ATOM 8295 C C . GLY C 1 369 ? 45.905 -63.913 -31.333 1.00 136.27 336 GLY C C 1
ATOM 8296 O O . GLY C 1 369 ? 46.635 -63.751 -32.307 1.00 131.89 336 GLY C O 1
ATOM 8297 N N . LYS C 1 370 ? 44.805 -64.672 -31.342 1.00 143.46 337 LYS C N 1
ATOM 8298 C CA . LYS C 1 370 ? 44.390 -65.387 -32.546 1.00 147.80 337 LYS C CA 1
ATOM 8299 C C . LYS C 1 370 ? 44.170 -64.428 -33.708 1.00 146.69 337 LYS C C 1
ATOM 8300 O O . LYS C 1 370 ? 44.649 -64.662 -34.823 1.00 152.61 337 LYS C O 1
ATOM 8306 N N . GLY C 1 371 ? 43.444 -63.341 -33.465 1.00 139.42 338 GLY C N 1
ATOM 8307 C CA . GLY C 1 371 ? 43.219 -62.344 -34.491 1.00 143.10 338 GLY C CA 1
ATOM 8308 C C . GLY C 1 371 ? 44.201 -61.195 -34.408 1.00 134.40 338 GLY C C 1
ATOM 8309 O O . GLY C 1 371 ? 43.827 -60.038 -34.625 1.00 129.84 338 GLY C O 1
ATOM 8310 N N . ASN C 1 372 ? 45.458 -61.506 -34.091 1.00 128.10 339 ASN C N 1
ATOM 8311 C CA . ASN C 1 372 ? 46.493 -60.486 -33.978 1.00 120.69 339 ASN C CA 1
ATOM 8312 C C . ASN C 1 372 ? 46.573 -59.655 -35.251 1.00 123.21 339 ASN C C 1
ATOM 8313 O O . ASN C 1 372 ? 46.554 -60.190 -36.362 1.00 137.40 339 ASN C O 1
ATOM 8318 N N . ILE C 1 373 ? 46.659 -58.335 -35.077 1.00 127.78 340 ILE C N 1
ATOM 8319 C CA . ILE C 1 373 ? 46.617 -57.429 -36.217 1.00 128.62 340 ILE C CA 1
ATOM 8320 C C . ILE C 1 373 ? 47.907 -57.472 -37.026 1.00 127.04 340 ILE C C 1
ATOM 8321 O O . ILE C 1 373 ? 47.916 -57.059 -38.192 1.00 142.90 340 ILE C O 1
ATOM 8326 N N . VAL C 1 374 ? 48.996 -57.977 -36.452 1.00 114.66 341 VAL C N 1
ATOM 8327 C CA . VAL C 1 374 ? 50.289 -57.936 -37.128 1.00 118.58 341 VAL C CA 1
ATOM 8328 C C . VAL C 1 374 ? 50.486 -59.139 -38.043 1.00 121.88 341 VAL C C 1
ATOM 8329 O O . VAL C 1 374 ? 50.957 -58.989 -39.173 1.00 116.58 341 VAL C O 1
ATOM 8333 N N . ASN C 1 375 ? 50.136 -60.344 -37.589 1.00 134.21 342 ASN C N 1
ATOM 8334 C CA . ASN C 1 375 ? 50.324 -61.521 -38.433 1.00 134.54 342 ASN C CA 1
ATOM 8335 C C . ASN C 1 375 ? 49.346 -61.579 -39.599 1.00 130.76 342 ASN C C 1
ATOM 8336 O O . ASN C 1 375 ? 49.434 -62.508 -40.409 1.00 141.84 342 ASN C O 1
ATOM 8341 N N . GLU C 1 376 ? 48.422 -60.624 -39.701 1.00 123.24 343 GLU C N 1
ATOM 8342 C CA . GLU C 1 376 ? 47.542 -60.515 -40.856 1.00 116.59 343 GLU C CA 1
ATOM 8343 C C . GLU C 1 376 ? 48.187 -59.765 -42.013 1.00 116.80 343 GLU C C 1
ATOM 8344 O O . GLU C 1 376 ? 47.573 -59.658 -43.080 1.00 113.68 343 GLU C O 1
ATOM 8350 N N . PHE C 1 377 ? 49.400 -59.248 -41.829 1.00 122.07 344 PHE C N 1
ATOM 8351 C CA . PHE C 1 377 ? 50.093 -58.518 -42.879 1.00 124.76 344 PHE C CA 1
ATOM 8352 C C . PHE C 1 377 ? 50.484 -59.465 -44.013 1.00 135.95 344 PHE C C 1
ATOM 8353 O O . PHE C 1 377 ? 50.294 -60.683 -43.945 1.00 141.07 344 PHE C O 1
ATOM 8361 N N . GLU C 1 378 ? 51.046 -58.891 -45.071 1.00 136.33 345 GLU C N 1
ATOM 8362 C CA . GLU C 1 378 ? 51.635 -59.693 -46.128 1.00 128.49 345 GLU C CA 1
ATOM 8363 C C . GLU C 1 378 ? 53.048 -60.113 -45.738 1.00 134.44 345 GLU C C 1
ATOM 8364 O O . GLU C 1 378 ? 53.706 -59.481 -44.907 1.00 129.80 345 GLU C O 1
ATOM 8370 N N . ARG C 1 379 ? 53.510 -61.208 -46.348 1.00 137.70 346 ARG C N 1
ATOM 8371 C CA . ARG C 1 379 ? 54.803 -61.771 -45.970 1.00 138.83 346 ARG C CA 1
ATOM 8372 C C . ARG C 1 379 ? 55.948 -60.813 -46.276 1.00 134.39 346 ARG C C 1
ATOM 8373 O O . ARG C 1 379 ? 56.965 -60.818 -45.573 1.00 126.37 346 ARG C O 1
ATOM 8381 N N . ASP C 1 380 ? 55.800 -59.982 -47.308 1.00 131.05 347 ASP C N 1
ATOM 8382 C CA . ASP C 1 380 ? 56.852 -59.035 -47.656 1.00 126.65 347 ASP C CA 1
ATOM 8383 C C . ASP C 1 380 ? 56.822 -57.795 -46.771 1.00 129.15 347 ASP C C 1
ATOM 8384 O O . ASP C 1 380 ? 57.875 -57.203 -46.507 1.00 117.83 347 ASP C O 1
ATOM 8389 N N . ALA C 1 381 ? 55.636 -57.390 -46.307 1.00 135.42 348 ALA C N 1
ATOM 8390 C CA . ALA C 1 381 ? 55.531 -56.180 -45.499 1.00 124.53 348 ALA C CA 1
ATOM 8391 C C . ALA C 1 381 ? 56.174 -56.366 -44.130 1.00 124.48 348 ALA C C 1
ATOM 8392 O O . ALA C 1 381 ? 56.755 -55.425 -43.579 1.00 111.49 348 ALA C O 1
ATOM 8394 N N . LYS C 1 382 ? 56.076 -57.572 -43.565 1.00 135.54 349 LYS C N 1
ATOM 8395 C CA . LYS C 1 382 ? 56.711 -57.837 -42.279 1.00 123.97 349 LYS C CA 1
ATOM 8396 C C . LYS C 1 382 ? 58.229 -57.769 -42.381 1.00 122.68 349 LYS C C 1
ATOM 8397 O O . LYS C 1 382 ? 58.901 -57.431 -41.400 1.00 118.89 349 LYS C O 1
ATOM 8403 N N . GLU C 1 383 ? 58.782 -58.081 -43.554 1.00 120.08 350 GLU C N 1
ATOM 8404 C CA . GLU C 1 383 ? 60.229 -58.036 -43.732 1.00 121.28 350 GLU C CA 1
ATOM 8405 C C . GLU C 1 383 ? 60.732 -56.598 -43.780 1.00 120.94 350 GLU C C 1
ATOM 8406 O O . GLU C 1 383 ? 61.713 -56.250 -43.112 1.00 116.15 350 GLU C O 1
ATOM 8412 N N . LEU C 1 384 ? 60.069 -55.747 -44.566 1.00 115.69 351 LEU C N 1
ATOM 8413 C CA . LEU C 1 384 ? 60.504 -54.361 -44.701 1.00 107.22 351 LEU C CA 1
ATOM 8414 C C . LEU C 1 384 ? 60.291 -53.568 -43.419 1.00 116.81 351 LEU C C 1
ATOM 8415 O O . LEU C 1 384 ? 61.025 -52.608 -43.157 1.00 123.15 351 LEU C O 1
ATOM 8420 N N . ALA C 1 385 ? 59.299 -53.947 -42.613 1.00 117.38 352 ALA C N 1
ATOM 8421 C CA . ALA C 1 385 ? 58.995 -53.185 -41.407 1.00 112.34 352 ALA C CA 1
ATOM 8422 C C . ALA C 1 385 ? 60.056 -53.398 -40.335 1.00 112.80 352 ALA C C 1
ATOM 8423 O O . ALA C 1 385 ? 60.629 -52.435 -39.814 1.00 100.79 352 ALA C O 1
ATOM 8425 N N . PHE C 1 386 ? 60.335 -54.655 -39.994 1.00 123.75 353 PHE C N 1
ATOM 8426 C CA . PHE C 1 386 ? 61.299 -54.976 -38.951 1.00 126.19 353 PHE C CA 1
ATOM 8427 C C . PHE C 1 386 ? 62.733 -55.054 -39.457 1.00 134.59 353 PHE C C 1
ATOM 8428 O O . PHE C 1 386 ? 63.651 -55.172 -38.638 1.00 143.15 353 PHE C O 1
ATOM 8436 N N . ASN C 1 387 ? 62.945 -54.993 -40.774 1.00 133.22 354 ASN C N 1
ATOM 8437 C CA . ASN C 1 387 ? 64.271 -55.152 -41.373 1.00 137.75 354 ASN C CA 1
ATOM 8438 C C . ASN C 1 387 ? 64.879 -56.500 -40.982 1.00 149.47 354 ASN C C 1
ATOM 8439 O O . ASN C 1 387 ? 66.036 -56.595 -40.565 1.00 154.12 354 ASN C O 1
ATOM 8444 N N . LEU C 1 388 ? 64.075 -57.553 -41.116 1.00 147.63 355 LEU C N 1
ATOM 8445 C CA . LEU C 1 388 ? 64.471 -58.914 -40.782 1.00 149.83 355 LEU C CA 1
ATOM 8446 C C . LEU C 1 388 ? 63.750 -59.868 -41.718 1.00 154.25 355 LEU C C 1
ATOM 8447 O O . LEU C 1 388 ? 62.668 -59.537 -42.219 1.00 150.95 355 LEU C O 1
ATOM 8452 N N . PRO C 1 389 ? 64.316 -61.048 -41.980 1.00 153.98 356 PRO C N 1
ATOM 8453 C CA . PRO C 1 389 ? 63.656 -62.007 -42.874 1.00 147.78 356 PRO C CA 1
ATOM 8454 C C . PRO C 1 389 ? 62.262 -62.384 -42.389 1.00 146.02 356 PRO C C 1
ATOM 8455 O O . PRO C 1 389 ? 61.901 -62.191 -41.226 1.00 135.50 356 PRO C O 1
ATOM 8459 N N . SER C 1 390 ? 61.479 -62.946 -43.313 1.00 149.19 357 SER C N 1
ATOM 8460 C CA . SER C 1 390 ? 60.064 -63.200 -43.056 1.00 141.94 357 SER C CA 1
ATOM 8461 C C . SER C 1 390 ? 59.872 -64.210 -41.930 1.00 143.69 357 SER C C 1
ATOM 8462 O O . SER C 1 390 ? 59.287 -63.895 -40.887 1.00 149.33 357 SER C O 1
ATOM 8465 N N . ARG C 1 391 ? 60.354 -65.440 -42.129 1.00 146.92 358 ARG C N 1
ATOM 8466 C CA . ARG C 1 391 ? 60.107 -66.499 -41.154 1.00 151.82 358 ARG C CA 1
ATOM 8467 C C . ARG C 1 391 ? 60.739 -66.185 -39.804 1.00 146.29 358 ARG C C 1
ATOM 8468 O O . ARG C 1 391 ? 60.245 -66.645 -38.767 1.00 139.29 358 ARG C O 1
ATOM 8476 N N . GLU C 1 392 ? 61.817 -65.397 -39.789 1.00 142.19 359 GLU C N 1
ATOM 8477 C CA . GLU C 1 392 ? 62.453 -65.054 -38.522 1.00 152.95 359 GLU C CA 1
ATOM 8478 C C . GLU C 1 392 ? 61.547 -64.193 -37.650 1.00 156.82 359 GLU C C 1
ATOM 8479 O O . GLU C 1 392 ? 61.648 -64.241 -36.419 1.00 157.67 359 GLU C O 1
ATOM 8485 N N . VAL C 1 393 ? 60.657 -63.410 -38.260 1.00 149.36 360 VAL C N 1
ATOM 8486 C CA . VAL C 1 393 ? 59.706 -62.594 -37.510 1.00 147.38 360 VAL C CA 1
ATOM 8487 C C . VAL C 1 393 ? 58.277 -63.102 -37.619 1.00 145.30 360 VAL C C 1
ATOM 8488 O O . VAL C 1 393 ? 57.411 -62.629 -36.863 1.00 146.01 360 VAL C O 1
ATOM 8492 N N . GLU C 1 394 ? 57.995 -64.039 -38.526 1.00 141.83 361 GLU C N 1
ATOM 8493 C CA . GLU C 1 394 ? 56.655 -64.607 -38.620 1.00 137.91 361 GLU C CA 1
ATOM 8494 C C . GLU C 1 394 ? 56.296 -65.450 -37.404 1.00 147.63 361 GLU C C 1
ATOM 8495 O O . GLU C 1 394 ? 55.108 -65.605 -37.101 1.00 144.65 361 GLU C O 1
ATOM 8501 N N . ARG C 1 395 ? 57.293 -65.986 -36.698 1.00 155.24 362 ARG C N 1
ATOM 8502 C CA . ARG C 1 395 ? 57.037 -66.916 -35.604 1.00 151.70 362 ARG C CA 1
ATOM 8503 C C . ARG C 1 395 ? 56.546 -66.219 -34.341 1.00 155.06 362 ARG C C 1
ATOM 8504 O O . ARG C 1 395 ? 55.848 -66.842 -33.532 1.00 163.15 362 ARG C O 1
ATOM 8512 N N . ILE C 1 396 ? 56.898 -64.945 -34.152 1.00 152.80 363 ILE C N 1
ATOM 8513 C CA . ILE C 1 396 ? 56.573 -64.257 -32.903 1.00 151.61 363 ILE C CA 1
ATOM 8514 C C . ILE C 1 396 ? 55.064 -64.157 -32.716 1.00 150.54 363 ILE C C 1
ATOM 8515 O O . ILE C 1 396 ? 54.539 -64.417 -31.625 1.00 154.24 363 ILE C O 1
ATOM 8520 N N . PHE C 1 397 ? 54.342 -63.792 -33.772 1.00 149.80 364 PHE C N 1
ATOM 8521 C CA . PHE C 1 397 ? 52.906 -63.570 -33.679 1.00 154.03 364 PHE C CA 1
ATOM 8522 C C . PHE C 1 397 ? 52.084 -64.822 -33.958 1.00 160.89 364 PHE C C 1
ATOM 8523 O O . PHE C 1 397 ? 50.871 -64.812 -33.719 1.00 161.09 364 PHE C O 1
ATOM 8531 N N . LYS C 1 398 ? 52.707 -65.893 -34.445 1.00 163.32 365 LYS C N 1
ATOM 8532 C CA . LYS C 1 398 ? 52.008 -67.143 -34.713 1.00 163.59 365 LYS C CA 1
ATOM 8533 C C . LYS C 1 398 ? 51.962 -68.075 -33.510 1.00 167.18 365 LYS C C 1
ATOM 8534 O O . LYS C 1 398 ? 51.269 -69.097 -33.566 1.00 169.77 365 LYS C O 1
ATOM 8540 N N . ASN C 1 399 ? 52.673 -67.750 -32.428 1.00 164.31 366 ASN C N 1
ATOM 8541 C CA . ASN C 1 399 ? 52.838 -68.708 -31.339 1.00 165.40 366 ASN C CA 1
ATOM 8542 C C . ASN C 1 399 ? 51.567 -68.840 -30.508 1.00 167.16 366 ASN C C 1
ATOM 8543 O O . ASN C 1 399 ? 51.171 -69.954 -30.146 1.00 165.40 366 ASN C O 1
ATOM 8548 N N . GLN C 1 400 ? 50.917 -67.723 -30.194 1.00 168.19 367 GLN C N 1
ATOM 8549 C CA . GLN C 1 400 ? 49.727 -67.766 -29.356 1.00 165.37 367 GLN C CA 1
ATOM 8550 C C . GLN C 1 400 ? 48.536 -68.325 -30.128 1.00 168.45 367 GLN C C 1
ATOM 8551 O O . GLN C 1 400 ? 48.449 -68.211 -31.354 1.00 161.74 367 GLN C O 1
ATOM 8557 N N . ASP C 1 401 ? 47.612 -68.941 -29.391 1.00 164.53 368 ASP C N 1
ATOM 8558 C CA . ASP C 1 401 ? 46.375 -69.457 -29.964 1.00 161.96 368 ASP C CA 1
ATOM 8559 C C . ASP C 1 401 ? 45.120 -69.014 -29.226 1.00 158.82 368 ASP C C 1
ATOM 8560 O O . ASP C 1 401 ? 44.025 -69.135 -29.790 1.00 156.13 368 ASP C O 1
ATOM 8565 N N . GLN C 1 402 ? 45.232 -68.502 -28.003 1.00 161.05 369 GLN C N 1
ATOM 8566 C CA . GLN C 1 402 ? 44.065 -68.065 -27.253 1.00 163.96 369 GLN C CA 1
ATOM 8567 C C . GLN C 1 402 ? 43.515 -66.765 -27.839 1.00 162.67 369 GLN C C 1
ATOM 8568 O O . GLN C 1 402 ? 44.079 -66.174 -28.765 1.00 152.60 369 GLN C O 1
ATOM 8574 N N . ALA C 1 403 ? 42.393 -66.311 -27.285 1.00 159.79 370 ALA C N 1
ATOM 8575 C CA . ALA C 1 403 ? 41.689 -65.134 -27.778 1.00 149.31 370 ALA C CA 1
ATOM 8576 C C . ALA C 1 403 ? 41.553 -64.117 -26.654 1.00 146.73 370 ALA C C 1
ATOM 8577 O O . ALA C 1 403 ? 41.015 -64.434 -25.588 1.00 146.78 370 ALA C O 1
ATOM 8579 N N . PHE C 1 404 ? 42.053 -62.903 -26.897 1.00 138.63 371 PHE C N 1
ATOM 8580 C CA . PHE C 1 404 ? 41.876 -61.759 -26.007 1.00 136.21 371 PHE C CA 1
ATOM 8581 C C . PHE C 1 404 ? 42.486 -61.984 -24.627 1.00 143.48 371 PHE C C 1
ATOM 8582 O O . PHE C 1 404 ? 43.432 -61.289 -24.244 1.00 148.40 371 PHE C O 1
ATOM 8590 N N . PHE C 1 405 ? 41.948 -62.936 -23.869 1.00 146.04 372 PHE C N 1
ATOM 8591 C CA . PHE C 1 405 ? 42.401 -63.183 -22.507 1.00 140.71 372 PHE C CA 1
ATOM 8592 C C . PHE C 1 405 ? 43.563 -64.169 -22.498 1.00 144.58 372 PHE C C 1
ATOM 8593 O O . PHE C 1 405 ? 43.542 -65.181 -23.204 1.00 148.41 372 PHE C O 1
ATOM 8601 N N . PHE C 1 406 ? 44.570 -63.869 -21.688 1.00 137.61 373 PHE C N 1
ATOM 8602 C CA . PHE C 1 406 ? 45.794 -64.649 -21.604 1.00 141.53 373 PHE C CA 1
ATOM 8603 C C . PHE C 1 406 ? 46.229 -64.722 -20.150 1.00 140.39 373 PHE C C 1
ATOM 8604 O O . PHE C 1 406 ? 45.743 -63.952 -19.314 1.00 141.73 373 PHE C O 1
ATOM 8612 N N . PRO C 1 407 ? 47.132 -65.645 -19.810 1.00 129.66 374 PRO C N 1
ATOM 8613 C CA . PRO C 1 407 ? 47.691 -65.654 -18.454 1.00 119.63 374 PRO C CA 1
ATOM 8614 C C . PRO C 1 407 ? 48.963 -64.827 -18.359 1.00 125.91 374 PRO C C 1
ATOM 8615 O O . PRO C 1 407 ? 49.774 -64.768 -19.286 1.00 134.17 374 PRO C O 1
ATOM 8619 N N . GLY C 1 408 ? 49.133 -64.174 -17.213 1.00 124.20 375 GLY C N 1
ATOM 8620 C CA . GLY C 1 408 ? 50.269 -63.295 -17.001 1.00 113.58 375 GLY C CA 1
ATOM 8621 C C . GLY C 1 408 ? 51.235 -63.772 -15.934 1.00 109.24 375 GLY C C 1
ATOM 8622 O O . GLY C 1 408 ? 52.255 -63.131 -15.680 1.00 92.46 375 GLY C O 1
#

Sequence (1085 aa):
NPYVFQDEHFESRVKTEEGRVQVLENFTKRSRLLSGIENFRLAILEANPHTFISPAHFDAELVLFVAKGRATITMVREEKRESFNVEHGDIIRIPAGTPVYMINRDENEKLFIVKILQPVSAPGHFEAFYGAGGEDPESFYRAFSWEVLEAALKVRREQLEKVFGEQSKGSIVKASREKIRALSSGPINLLHKHPSQSNQFGRLYEAHPDDHKQLQDLDLMVSFANITKGSMAGPYYNSRATKISVVVEGEGFFEMACPHLSSSSGSYQKISARLRRGVVFVAPAGHPVAVIASQNNNLQVLCFEVNAHGNSRFPLAGKGNIVNEFERDAKELAFNLPSREVERIFKNQDQAFFFPGPNNPYVFQDEHFESRVKTEEGRVQVLENFTKRSRLLSGIENFRLAILEANPHTFISPAHFDAELVLFVAKGRATITMVREEKRESFNVEHGDIIRIPAGTPVYMINRDENEKLFIVKILQPVSAPGHFEAFYGAGGEDPESFYRAFSWEVLEAALKVRREQLEKVFGEQSKGSIVKASREKIRALSQHEEGPPRIWPFGGESSGPINLLHKHPSQSNQFGRLYEAHPDDHKQLQDLDLMVSFANITKGSMAGPYYNSRATKISVVVEGEGFFEMACPHLSSSSGSYQKISARLRRGVVFVAPAGHPVAVIASQNNNLQVLCFEVNAHGNSRFPLAGKGNIVNEFERDAKELAFNLPSREVERIFKNQDQAFFFPGNPYVFQDEHFESRVKTEEGRVQVLENFTKRSRLLSGIENFRLAILEANPHTFISPAHFDAELVLFVAKGRATITMVREEKRESFNVEHGDIIRIPAGTPVYMINRDENEKLFIVKILQPVSAPGHFEAFYGAGGEDPESFYRAFSWEVLEAALKVRREQLEKVFGEQSKGSIVKASREKIRALSSGPINLLHKHPSQSNQFGRLYEAHPDDHKQLQDLDLMVSFANITKGSMAGPYYNSRATKISVVVEGEGFFEMACPHLSSSQKISARLRRGVVFVAPAGHPVAVIASQNNNLQVLCFEVNAHGNSRFPLAGKGNIVNEFERDAKELAFNLPSREVERIFKNQDQAFFFPG

Radius of gyration: 32.29 Å; Cα contacts (8 Å, |Δi|>4): 3094; chains: 3; bounding box: 75×77×80 Å

GO terms:
  GO:0005507 copper ion binding (F, IDA)
  GO:0043245 extraorganismal space (C, IDA)
  GO:0034214 protein hexamerization (P, IDA)
  GO:0045735 nutrient reservoir activity (F, IDA)
  GO:0070207 protein homotrimerization (P, IDA)

Foldseek 3Di:
DLFKDFLVQWDWPFDFPFKTKTKGAASPVVHCPVVVCRQKIKMKIKGFAQKKFAKWFKQWKKKKFWQAAWKKKWWQDPNDIDIGTDGHAKIQTDGHPIIMMMHRNDPGMMTMMMMMTGHPPPGNDMDIAGQQAAPQSQHCVVVDDLVVCCVPVVDDSVVVNVRNHPHNRTRMGHHDPCSVVVHPVPMDRQVPDAFPADDPFKGKTKDACVRPVSCVVQRKMKMKMKGFAQKKQAWWFKQAWKKKKAWQAAKWKKWKFCQVPVPDPGGTDIDMDIDHHGMIGIHGHPITMMTGGHNPGITMMMIIIGNRVPMDIAGCAEDRHPVLPDDLVVVCVVVVHHSVVVNCVRPVHHGPRMGGHDD/DLFKDFDVQWDFPWDFPFWTKTKGAASPVVHCPVVVCRQKIKMKIKGFAQKKFAKWFKQWKKKKAWQAAWKKKWWCPDVRIFIDTGTHQKIATDGHPIIMMMTRLDDGIMTIMMMMTGHPPPGNDMDIAGCFEAVAVHHPVVVDDLVVVCVVPVDHSVVVCVRNHPHDRHSMGHDDNVVSCVSVVDGGDDDDDPPHAAQDHDMHRQVVDAFPFDDPFKGKTKHALVRHNSCVVQRKMKMKMWGWAQKKQAWKFKQQWKKWKAWSAAWWKKWKWDPVDDPPPPDTDTDMDIDGHRMIGIHGGPIIMMTGGHNPGITMMIIIIGNNVVMDIAGCAAPNHDVQPDDQVVVCVVVVHHSVVPNCRRVPHHGPRMGGD/DLQKFFPVQWDWPFDFPFWTKIKGAASVPPDCPPVDCRQKIKMKIKGHAQKKAAKWFKQWKKKKAKQAAWKWKWWDDVPDIDIDTDGHQKMFIDGHGIIMMMTGLDDGDMTMMMMMTRGDDDGNDMDIAGCAAPAQDRHCVVVDDLVVVCVPVVDDSVVVCVRRVDDNHTSMGHDDPVVSVVSRVGMDGQVPDDFPADDPQKGKTKDFCVNPVSCVVQRKIKMKMKGAAQKKQAWWFKQQWKKWKAWSAAWWKKWKADCVPDDVGTDMDGGHHGMIGIGGGPITMMTGGHNPGITIMMIMTGNRVPMDIAGCAEQRHPPLVDDQVVVCVVVVHHRVVPNCVRVPHHGPRMGGD

InterPro domains:
  IPR006045 Cupin 1 [PF00190] (107-174)
  IPR006045 Cupin 1 [PF00190] (264-416)
  IPR006045 Cupin 1 [SM00835] (84-220)
  IPR006045 Cupin 1 [SM00835] (263-418)
  IPR011051 RmlC-like cupin domain superfamily [SSF51182] (60-249)
  IPR011051 RmlC-like cupin domain superfamily [SSF51182] (265-438)
  IPR014710 RmlC-like jelly roll fold [G3DSA:2.60.120.10] (51-243)
  IPR014710 RmlC-like jelly roll fold [G3DSA:2.60.120.10] (256-434)
  IPR050253 Seed Storage and Functional Proteins [PTHR31189] (46-435)

CATH classification: 2.60.120.10 (+1 more: 2.60.120.10)

Organism: Corylus avellana (NCBI:txid13451)

Nearest PDB structures (foldseek):
  6l4c-assembly1_C  TM=1.003E+00  e=5.444E-76  Corylus avellana
  6l4c-assembly1_A  TM=9.943E-01  e=2.009E-67  Corylus avellana
  5e1r-assembly1_A  TM=9.629E-01  e=3.225E-50  Carya illinoinensis
  5e1r-assembly1_C  TM=9.633E-01  e=5.578E-50  Carya illinoinensis
  6v7g-assembly1_A  TM=9.400E-01  e=3.968E-40  Canavalia ensiformis